Protein 4AP9 (pdb70)

Nearest PDB structures (foldseek):
  4ap9-assembly1_A  TM=1.005E+00  e=6.911E-39  Thermococcus onnurineus
  1j97-assembly2_B  TM=8.631E-01  e=2.282E-11  Methanocaldococcus jannaschii
  3m1y-assembly1_B  TM=8.602E-01  e=5.826E-10  Helicobacter pylori
  3m1y-assembly2_C  TM=8.640E-01  e=1.483E-09  Helicobacter pylori
  5is2-assembly1_A-2  TM=8.313E-01  e=3.334E-09  Mycobacterium avium 104

Sequence (772 aa):
GADPQFKKVAVIDIEGTLTDFEFWREARITGKREIEELLEKGLSGEVEWLDSLLKRVGLIRGIDEGTFLRTREKVNVSPEARELVETLREKGFKVVLISGSFEEVLEPFKELGDEFANRAIFEDGKFQGIRLRFRDKGEFLKRFRDGFILAGDGYADAKFERADGIAVGREIPGADLLVKDLKELVDFIKNLKGADPQFKKVAVIDIEGTLTDFEFWREARITGKREIEELLEKGLSGEVEWLDSLLKRVGLIRGIDEGTFLRTREKVNVSPEARELVETLREKGFKVVLISGSFEEVLEPFKELGDEFANRAIFEDGKFQGIRLRFRDKGEFLKRFRDGFILAGDGYADAKFERADGIAVGREIPGADLLVKDLKELVDFIKNLKGADPQFKKVAVIDIEGTLTDFEFWREARITGKREIEELLEKGLSGEVEWLDSLLKRVGLIRGIDEGTFLRTREKVNVSPEARELVETLREKGFKVVLISGSFEEVLEPFKELGDEFANRAIFEDGKFQGIRLRFRDKGEFLKRFRDGFILAGDGYADAKFERADGIAVGREIPGADLLVKDLKELVDFIKNLKGADPQFKKVAVIDIEGTLTDFEFWREARITGKREIEELLEKGLSGEVEWLDSLLKRVGLIRGIDEGTFLRTREKVNVSPEARELVETLREKGFKVVLISGSFEEVLEPFKELGDEFANRAIFEDGKFQGIRLRFRDKGEFLKRFRDGFILAGDGYADAKFERADGIAVGREIPGADLLVKDLKELVDFIKNLK

B-factor: mean 21.03, std 6.73, range [4.17, 56.86]

InterPro domains:
  IPR023214 HAD superfamily [G3DSA:3.40.50.1000] (70-192)
  IPR036412 HAD-like superfamily [SSF56784] (1-192)
  IPR050582 HAD-like hydrolase superfamily, SerB [PTHR43344] (2-170)

Structure (mmCIF, N/CA/C/O backbone):
data_4AP9
#
_entry.id   4AP9
#
_cell.length_a   128.131
_cell.length_b   128.131
_cell.length_c   63.077
_cell.angle_alpha   90.00
_cell.angle_beta   90.00
_cell.angle_gamma   90.00
#
_symmetry.space_group_name_H-M   'P 4'
#
loop_
_entity.id
_entity.type
_entity.pdbx_description
1 polymer 'PHOSPHOSERINE PHOSPHATASE'
2 non-polymer 3-PYRIDINIUM-1-YLPROPANE-1-SULFONATE
3 water water
#
loop_
_atom_site.group_PDB
_atom_site.id
_atom_site.type_symbol
_atom_site.label_atom_id
_atom_site.label_alt_id
_atom_site.label_comp_id
_atom_site.label_asym_id
_atom_site.label_entity_id
_atom_site.label_seq_id
_atom_site.pdbx_PDB_ins_code
_atom_site.Cartn_x
_atom_site.Cartn_y
_atom_site.Cartn_z
_atom_site.occupancy
_atom_site.B_iso_or_equiv
_atom_site.auth_seq_id
_atom_site.auth_comp_id
_atom_site.auth_asym_id
_atom_site.auth_atom_id
_atom_site.pdbx_PDB_model_num
ATOM 1 N N . GLY A 1 1 ? -37.395 -5.235 17.978 1.00 39.21 -6 GLY A N 1
ATOM 2 C CA . GLY A 1 1 ? -36.407 -4.754 17.030 1.00 37.50 -6 GLY A CA 1
ATOM 3 C C . GLY A 1 1 ? -35.922 -3.358 17.376 1.00 37.85 -6 GLY A C 1
ATOM 4 O O . GLY A 1 1 ? -36.183 -2.402 16.643 1.00 35.55 -6 GLY A O 1
ATOM 5 N N . ALA A 1 2 ? -35.195 -3.245 18.485 1.00 36.63 -5 ALA A N 1
ATOM 6 C CA . ALA A 1 2 ? -34.797 -1.945 19.007 1.00 33.84 -5 ALA A CA 1
ATOM 7 C C . ALA A 1 2 ? -33.393 -1.542 18.577 1.00 30.36 -5 ALA A C 1
ATOM 8 O O . ALA A 1 2 ? -32.736 -0.722 19.249 1.00 25.12 -5 ALA A O 1
ATOM 18 N N . ASP A 1 4 ? -30.826 -1.088 14.801 1.00 20.63 -3 ASP A N 1
ATOM 19 C CA . ASP A 1 4 ? -30.378 -1.241 13.419 1.00 18.75 -3 ASP A CA 1
ATOM 20 C C . ASP A 1 4 ? -28.882 -0.940 13.405 1.00 19.41 -3 ASP A C 1
ATOM 21 O O . ASP A 1 4 ? -28.478 0.200 13.587 1.00 16.53 -3 ASP A O 1
ATOM 26 N N . PRO A 1 5 ? -28.049 -1.971 13.217 1.00 19.16 -2 PRO A N 1
ATOM 27 C CA . PRO A 1 5 ? -26.597 -1.775 13.250 1.00 18.15 -2 PRO A CA 1
ATOM 28 C C . PRO A 1 5 ? -26.084 -1.229 11.917 1.00 16.23 -2 PRO A C 1
ATOM 29 O O . PRO A 1 5 ? -25.243 -1.860 11.268 1.00 16.56 -2 PRO A O 1
ATOM 33 N N . GLN A 1 6 ? -26.568 -0.049 11.537 1.00 14.54 -1 GLN A N 1
ATOM 34 C CA . GLN A 1 6 ? -26.339 0.502 10.199 1.00 15.19 -1 GLN A CA 1
ATOM 35 C C . GLN A 1 6 ? -24.863 0.633 9.854 1.00 15.18 -1 GLN A C 1
ATOM 36 O O . GLN A 1 6 ? -24.472 0.454 8.695 1.00 13.44 -1 GLN A O 1
ATOM 42 N N . PHE A 1 7 ? -24.045 0.975 10.844 1.00 13.38 0 PHE A N 1
ATOM 43 C CA . PHE A 1 7 ? -22.631 1.208 10.572 1.00 12.15 0 PHE A CA 1
ATOM 44 C C . PHE A 1 7 ? -21.925 -0.041 10.052 1.00 14.47 0 PHE A C 1
ATOM 45 O O . PHE A 1 7 ? -20.885 0.060 9.403 1.00 13.67 0 PHE A O 1
ATOM 61 N N . LYS A 1 9 ? -23.234 -2.285 7.897 1.00 14.47 2 LYS A N 1
ATOM 62 C CA . LYS A 1 9 ? -23.824 -2.800 6.662 1.00 15.49 2 LYS A CA 1
ATOM 63 C C . LYS A 1 9 ? -22.999 -2.506 5.411 1.00 15.10 2 LYS A C 1
ATOM 64 O O . LYS A 1 9 ? -22.345 -1.472 5.321 1.00 14.86 2 LYS A O 1
ATOM 70 N N . LYS A 1 10 ? -23.057 -3.420 4.446 1.00 16.34 3 LYS A N 1
ATOM 71 C CA . LYS A 1 10 ? -22.521 -3.155 3.111 1.00 13.68 3 LYS A CA 1
ATOM 72 C C . LYS A 1 10 ? -23.161 -1.902 2.545 1.00 15.31 3 LYS A C 1
ATOM 73 O O . LYS A 1 10 ? -24.327 -1.615 2.816 1.00 17.27 3 LYS A O 1
ATOM 79 N N . VAL A 1 11 ? -22.390 -1.162 1.756 1.00 15.80 4 VAL A N 1
ATOM 80 C CA . VAL A 1 11 ? -22.810 0.137 1.282 1.00 12.66 4 VAL A CA 1
ATOM 81 C C . VAL A 1 11 ? -23.195 0.063 -0.182 1.00 14.08 4 VAL A C 1
ATOM 82 O O . VAL A 1 11 ? -22.467 -0.496 -0.996 1.00 13.37 4 VAL A O 1
ATOM 86 N N . ALA A 1 12 ? -24.380 0.571 -0.485 1.00 11.88 5 ALA A N 1
ATOM 87 C CA . ALA A 1 12 ? -24.838 0.714 -1.860 1.00 13.09 5 ALA A CA 1
ATOM 88 C C . ALA A 1 12 ? -24.692 2.184 -2.227 1.00 13.80 5 ALA A C 1
ATOM 89 O O . ALA A 1 12 ? -25.430 3.031 -1.710 1.00 15.52 5 ALA A O 1
ATOM 91 N N . VAL A 1 13 ? -23.723 2.497 -3.086 1.00 13.26 6 VAL A N 1
ATOM 92 C CA . VAL A 1 13 ? -23.504 3.878 -3.538 1.00 11.82 6 VAL A CA 1
ATOM 93 C C . VAL A 1 13 ? -24.169 4.042 -4.894 1.00 14.21 6 VAL A C 1
ATOM 94 O O . VAL A 1 13 ? -23.917 3.250 -5.814 1.00 12.94 6 VAL A O 1
ATOM 98 N N . ILE A 1 14 ? -25.031 5.052 -5.005 1.00 11.44 7 ILE A N 1
ATOM 99 C CA . ILE A 1 14 ? -25.639 5.388 -6.283 1.00 12.26 7 ILE A CA 1
ATOM 100 C C . ILE A 1 14 ? -25.206 6.769 -6.760 1.00 13.89 7 ILE A C 1
ATOM 101 O O . ILE A 1 14 ? -25.450 7.771 -6.079 1.00 12.31 7 ILE A O 1
ATOM 106 N N . ASP A 1 15 ? -24.560 6.819 -7.926 1.00 12.28 8 ASP A N 1
ATOM 107 C CA . ASP A 1 15 ? -24.287 8.085 -8.597 1.00 11.50 8 ASP A CA 1
ATOM 108 C C . ASP A 1 15 ? -25.594 8.506 -9.258 1.00 14.80 8 ASP A C 1
ATOM 109 O O . ASP A 1 15 ? -26.067 7.828 -10.166 1.00 13.39 8 ASP A O 1
ATOM 114 N N . ILE A 1 16 ? -26.181 9.603 -8.775 1.00 11.14 9 ILE A N 1
ATOM 115 C CA . ILE A 1 16 ? -27.549 10.001 -9.105 1.00 11.84 9 ILE A CA 1
ATOM 116 C C . ILE A 1 16 ? -27.801 10.195 -10.599 1.00 13.49 9 ILE A C 1
ATOM 117 O O . ILE A 1 16 ? -28.765 9.665 -11.146 1.00 14.94 9 ILE A O 1
ATOM 122 N N . GLU A 1 17 ? -26.938 10.939 -11.264 1.00 14.35 10 GLU A N 1
ATOM 123 C CA . GLU A 1 17 ? -27.205 11.287 -12.659 1.00 12.99 10 GLU A CA 1
ATOM 124 C C . GLU A 1 17 ? -27.097 10.088 -13.581 1.00 15.68 10 GLU A C 1
ATOM 125 O O . GLU A 1 17 ? -26.088 9.395 -13.599 1.00 15.94 10 GLU A O 1
ATOM 131 N N . GLY A 1 18 ? -28.144 9.851 -14.360 1.00 16.80 11 GLY A N 1
ATOM 132 C CA . GLY A 1 18 ? -28.135 8.742 -15.301 1.00 15.34 11 GLY A CA 1
ATOM 133 C C . GLY A 1 18 ? -28.526 7.417 -14.669 1.00 18.18 11 GLY A C 1
ATOM 134 O O . GLY A 1 18 ? -28.563 6.390 -15.342 1.00 20.22 11 GLY A O 1
ATOM 135 N N . THR A 1 19 ? -28.817 7.430 -13.373 1.00 16.09 12 THR A N 1
ATOM 136 C CA . THR A 1 19 ? -29.378 6.256 -12.722 1.00 15.85 12 THR A CA 1
ATOM 137 C C . THR A 1 19 ? -30.767 6.582 -12.195 1.00 17.30 12 THR A C 1
ATOM 138 O O . THR A 1 19 ? -31.741 5.939 -12.591 1.00 16.80 12 THR A O 1
ATOM 142 N N . LEU A 1 20 ? -30.856 7.587 -11.318 1.00 15.84 13 LEU A N 1
ATOM 143 C CA . LEU A 1 20 ? -32.134 7.962 -10.711 1.00 13.98 13 LEU A CA 1
ATOM 144 C C . LEU A 1 20 ? -32.853 9.087 -11.445 1.00 17.36 13 LEU A C 1
ATOM 145 O O . LEU A 1 20 ? -34.077 9.210 -11.341 1.00 18.35 13 LEU A O 1
ATOM 150 N N . THR A 1 21 ? -32.103 9.908 -12.174 1.00 16.75 14 THR A N 1
ATOM 151 C CA . THR A 1 21 ? -32.694 11.020 -12.913 1.00 20.26 14 THR A CA 1
ATOM 152 C C . THR A 1 21 ? -32.004 11.206 -14.260 1.00 19.38 14 THR A C 1
ATOM 153 O O . THR A 1 21 ? -30.810 10.935 -14.400 1.00 20.31 14 THR A O 1
ATOM 157 N N . ASP A 1 22 ? -32.743 11.653 -15.270 1.00 21.11 15 ASP A N 1
ATOM 158 C CA . ASP A 1 22 ? -32.066 12.019 -16.505 1.00 22.23 15 ASP A CA 1
ATOM 159 C C . ASP A 1 22 ? -31.839 13.523 -16.606 1.00 20.41 15 ASP A C 1
ATOM 160 O O . ASP A 1 22 ? -31.433 14.007 -17.652 1.00 17.15 15 ASP A O 1
ATOM 165 N N . PHE A 1 23 ? -32.079 14.249 -15.513 1.00 17.34 16 PHE A N 1
ATOM 166 C CA . PHE A 1 23 ? -31.753 15.676 -15.478 1.00 16.54 16 PHE A CA 1
ATOM 167 C C . PHE A 1 23 ? -30.244 15.916 -15.496 1.00 17.77 16 PHE A C 1
ATOM 168 O O . PHE A 1 23 ? -29.485 15.301 -14.742 1.00 16.19 16 PHE A O 1
ATOM 176 N N . GLU A 1 24 ? -29.817 16.812 -16.379 1.00 14.98 17 GLU A N 1
ATOM 177 C CA . GLU A 1 24 ? -28.412 17.148 -16.519 1.00 14.12 17 GLU A CA 1
ATOM 178 C C . GLU A 1 24 ? -28.221 18.653 -16.398 1.00 15.65 17 GLU A C 1
ATOM 179 O O . GLU A 1 24 ? -28.414 19.386 -17.366 1.00 15.11 17 GLU A O 1
ATOM 185 N N . PHE A 1 25 ? -27.844 19.100 -15.203 1.00 13.69 18 PHE A N 1
ATOM 186 C CA . PHE A 1 25 ? -27.716 20.536 -14.911 1.00 14.75 18 PHE A CA 1
ATOM 187 C C . PHE A 1 25 ? -26.980 21.359 -15.971 1.00 13.48 18 PHE A C 1
ATOM 188 O O . PHE A 1 25 ? -27.408 22.460 -16.323 1.00 12.47 18 PHE A O 1
ATOM 196 N N . TRP A 1 26 ? -25.841 20.871 -16.456 1.00 13.49 19 TRP A N 1
ATOM 197 C CA . TRP A 1 26 ? -25.083 21.667 -17.417 1.00 14.67 19 TRP A CA 1
ATOM 198 C C . TRP A 1 26 ? -25.754 21.792 -18.801 1.00 13.68 19 TRP A C 1
ATOM 199 O O . TRP A 1 26 ? -25.648 22.843 -19.458 1.00 10.85 19 TRP A O 1
ATOM 210 N N . ARG A 1 27 ? -26.444 20.738 -19.231 1.00 13.41 20 ARG A N 1
ATOM 211 C CA . ARG A 1 27 ? -27.213 20.794 -20.474 1.00 14.84 20 ARG A CA 1
ATOM 212 C C . ARG A 1 27 ? -28.377 21.768 -20.301 1.00 15.66 20 ARG A C 1
ATOM 213 O O . ARG A 1 27 ? -28.718 22.510 -21.217 1.00 16.75 20 ARG A O 1
ATOM 221 N N . GLU A 1 28 ? -28.971 21.782 -19.114 1.00 13.85 21 GLU A N 1
ATOM 222 C CA . GLU A 1 28 ? -30.017 22.761 -18.822 1.00 15.63 21 GLU A CA 1
ATOM 223 C C . GLU A 1 28 ? -29.468 24.193 -18.792 1.00 15.07 21 GLU A C 1
ATOM 224 O O . GLU A 1 28 ? -30.102 25.130 -19.300 1.00 14.59 21 GLU A O 1
ATOM 238 N N . ALA A 1 30 ? -26.971 25.239 -20.488 1.00 15.25 23 ALA A N 1
ATOM 239 C CA . ALA A 1 30 ? -26.667 25.614 -21.865 1.00 15.52 23 ALA A CA 1
ATOM 240 C C . ALA A 1 30 ? -27.953 26.057 -22.557 1.00 16.01 23 ALA A C 1
ATOM 241 O O . ALA A 1 30 ? -27.927 26.986 -23.366 1.00 16.96 23 ALA A O 1
ATOM 243 N N . ARG A 1 31 ? -29.063 25.396 -22.233 1.00 15.22 24 ARG A N 1
ATOM 244 C CA . ARG A 1 31 ? -30.354 25.698 -22.857 1.00 18.11 24 ARG A CA 1
ATOM 245 C C . ARG A 1 31 ? -30.863 27.066 -22.402 1.00 20.67 24 ARG A C 1
ATOM 246 O O . ARG A 1 31 ? -31.291 27.892 -23.212 1.00 18.55 24 ARG A O 1
ATOM 254 N N . ILE A 1 32 ? -30.792 27.302 -21.097 1.00 15.97 25 ILE A N 1
ATOM 255 C CA . ILE A 1 32 ? -31.285 28.533 -20.499 1.00 17.14 25 ILE A CA 1
ATOM 256 C C . ILE A 1 32 ? -30.459 29.749 -20.917 1.00 21.69 25 ILE A C 1
ATOM 257 O O . ILE A 1 32 ? -31.013 30.787 -21.271 1.00 21.11 25 ILE A O 1
ATOM 262 N N . THR A 1 33 ? -29.134 29.620 -20.889 1.00 16.29 26 THR A N 1
ATOM 263 C CA . THR A 1 33 ? -28.254 30.740 -21.218 1.00 18.44 26 THR A CA 1
ATOM 264 C C . THR A 1 33 ? -28.054 30.892 -22.726 1.00 20.77 26 THR A C 1
ATOM 265 O O . THR A 1 33 ? -27.670 31.963 -23.209 1.00 19.63 26 THR A O 1
ATOM 269 N N . GLY A 1 34 ? -28.289 29.813 -23.460 1.00 17.75 27 GLY A N 1
ATOM 270 C CA . GLY A 1 34 ? -28.013 29.795 -24.884 1.00 18.87 27 GLY A CA 1
ATOM 271 C C . GLY A 1 34 ? -26.529 29.684 -25.195 1.00 20.84 27 GLY A C 1
ATOM 272 O O . GLY A 1 34 ? -26.120 29.752 -26.359 1.00 23.06 27 GLY A O 1
ATOM 273 N N . LYS A 1 35 ? -25.709 29.530 -24.159 1.00 17.46 28 LYS A N 1
ATOM 274 C CA . LYS A 1 35 ? -24.275 29.376 -24.364 1.00 17.51 28 LYS A CA 1
ATOM 275 C C . LYS A 1 35 ? -23.945 27.934 -24.716 1.00 21.69 28 LYS A C 1
ATOM 276 O O . LYS A 1 35 ? -23.794 27.087 -23.829 1.00 18.05 28 LYS A O 1
ATOM 282 N N . ARG A 1 36 ? -23.835 27.658 -26.014 1.00 20.04 29 ARG A N 1
ATOM 283 C CA . ARG A 1 36 ? -23.489 26.315 -26.480 1.00 18.84 29 ARG A CA 1
ATOM 284 C C . ARG A 1 36 ? -22.159 25.804 -25.922 1.00 18.45 29 ARG A C 1
ATOM 285 O O . ARG A 1 36 ? -21.993 24.600 -25.704 1.00 18.42 29 ARG A O 1
ATOM 293 N N . GLU A 1 37 ? -21.220 26.719 -25.700 1.00 18.17 30 GLU A N 1
ATOM 294 C CA . GLU A 1 37 ? -19.913 26.394 -25.140 1.00 19.59 30 GLU A CA 1
ATOM 295 C C . GLU A 1 37 ? -20.030 25.561 -23.854 1.00 16.94 30 GLU A C 1
ATOM 296 O O . GLU A 1 37 ? -19.182 24.709 -23.585 1.00 16.24 30 GLU A O 1
ATOM 302 N N . ILE A 1 38 ? -21.083 25.791 -23.072 1.00 15.03 31 ILE A N 1
ATOM 303 C CA . ILE A 1 38 ? -21.244 25.043 -21.821 1.00 14.84 31 ILE A CA 1
ATOM 304 C C . ILE A 1 38 ? -21.412 23.553 -22.084 1.00 15.77 31 ILE A C 1
ATOM 305 O O . ILE A 1 38 ? -20.787 22.723 -21.425 1.00 16.10 31 ILE A O 1
ATOM 310 N N . GLU A 1 39 ? -22.255 23.220 -23.054 1.00 13.84 32 GLU A N 1
ATOM 311 C CA . GLU A 1 39 ? -22.530 21.826 -23.357 1.00 16.11 32 GLU A CA 1
ATOM 312 C C . GLU A 1 39 ? -21.338 21.194 -24.079 1.00 16.37 32 GLU A C 1
ATOM 313 O O . GLU A 1 39 ? -21.038 20.006 -23.899 1.00 16.27 32 GLU A O 1
ATOM 319 N N . GLU A 1 40 ? -20.655 21.991 -24.889 1.00 16.09 33 GLU A N 1
ATOM 320 C CA . GLU A 1 40 ? -19.472 21.510 -25.582 1.00 17.30 33 GLU A CA 1
ATOM 321 C C . GLU A 1 40 ? -18.386 21.142 -24.577 1.00 16.82 33 GLU A C 1
ATOM 322 O O . GLU A 1 40 ? -17.744 20.108 -24.697 1.00 15.11 33 GLU A O 1
ATOM 328 N N . LEU A 1 41 ? -18.201 21.997 -23.581 1.00 13.92 34 LEU A N 1
ATOM 329 C CA . LEU A 1 41 ? -17.264 21.721 -22.495 1.00 16.55 34 LEU A CA 1
ATOM 330 C C . LEU A 1 41 ? -17.640 20.451 -21.742 1.00 15.91 34 LEU A C 1
ATOM 331 O O . LEU A 1 41 ? -16.772 19.669 -21.355 1.00 14.36 34 LEU A O 1
ATOM 336 N N . LEU A 1 42 ? -18.937 20.248 -21.527 1.00 13.88 35 LEU A N 1
ATOM 337 C CA . LEU A 1 42 ? -19.403 19.020 -20.903 1.00 14.61 35 LEU A CA 1
ATOM 338 C C . LEU A 1 42 ? -18.997 17.822 -21.756 1.00 14.88 35 LEU A C 1
ATOM 339 O O . LEU A 1 42 ? -18.437 16.861 -21.247 1.00 14.91 35 LEU A O 1
ATOM 344 N N . GLU A 1 43 ? -19.273 17.893 -23.056 1.00 13.51 36 GLU A N 1
ATOM 345 C CA . GLU A 1 43 ? -18.968 16.775 -23.948 1.00 14.12 36 GLU A CA 1
ATOM 346 C C . GLU A 1 43 ? -17.476 16.485 -23.958 1.00 15.21 36 GLU A C 1
ATOM 347 O O . GLU A 1 43 ? -17.060 15.326 -23.936 1.00 17.21 36 GLU A O 1
ATOM 353 N N . LYS A 1 44 ? -16.672 17.541 -23.971 1.00 13.10 37 LYS A N 1
ATOM 354 C CA . LYS A 1 44 ? -15.223 17.383 -23.946 1.00 14.30 37 LYS A CA 1
ATOM 355 C C . LYS A 1 44 ? -14.782 16.720 -22.639 1.00 16.70 37 LYS A C 1
ATOM 356 O O . LYS A 1 44 ? -13.892 15.867 -22.630 1.00 16.47 37 LYS A O 1
ATOM 362 N N . GLY A 1 45 ? -15.414 17.110 -21.538 1.00 14.69 38 GLY A N 1
ATOM 363 C CA . GLY A 1 45 ? -15.102 16.512 -20.248 1.00 15.84 38 GLY A CA 1
ATOM 364 C C . GLY A 1 45 ? -15.460 15.036 -20.204 1.00 17.18 38 GLY A C 1
ATOM 365 O O . GLY A 1 45 ? -14.670 14.199 -19.762 1.00 17.63 38 GLY A O 1
ATOM 366 N N . LEU A 1 46 ? -16.664 14.715 -20.664 1.00 14.62 39 LEU A N 1
ATOM 367 C CA . LEU A 1 46 ? -17.194 13.359 -20.586 1.00 16.90 39 LEU A CA 1
ATOM 368 C C . LEU A 1 46 ? -16.404 12.396 -21.457 1.00 18.44 39 LEU A C 1
ATOM 369 O O . LEU A 1 46 ? -16.294 11.206 -21.142 1.00 17.99 39 LEU A O 1
ATOM 374 N N . SER A 1 47 ? -15.854 12.918 -22.550 1.00 16.74 40 SER A N 1
ATOM 375 C CA . SER A 1 47 ? -15.137 12.087 -23.507 1.00 17.94 40 SER A CA 1
ATOM 376 C C . SER A 1 47 ? -13.662 12.022 -23.162 1.00 21.09 40 SER A C 1
ATOM 377 O O . SER A 1 47 ? -12.920 11.245 -23.761 1.00 20.08 40 SER A O 1
ATOM 380 N N . GLY A 1 48 ? -13.241 12.860 -22.217 1.00 19.45 41 GLY A N 1
ATOM 381 C CA . GLY A 1 48 ? -11.853 12.904 -21.787 1.00 19.87 41 GLY A CA 1
ATOM 382 C C . GLY A 1 48 ? -10.933 13.670 -22.721 1.00 18.97 41 GLY A C 1
ATOM 383 O O . GLY A 1 48 ? -9.712 13.578 -22.616 1.00 20.36 41 GLY A O 1
ATOM 384 N N . GLU A 1 49 ? -11.513 14.429 -23.641 1.00 18.51 42 GLU A N 1
ATOM 385 C CA . GLU A 1 49 ? -10.739 15.292 -24.522 1.00 17.65 42 GLU A CA 1
ATOM 386 C C . GLU A 1 49 ? -10.067 16.425 -23.768 1.00 18.59 42 GLU A C 1
ATOM 387 O O . GLU A 1 49 ? -9.067 16.976 -24.224 1.00 19.55 42 GLU A O 1
ATOM 393 N N . VAL A 1 50 ? -10.624 16.776 -22.617 1.00 16.55 43 VAL A N 1
ATOM 394 C CA . VAL A 1 50 ? -10.001 17.749 -21.739 1.00 16.18 43 VAL A CA 1
ATOM 395 C C . VAL A 1 50 ? -10.092 17.205 -20.320 1.00 18.79 43 VAL A C 1
ATOM 396 O O . VAL A 1 50 ? -10.964 16.387 -20.024 1.00 19.95 43 VAL A O 1
ATOM 400 N N . GLU A 1 51 ? -9.190 17.638 -19.447 1.00 16.38 44 GLU A N 1
ATOM 401 C CA . GLU A 1 51 ? -9.224 17.172 -18.058 1.00 17.93 44 GLU A CA 1
ATOM 402 C C . GLU A 1 51 ? -10.543 17.544 -17.383 1.00 16.39 44 GLU A C 1
ATOM 403 O O . GLU A 1 51 ? -11.107 18.604 -17.639 1.00 18.72 44 GLU A O 1
ATOM 409 N N . TRP A 1 52 ? -11.036 16.678 -16.512 1.00 17.22 45 TRP A N 1
ATOM 410 C CA . TRP A 1 52 ? -12.377 16.894 -15.972 1.00 17.20 45 TRP A CA 1
ATOM 411 C C . TRP A 1 52 ? -12.503 18.194 -15.181 1.00 19.02 45 TRP A C 1
ATOM 412 O O . TRP A 1 52 ? -13.454 18.958 -15.384 1.00 16.62 45 TRP A O 1
ATOM 423 N N . LEU A 1 53 ? -11.558 18.445 -14.276 1.00 17.69 46 LEU A N 1
ATOM 424 C CA . LEU A 1 53 ? -11.639 19.645 -13.458 1.00 17.95 46 LEU A CA 1
ATOM 425 C C . LEU A 1 53 ? -11.499 20.891 -14.315 1.00 17.16 46 LEU A C 1
ATOM 426 O O . LEU A 1 53 ? -12.174 21.889 -14.081 1.00 17.27 46 LEU A O 1
ATOM 431 N N . ASP A 1 54 ? -10.609 20.839 -15.300 1.00 19.75 47 ASP A N 1
ATOM 432 C CA . ASP A 1 54 ? -10.453 21.955 -16.230 1.00 19.43 47 ASP A CA 1
ATOM 433 C C . ASP A 1 54 ? -11.797 22.287 -16.871 1.00 18.72 47 ASP A C 1
ATOM 434 O O . ASP A 1 54 ? -12.230 23.441 -16.872 1.00 19.51 47 ASP A O 1
ATOM 439 N N . SER A 1 55 ? -12.466 21.266 -17.394 1.00 17.41 48 SER A N 1
ATOM 440 C CA . SER A 1 55 ? -13.758 21.458 -18.038 1.00 17.58 48 SER A CA 1
ATOM 441 C C . SER A 1 55 ? -14.833 21.959 -17.063 1.00 16.79 48 SER A C 1
ATOM 442 O O . SER A 1 55 ? -15.618 22.853 -17.391 1.00 17.91 48 SER A O 1
ATOM 445 N N . LEU A 1 56 ? -14.858 21.385 -15.867 1.00 16.24 49 LEU A N 1
ATOM 446 C CA . LEU A 1 56 ? -15.844 21.773 -14.860 1.00 14.89 49 LEU A CA 1
ATOM 447 C C . LEU A 1 56 ? -15.710 23.241 -14.488 1.00 16.36 49 LEU A C 1
ATOM 448 O O . LEU A 1 56 ? -16.696 23.976 -14.455 1.00 16.33 49 LEU A O 1
ATOM 453 N N . LEU A 1 57 ? -14.486 23.684 -14.217 1.00 16.06 50 LEU A N 1
ATOM 454 C CA . LEU A 1 57 ? -14.311 25.063 -13.775 1.00 17.50 50 LEU A CA 1
ATOM 455 C C . LEU A 1 57 ? -14.584 26.048 -14.902 1.00 17.00 50 LEU A C 1
ATOM 456 O O . LEU A 1 57 ? -15.008 27.176 -14.655 1.00 18.36 50 LEU A O 1
ATOM 461 N N . LYS A 1 58 ? -14.343 25.630 -16.143 1.00 15.01 51 LYS A N 1
ATOM 462 C CA . LYS A 1 58 ? -14.696 26.480 -17.287 1.00 16.45 51 LYS A CA 1
ATOM 463 C C . LYS A 1 58 ? -16.216 26.642 -17.421 1.00 18.79 51 LYS A C 1
ATOM 464 O O . LYS A 1 58 ? -16.713 27.721 -17.762 1.00 15.85 51 LYS A O 1
ATOM 470 N N . ARG A 1 59 ? -16.953 25.565 -17.167 1.00 17.18 52 ARG A N 1
ATOM 471 C CA . ARG A 1 59 ? -18.412 25.625 -17.158 1.00 15.35 52 ARG A CA 1
ATOM 472 C C . ARG A 1 59 ? -18.885 26.534 -16.022 1.00 16.88 52 ARG A C 1
ATOM 473 O O . ARG A 1 59 ? -19.769 27.371 -16.202 1.00 15.50 52 ARG A O 1
ATOM 481 N N . VAL A 1 60 ? -18.276 26.379 -14.854 1.00 13.84 53 VAL A N 1
ATOM 482 C CA . VAL A 1 60 ? -18.647 27.191 -13.698 1.00 15.70 53 VAL A CA 1
ATOM 483 C C . VAL A 1 60 ? -18.467 28.676 -14.006 1.00 16.31 53 VAL A C 1
ATOM 484 O O . VAL A 1 60 ? -19.317 29.499 -13.666 1.00 16.79 53 VAL A O 1
ATOM 488 N N . GLY A 1 61 ? -17.361 28.990 -14.674 1.00 17.95 54 GLY A N 1
ATOM 489 C CA . GLY A 1 61 ? -17.042 30.340 -15.074 1.00 18.16 54 GLY A CA 1
ATOM 490 C C . GLY A 1 61 ? -18.087 30.936 -15.995 1.00 19.29 54 GLY A C 1
ATOM 491 O O . GLY A 1 61 ? -18.415 32.121 -15.890 1.00 20.32 54 GLY A O 1
ATOM 492 N N . LEU A 1 62 ? -18.617 30.111 -16.891 1.00 19.62 55 LEU A N 1
ATOM 493 C CA . LEU A 1 62 ? -19.592 30.571 -17.868 1.00 17.16 55 LEU A CA 1
ATOM 494 C C . LEU A 1 62 ? -20.980 30.860 -17.281 1.00 19.80 55 LEU A C 1
ATOM 495 O O . LEU A 1 62 ? -21.817 31.456 -17.957 1.00 20.90 55 LEU A O 1
ATOM 500 N N . ILE A 1 63 ? -21.238 30.435 -16.047 1.00 16.95 56 ILE A N 1
ATOM 501 C CA . ILE A 1 63 ? -22.499 30.821 -15.418 1.00 16.33 56 ILE A CA 1
ATOM 502 C C . ILE A 1 63 ? -22.324 31.779 -14.241 1.00 17.78 56 ILE A C 1
ATOM 503 O O . ILE A 1 63 ? -23.262 32.027 -13.485 1.00 16.89 56 ILE A O 1
ATOM 508 N N . ARG A 1 64 ? -21.122 32.325 -14.095 1.00 17.42 57 ARG A N 1
ATOM 509 C CA . ARG A 1 64 ? -20.897 33.340 -13.070 1.00 19.61 57 ARG A CA 1
ATOM 510 C C . ARG A 1 64 ? -21.958 34.424 -13.235 1.00 19.56 57 ARG A C 1
ATOM 511 O O . ARG A 1 64 ? -22.233 34.857 -14.357 1.00 16.64 57 ARG A O 1
ATOM 519 N N . GLY A 1 65 ? -22.569 34.832 -12.124 1.00 17.46 58 GLY A N 1
ATOM 520 C CA . GLY A 1 65 ? -23.536 35.913 -12.138 1.00 21.23 58 GLY A CA 1
ATOM 521 C C . GLY A 1 65 ? -24.989 35.499 -12.282 1.00 20.58 58 GLY A C 1
ATOM 522 O O . GLY A 1 65 ? -25.890 36.306 -12.036 1.00 19.65 58 GLY A O 1
ATOM 523 N N . ILE A 1 66 ? -25.235 34.253 -12.677 1.00 18.22 59 ILE A N 1
ATOM 524 C CA . ILE A 1 66 ? -26.602 33.829 -12.909 1.00 18.90 59 ILE A CA 1
ATOM 525 C C . ILE A 1 66 ? -27.391 33.910 -11.596 1.00 20.07 59 ILE A C 1
ATOM 526 O O . ILE A 1 66 ? -26.865 33.612 -10.525 1.00 17.46 59 ILE A O 1
ATOM 531 N N . ASP A 1 67 ? -28.637 34.361 -11.667 1.00 17.45 60 ASP A N 1
ATOM 532 C CA . ASP A 1 67 ? -29.412 34.572 -10.454 1.00 18.76 60 ASP A CA 1
ATOM 533 C C . ASP A 1 67 ? -29.691 33.268 -9.713 1.00 17.68 60 ASP A C 1
ATOM 534 O O . ASP A 1 67 ? -29.914 32.237 -10.335 1.00 16.46 60 ASP A O 1
ATOM 539 N N . GLU A 1 68 ? -29.697 33.319 -8.384 1.00 16.68 61 GLU A N 1
ATOM 540 C CA . GLU A 1 68 ? -30.054 32.149 -7.585 1.00 16.07 61 GLU A CA 1
ATOM 541 C C . GLU A 1 68 ? -31.431 31.567 -7.964 1.00 17.97 61 GLU A C 1
ATOM 542 O O . GLU A 1 68 ? -31.632 30.353 -7.949 1.00 17.28 61 GLU A O 1
ATOM 548 N N . GLY A 1 69 ? -32.385 32.427 -8.306 1.00 17.26 62 GLY A N 1
ATOM 549 C CA . GLY A 1 69 ? -33.705 31.945 -8.681 1.00 16.58 62 GLY A CA 1
ATOM 550 C C . GLY A 1 69 ? -33.687 31.100 -9.947 1.00 19.06 62 GLY A C 1
ATOM 551 O O . GLY A 1 69 ? -34.366 30.067 -10.026 1.00 19.15 62 GLY A O 1
ATOM 552 N N . THR A 1 70 ? -32.909 31.537 -10.934 1.00 17.36 63 THR A N 1
ATOM 553 C CA . THR A 1 70 ? -32.766 30.813 -12.194 1.00 18.92 63 THR A CA 1
ATOM 554 C C . THR A 1 70 ? -32.130 29.463 -11.920 1.00 18.96 63 THR A C 1
ATOM 555 O O . THR A 1 70 ? -32.525 28.438 -12.481 1.00 18.85 63 THR A O 1
ATOM 559 N N . PHE A 1 71 ? -31.130 29.489 -11.045 1.00 19.05 64 PHE A N 1
ATOM 560 C CA . PHE A 1 71 ? -30.381 28.310 -10.642 1.00 17.87 64 PHE A CA 1
ATOM 561 C C . PHE A 1 71 ? -31.319 27.314 -9.968 1.00 18.39 64 PHE A C 1
ATOM 562 O O . PHE A 1 71 ? -31.382 26.146 -10.349 1.00 17.09 64 PHE A O 1
ATOM 570 N N . LEU A 1 72 ? -32.059 27.789 -8.970 1.00 16.93 65 LEU A N 1
ATOM 571 C CA . LEU A 1 72 ? -32.973 26.942 -8.207 1.00 18.10 65 LEU A CA 1
ATOM 572 C C . LEU A 1 72 ? -34.210 26.467 -8.982 1.00 18.67 65 LEU A C 1
ATOM 573 O O . LEU A 1 72 ? -34.773 25.423 -8.673 1.00 21.05 65 LEU A O 1
ATOM 578 N N . ARG A 1 73 ? -34.624 27.227 -9.990 1.00 17.81 66 ARG A N 1
ATOM 579 C CA . ARG A 1 73 ? -35.721 26.814 -10.863 1.00 18.54 66 ARG A CA 1
ATOM 580 C C . ARG A 1 73 ? -35.523 25.403 -11.424 1.00 18.99 66 ARG A C 1
ATOM 581 O O . ARG A 1 73 ? -36.486 24.696 -11.680 1.00 20.60 66 ARG A O 1
ATOM 589 N N . THR A 1 74 ? -34.269 25.011 -11.634 1.00 18.44 67 THR A N 1
ATOM 590 C CA . THR A 1 74 ? -33.973 23.710 -12.233 1.00 17.50 67 THR A CA 1
ATOM 591 C C . THR A 1 74 ? -34.400 22.527 -11.369 1.00 20.28 67 THR A C 1
ATOM 592 O O . THR A 1 74 ? -34.649 21.437 -11.891 1.00 19.88 67 THR A O 1
ATOM 596 N N . ARG A 1 75 ? -34.497 22.724 -10.058 1.00 19.16 68 ARG A N 1
ATOM 597 C CA . ARG A 1 75 ? -34.895 21.613 -9.200 1.00 21.62 68 ARG A CA 1
ATOM 598 C C . ARG A 1 75 ? -36.314 21.144 -9.553 1.00 21.02 68 ARG A C 1
ATOM 599 O O . ARG A 1 75 ? -36.712 20.026 -9.228 1.00 19.59 68 ARG A O 1
ATOM 607 N N . GLU A 1 76 ? -37.068 21.994 -10.236 1.00 20.28 69 GLU A N 1
ATOM 608 C CA . GLU A 1 76 ? -38.370 21.593 -10.757 1.00 21.48 69 GLU A CA 1
ATOM 609 C C . GLU A 1 76 ? -38.274 20.453 -11.781 1.00 22.72 69 GLU A C 1
ATOM 610 O O . GLU A 1 76 ? -39.248 19.737 -12.018 1.00 25.67 69 GLU A O 1
ATOM 616 N N . LYS A 1 77 ? -37.101 20.283 -12.382 1.00 19.99 70 LYS A N 1
ATOM 617 C CA . LYS A 1 77 ? -36.887 19.216 -13.354 1.00 19.89 70 LYS A CA 1
ATOM 618 C C . LYS A 1 77 ? -36.311 17.960 -12.700 1.00 20.75 70 LYS A C 1
ATOM 619 O O . LYS A 1 77 ? -36.022 16.973 -13.368 1.00 23.34 70 LYS A O 1
ATOM 625 N N . VAL A 1 78 ? -36.147 18.007 -11.389 1.00 18.44 71 VAL A N 1
ATOM 626 C CA . VAL A 1 78 ? -35.592 16.893 -10.640 1.00 18.56 71 VAL A CA 1
ATOM 627 C C . VAL A 1 78 ? -36.684 16.311 -9.765 1.00 20.54 71 VAL A C 1
ATOM 628 O O . VAL A 1 78 ? -37.204 16.992 -8.886 1.00 20.60 71 VAL A O 1
ATOM 632 N N . ASN A 1 79 ? -37.040 15.054 -10.000 1.00 21.76 72 ASN A N 1
ATOM 633 C CA . ASN A 1 79 ? -38.107 14.429 -9.226 1.00 22.56 72 ASN A CA 1
ATOM 634 C C . ASN A 1 79 ? -37.750 12.998 -8.849 1.00 21.72 72 ASN A C 1
ATOM 635 O O . ASN A 1 79 ? -37.123 12.294 -9.630 1.00 22.04 72 ASN A O 1
ATOM 640 N N . VAL A 1 80 ? -38.124 12.583 -7.642 1.00 20.04 73 VAL A N 1
ATOM 641 C CA . VAL A 1 80 ? -37.946 11.192 -7.224 1.00 19.62 73 VAL A CA 1
ATOM 642 C C . VAL A 1 80 ? -39.059 10.340 -7.812 1.00 21.34 73 VAL A C 1
ATOM 643 O O . VAL A 1 80 ? -40.194 10.386 -7.346 1.00 21.46 73 VAL A O 1
ATOM 647 N N . SER A 1 81 ? -38.730 9.563 -8.839 1.00 21.10 74 SER A N 1
ATOM 648 C CA . SER A 1 81 ? -39.716 8.714 -9.505 1.00 22.01 74 SER A CA 1
ATOM 649 C C . SER A 1 81 ? -40.072 7.504 -8.650 1.00 20.94 74 SER A C 1
ATOM 650 O O . SER A 1 81 ? -39.344 7.151 -7.722 1.00 19.95 74 SER A O 1
ATOM 653 N N . PRO A 1 82 ? -41.215 6.872 -8.946 1.00 22.56 75 PRO A N 1
ATOM 654 C CA . PRO A 1 82 ? -41.587 5.655 -8.226 1.00 21.36 75 PRO A CA 1
ATOM 655 C C . PRO A 1 82 ? -40.477 4.604 -8.330 1.00 21.18 75 PRO A C 1
ATOM 656 O O . PRO A 1 82 ? -40.155 3.946 -7.343 1.00 20.95 75 PRO A O 1
ATOM 660 N N . GLU A 1 83 ? -39.898 4.464 -9.516 1.00 21.37 76 GLU A N 1
ATOM 661 C CA . GLU A 1 83 ? -38.812 3.511 -9.730 1.00 19.97 76 GLU A CA 1
ATOM 662 C C . GLU A 1 83 ? -37.573 3.852 -8.894 1.00 20.38 76 GLU A C 1
ATOM 663 O O . GLU A 1 83 ? -36.977 2.964 -8.286 1.00 20.88 76 GLU A O 1
ATOM 669 N N . ALA A 1 84 ? -37.182 5.127 -8.864 1.00 17.70 77 ALA A N 1
ATOM 670 C CA . ALA A 1 84 ? -36.013 5.532 -8.083 1.00 19.15 77 ALA A CA 1
ATOM 671 C C . ALA A 1 84 ? -36.275 5.238 -6.617 1.00 20.41 77 ALA A C 1
ATOM 672 O O . ALA A 1 84 ? -35.401 4.769 -5.887 1.00 19.02 77 ALA A O 1
ATOM 674 N N . ARG A 1 85 ? -37.495 5.495 -6.179 1.00 18.95 78 ARG A N 1
ATOM 675 C CA . ARG A 1 85 ? -37.812 5.243 -4.786 1.00 20.78 78 ARG A CA 1
ATOM 676 C C . ARG A 1 85 ? -37.805 3.736 -4.495 1.00 20.54 78 ARG A C 1
ATOM 677 O O . ARG A 1 85 ? -37.363 3.296 -3.429 1.00 20.08 78 ARG A O 1
ATOM 685 N N . GLU A 1 86 ? -38.276 2.943 -5.449 1.00 18.77 79 GLU A N 1
ATOM 686 C CA . GLU A 1 86 ? -38.299 1.500 -5.259 1.00 19.51 79 GLU A CA 1
ATOM 687 C C . GLU A 1 86 ? -36.872 0.956 -5.179 1.00 20.46 79 GLU A C 1
ATOM 688 O O . GLU A 1 86 ? -36.581 0.075 -4.364 1.00 20.02 79 GLU A O 1
ATOM 694 N N . LEU A 1 87 ? -35.979 1.479 -6.015 1.00 17.90 80 LEU A N 1
ATOM 695 C CA . LEU A 1 87 ? -34.589 1.027 -5.961 1.00 19.83 80 LEU A CA 1
ATOM 696 C C . LEU A 1 87 ? -34.060 1.184 -4.544 1.00 19.64 80 LEU A C 1
ATOM 697 O O . LEU A 1 87 ? -33.571 0.230 -3.936 1.00 17.06 80 LEU A O 1
ATOM 702 N N . VAL A 1 88 ? -34.173 2.394 -4.013 1.00 16.82 81 VAL A N 1
ATOM 703 C CA . VAL A 1 88 ? -33.604 2.692 -2.707 1.00 16.80 81 VAL A CA 1
ATOM 704 C C . VAL A 1 88 ? -34.257 1.893 -1.591 1.00 17.39 81 VAL A C 1
ATOM 705 O O . VAL A 1 88 ? -33.579 1.383 -0.705 1.00 17.71 81 VAL A O 1
ATOM 709 N N . GLU A 1 89 ? -35.576 1.762 -1.630 1.00 18.22 82 GLU A N 1
ATOM 710 C CA . GLU A 1 89 ? -36.260 0.985 -0.593 1.00 20.10 82 GLU A CA 1
ATOM 711 C C . GLU A 1 89 ? -35.899 -0.511 -0.648 1.00 21.77 82 GLU A C 1
ATOM 712 O O . GLU A 1 89 ? -35.775 -1.172 0.394 1.00 20.65 82 GLU A O 1
ATOM 718 N N . THR A 1 90 ? -35.726 -1.033 -1.859 1.00 18.23 83 THR A N 1
ATOM 719 C CA . THR A 1 90 ? -35.375 -2.432 -2.044 1.00 19.11 83 THR A CA 1
ATOM 720 C C . THR A 1 90 ? -33.942 -2.712 -1.593 1.00 20.46 83 THR A C 1
ATOM 721 O O . THR A 1 90 ? -33.675 -3.709 -0.916 1.00 19.89 83 THR A O 1
ATOM 725 N N . LEU A 1 91 ? -33.023 -1.827 -1.968 1.00 17.35 84 LEU A N 1
ATOM 726 C CA . LEU A 1 91 ? -31.664 -1.888 -1.443 1.00 17.81 84 LEU A CA 1
ATOM 727 C C . LEU A 1 91 ? -31.638 -2.020 0.081 1.00 20.54 84 LEU A C 1
ATOM 728 O O . LEU A 1 91 ? -30.907 -2.852 0.624 1.00 22.39 84 LEU A O 1
ATOM 733 N N . ARG A 1 92 ? -32.420 -1.204 0.779 1.00 19.14 85 ARG A N 1
ATOM 734 C CA . ARG A 1 92 ? -32.498 -1.344 2.235 1.00 22.75 85 ARG A CA 1
ATOM 735 C C . ARG A 1 92 ? -33.029 -2.706 2.671 1.00 24.49 85 ARG A C 1
ATOM 736 O O . ARG A 1 92 ? -32.491 -3.307 3.597 1.00 23.85 85 ARG A O 1
ATOM 744 N N . GLU A 1 93 ? -34.090 -3.180 2.021 1.00 24.83 86 GLU A N 1
ATOM 745 C CA . GLU A 1 93 ? -34.627 -4.506 2.323 1.00 25.45 86 GLU A CA 1
ATOM 746 C C . GLU A 1 93 ? -33.542 -5.565 2.166 1.00 28.25 86 GLU A C 1
ATOM 747 O O . GLU A 1 93 ? -33.474 -6.528 2.939 1.00 28.32 86 GLU A O 1
ATOM 753 N N . LYS A 1 94 ? -32.703 -5.384 1.153 1.00 23.31 87 LYS A N 1
ATOM 754 C CA . LYS A 1 94 ? -31.665 -6.353 0.836 1.00 26.55 87 LYS A CA 1
ATOM 755 C C . LYS A 1 94 ? -30.437 -6.184 1.733 1.00 23.27 87 LYS A C 1
ATOM 756 O O . LYS A 1 94 ? -29.433 -6.872 1.560 1.00 24.86 87 LYS A O 1
ATOM 762 N N . GLY A 1 95 ? -30.520 -5.265 2.685 1.00 24.01 88 GLY A N 1
ATOM 763 C CA . GLY A 1 95 ? -29.512 -5.151 3.727 1.00 23.12 88 GLY A CA 1
ATOM 764 C C . GLY A 1 95 ? -28.379 -4.178 3.457 1.00 22.33 88 GLY A C 1
ATOM 765 O O . GLY A 1 95 ? -27.314 -4.287 4.052 1.00 20.80 88 GLY A O 1
ATOM 766 N N . PHE A 1 96 ? -28.604 -3.233 2.554 1.00 17.97 89 PHE A N 1
ATOM 767 C CA . PHE A 1 96 ? -27.606 -2.219 2.244 1.00 16.63 89 PHE A CA 1
ATOM 768 C C . PHE A 1 96 ? -27.886 -0.935 3.002 1.00 17.27 89 PHE A C 1
ATOM 769 O O . PHE A 1 96 ? -29.044 -0.598 3.260 1.00 20.02 89 PHE A O 1
ATOM 777 N N . LYS A 1 97 ? -26.828 -0.221 3.358 1.00 14.36 90 LYS A N 1
ATOM 778 C CA . LYS A 1 97 ? -26.948 1.200 3.657 1.00 14.51 90 LYS A CA 1
ATOM 779 C C . LYS A 1 97 ? -26.802 1.934 2.317 1.00 15.29 90 LYS A C 1
ATOM 780 O O . LYS A 1 97 ? -25.904 1.620 1.537 1.00 18.19 90 LYS A O 1
ATOM 786 N N . VAL A 1 98 ? -27.682 2.892 2.047 1.00 14.41 91 VAL A N 1
ATOM 787 C CA . VAL A 1 98 ? -27.722 3.563 0.738 1.00 11.22 91 VAL A CA 1
ATOM 788 C C . VAL A 1 98 ? -27.119 4.968 0.759 1.00 13.55 91 VAL A C 1
ATOM 789 O O . VAL A 1 98 ? -27.542 5.822 1.541 1.00 15.64 91 VAL A O 1
ATOM 793 N N . VAL A 1 99 ? -26.134 5.204 -0.107 1.00 11.27 92 VAL A N 1
ATOM 794 C CA . VAL A 1 99 ? -25.448 6.487 -0.169 1.00 12.07 92 VAL A CA 1
ATOM 795 C C . VAL A 1 99 ? -25.636 7.046 -1.557 1.00 12.07 92 VAL A C 1
ATOM 796 O O . VAL A 1 99 ? -25.280 6.403 -2.551 1.00 13.45 92 VAL A O 1
ATOM 800 N N . LEU A 1 100 ? -26.219 8.235 -1.633 1.00 12.51 93 LEU A N 1
ATOM 801 C CA . LEU A 1 100 ? -26.460 8.865 -2.923 1.00 11.80 93 LEU A CA 1
ATOM 802 C C . LEU A 1 100 ? -25.401 9.928 -3.128 1.00 13.83 93 LEU A C 1
ATOM 803 O O . LEU A 1 100 ? -25.159 10.741 -2.240 1.00 16.46 93 LEU A O 1
ATOM 808 N N . ILE A 1 101 ? -24.755 9.929 -4.289 1.00 12.94 94 ILE A N 1
ATOM 809 C CA . ILE A 1 101 ? -23.720 10.915 -4.542 1.00 12.74 94 ILE A CA 1
ATOM 810 C C . ILE A 1 101 ? -23.917 11.576 -5.891 1.00 13.63 94 ILE A C 1
ATOM 811 O O . ILE A 1 101 ? -24.585 11.028 -6.773 1.00 13.18 94 ILE A O 1
ATOM 816 N N . SER A 1 102 ? -23.363 12.771 -6.029 1.00 11.73 95 SER A N 1
ATOM 817 C CA . SER A 1 102 ? -23.306 13.429 -7.326 1.00 12.94 95 SER A CA 1
ATOM 818 C C . SER A 1 102 ? -22.207 14.483 -7.326 1.00 14.31 95 SER A C 1
ATOM 819 O O . SER A 1 102 ? -21.883 15.049 -6.275 1.00 13.37 95 SER A O 1
ATOM 822 N N . GLY A 1 103 ? -21.654 14.757 -8.502 1.00 11.28 96 GLY A N 1
ATOM 823 C CA . GLY A 1 103 ? -20.725 15.866 -8.672 1.00 12.13 96 GLY A CA 1
ATOM 824 C C . GLY A 1 103 ? -21.441 17.172 -8.995 1.00 13.97 96 GLY A C 1
ATOM 825 O O . GLY A 1 103 ? -20.805 18.224 -9.127 1.00 13.27 96 GLY A O 1
ATOM 826 N N . SER A 1 104 ? -22.764 17.096 -9.135 1.00 13.19 97 SER A N 1
ATOM 827 C CA . SER A 1 104 ? -23.580 18.285 -9.340 1.00 11.94 97 SER A CA 1
ATOM 828 C C . SER A 1 104 ? -23.987 18.868 -7.988 1.00 13.30 97 SER A C 1
ATOM 829 O O . SER A 1 104 ? -23.557 18.378 -6.932 1.00 10.92 97 SER A O 1
ATOM 832 N N . PHE A 1 105 ? -24.826 19.902 -8.039 1.00 11.95 98 PHE A N 1
ATOM 833 C CA . PHE A 1 105 ? -25.176 20.699 -6.862 1.00 10.68 98 PHE A CA 1
ATOM 834 C C . PHE A 1 105 ? -26.259 20.148 -5.936 1.00 14.27 98 PHE A C 1
ATOM 835 O O . PHE A 1 105 ? -27.339 19.768 -6.387 1.00 12.50 98 PHE A O 1
ATOM 843 N N . GLU A 1 106 ? -25.968 20.099 -4.638 1.00 11.51 99 GLU A N 1
ATOM 844 C CA . GLU A 1 106 ? -26.950 19.649 -3.655 1.00 12.49 99 GLU A CA 1
ATOM 845 C C . GLU A 1 106 ? -28.232 20.463 -3.724 1.00 14.55 99 GLU A C 1
ATOM 846 O O . GLU A 1 106 ? -29.316 19.948 -3.449 1.00 15.51 99 GLU A O 1
ATOM 852 N N . GLU A 1 107 ? -28.094 21.739 -4.080 1.00 13.56 100 GLU A N 1
ATOM 853 C CA . GLU A 1 107 ? -29.205 22.676 -4.075 1.00 15.73 100 GLU A CA 1
ATOM 854 C C . GLU A 1 107 ? -30.218 22.286 -5.150 1.00 15.75 100 GLU A C 1
ATOM 855 O O . GLU A 1 107 ? -31.436 22.385 -4.953 1.00 17.48 100 GLU A O 1
ATOM 861 N N . VAL A 1 108 ? -29.701 21.815 -6.275 1.00 13.78 101 VAL A N 1
ATOM 862 C CA . VAL A 1 108 ? -30.537 21.349 -7.372 1.00 15.43 101 VAL A CA 1
ATOM 863 C C . VAL A 1 108 ? -31.047 19.911 -7.157 1.00 17.27 101 VAL A C 1
ATOM 864 O O . VAL A 1 108 ? -32.162 19.565 -7.563 1.00 16.14 101 VAL A O 1
ATOM 868 N N . LEU A 1 109 ? -30.242 19.085 -6.502 1.00 15.94 102 LEU A N 1
ATOM 869 C CA . LEU A 1 109 ? -30.611 17.681 -6.298 1.00 16.95 102 LEU A CA 1
ATOM 870 C C . LEU A 1 109 ? -31.323 17.488 -4.963 1.00 18.11 102 LEU A C 1
ATOM 871 O O . LEU A 1 109 ? -31.454 16.375 -4.458 1.00 18.37 102 LEU A O 1
ATOM 876 N N . GLU A 1 110 ? -31.796 18.590 -4.413 1.00 18.19 103 GLU A N 1
ATOM 877 C CA . GLU A 1 110 ? -32.499 18.586 -3.141 1.00 19.91 103 GLU A CA 1
ATOM 878 C C . GLU A 1 110 ? -33.598 17.508 -3.003 1.00 20.68 103 GLU A C 1
ATOM 879 O O . GLU A 1 110 ? -33.773 16.930 -1.924 1.00 18.57 103 GLU A O 1
ATOM 885 N N . PRO A 1 111 ? -34.337 17.221 -4.088 1.00 19.45 104 PRO A N 1
ATOM 886 C CA . PRO A 1 111 ? -35.363 16.179 -3.928 1.00 19.16 104 PRO A CA 1
ATOM 887 C C . PRO A 1 111 ? -34.820 14.817 -3.445 1.00 19.60 104 PRO A C 1
ATOM 888 O O . PRO A 1 111 ? -35.564 14.039 -2.849 1.00 19.32 104 PRO A O 1
ATOM 892 N N . PHE A 1 112 ? -33.537 14.547 -3.680 1.00 17.41 105 PHE A N 1
ATOM 893 C CA . PHE A 1 112 ? -32.930 13.276 -3.295 1.00 17.63 105 PHE A CA 1
ATOM 894 C C . PHE A 1 112 ? -32.264 13.332 -1.918 1.00 18.77 105 PHE A C 1
ATOM 895 O O . PHE A 1 112 ? -31.727 12.337 -1.447 1.00 17.99 105 PHE A O 1
ATOM 903 N N . LYS A 1 113 ? -32.300 14.502 -1.284 1.00 18.08 106 LYS A N 1
ATOM 904 C CA . LYS A 1 113 ? -31.501 14.768 -0.086 1.00 19.78 106 LYS A CA 1
ATOM 905 C C . LYS A 1 113 ? -31.785 13.789 1.060 1.00 21.54 106 LYS A C 1
ATOM 906 O O . LYS A 1 113 ? -30.891 13.443 1.828 1.00 20.61 106 LYS A O 1
ATOM 912 N N . GLU A 1 114 ? -33.035 13.357 1.185 1.00 21.45 107 GLU A N 1
ATOM 913 C CA . GLU A 1 114 ? -33.423 12.501 2.304 1.00 23.00 107 GLU A CA 1
ATOM 914 C C . GLU A 1 114 ? -33.816 11.098 1.865 1.00 21.90 107 GLU A C 1
ATOM 915 O O . GLU A 1 114 ? -34.303 10.296 2.675 1.00 19.93 107 GLU A O 1
ATOM 921 N N . LEU A 1 115 ? -33.605 10.796 0.589 1.00 16.02 108 LEU A N 1
ATOM 922 C CA . LEU A 1 115 ? -34.048 9.520 0.054 1.00 19.48 108 LEU A CA 1
ATOM 923 C C . LEU A 1 115 ? -33.166 8.382 0.559 1.00 17.30 108 LEU A C 1
ATOM 924 O O . LEU A 1 115 ? -33.662 7.336 0.958 1.00 18.82 108 LEU A O 1
ATOM 929 N N . GLY A 1 116 ? -31.855 8.596 0.522 1.00 19.25 109 GLY A N 1
ATOM 930 C CA . GLY A 1 116 ? -30.908 7.605 0.992 1.00 18.40 109 GLY A CA 1
ATOM 931 C C . GLY A 1 116 ? -30.603 7.744 2.470 1.00 17.30 109 GLY A C 1
ATOM 932 O O . GLY A 1 116 ? -31.217 8.546 3.177 1.00 19.37 109 GLY A O 1
ATOM 933 N N . ASP A 1 117 ? -29.667 6.930 2.939 1.00 14.46 110 ASP A N 1
ATOM 934 C CA . ASP A 1 117 ? -29.184 7.008 4.307 1.00 16.30 110 ASP A CA 1
ATOM 935 C C . ASP A 1 117 ? -28.137 8.107 4.463 1.00 15.23 110 ASP A C 1
ATOM 936 O O . ASP A 1 117 ? -28.043 8.744 5.516 1.00 14.65 110 ASP A O 1
ATOM 941 N N . GLU A 1 118 ? -27.339 8.315 3.416 1.00 13.18 111 GLU A N 1
ATOM 942 C CA . GLU A 1 118 ? -26.421 9.445 3.348 1.00 14.51 111 GLU A CA 1
ATOM 943 C C . GLU A 1 118 ? -26.508 10.107 1.969 1.00 14.68 111 GLU A C 1
ATOM 944 O O . GLU A 1 118 ? -26.847 9.466 0.970 1.00 15.09 111 GLU A O 1
ATOM 950 N N . PHE A 1 119 ? -26.199 11.388 1.918 1.00 13.55 112 PHE A N 1
ATOM 951 C CA . PHE A 1 119 ? -26.285 12.145 0.672 1.00 14.50 112 PHE A CA 1
ATOM 952 C C . PHE A 1 119 ? -25.058 13.037 0.571 1.00 13.74 112 PHE A C 1
ATOM 953 O O . PHE A 1 119 ? -24.691 13.699 1.540 1.00 14.37 112 PHE A O 1
ATOM 969 N N . ALA A 1 121 ? -23.097 15.793 -2.370 1.00 13.32 114 ALA A N 1
ATOM 970 C CA . ALA A 1 121 ? -22.792 16.403 -3.661 1.00 11.92 114 ALA A CA 1
ATOM 971 C C . ALA A 1 121 ? -22.025 17.698 -3.433 1.00 13.74 114 ALA A C 1
ATOM 972 O O . ALA A 1 121 ? -21.748 18.082 -2.294 1.00 11.30 114 ALA A O 1
ATOM 974 N N . ASN A 1 122 ? -21.682 18.375 -4.518 1.00 11.60 115 ASN A N 1
ATOM 975 C CA . ASN A 1 122 ? -20.989 19.651 -4.405 1.00 12.70 115 ASN A CA 1
ATOM 976 C C . ASN A 1 122 ? -21.988 20.747 -4.041 1.00 12.08 115 ASN A C 1
ATOM 977 O O . ASN A 1 122 ? -23.174 20.477 -3.932 1.00 11.83 115 ASN A O 1
ATOM 982 N N . ARG A 1 123 ? -21.518 21.960 -3.779 1.00 11.86 116 ARG A N 1
ATOM 983 C CA . ARG A 1 123 ? -22.446 23.024 -3.390 1.00 12.22 116 ARG A CA 1
ATOM 984 C C . ARG A 1 123 ? -22.143 24.279 -4.178 1.00 12.47 116 ARG A C 1
ATOM 985 O O . ARG A 1 123 ? -21.080 24.391 -4.799 1.00 11.27 116 ARG A O 1
ATOM 993 N N . ALA A 1 124 ? -23.084 25.223 -4.162 1.00 13.01 117 ALA A N 1
ATOM 994 C CA . ALA A 1 124 ? -22.923 26.462 -4.913 1.00 13.56 117 ALA A CA 1
ATOM 995 C C . ALA A 1 124 ? -22.585 27.649 -4.014 1.00 15.55 117 ALA A C 1
ATOM 996 O O . ALA A 1 124 ? -22.940 27.676 -2.835 1.00 15.82 117 ALA A O 1
ATOM 998 N N . ILE A 1 125 ? -21.893 28.628 -4.584 1.00 13.63 118 ILE A N 1
ATOM 999 C CA . ILE A 1 125 ? -21.543 29.839 -3.862 1.00 15.56 118 ILE A CA 1
ATOM 1000 C C . ILE A 1 125 ? -22.373 30.985 -4.423 1.00 16.76 118 ILE A C 1
ATOM 1001 O O . ILE A 1 125 ? -22.297 31.297 -5.604 1.00 15.42 118 ILE A O 1
ATOM 1006 N N . PHE A 1 126 ? -23.188 31.588 -3.570 1.00 16.54 119 PHE A N 1
ATOM 1007 C CA . PHE A 1 126 ? -23.978 32.743 -3.974 1.00 18.10 119 PHE A CA 1
ATOM 1008 C C . PHE A 1 126 ? -23.557 33.963 -3.178 1.00 20.68 119 PHE A C 1
ATOM 1009 O O . PHE A 1 126 ? -23.344 33.882 -1.973 1.00 22.81 119 PHE A O 1
ATOM 1017 N N . GLU A 1 127 ? -23.404 35.083 -3.870 1.00 21.02 120 GLU A N 1
ATOM 1018 C CA . GLU A 1 127 ? -23.119 36.356 -3.220 1.00 23.77 120 GLU A CA 1
ATOM 1019 C C . GLU A 1 127 ? -24.139 37.354 -3.731 1.00 25.26 120 GLU A C 1
ATOM 1020 O O . GLU A 1 127 ? -24.236 37.582 -4.935 1.00 24.00 120 GLU A O 1
ATOM 1026 N N . ASP A 1 128 ? -24.920 37.919 -2.816 1.00 28.36 121 ASP A N 1
ATOM 1027 C CA . ASP A 1 128 ? -25.986 38.842 -3.190 1.00 29.41 121 ASP A CA 1
ATOM 1028 C C . ASP A 1 128 ? -26.892 38.234 -4.250 1.00 27.15 121 ASP A C 1
ATOM 1029 O O . ASP A 1 128 ? -27.273 38.902 -5.218 1.00 25.68 121 ASP A O 1
ATOM 1034 N N . GLY A 1 129 ? -27.212 36.956 -4.063 1.00 22.55 122 GLY A N 1
ATOM 1035 C CA . GLY A 1 129 ? -28.181 36.261 -4.888 1.00 23.19 122 GLY A CA 1
ATOM 1036 C C . GLY A 1 129 ? -27.682 35.857 -6.260 1.00 18.49 122 GLY A C 1
ATOM 1037 O O . GLY A 1 129 ? -28.455 35.354 -7.069 1.00 17.27 122 GLY A O 1
ATOM 1038 N N . LYS A 1 130 ? -26.397 36.065 -6.521 1.00 19.90 123 LYS A N 1
ATOM 1039 C CA . LYS A 1 130 ? -25.823 35.732 -7.823 1.00 17.86 123 LYS A CA 1
ATOM 1040 C C . LYS A 1 130 ? -24.730 34.665 -7.705 1.00 17.66 123 LYS A C 1
ATOM 1041 O O . LYS A 1 130 ? -23.906 34.698 -6.781 1.00 16.20 123 LYS A O 1
ATOM 1047 N N . PHE A 1 131 ? -24.729 33.729 -8.652 1.00 16.23 124 PHE A N 1
ATOM 1048 C CA . PHE A 1 131 ? -23.815 32.587 -8.608 1.00 17.04 124 PHE A CA 1
ATOM 1049 C C . PHE A 1 131 ? -22.374 33.048 -8.762 1.00 17.09 124 PHE A C 1
ATOM 1050 O O . PHE A 1 131 ? -22.024 33.733 -9.727 1.00 18.38 124 PHE A O 1
ATOM 1058 N N . GLN A 1 132 ? -21.533 32.667 -7.809 1.00 17.34 125 GLN A N 1
ATOM 1059 C CA . GLN A 1 132 ? -20.120 33.035 -7.868 1.00 18.67 125 GLN A CA 1
ATOM 1060 C C . GLN A 1 132 ? -19.165 31.887 -8.203 1.00 19.37 125 GLN A C 1
ATOM 1061 O O . GLN A 1 132 ? -18.121 32.118 -8.797 1.00 23.32 125 GLN A O 1
ATOM 1067 N N . GLY A 1 133 ? -19.513 30.662 -7.822 1.00 15.76 126 GLY A N 1
ATOM 1068 C CA . GLY A 1 133 ? -18.626 29.535 -8.064 1.00 15.64 126 GLY A CA 1
ATOM 1069 C C . GLY A 1 133 ? -19.076 28.258 -7.383 1.00 13.15 126 GLY A C 1
ATOM 1070 O O . GLY A 1 133 ? -20.208 28.168 -6.889 1.00 14.05 126 GLY A O 1
ATOM 1071 N N . ILE A 1 134 ? -18.193 27.262 -7.381 1.00 11.18 127 ILE A N 1
ATOM 1072 C CA . ILE A 1 134 ? -18.514 25.943 -6.842 1.00 12.24 127 ILE A CA 1
ATOM 1073 C C . ILE A 1 134 ? -17.696 25.623 -5.587 1.00 13.72 127 ILE A C 1
ATOM 1074 O O . ILE A 1 134 ? -16.526 25.978 -5.498 1.00 15.46 127 ILE A O 1
ATOM 1079 N N . ARG A 1 135 ? -18.331 24.973 -4.622 1.00 12.98 128 ARG A N 1
ATOM 1080 C CA . ARG A 1 135 ? -17.619 24.398 -3.491 1.00 13.18 128 ARG A CA 1
ATOM 1081 C C . ARG A 1 135 ? -17.393 22.941 -3.836 1.00 13.25 128 ARG A C 1
ATOM 1082 O O . ARG A 1 135 ? -18.356 22.174 -3.901 1.00 12.82 128 ARG A O 1
ATOM 1090 N N . LEU A 1 136 ? -16.136 22.561 -4.065 1.00 11.97 129 LEU A N 1
ATOM 1091 C CA . LEU A 1 136 ? -15.793 21.177 -4.379 1.00 13.44 129 LEU A CA 1
ATOM 1092 C C . LEU A 1 136 ? -15.621 20.417 -3.078 1.00 15.81 129 LEU A C 1
ATOM 1093 O O . LEU A 1 136 ? -14.695 20.682 -2.315 1.00 13.66 129 LEU A O 1
ATOM 1098 N N . ARG A 1 137 ? -16.526 19.487 -2.813 1.00 12.08 130 ARG A N 1
ATOM 1099 C CA . ARG A 1 137 ? -16.606 18.904 -1.476 1.00 14.95 130 ARG A CA 1
ATOM 1100 C C . ARG A 1 137 ? -15.961 17.527 -1.393 1.00 14.45 130 ARG A C 1
ATOM 1101 O O . ARG A 1 137 ? -15.851 16.937 -0.311 1.00 14.28 130 ARG A O 1
ATOM 1109 N N . PHE A 1 138 ? -15.528 17.031 -2.547 1.00 11.93 131 PHE A N 1
ATOM 1110 C CA . PHE A 1 138 ? -14.727 15.819 -2.643 1.00 15.16 131 PHE A CA 1
ATOM 1111 C C . PHE A 1 138 ? -13.898 15.902 -3.932 1.00 15.37 131 PHE A C 1
ATOM 1112 O O . PHE A 1 138 ? -14.285 16.605 -4.868 1.00 14.92 131 PHE A O 1
ATOM 1120 N N . ARG A 1 139 ? -12.753 15.228 -3.969 1.00 14.95 132 ARG A N 1
ATOM 1121 C CA . ARG A 1 139 ? -11.832 15.367 -5.098 1.00 15.22 132 ARG A CA 1
ATOM 1122 C C . ARG A 1 139 ? -12.464 14.800 -6.357 1.00 15.15 132 ARG A C 1
ATOM 1123 O O . ARG A 1 139 ? -12.457 15.431 -7.416 1.00 15.53 132 ARG A O 1
ATOM 1131 N N . ASP A 1 140 ? -12.992 13.589 -6.216 1.00 13.70 133 ASP A N 1
ATOM 1132 C CA . ASP A 1 140 ? -13.709 12.872 -7.275 1.00 15.27 133 ASP A CA 1
ATOM 1133 C C . ASP A 1 140 ? -14.459 11.715 -6.609 1.00 15.52 133 ASP A C 1
ATOM 1134 O O . ASP A 1 140 ? -14.275 11.460 -5.415 1.00 13.12 133 ASP A O 1
ATOM 1139 N N . LYS A 1 141 ? -15.302 11.013 -7.363 1.00 14.27 134 LYS A N 1
ATOM 1140 C CA . LYS A 1 141 ? -16.157 9.993 -6.755 1.00 16.05 134 LYS A CA 1
ATOM 1141 C C . LYS A 1 141 ? -15.398 8.799 -6.190 1.00 15.13 134 LYS A C 1
ATOM 1142 O O . LYS A 1 141 ? -15.797 8.237 -5.166 1.00 16.22 134 LYS A O 1
ATOM 1148 N N . GLY A 1 142 ? -14.301 8.416 -6.833 1.00 15.54 135 GLY A N 1
ATOM 1149 C CA . GLY A 1 142 ? -13.459 7.382 -6.269 1.00 14.79 135 GLY A CA 1
ATOM 1150 C C . GLY A 1 142 ? -12.889 7.796 -4.924 1.00 17.40 135 GLY A C 1
ATOM 1151 O O . GLY A 1 142 ? -12.885 7.004 -3.967 1.00 13.35 135 GLY A O 1
ATOM 1152 N N . GLU A 1 143 ? -12.401 9.036 -4.837 1.00 14.67 136 GLU A N 1
ATOM 1153 C CA . GLU A 1 143 ? -11.821 9.504 -3.581 1.00 16.25 136 GLU A CA 1
ATOM 1154 C C . GLU A 1 143 ? -12.886 9.507 -2.505 1.00 15.35 136 GLU A C 1
ATOM 1155 O O . GLU A 1 143 ? -12.629 9.128 -1.359 1.00 14.34 136 GLU A O 1
ATOM 1161 N N . PHE A 1 144 ? -14.095 9.921 -2.877 1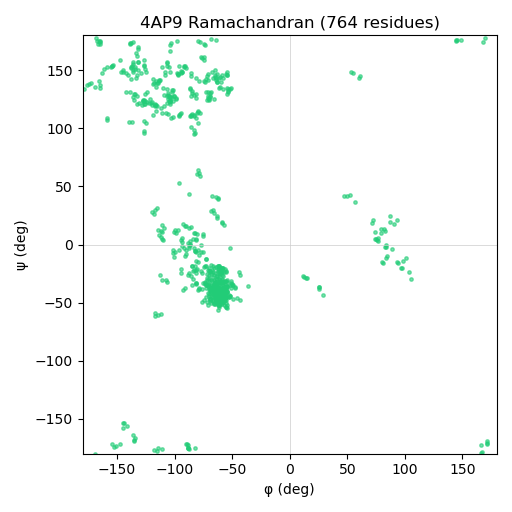.00 15.11 137 PHE A N 1
ATOM 1162 C CA . PHE A 1 144 ? -15.185 9.961 -1.912 1.00 16.59 137 PHE A CA 1
ATOM 1163 C C . PHE A 1 144 ? -15.473 8.579 -1.320 1.00 16.13 137 PHE A C 1
ATOM 1164 O O . PHE A 1 144 ? -15.755 8.455 -0.130 1.00 16.45 137 PHE A O 1
ATOM 1172 N N . LEU A 1 145 ? -15.415 7.549 -2.154 1.00 14.59 138 LEU A N 1
ATOM 1173 C CA . LEU A 1 145 ? -15.681 6.179 -1.699 1.00 15.14 138 LEU A CA 1
ATOM 1174 C C . LEU A 1 145 ? -14.739 5.673 -0.600 1.00 15.17 138 LEU A C 1
ATOM 1175 O O . LEU A 1 145 ? -15.080 4.729 0.111 1.00 13.28 138 LEU A O 1
ATOM 1180 N N . LYS A 1 146 ? -13.566 6.287 -0.477 1.00 15.52 139 LYS A N 1
ATOM 1181 C CA . LYS A 1 146 ? -12.631 5.953 0.602 1.00 16.17 139 LYS A CA 1
ATOM 1182 C C . LYS A 1 146 ? -13.274 6.114 1.977 1.00 15.79 139 LYS A C 1
ATOM 1183 O O . LYS A 1 146 ? -12.804 5.554 2.963 1.00 15.73 139 LYS A O 1
ATOM 1189 N N . ARG A 1 147 ? -14.347 6.900 2.031 1.00 14.67 140 ARG A N 1
ATOM 1190 C CA . ARG A 1 147 ? -15.127 7.084 3.249 1.00 16.67 140 ARG A CA 1
ATOM 1191 C C . ARG A 1 147 ? -15.679 5.755 3.784 1.00 15.90 140 ARG A C 1
ATOM 1192 O O . ARG A 1 147 ? -15.915 5.592 4.985 1.00 17.17 140 ARG A O 1
ATOM 1200 N N . PHE A 1 148 ? -15.875 4.806 2.873 1.00 13.41 141 PHE A N 1
ATOM 1201 C CA . PHE A 1 148 ? -16.466 3.521 3.198 1.00 15.02 141 PHE A CA 1
ATOM 1202 C C . PHE A 1 148 ? -15.473 2.379 2.987 1.00 14.81 141 PHE A C 1
ATOM 1203 O O . PHE A 1 148 ? -15.857 1.262 2.668 1.00 15.98 141 PHE A O 1
ATOM 1211 N N . ARG A 1 149 ? -14.194 2.667 3.195 1.00 14.26 142 ARG A N 1
ATOM 1212 C CA . ARG A 1 149 ? -13.135 1.707 2.913 1.00 15.38 142 ARG A CA 1
ATOM 1213 C C . ARG A 1 149 ? -13.129 0.534 3.885 1.00 17.05 142 ARG A C 1
ATOM 1214 O O . ARG A 1 149 ? -12.576 -0.510 3.577 1.00 16.39 142 ARG A O 1
ATOM 1222 N N . ASP A 1 150 ? -13.751 0.694 5.047 1.00 15.57 143 ASP A N 1
ATOM 1223 C CA . ASP A 1 150 ? -13.718 -0.366 6.049 1.00 16.88 143 ASP A CA 1
ATOM 1224 C C . ASP A 1 150 ? -14.727 -1.485 5.809 1.00 17.78 143 ASP A C 1
ATOM 1225 O O . ASP A 1 150 ? -14.715 -2.496 6.504 1.00 16.76 143 ASP A O 1
ATOM 1230 N N . GLY A 1 151 ? -15.595 -1.314 4.816 1.00 15.40 144 GLY A N 1
ATOM 1231 C CA . GLY A 1 151 ? -16.531 -2.362 4.479 1.00 17.01 144 GLY A CA 1
ATOM 1232 C C . GLY A 1 151 ? -16.601 -2.598 2.986 1.00 16.10 144 GLY A C 1
ATOM 1233 O O . GLY A 1 151 ? -15.745 -2.123 2.227 1.00 14.70 144 GLY A O 1
ATOM 1234 N N . PHE A 1 152 ? -17.627 -3.330 2.572 1.00 11.22 145 PHE A N 1
ATOM 1235 C CA . PHE A 1 152 ? -17.844 -3.662 1.162 1.00 14.26 145 PHE A CA 1
ATOM 1236 C C . PHE A 1 152 ? -18.742 -2.657 0.458 1.00 14.75 145 PHE A C 1
ATOM 1237 O O . PHE A 1 152 ? -19.565 -2.017 1.088 1.00 13.99 145 PHE A O 1
ATOM 1245 N N . ILE A 1 153 ? -18.572 -2.510 -0.850 1.00 12.46 146 ILE A N 1
ATOM 1246 C CA . ILE A 1 153 ? -19.339 -1.516 -1.589 1.00 13.10 146 ILE A CA 1
ATOM 1247 C C . ILE A 1 153 ? -19.907 -2.055 -2.886 1.00 14.34 146 ILE A C 1
ATOM 1248 O O . ILE A 1 153 ? -19.188 -2.658 -3.684 1.00 15.19 146 ILE A O 1
ATOM 1253 N N . LEU A 1 154 ? -21.203 -1.849 -3.086 1.00 12.12 147 LEU A N 1
ATOM 1254 C CA . LEU A 1 154 ? -21.803 -2.050 -4.394 1.00 14.22 147 LEU A CA 1
ATOM 1255 C C . LEU A 1 154 ? -22.026 -0.653 -4.971 1.00 12.51 147 LEU A C 1
ATOM 1256 O O . LEU A 1 154 ? -22.692 0.168 -4.347 1.00 14.37 147 LEU A O 1
ATOM 1261 N N . ALA A 1 155 ? -21.476 -0.384 -6.151 1.00 11.41 148 ALA A N 1
ATOM 1262 C CA . ALA A 1 155 ? -21.627 0.923 -6.771 1.00 13.05 148 ALA A CA 1
ATOM 1263 C C . ALA A 1 155 ? -22.501 0.799 -8.000 1.00 14.00 148 ALA A C 1
ATOM 1264 O O . ALA A 1 155 ? -22.410 -0.176 -8.744 1.00 13.57 148 ALA A O 1
ATOM 1274 N N . GLY A 1 157 ? -23.926 3.358 -11.210 1.00 13.55 150 GLY A N 1
ATOM 1275 C CA . GLY A 1 157 ? -23.764 4.679 -11.793 1.00 13.15 150 GLY A CA 1
ATOM 1276 C C . GLY A 1 157 ? -23.912 4.666 -13.296 1.00 15.46 150 GLY A C 1
ATOM 1277 O O . GLY A 1 157 ? -24.055 3.597 -13.900 1.00 14.59 150 GLY A O 1
ATOM 1278 N N . ASP A 1 158 ? -23.863 5.857 -13.888 1.00 16.69 151 ASP A N 1
ATOM 1279 C CA . ASP A 1 158 ? -23.989 6.036 -15.327 1.00 17.28 151 ASP A CA 1
ATOM 1280 C C . ASP A 1 158 ? -23.027 7.140 -15.759 1.00 17.69 151 ASP A C 1
ATOM 1281 O O . ASP A 1 158 ? -22.036 7.442 -15.101 1.00 14.94 151 ASP A O 1
ATOM 1286 N N . GLY A 1 159 ? -23.362 7.757 -16.883 1.00 17.49 152 GLY A N 1
ATOM 1287 C CA . GLY A 1 159 ? -22.426 8.568 -17.617 1.00 18.60 152 GLY A CA 1
ATOM 1288 C C . GLY A 1 159 ? -21.510 9.523 -16.895 1.00 16.78 152 GLY A C 1
ATOM 1289 O O . GLY A 1 159 ? -20.459 9.845 -17.421 1.00 18.55 152 GLY A O 1
ATOM 1290 N N . TYR A 1 160 ? -21.910 9.995 -15.712 1.00 14.81 153 TYR A N 1
ATOM 1291 C CA . TYR A 1 160 ? -21.035 10.845 -14.915 1.00 15.16 153 TYR A CA 1
ATOM 1292 C C . TYR A 1 160 ? -20.055 10.142 -13.980 1.00 17.38 153 TYR A C 1
ATOM 1293 O O . TYR A 1 160 ? -19.311 10.795 -13.248 1.00 18.00 153 TYR A O 1
ATOM 1302 N N . ALA A 1 161 ? -20.043 8.810 -14.025 1.00 17.80 154 ALA A N 1
ATOM 1303 C CA . ALA A 1 161 ? -19.057 8.034 -13.268 1.00 16.79 154 ALA A CA 1
ATOM 1304 C C . ALA A 1 161 ? -17.887 7.638 -14.174 1.00 17.81 154 ALA A C 1
ATOM 1305 O O . ALA A 1 161 ? -17.913 7.905 -15.376 1.00 18.32 154 ALA A O 1
ATOM 1307 N N . ASP A 1 162 ? -16.865 7.007 -13.599 1.00 16.58 155 ASP A N 1
ATOM 1308 C CA . ASP A 1 162 ? -15.717 6.541 -14.376 1.00 18.08 155 ASP A CA 1
ATOM 1309 C C . ASP A 1 162 ? -15.026 5.376 -13.691 1.00 18.89 155 ASP A C 1
ATOM 1310 O O . ASP A 1 162 ? -15.515 4.845 -12.687 1.00 16.85 155 ASP A O 1
ATOM 1315 N N . ALA A 1 163 ? -13.873 4.983 -14.224 1.00 18.88 156 ALA A N 1
ATOM 1316 C CA . ALA A 1 163 ? -13.186 3.807 -13.697 1.00 19.62 156 ALA A CA 1
ATOM 1317 C C . ALA A 1 163 ? -12.735 4.045 -12.264 1.00 18.12 156 ALA A C 1
ATOM 1318 O O . ALA A 1 163 ? -12.674 3.120 -11.466 1.00 19.18 156 ALA A O 1
ATOM 1320 N N . LYS A 1 164 ? -12.404 5.289 -11.940 1.00 18.63 157 LYS A N 1
ATOM 1321 C CA . LYS A 1 164 ? -11.906 5.610 -10.604 1.00 20.52 157 LYS A CA 1
ATOM 1322 C C . LYS A 1 164 ? -12.935 5.224 -9.542 1.00 17.33 157 LYS A C 1
ATOM 1323 O O . LYS A 1 164 ? -12.606 4.636 -8.513 1.00 17.59 157 LYS A O 1
ATOM 1337 N N . PHE A 1 166 ? -15.541 3.059 -9.902 1.00 16.14 159 PHE A N 1
ATOM 1338 C CA . PHE A 1 166 ? -15.837 1.630 -9.902 1.00 16.69 159 PHE A CA 1
ATOM 1339 C C . PHE A 1 166 ? -14.676 0.781 -9.383 1.00 18.94 159 PHE A C 1
ATOM 1340 O O . PHE A 1 166 ? -14.893 -0.303 -8.839 1.00 18.76 159 PHE A O 1
ATOM 1348 N N . GLU A 1 167 ? -13.449 1.267 -9.544 1.00 18.52 160 GLU A N 1
ATOM 1349 C CA . GLU A 1 167 ? -12.286 0.565 -9.004 1.00 21.61 160 GLU A CA 1
ATOM 1350 C C . GLU A 1 167 ? -12.407 0.389 -7.492 1.00 22.53 160 GLU A C 1
ATOM 1351 O O . GLU A 1 167 ? -11.891 -0.578 -6.920 1.00 23.50 160 GLU A O 1
ATOM 1357 N N . ARG A 1 168 ? -13.098 1.331 -6.858 1.00 19.32 161 ARG A N 1
ATOM 1358 C CA . ARG A 1 168 ? -13.284 1.331 -5.415 1.00 22.83 161 ARG A CA 1
ATOM 1359 C C . ARG A 1 168 ? -14.342 0.324 -4.982 1.00 19.68 161 ARG A C 1
ATOM 1360 O O . ARG A 1 168 ? -14.347 -0.116 -3.840 1.00 22.27 161 ARG A O 1
ATOM 1368 N N . ALA A 1 169 ? -15.230 -0.043 -5.898 1.00 17.05 162 ALA A N 1
ATOM 1369 C CA . ALA A 1 169 ? -16.378 -0.881 -5.571 1.00 16.94 162 ALA A CA 1
ATOM 1370 C C . ALA A 1 169 ? -16.044 -2.373 -5.613 1.00 17.47 162 ALA A C 1
ATOM 1371 O O . ALA A 1 169 ? -15.266 -2.813 -6.456 1.00 18.75 162 ALA A O 1
ATOM 1373 N N . ASP A 1 170 ? -16.654 -3.154 -4.726 1.00 15.16 163 ASP A N 1
ATOM 1374 C CA . ASP A 1 170 ? -16.484 -4.607 -4.776 1.00 15.77 163 ASP A CA 1
ATOM 1375 C C . ASP A 1 170 ? -17.282 -5.237 -5.897 1.00 20.06 163 ASP A C 1
ATOM 1376 O O . ASP A 1 170 ? -16.978 -6.348 -6.363 1.00 17.43 163 ASP A O 1
ATOM 1389 N N . GLY A 1 172 ? -19.672 -3.455 -9.287 1.00 15.39 165 GLY A N 1
ATOM 1390 C CA . GLY A 1 172 ? -20.120 -2.225 -9.903 1.00 14.97 165 GLY A CA 1
ATOM 1391 C C . GLY A 1 172 ? -21.114 -2.503 -11.010 1.00 15.69 165 GLY A C 1
ATOM 1392 O O . GLY A 1 172 ? -20.953 -3.462 -11.755 1.00 15.26 165 GLY A O 1
ATOM 1393 N N . ILE A 1 173 ? -22.160 -1.683 -11.089 1.00 14.87 166 ILE A N 1
ATOM 1394 C CA . ILE A 1 173 ? -23.173 -1.829 -12.119 1.00 15.92 166 ILE A CA 1
ATOM 1395 C C . ILE A 1 173 ? -23.334 -0.511 -12.851 1.00 15.19 166 ILE A C 1
ATOM 1396 O O . ILE A 1 173 ? -23.618 0.523 -12.241 1.00 13.95 166 ILE A O 1
ATOM 1401 N N . ALA A 1 174 ? -23.169 -0.559 -14.168 1.00 15.10 167 ALA A N 1
ATOM 1402 C CA . ALA A 1 174 ? -23.425 0.601 -15.017 1.00 15.50 167 ALA A CA 1
ATOM 1403 C C . ALA A 1 174 ? -24.840 0.553 -15.580 1.00 18.15 167 ALA A C 1
ATOM 1404 O O . ALA A 1 174 ? -25.387 -0.523 -15.798 1.00 18.28 167 ALA A O 1
ATOM 1406 N N . VAL A 1 175 ? -25.435 1.724 -15.805 1.00 16.06 168 VAL A N 1
ATOM 1407 C CA . VAL A 1 175 ? -26.775 1.804 -16.365 1.00 17.26 168 VAL A CA 1
ATOM 1408 C C . VAL A 1 175 ? -26.823 2.545 -17.698 1.00 20.16 168 VAL A C 1
ATOM 1409 O O . VAL A 1 175 ? -26.467 3.718 -17.770 1.00 19.63 168 VAL A O 1
ATOM 1413 N N . GLY A 1 176 ? -27.269 1.863 -18.749 1.00 20.06 169 GLY A N 1
ATOM 1414 C CA . GLY A 1 176 ? -27.399 2.502 -20.048 1.00 19.71 169 GLY A CA 1
ATOM 1415 C C . GLY A 1 176 ? -26.255 2.732 -21.023 1.00 21.49 169 GLY A C 1
ATOM 1416 O O . GLY A 1 176 ? -26.480 2.995 -22.206 1.00 25.35 169 GLY A O 1
ATOM 1417 N N . ARG A 1 177 ? -25.021 2.617 -20.531 1.00 19.60 170 ARG A N 1
ATOM 1418 C CA . ARG A 1 177 ? -23.842 2.794 -21.387 1.00 20.09 170 ARG A CA 1
ATOM 1419 C C . ARG A 1 177 ? -22.746 2.191 -20.517 1.00 22.87 170 ARG A C 1
ATOM 1420 O O . ARG A 1 177 ? -22.671 2.449 -19.312 1.00 19.16 170 ARG A O 1
ATOM 1428 N N . GLU A 1 178 ? -21.901 1.376 -21.139 1.00 20.01 171 GLU A N 1
ATOM 1429 C CA . GLU A 1 178 ? -20.802 0.711 -20.438 1.00 19.44 171 GLU A CA 1
ATOM 1430 C C . GLU A 1 178 ? -19.861 1.726 -19.823 1.00 21.21 171 GLU A C 1
ATOM 1431 O O . GLU A 1 178 ? -19.562 2.769 -20.426 1.00 18.07 171 GLU A O 1
ATOM 1437 N N . ILE A 1 179 ? -19.402 1.435 -18.611 1.00 14.74 172 ILE A N 1
ATOM 1438 C CA . ILE A 1 179 ? -18.416 2.291 -17.958 1.00 16.77 172 ILE A CA 1
ATOM 1439 C C . ILE A 1 179 ? -17.228 1.430 -17.550 1.00 21.09 172 ILE A C 1
ATOM 1440 O O . ILE A 1 179 ? -17.403 0.386 -16.921 1.00 19.41 172 ILE A O 1
ATOM 1445 N N . PRO A 1 180 ? -16.010 1.854 -17.913 1.00 19.46 173 PRO A N 1
ATOM 1446 C CA . PRO A 1 180 ? -14.822 1.067 -17.570 1.00 20.54 173 PRO A CA 1
ATOM 1447 C C . PRO A 1 180 ? -14.773 0.782 -16.076 1.00 19.05 173 PRO A C 1
ATOM 1448 O O . PRO A 1 180 ? -14.981 1.698 -15.279 1.00 19.52 173 PRO A O 1
ATOM 1452 N N . GLY A 1 181 ? -14.540 -0.476 -15.706 1.00 20.02 174 GLY A N 1
ATOM 1453 C CA . GLY A 1 181 ? -14.474 -0.845 -14.305 1.00 21.74 174 GLY A CA 1
ATOM 1454 C C . GLY A 1 181 ? -15.751 -1.430 -13.726 1.00 19.88 174 GLY A C 1
ATOM 145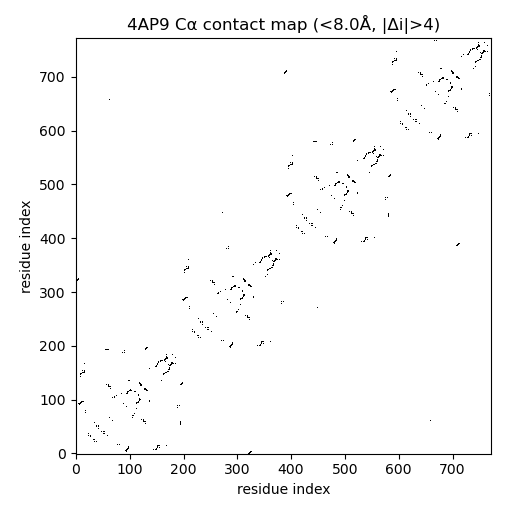5 O O . GLY A 1 181 ? -15.715 -2.094 -12.684 1.00 21.95 174 GLY A O 1
ATOM 1456 N N . ALA A 1 182 ? -16.886 -1.191 -14.374 1.00 16.91 175 ALA A N 1
ATOM 1457 C CA . ALA A 1 182 ? -18.134 -1.794 -13.908 1.00 17.29 175 ALA A CA 1
ATOM 1458 C C . ALA A 1 182 ? -18.150 -3.282 -14.264 1.00 20.17 175 ALA A C 1
ATOM 1459 O O . ALA A 1 182 ? -17.683 -3.673 -15.335 1.00 25.60 175 ALA A O 1
ATOM 1461 N N . ASP A 1 183 ? -18.660 -4.108 -13.359 1.00 18.60 176 ASP A N 1
ATOM 1462 C CA . ASP A 1 183 ? -18.792 -5.546 -13.615 1.00 19.89 176 ASP A CA 1
ATOM 1463 C C . ASP A 1 183 ? -19.964 -5.868 -14.540 1.00 20.70 176 ASP A C 1
ATOM 1464 O O . ASP A 1 183 ? -19.888 -6.777 -15.376 1.00 22.27 176 ASP A O 1
ATOM 1469 N N . LEU A 1 184 ? -21.053 -5.139 -14.353 1.00 17.57 177 LEU A N 1
ATOM 1470 C CA . LEU A 1 184 ? -22.315 -5.410 -15.018 1.00 20.20 177 LEU A CA 1
ATOM 1471 C C . LEU A 1 184 ? -22.829 -4.172 -15.729 1.00 19.54 177 LEU A C 1
ATOM 1472 O O . LEU A 1 184 ? -22.525 -3.049 -15.328 1.00 16.42 177 LEU A O 1
ATOM 1477 N N . LEU A 1 185 ? -23.618 -4.387 -16.782 1.00 19.99 178 LEU A N 1
ATOM 1478 C CA . LEU A 1 185 ? -24.332 -3.302 -17.453 1.00 22.43 178 LEU A CA 1
ATOM 1479 C C . LEU A 1 185 ? -25.808 -3.662 -17.522 1.00 20.80 178 LEU A C 1
ATOM 1480 O O . LEU A 1 185 ? -26.158 -4.688 -18.090 1.00 22.63 178 LEU A O 1
ATOM 1485 N N . VAL A 1 186 ? -26.669 -2.836 -16.938 1.00 20.03 179 VAL A N 1
ATOM 1486 C CA . VAL A 1 186 ? -28.111 -3.017 -17.069 1.00 21.31 179 VAL A CA 1
ATOM 1487 C C . VAL A 1 186 ? -28.694 -1.969 -18.007 1.00 21.26 179 VAL A C 1
ATOM 1488 O O . VAL A 1 186 ? -28.135 -0.884 -18.156 1.00 21.52 179 VAL A O 1
ATOM 1492 N N . LYS A 1 187 ? -29.818 -2.291 -18.641 1.00 22.13 180 LYS A N 1
ATOM 1493 C CA . LYS A 1 187 ? -30.358 -1.446 -19.710 1.00 24.24 180 LYS A CA 1
ATOM 1494 C C . LYS A 1 187 ? -30.869 -0.089 -19.246 1.00 22.99 180 LYS A C 1
ATOM 1495 O O . LYS A 1 187 ? -30.733 0.905 -19.958 1.00 25.18 180 LYS A O 1
ATOM 1501 N N . ASP A 1 188 ? -31.479 -0.056 -18.066 1.00 20.81 181 ASP A N 1
ATOM 1502 C CA . ASP A 1 188 ? -32.124 1.148 -17.571 1.00 24.13 181 ASP A CA 1
ATOM 1503 C C . ASP A 1 188 ? -32.475 0.934 -16.106 1.00 21.03 181 ASP A C 1
ATOM 1504 O O . ASP A 1 188 ? -32.202 -0.126 -15.551 1.00 19.71 181 ASP A O 1
ATOM 1509 N N . LEU A 1 189 ? -33.076 1.933 -15.479 1.00 19.92 182 LEU A N 1
ATOM 1510 C CA . LEU A 1 189 ? -33.332 1.864 -14.045 1.00 19.49 182 LEU A CA 1
ATOM 1511 C C . LEU A 1 189 ? -34.255 0.702 -13.705 1.00 20.43 182 LEU A C 1
ATOM 1512 O O . LEU A 1 189 ? -34.133 0.093 -12.647 1.00 20.64 182 LEU A O 1
ATOM 1517 N N . LYS A 1 190 ? -35.184 0.399 -14.609 1.00 21.00 183 LYS A N 1
ATOM 1518 C CA . LYS A 1 190 ? -36.121 -0.692 -14.389 1.00 23.31 183 LYS A CA 1
ATOM 1519 C C . LYS A 1 190 ? -35.369 -2.011 -14.241 1.00 20.44 183 LYS A C 1
ATOM 1520 O O . LYS A 1 190 ? -35.609 -2.782 -13.314 1.00 20.99 183 LYS A O 1
ATOM 1526 N N . GLU A 1 191 ? -34.446 -2.260 -15.162 1.00 21.65 184 GLU A N 1
ATOM 1527 C CA . GLU A 1 191 ? -33.626 -3.459 -15.112 1.00 21.42 184 GLU A CA 1
ATOM 1528 C C . GLU A 1 191 ? -32.810 -3.495 -13.817 1.00 23.17 184 GLU A C 1
ATOM 1529 O O . GLU A 1 191 ? -32.625 -4.560 -13.217 1.00 21.20 184 GLU A O 1
ATOM 1535 N N . LEU A 1 192 ? -32.329 -2.333 -13.378 1.00 20.07 185 LEU A N 1
ATOM 1536 C CA . LEU A 1 192 ? -31.529 -2.269 -12.155 1.00 18.98 185 LEU A CA 1
ATOM 1537 C C . LEU A 1 192 ? -32.378 -2.641 -10.950 1.00 17.72 185 LEU A C 1
ATOM 1538 O O . LEU A 1 192 ? -31.942 -3.403 -10.090 1.00 20.06 185 LEU A O 1
ATOM 1543 N N . VAL A 1 193 ? -33.589 -2.100 -10.886 1.00 18.96 186 VAL A N 1
ATOM 1544 C CA . VAL A 1 193 ? -34.514 -2.445 -9.815 1.00 19.08 186 VAL A CA 1
ATOM 1545 C C . VAL A 1 193 ? -34.758 -3.962 -9.797 1.00 19.90 186 VAL A C 1
ATOM 1546 O O . VAL A 1 193 ? -34.723 -4.597 -8.748 1.00 22.10 186 VAL A O 1
ATOM 1550 N N . ASP A 1 194 ? -34.987 -4.531 -10.975 1.00 20.46 187 ASP A N 1
ATOM 1551 C CA . ASP A 1 194 ? -35.235 -5.967 -11.091 1.00 22.52 187 ASP A CA 1
ATOM 1552 C C . ASP A 1 194 ? -34.052 -6.782 -10.603 1.00 24.52 187 ASP A C 1
ATOM 1553 O O . ASP A 1 194 ? -34.221 -7.807 -9.945 1.00 23.05 187 ASP A O 1
ATOM 1558 N N . PHE A 1 195 ? -32.851 -6.318 -10.926 1.00 21.08 188 PHE A N 1
ATOM 1559 C CA . PHE A 1 195 ? -31.646 -6.976 -10.460 1.00 22.74 188 PHE A CA 1
ATOM 1560 C C . PHE A 1 195 ? -31.558 -6.960 -8.933 1.00 22.36 188 PHE A C 1
ATOM 1561 O O . PHE A 1 195 ? -31.318 -7.980 -8.293 1.00 23.20 188 PHE A O 1
ATOM 1569 N N . ILE A 1 196 ? -31.747 -5.793 -8.338 1.00 19.82 189 ILE A N 1
ATOM 1570 C CA . ILE A 1 196 ? -31.671 -5.697 -6.894 1.00 20.33 189 ILE A CA 1
ATOM 1571 C C . ILE A 1 196 ? -32.771 -6.521 -6.231 1.00 20.68 189 ILE A C 1
ATOM 1572 O O . ILE A 1 196 ? -32.561 -7.099 -5.166 1.00 20.52 189 ILE A O 1
ATOM 1577 N N . LYS A 1 197 ? -33.933 -6.594 -6.873 1.00 19.96 190 LYS A N 1
ATOM 1578 C CA . LYS A 1 197 ? -35.045 -7.357 -6.308 1.00 19.50 190 LYS A CA 1
ATOM 1579 C C . LYS A 1 197 ? -34.704 -8.847 -6.267 1.00 23.55 190 LYS A C 1
ATOM 1580 O O . LYS A 1 197 ? -35.214 -9.586 -5.426 1.00 24.86 190 LYS A O 1
ATOM 1586 N N . ASN A 1 198 ? -33.822 -9.270 -7.168 1.00 23.35 191 ASN A N 1
ATOM 1587 C CA . ASN A 1 198 ? -33.356 -10.659 -7.204 1.00 25.86 191 ASN A CA 1
ATOM 1588 C C . ASN A 1 198 ? -32.327 -11.026 -6.136 1.00 28.34 191 ASN A C 1
ATOM 1589 O O . ASN A 1 198 ? -31.951 -12.192 -6.027 1.00 30.44 191 ASN A O 1
ATOM 1594 N N . LEU A 1 199 ? -31.852 -10.052 -5.363 1.00 24.34 192 LEU A N 1
ATOM 1595 C CA . LEU A 1 199 ? -30.825 -10.340 -4.363 1.00 28.17 192 LEU A CA 1
ATOM 1596 C C . LEU A 1 199 ? -31.315 -11.145 -3.151 1.00 30.83 192 LEU A C 1
ATOM 1597 O O . LEU A 1 199 ? -32.461 -11.013 -2.704 1.00 29.89 192 LEU A O 1
ATOM 1602 N N . LYS A 1 200 ? -30.402 -11.967 -2.637 1.00 29.77 193 LYS A N 1
ATOM 1603 C CA . LYS A 1 200 ? -30.588 -12.816 -1.459 1.00 32.11 193 LYS A CA 1
ATOM 1604 C C . LYS A 1 200 ? -31.508 -13.997 -1.728 1.00 36.63 193 LYS A C 1
ATOM 1605 O O . LYS A 1 200 ? -31.414 -14.628 -2.783 1.00 34.32 193 LYS A O 1
ATOM 1611 N N . GLY B 1 1 ? -13.002 29.647 -13.429 1.00 28.00 -6 GLY B N 1
ATOM 1612 C CA . GLY B 1 1 ? -14.148 29.637 -12.537 1.00 26.86 -6 GLY B CA 1
ATOM 1613 C C . GLY B 1 1 ? -13.752 29.597 -11.070 1.00 27.76 -6 GLY B C 1
ATOM 1614 O O . GLY B 1 1 ? -12.796 28.914 -10.692 1.00 30.90 -6 GLY B O 1
ATOM 1615 N N . ALA B 1 2 ? -14.493 30.329 -10.242 1.00 30.16 -5 ALA B N 1
ATOM 1616 C CA . ALA B 1 2 ? -14.221 30.401 -8.805 1.00 28.37 -5 ALA B CA 1
ATOM 1617 C C . ALA B 1 2 ? -14.505 29.073 -8.094 1.00 26.15 -5 ALA B C 1
ATOM 1618 O O . ALA B 1 2 ? -15.464 28.364 -8.447 1.00 19.16 -5 ALA B O 1
ATOM 1628 N N . ASP B 1 4 ? -14.259 27.043 -3.973 1.00 17.56 -3 ASP B N 1
ATOM 1629 C CA . ASP B 1 4 ? -13.950 26.841 -2.568 1.00 15.62 -3 ASP B CA 1
ATOM 1630 C C . ASP B 1 4 ? -13.521 25.377 -2.511 1.00 16.82 -3 ASP B C 1
ATOM 1631 O O . ASP B 1 4 ? -14.359 24.492 -2.645 1.00 14.26 -3 ASP B O 1
ATOM 1636 N N . PRO B 1 5 ? -12.206 25.120 -2.374 1.00 16.84 -2 PRO B N 1
ATOM 1637 C CA . PRO B 1 5 ? -11.664 23.759 -2.368 1.00 17.00 -2 PRO B CA 1
ATOM 1638 C C . PRO B 1 5 ? -11.893 23.115 -1.007 1.00 16.82 -2 PRO B C 1
ATOM 1639 O O . PRO B 1 5 ? -10.939 22.745 -0.318 1.00 15.16 -2 PRO B O 1
ATOM 1643 N N . GLN B 1 6 ? -13.162 22.972 -0.640 1.00 15.37 -1 GLN B N 1
ATOM 1644 C CA . GLN B 1 6 ? -13.537 22.512 0.687 1.00 15.49 -1 GLN B CA 1
ATOM 1645 C C . GLN B 1 6 ? -12.900 21.159 1.020 1.00 14.61 -1 GLN B C 1
ATOM 1646 O O . GLN B 1 6 ? -12.482 20.919 2.159 1.00 13.38 -1 GLN B O 1
ATOM 1652 N N . PHE B 1 7 ? -12.796 20.283 0.029 1.00 13.97 0 PHE B N 1
ATOM 1653 C CA . PHE B 1 7 ? -12.288 18.950 0.307 1.00 13.61 0 PHE B CA 1
ATOM 1654 C C . PHE B 1 7 ? -10.847 18.973 0.820 1.00 13.99 0 PHE B C 1
ATOM 1655 O O . PHE B 1 7 ? -10.411 18.015 1.451 1.00 13.90 0 PHE B O 1
ATOM 1671 N N . LYS B 1 9 ? -9.551 21.205 3.004 1.00 12.74 2 LYS B N 1
ATOM 1672 C CA . LYS B 1 9 ? -9.437 21.968 4.244 1.00 14.10 2 LYS B CA 1
ATOM 1673 C C . LYS B 1 9 ? -9.251 21.124 5.495 1.00 14.40 2 LYS B C 1
ATOM 1674 O O . LYS B 1 9 ? -9.849 20.056 5.627 1.00 14.47 2 LYS B O 1
ATOM 1680 N N . LYS B 1 10 ? -8.446 21.627 6.432 1.00 14.65 3 LYS B N 1
ATOM 1681 C CA . LYS B 1 10 ? -8.376 21.017 7.757 1.00 14.23 3 LYS B CA 1
ATOM 1682 C C . LYS B 1 10 ? -9.789 20.938 8.318 1.00 13.28 3 LYS B C 1
ATOM 1683 O O . LYS B 1 10 ? -10.610 21.806 8.058 1.00 13.55 3 LYS B O 1
ATOM 1689 N N . VAL B 1 11 ? -10.071 19.889 9.083 1.00 11.31 4 VAL B N 1
ATOM 1690 C CA . VAL B 1 11 ? -11.436 19.639 9.525 1.00 11.62 4 VAL B CA 1
ATOM 1691 C C . VAL B 1 11 ? -11.582 19.979 10.997 1.00 15.02 4 VAL B C 1
ATOM 1692 O O . VAL B 1 11 ? -10.725 19.618 11.799 1.00 15.15 4 VAL B O 1
ATOM 1696 N N . ALA B 1 12 ? -12.652 20.697 11.333 1.00 11.26 5 ALA B N 1
ATOM 1697 C CA . ALA B 1 12 ? -12.997 20.953 12.723 1.00 13.23 5 ALA B CA 1
ATOM 1698 C C . ALA B 1 12 ? -14.189 20.082 13.083 1.00 14.10 5 ALA B C 1
ATOM 1699 O O . ALA B 1 12 ? -15.286 20.290 12.563 1.00 15.49 5 ALA B O 1
ATOM 1701 N N . VAL B 1 13 ? -13.990 19.105 13.956 1.00 12.21 6 VAL B N 1
ATOM 1702 C CA . VAL B 1 13 ? -15.105 18.244 14.378 1.00 11.95 6 VAL B CA 1
ATOM 1703 C C . VAL B 1 13 ? -15.586 18.716 15.730 1.00 14.90 6 VAL B C 1
ATOM 1704 O O . VAL B 1 13 ? -14.797 18.886 16.643 1.00 14.48 6 VAL B O 1
ATOM 1708 N N . ILE B 1 14 ? -16.884 18.955 15.841 1.00 13.53 7 ILE B N 1
ATOM 1709 C CA . ILE B 1 14 ? -17.473 19.364 17.101 1.00 12.92 7 ILE B CA 1
ATOM 1710 C C . ILE B 1 14 ? -18.449 18.309 17.585 1.00 14.48 7 ILE B C 1
ATOM 1711 O O . ILE B 1 14 ? -19.435 17.998 16.909 1.00 13.18 7 ILE B O 1
ATOM 1716 N N . ASP B 1 15 ? -18.178 17.754 18.766 1.00 12.79 8 ASP B N 1
ATOM 1717 C CA . ASP B 1 15 ? -19.144 16.900 19.428 1.00 13.34 8 ASP B CA 1
ATOM 1718 C C . ASP B 1 15 ? -20.152 17.829 20.092 1.00 14.63 8 ASP B C 1
ATOM 1719 O O . ASP B 1 15 ? -19.798 18.599 20.987 1.00 13.10 8 ASP B O 1
ATOM 1724 N N . ILE B 1 16 ? -21.397 17.778 19.626 1.00 12.28 9 ILE B N 1
ATOM 1725 C CA . ILE B 1 16 ? -22.405 18.792 19.926 1.00 12.16 9 ILE B CA 1
ATOM 1726 C C . ILE B 1 16 ? -22.722 18.930 21.407 1.00 14.90 9 ILE B C 1
ATOM 1727 O O . ILE B 1 16 ? -22.783 20.049 21.945 1.00 12.70 9 ILE B O 1
ATOM 1732 N N . GLU B 1 17 ? -22.941 17.799 22.065 1.00 13.94 10 GLU B N 1
ATOM 1733 C CA . GLU B 1 17 ? -23.419 17.822 23.446 1.00 12.78 10 GLU B CA 1
ATOM 1734 C C . GLU B 1 17 ? -22.331 18.319 24.389 1.00 15.46 10 GLU B C 1
ATOM 1735 O O . GLU B 1 17 ? -21.231 17.785 24.402 1.00 15.24 10 GLU B O 1
ATOM 1741 N N . GLY B 1 18 ? -22.628 19.363 25.160 1.00 15.30 11 GLY B N 1
ATOM 1742 C CA . GLY B 1 18 ? -21.659 19.898 26.101 1.00 16.77 11 GLY B CA 1
ATOM 1743 C C . GLY B 1 18 ? -20.678 20.874 25.481 1.00 19.81 11 GLY B C 1
ATOM 1744 O O . GLY B 1 18 ? -19.818 21.425 26.174 1.00 19.58 11 GLY B O 1
ATOM 1745 N N . THR B 1 19 ? -20.785 21.088 24.173 1.00 15.43 12 THR B N 1
ATOM 1746 C CA . THR B 1 19 ? -20.037 22.163 23.547 1.00 14.85 12 THR B CA 1
ATOM 1747 C C . THR B 1 19 ? -21.010 23.216 23.018 1.00 18.22 12 THR B C 1
ATOM 1748 O O . THR B 1 19 ? -20.991 24.358 23.464 1.00 17.29 12 THR B O 1
ATOM 1752 N N . LEU B 1 20 ? -21.885 22.814 22.099 1.00 15.92 13 LEU B N 1
ATOM 1753 C CA . LEU B 1 20 ? -22.845 23.738 21.496 1.00 14.67 13 LEU B CA 1
ATOM 1754 C C . LEU B 1 20 ? -24.151 23.856 22.275 1.00 16.43 13 LEU B C 1
ATOM 1755 O O . LEU B 1 20 ? -24.831 24.869 22.178 1.00 16.28 13 LEU B O 1
ATOM 1760 N N . THR B 1 21 ? -24.514 22.817 23.021 1.00 16.17 14 THR B N 1
ATOM 1761 C CA . THR B 1 21 ? -25.777 22.823 23.768 1.00 16.23 14 THR B CA 1
ATOM 1762 C C . THR B 1 21 ? -25.628 22.088 25.088 1.00 17.73 14 THR B C 1
ATOM 1763 O O . THR B 1 21 ? -24.824 21.157 25.185 1.00 18.85 14 THR B O 1
ATOM 1767 N N . ASP B 1 22 ? -26.392 22.481 26.109 1.00 19.61 15 ASP B N 1
ATOM 1768 C CA . ASP B 1 22 ? -26.446 21.642 27.307 1.00 20.24 15 ASP B CA 1
ATOM 1769 C C . ASP B 1 22 ? -27.687 20.775 27.372 1.00 19.30 15 ASP B C 1
ATOM 1770 O O . ASP B 1 22 ? -27.942 20.153 28.401 1.00 17.86 15 ASP B O 1
ATOM 1775 N N . PHE B 1 23 ? -28.438 20.703 26.278 1.00 17.13 16 PHE B N 1
ATOM 1776 C CA . PHE B 1 23 ? -29.588 19.813 26.266 1.00 16.01 16 PHE B CA 1
ATOM 1777 C C . PHE B 1 23 ? -29.106 18.378 26.273 1.00 16.87 16 PHE B C 1
ATOM 1778 O O . PHE B 1 23 ? -28.247 18.007 25.481 1.00 16.83 16 PHE B O 1
ATOM 1786 N N . GLU B 1 24 ? -29.660 17.576 27.171 1.00 14.83 17 GLU B N 1
ATOM 1787 C CA . GLU B 1 24 ? -29.252 16.183 27.291 1.00 18.94 17 GLU B CA 1
ATOM 1788 C C . GLU B 1 24 ? -30.449 15.255 27.171 1.00 16.79 17 GLU B C 1
ATOM 1789 O O . GLU B 1 24 ? -31.251 15.130 28.095 1.00 17.73 17 GLU B O 1
ATOM 1795 N N . PHE B 1 25 ? -30.565 14.615 26.012 1.00 15.59 18 PHE B N 1
ATOM 1796 C CA . PHE B 1 25 ? -31.756 13.859 25.671 1.00 17.05 18 PHE B CA 1
ATOM 1797 C C . PHE B 1 25 ? -32.148 12.845 26.737 1.00 15.40 18 PHE B C 1
ATOM 1798 O O . PHE B 1 25 ? -33.311 12.749 27.087 1.00 15.19 18 PHE B O 1
ATOM 1806 N N . TRP B 1 26 ? -31.177 12.099 27.256 1.00 14.55 19 TRP B N 1
ATOM 1807 C CA . TRP B 1 26 ? -31.505 11.033 28.191 1.00 15.69 19 TRP B CA 1
ATOM 1808 C C . TRP B 1 26 ? -31.951 11.564 29.558 1.00 17.42 19 TRP B C 1
ATOM 1809 O O . TRP B 1 26 ? -32.774 10.932 30.223 1.00 16.43 19 TRP B O 1
ATOM 1820 N N . ARG B 1 27 ? -31.436 12.728 29.953 1.00 16.54 20 ARG B N 1
ATOM 1821 C CA . ARG B 1 27 ? -31.902 13.386 31.178 1.00 18.41 20 ARG B CA 1
ATOM 1822 C C . ARG B 1 27 ? -33.328 13.926 30.990 1.00 18.52 20 ARG B C 1
ATOM 1823 O O . ARG B 1 27 ? -34.166 13.847 31.888 1.00 18.78 20 ARG B O 1
ATOM 1831 N N . GLU B 1 28 ? -33.612 14.446 29.798 1.00 17.52 21 GLU B N 1
ATOM 1832 C CA . GLU B 1 28 ? -34.957 14.869 29.462 1.00 18.65 21 GLU B CA 1
ATOM 1833 C C . GLU B 1 28 ? -35.914 13.667 29.485 1.00 19.91 21 GLU B C 1
ATOM 1834 O O . GLU B 1 28 ? -37.026 13.747 30.026 1.00 21.58 21 GLU B O 1
ATOM 1848 N N . ALA B 1 30 ? -35.513 10.866 31.202 1.00 17.76 23 ALA B N 1
ATOM 1849 C CA . ALA B 1 30 ? -35.703 10.580 32.624 1.00 20.95 23 ALA B CA 1
ATOM 1850 C C . ALA B 1 30 ? -36.759 11.492 33.233 1.00 22.71 23 ALA B C 1
ATOM 1851 O O . ALA B 1 30 ? -37.602 11.050 34.018 1.00 24.38 23 ALA B O 1
ATOM 1853 N N . ARG B 1 31 ? -36.694 12.773 32.895 1.00 23.05 24 ARG B N 1
ATOM 1854 C CA . ARG B 1 31 ? -37.634 13.746 33.443 1.00 23.86 24 ARG B CA 1
ATOM 1855 C C . ARG B 1 31 ? -39.052 13.457 32.968 1.00 28.12 24 ARG B C 1
ATOM 1856 O O . ARG B 1 31 ? -39.975 13.361 33.777 1.00 26.70 24 ARG B O 1
ATOM 1864 N N . ILE B 1 32 ? -39.212 13.311 31.654 1.00 25.41 25 ILE B N 1
ATOM 1865 C CA . ILE B 1 32 ? -40.508 13.029 31.044 1.00 24.28 25 ILE B CA 1
ATOM 1866 C C . ILE B 1 32 ? -41.163 11.754 31.565 1.00 26.36 25 ILE B C 1
ATOM 1867 O O . ILE B 1 32 ? -42.341 11.755 31.914 1.00 28.65 25 ILE B O 1
ATOM 1872 N N . THR B 1 33 ? -40.408 10.661 31.600 1.00 26.19 26 THR B N 1
ATOM 1873 C CA . THR B 1 33 ? -40.984 9.363 31.933 1.00 27.44 26 THR B CA 1
ATOM 1874 C C . THR B 1 33 ? -41.050 9.126 33.436 1.00 26.86 26 THR B C 1
ATOM 1875 O O . THR B 1 33 ? -41.794 8.261 33.898 1.00 29.95 26 THR B O 1
ATOM 1879 N N . GLY B 1 34 ? -40.270 9.891 34.192 1.00 26.35 27 GLY B N 1
ATOM 1880 C CA . GLY B 1 34 ? -40.131 9.668 35.622 1.00 26.72 27 GLY B CA 1
ATOM 1881 C C . GLY B 1 34 ? -39.235 8.487 35.970 1.00 28.36 27 GLY B C 1
ATOM 1882 O O . GLY B 1 34 ? -39.071 8.139 37.143 1.00 27.65 27 GLY B O 1
ATOM 1883 N N . LYS B 1 35 ? -38.652 7.861 34.953 1.00 26.62 28 LYS B N 1
ATOM 1884 C CA . LYS B 1 35 ? -37.809 6.689 35.177 1.00 26.42 28 LYS B CA 1
ATOM 1885 C C . LYS B 1 35 ? -36.382 7.108 35.492 1.00 26.53 28 LYS B C 1
ATOM 1886 O O . LYS B 1 35 ? -35.611 7.443 34.597 1.00 21.67 28 LYS B O 1
ATOM 1892 N N . ARG B 1 36 ? -36.035 7.086 36.773 1.00 25.89 29 ARG B N 1
ATOM 1893 C CA . ARG B 1 36 ? -34.715 7.501 37.215 1.00 25.72 29 ARG B CA 1
ATOM 1894 C C . ARG B 1 36 ? -33.637 6.529 36.765 1.00 23.20 29 ARG B C 1
ATOM 1895 O O . ARG B 1 36 ? -32.471 6.901 36.664 1.00 21.05 29 ARG B O 1
ATOM 1903 N N . GLU B 1 37 ? -34.025 5.281 36.511 1.00 20.59 30 GLU B N 1
ATOM 1904 C CA . GLU B 1 37 ? -33.077 4.296 36.026 1.00 22.28 30 GLU B CA 1
ATOM 1905 C C . GLU B 1 37 ? -32.396 4.836 34.761 1.00 19.52 30 GLU B C 1
ATOM 1906 O O . GLU B 1 37 ? -31.211 4.603 34.544 1.00 18.31 30 GLU B O 1
ATOM 1912 N N . ILE B 1 38 ? -33.144 5.574 33.945 1.00 19.82 31 ILE B N 1
ATOM 1913 C CA . ILE B 1 38 ? -32.577 6.119 32.706 1.00 18.68 31 ILE B CA 1
ATOM 1914 C C . ILE B 1 38 ? -31.329 6.951 32.993 1.00 18.60 31 ILE B C 1
ATOM 1915 O O . ILE B 1 38 ? -30.289 6.798 32.357 1.00 16.02 31 ILE B O 1
ATOM 1920 N N . GLU B 1 39 ? -31.441 7.835 33.975 1.00 18.83 32 GLU B N 1
ATOM 1921 C CA . GLU B 1 39 ? -30.364 8.754 34.272 1.00 18.94 32 GLU B CA 1
ATOM 1922 C C . GLU B 1 39 ? -29.245 8.023 34.994 1.00 19.10 32 GLU B C 1
ATOM 1923 O O . GLU B 1 39 ? -28.065 8.336 34.831 1.00 17.56 32 GLU B O 1
ATOM 1929 N N . GLU B 1 40 ? -29.616 7.037 35.798 1.00 18.86 33 GLU B N 1
ATOM 1930 C CA . GLU B 1 40 ? -28.593 6.255 36.486 1.00 18.81 33 GLU B CA 1
ATOM 1931 C C . GLU B 1 40 ? -27.744 5.473 35.482 1.00 17.83 33 GLU B C 1
ATOM 1932 O O . GLU B 1 40 ? -26.522 5.423 35.602 1.00 17.98 33 GLU B O 1
ATOM 1938 N N . LEU B 1 41 ? -28.392 4.887 34.476 1.00 20.31 34 LEU B N 1
ATOM 1939 C CA . LEU B 1 41 ? -27.678 4.175 33.423 1.00 16.44 34 LEU B CA 1
ATOM 1940 C C . LEU B 1 41 ? -26.763 5.117 32.654 1.00 17.73 34 LEU B C 1
ATOM 1941 O O . LEU B 1 41 ? -25.653 4.756 32.256 1.00 17.27 34 LEU B O 1
ATOM 1946 N N . LEU B 1 42 ? -27.235 6.339 32.457 1.00 17.24 35 LEU B N 1
ATOM 1947 C CA . LEU B 1 42 ? -26.425 7.354 31.814 1.00 16.32 35 LEU B CA 1
ATOM 1948 C C . LEU B 1 42 ? -25.157 7.624 32.625 1.00 18.10 35 LEU B C 1
ATOM 1949 O O . LEU B 1 42 ? -24.069 7.675 32.067 1.00 16.91 35 LEU B O 1
ATOM 1954 N N . GLU B 1 43 ? -25.301 7.794 33.940 1.00 17.62 36 GLU B N 1
ATOM 1955 C CA . GLU B 1 43 ? -24.146 8.061 34.797 1.00 17.38 36 GLU B CA 1
ATOM 1956 C C . GLU B 1 43 ? -23.182 6.877 34.791 1.00 15.54 36 GLU B C 1
ATOM 1957 O O . GLU B 1 43 ? -21.965 7.057 34.757 1.00 18.68 36 GLU B O 1
ATOM 1963 N N . LYS B 1 44 ? -23.726 5.669 34.844 1.00 16.84 37 LYS B N 1
ATOM 1964 C CA . LYS B 1 44 ? -22.885 4.471 34.807 1.00 17.30 37 LYS B CA 1
ATOM 1965 C C . LYS B 1 44 ? -22.107 4.426 33.498 1.00 18.63 37 LYS B C 1
ATOM 1966 O O . LYS B 1 44 ? -20.953 4.016 33.462 1.00 18.98 37 LYS B O 1
ATOM 1972 N N . GLY B 1 45 ? -22.745 4.854 32.417 1.00 18.54 38 GLY B N 1
ATOM 1973 C CA . GLY B 1 45 ? -22.076 4.870 31.129 1.00 17.59 38 GLY B CA 1
ATOM 1974 C C . GLY B 1 45 ? -20.975 5.911 31.075 1.00 19.98 38 GLY B C 1
ATOM 1975 O O . GLY B 1 45 ? -19.853 5.632 30.634 1.00 18.67 38 GLY B O 1
ATOM 1976 N N . LEU B 1 46 ? -21.283 7.119 31.536 1.00 18.51 39 LEU B N 1
ATOM 1977 C CA . LEU B 1 46 ? -20.325 8.211 31.434 1.00 17.98 39 LEU B CA 1
ATOM 1978 C C . LEU B 1 46 ? -19.091 7.946 32.282 1.00 20.66 39 LEU B C 1
ATOM 1979 O O . LEU B 1 46 ? -17.981 8.316 31.905 1.00 19.49 39 LEU B O 1
ATOM 1984 N N . SER B 1 47 ? -19.299 7.288 33.420 1.00 18.65 40 SER B N 1
ATOM 1985 C CA . SER B 1 47 ? -18.234 7.046 34.379 1.00 18.67 40 SER B CA 1
ATOM 1986 C C . SER B 1 47 ? -17.373 5.852 33.981 1.00 21.59 40 SER B C 1
ATOM 1987 O O . SER B 1 47 ? -16.292 5.658 34.533 1.00 21.32 40 SER B O 1
ATOM 1990 N N . GLY B 1 48 ? -17.862 5.055 33.034 1.00 20.46 41 GLY B N 1
ATOM 1991 C CA . GLY B 1 48 ? -17.183 3.834 32.632 1.00 20.50 41 GLY B CA 1
ATOM 1992 C C . GLY B 1 48 ? -17.475 2.661 33.550 1.00 22.41 41 GLY B C 1
ATOM 1993 O O . GLY B 1 48 ? -16.814 1.624 33.460 1.00 26.21 41 GLY B O 1
ATOM 1994 N N . GLU B 1 49 ? -18.471 2.808 34.424 1.00 20.13 42 GLU B N 1
ATOM 1995 C CA . GLU B 1 49 ? -18.861 1.721 35.313 1.00 23.72 42 GLU B CA 1
ATOM 1996 C C . GLU B 1 49 ? -19.551 0.571 34.581 1.00 24.11 42 GLU B C 1
ATOM 1997 O O . GLU B 1 49 ? -19.599 -0.551 35.080 1.00 21.67 42 GLU B O 1
ATOM 2003 N N . VAL B 1 50 ? -20.095 0.864 33.404 1.00 20.45 43 VAL B N 1
ATOM 2004 C CA . VAL B 1 50 ? -20.609 -0.164 32.511 1.00 21.72 43 VAL B CA 1
ATOM 2005 C C . VAL B 1 50 ? -20.130 0.187 31.118 1.00 23.35 43 VAL B C 1
ATOM 2006 O O . VAL B 1 50 ? -19.807 1.344 30.851 1.00 22.64 43 VAL B O 1
ATOM 2010 N N . GLU B 1 51 ? -20.056 -0.799 30.233 1.00 23.76 44 GLU B N 1
ATOM 2011 C CA . GLU B 1 51 ? -19.622 -0.519 28.868 1.00 23.31 44 GLU B CA 1
ATOM 2012 C C . GLU B 1 51 ? -20.622 0.399 28.164 1.00 22.88 44 GLU B C 1
ATOM 2013 O O . GLU B 1 51 ? -21.828 0.279 28.362 1.00 21.40 44 GLU B O 1
ATOM 2019 N N . TRP B 1 52 ? -20.116 1.309 27.339 1.00 23.47 45 TRP B N 1
ATOM 2020 C CA . TRP B 1 52 ? -20.974 2.340 26.757 1.00 22.16 45 TRP B CA 1
ATOM 2021 C C . TRP B 1 52 ? -22.157 1.783 25.966 1.00 24.09 45 TRP B C 1
ATOM 2022 O O . TRP B 1 52 ? -23.304 2.155 26.203 1.00 19.94 45 TRP B O 1
ATOM 2033 N N . LEU B 1 53 ? -21.886 0.880 25.030 1.00 23.88 46 LEU B N 1
ATOM 2034 C CA . LEU B 1 53 ? -22.966 0.288 24.257 1.00 21.73 46 LEU B CA 1
ATOM 2035 C C . LEU B 1 53 ? -23.989 -0.390 25.161 1.00 19.27 46 LEU B C 1
ATOM 2036 O O . LEU B 1 53 ? -25.192 -0.353 24.909 1.00 20.03 46 LEU B O 1
ATOM 2041 N N . ASP B 1 54 ? -23.523 -1.015 26.230 1.00 24.60 47 ASP B N 1
ATOM 2042 C CA . ASP B 1 54 ? -24.449 -1.690 27.134 1.00 22.97 47 ASP B CA 1
ATOM 2043 C C . ASP B 1 54 ? -25.423 -0.707 27.788 1.00 24.04 47 ASP B C 1
ATOM 2044 O O . ASP B 1 54 ? -26.625 -0.947 27.824 1.00 22.88 47 ASP B O 1
ATOM 2049 N N . SER B 1 55 ? -24.907 0.393 28.332 1.00 23.14 48 SER B N 1
ATOM 2050 C CA . SER B 1 55 ? -25.795 1.339 29.001 1.00 22.31 48 SER B CA 1
ATOM 2051 C C . SER B 1 55 ? -26.696 2.015 27.976 1.00 19.05 48 SER B C 1
ATOM 2052 O O . SER B 1 55 ? -27.858 2.301 28.256 1.00 18.23 48 SER B O 1
ATOM 2055 N N . LEU B 1 56 ? -26.168 2.254 26.778 1.00 18.30 49 LEU B N 1
ATOM 2056 C CA . LEU B 1 56 ? -26.982 2.880 25.734 1.00 18.88 49 LEU B CA 1
ATOM 2057 C C . LEU B 1 56 ? -28.197 2.030 25.369 1.00 22.35 49 LEU B C 1
ATOM 2058 O O . LEU B 1 56 ? -29.335 2.506 25.380 1.00 17.83 49 LEU B O 1
ATOM 2063 N N . LEU B 1 57 ? -27.963 0.759 25.061 1.00 19.52 50 LEU B N 1
ATOM 2064 C CA . LEU B 1 57 ? -29.067 -0.112 24.681 1.00 22.23 50 LEU B CA 1
ATOM 2065 C C . LEU B 1 57 ? -30.052 -0.318 25.826 1.00 21.82 50 LEU B C 1
ATOM 2066 O O . LEU B 1 57 ? -31.250 -0.445 25.605 1.00 21.46 50 LEU B O 1
ATOM 2071 N N . LYS B 1 58 ? -29.564 -0.325 27.062 1.00 23.04 51 LYS B N 1
ATOM 2072 C CA . LYS B 1 58 ? -30.487 -0.424 28.190 1.00 22.71 51 LYS B CA 1
ATOM 2073 C C . LYS B 1 58 ? -31.386 0.810 28.284 1.00 20.43 51 LYS B C 1
ATOM 2074 O O . LYS B 1 58 ? -32.569 0.700 28.598 1.00 20.82 51 LYS B O 1
ATOM 2080 N N . ARG B 1 59 ? -30.823 1.988 28.025 1.00 19.66 52 ARG B N 1
ATOM 2081 C CA . ARG B 1 59 ? -31.635 3.204 27.997 1.00 19.30 52 ARG B CA 1
ATOM 2082 C C . ARG B 1 59 ? -32.676 3.162 26.872 1.00 21.03 52 ARG B C 1
ATOM 2083 O O . ARG B 1 59 ? -33.854 3.464 27.086 1.00 17.60 52 ARG B O 1
ATOM 2091 N N . VAL B 1 60 ? -32.236 2.786 25.675 1.00 20.60 53 VAL B N 1
ATOM 2092 C CA . VAL B 1 60 ? -33.164 2.585 24.562 1.00 19.66 53 VAL B CA 1
ATOM 2093 C C . VAL B 1 60 ? -34.291 1.630 24.963 1.00 21.70 53 VAL B C 1
ATOM 2094 O O . VAL B 1 60 ? -35.471 1.881 24.705 1.00 22.23 53 VAL B O 1
ATOM 2098 N N . GLY B 1 61 ? -33.928 0.537 25.623 1.00 21.30 54 GLY B N 1
ATOM 2099 C CA . GLY B 1 61 ? -34.920 -0.412 26.080 1.00 24.19 54 GLY B CA 1
ATOM 2100 C C . GLY B 1 61 ? -35.957 0.237 26.977 1.00 24.29 54 GLY B C 1
ATOM 2101 O O . GLY B 1 61 ? -37.142 -0.087 26.903 1.00 24.83 54 GLY B O 1
ATOM 2102 N N . LEU B 1 62 ? -35.519 1.168 27.818 1.00 23.58 55 LEU B N 1
ATOM 2103 C CA . LEU B 1 62 ? -36.422 1.770 28.798 1.00 22.47 55 LEU B CA 1
ATOM 2104 C C . LEU B 1 62 ? -37.440 2.755 28.218 1.00 23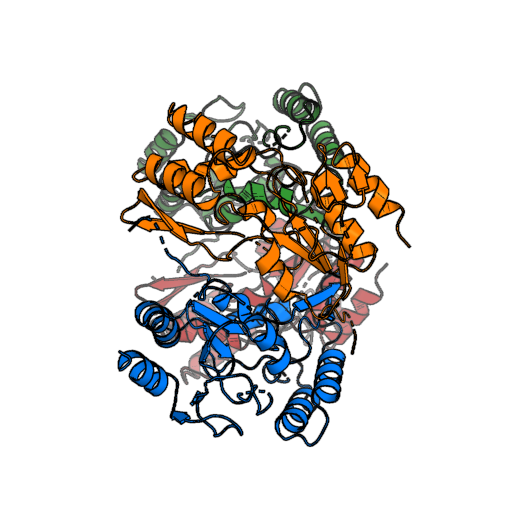.23 55 LEU B C 1
ATOM 2105 O O . LEU B 1 62 ? -38.440 3.064 28.872 1.00 26.54 55 LEU B O 1
ATOM 2110 N N . ILE B 1 63 ? -37.199 3.264 27.012 1.00 22.44 56 ILE B N 1
ATOM 2111 C CA . ILE B 1 63 ? -38.178 4.164 26.396 1.00 21.31 56 ILE B CA 1
ATOM 2112 C C . ILE B 1 63 ? -38.892 3.524 25.205 1.00 22.38 56 ILE B C 1
ATOM 2113 O O . ILE B 1 63 ? -39.708 4.162 24.545 1.00 21.37 56 ILE B O 1
ATOM 2118 N N . ARG B 1 64 ? -38.607 2.255 24.937 1.00 21.84 57 ARG B N 1
ATOM 2119 C CA . ARG B 1 64 ? -39.325 1.567 23.875 1.00 23.05 57 ARG B CA 1
ATOM 2120 C C . ARG B 1 64 ? -40.816 1.707 24.128 1.00 22.14 57 ARG B C 1
ATOM 2121 O O . ARG B 1 64 ? -41.265 1.533 25.252 1.00 22.74 57 ARG B O 1
ATOM 2129 N N . GLY B 1 65 ? -41.571 2.047 23.092 1.00 22.85 58 GLY B N 1
ATOM 2130 C CA . GLY B 1 65 ? -43.012 2.184 23.200 1.00 22.70 58 GLY B CA 1
ATOM 2131 C C . GLY B 1 65 ? -43.525 3.604 23.379 1.00 25.38 58 GLY B C 1
ATOM 2132 O O . GLY B 1 65 ? -44.724 3.854 23.229 1.00 27.59 58 GLY B O 1
ATOM 2133 N N . ILE B 1 66 ? -42.632 4.535 23.703 1.00 24.23 59 ILE B N 1
ATOM 2134 C CA . ILE B 1 66 ? -43.043 5.912 23.954 1.00 24.42 59 ILE B CA 1
ATOM 2135 C C . ILE B 1 66 ? -43.549 6.540 22.664 1.00 25.70 59 ILE B C 1
ATOM 2136 O O . ILE B 1 66 ? -43.087 6.200 21.573 1.00 24.44 59 ILE B O 1
ATOM 2141 N N . ASP B 1 67 ? -44.511 7.448 22.794 1.00 25.81 60 ASP B N 1
ATOM 2142 C CA . ASP B 1 67 ? -45.152 8.048 21.636 1.00 25.99 60 ASP B CA 1
ATOM 2143 C C . ASP B 1 67 ? -44.137 8.791 20.780 1.00 25.52 60 ASP B C 1
ATOM 2144 O O . ASP B 1 67 ? -43.296 9.509 21.307 1.00 25.01 60 ASP B O 1
ATOM 2149 N N . GLU B 1 68 ? -44.218 8.609 19.463 1.00 24.34 61 GLU B N 1
ATOM 2150 C CA . GLU B 1 68 ? -43.321 9.289 18.529 1.00 25.88 61 GLU B CA 1
ATOM 2151 C C . GLU B 1 68 ? -43.382 10.806 18.712 1.00 25.93 61 GLU B C 1
ATOM 2152 O O . GLU B 1 68 ? -42.368 11.499 18.630 1.00 24.26 61 GLU B O 1
ATOM 2158 N N . GLY B 1 69 ? -44.577 11.322 18.965 1.00 24.94 62 GLY B N 1
ATOM 2159 C CA . GLY B 1 69 ? -44.739 12.740 19.217 1.00 24.13 62 GLY B CA 1
ATOM 2160 C C . GLY B 1 69 ? -44.015 13.230 20.459 1.00 26.69 62 GLY B C 1
ATOM 2161 O O . GLY B 1 69 ? -43.319 14.242 20.414 1.00 28.46 62 GLY B O 1
ATOM 2162 N N . THR B 1 70 ? -44.182 12.530 21.576 1.00 23.74 63 THR B N 1
ATOM 2163 C CA . THR B 1 70 ? -43.480 12.896 22.797 1.00 26.11 63 THR B CA 1
ATOM 2164 C C . THR B 1 70 ? -41.969 12.941 22.559 1.00 26.37 63 THR B C 1
ATOM 2165 O O . THR B 1 70 ? -41.259 13.845 23.019 1.00 26.75 63 THR B O 1
ATOM 2169 N N . PHE B 1 71 ? -41.494 11.943 21.830 1.00 25.29 64 PHE B N 1
ATOM 2170 C CA . PHE B 1 71 ? -40.083 11.817 21.496 1.00 24.23 64 PHE B CA 1
ATOM 2171 C C . PHE B 1 71 ? -39.633 13.019 20.661 1.00 22.18 64 PHE B C 1
ATOM 2172 O O . PHE B 1 71 ? -38.703 13.736 21.030 1.00 23.92 64 PHE B O 1
ATOM 2180 N N . LEU B 1 72 ? -40.305 13.241 19.539 1.00 23.53 65 LEU B N 1
ATOM 2181 C CA . LEU B 1 72 ? -39.891 14.284 18.611 1.00 23.18 65 LEU B CA 1
ATOM 2182 C C . LEU B 1 72 ? -40.049 15.692 19.192 1.00 26.28 65 LEU B C 1
ATOM 2183 O O . LEU B 1 72 ? -39.322 16.607 18.820 1.00 24.63 65 LEU B O 1
ATOM 2188 N N . ARG B 1 73 ? -40.992 15.856 20.113 1.00 27.60 66 ARG B N 1
ATOM 2189 C CA . ARG B 1 73 ? -41.216 17.148 20.751 1.00 27.82 66 ARG B CA 1
ATOM 2190 C C . ARG B 1 73 ? -40.004 17.662 21.526 1.00 25.85 66 ARG B C 1
ATOM 2191 O O . ARG B 1 73 ? -39.900 18.861 21.794 1.00 24.01 66 ARG B O 1
ATOM 2199 N N . THR B 1 74 ? -39.094 16.766 21.903 1.00 23.55 67 THR B N 1
ATOM 2200 C CA . THR B 1 74 ? -37.932 17.189 22.670 1.00 20.66 67 THR B CA 1
ATOM 2201 C C . THR B 1 74 ? -37.089 18.159 21.851 1.00 18.55 67 THR B C 1
ATOM 2202 O O . THR B 1 74 ? -36.331 18.938 22.403 1.00 21.06 67 THR B O 1
ATOM 2206 N N . ARG B 1 75 ? -37.238 18.092 20.535 1.00 19.80 68 ARG B N 1
ATOM 2207 C CA . ARG B 1 75 ? -36.561 19.003 19.623 1.00 18.63 68 ARG B CA 1
ATOM 2208 C C . ARG B 1 75 ? -36.885 20.453 19.968 1.00 20.53 68 ARG B C 1
ATOM 2209 O O . ARG B 1 75 ? -36.068 21.348 19.766 1.00 18.08 68 ARG B O 1
ATOM 2217 N N . GLU B 1 76 ? -38.086 20.686 20.489 1.00 22.41 69 GLU B N 1
ATOM 2218 C CA . GLU B 1 76 ? -38.485 22.046 20.840 1.00 22.33 69 GLU B CA 1
ATOM 2219 C C . GLU B 1 76 ? -37.556 22.659 21.889 1.00 20.80 69 GLU B C 1
ATOM 2220 O O . GLU B 1 76 ? -37.421 23.882 21.960 1.00 23.10 69 GLU B O 1
ATOM 2226 N N . LYS B 1 77 ? -36.893 21.814 22.680 1.00 20.92 70 LYS B N 1
ATOM 2227 C CA . LYS B 1 77 ? -35.975 22.294 23.707 1.00 22.60 70 LYS B CA 1
ATOM 2228 C C . LYS B 1 77 ? -34.553 22.534 23.200 1.00 19.20 70 LYS B C 1
ATOM 2229 O O . LYS B 1 77 ? -33.680 22.937 23.957 1.00 22.89 70 LYS B O 1
ATOM 2235 N N . VAL B 1 78 ? -34.326 22.270 21.919 1.00 19.44 71 VAL B N 1
ATOM 2236 C CA . VAL B 1 78 ? -33.008 22.417 21.330 1.00 16.80 71 VAL B CA 1
ATOM 2237 C C . VAL B 1 78 ? -32.985 23.667 20.465 1.00 16.68 71 VAL B C 1
ATOM 2238 O O . VAL B 1 78 ? -33.875 23.852 19.645 1.00 16.95 71 VAL B O 1
ATOM 2242 N N . ASN B 1 79 ? -31.970 24.507 20.656 1.00 17.65 72 ASN B N 1
ATOM 2243 C CA . ASN B 1 79 ? -31.796 25.732 19.861 1.00 18.57 72 ASN B CA 1
ATOM 2244 C C . ASN B 1 79 ? -30.331 25.978 19.533 1.00 16.29 72 ASN B C 1
ATOM 2245 O O . ASN B 1 79 ? -29.444 25.683 20.342 1.00 17.95 72 ASN B O 1
ATOM 2250 N N . VAL B 1 80 ? -30.068 26.536 18.359 1.00 12.91 73 VAL B N 1
ATOM 2251 C CA . VAL B 1 80 ? -28.720 26.989 18.048 1.00 15.18 73 VAL B CA 1
ATOM 2252 C C . VAL B 1 80 ? -28.499 28.382 18.639 1.00 16.23 73 VAL B C 1
ATOM 2253 O O . VAL B 1 80 ? -29.103 29.356 18.181 1.00 17.13 73 VAL B O 1
ATOM 2257 N N . SER B 1 81 ? -27.638 28.487 19.649 1.00 17.03 74 SER B N 1
ATOM 2258 C CA . SER B 1 81 ? -27.408 29.775 20.299 1.00 17.97 74 SER B CA 1
ATOM 2259 C C . SER B 1 81 ? -26.556 30.682 19.417 1.00 17.21 74 SER B C 1
ATOM 2260 O O . SER B 1 81 ? -25.835 30.213 18.536 1.00 15.05 74 SER B O 1
ATOM 2263 N N . PRO B 1 82 ? -26.625 31.997 19.658 1.00 16.25 75 PRO B N 1
ATOM 2264 C CA . PRO B 1 82 ? -25.734 32.871 18.900 1.00 18.79 75 PRO B CA 1
ATOM 2265 C C . PRO B 1 82 ? -24.278 32.467 19.091 1.00 16.80 75 PRO B C 1
ATOM 2266 O O . PRO B 1 82 ? -23.489 32.539 18.156 1.00 19.70 75 PRO B O 1
ATOM 2270 N N . GLU B 1 83 ? -23.936 32.028 20.292 1.00 19.26 76 GLU B N 1
ATOM 2271 C CA . GLU B 1 83 ? -22.564 31.655 20.593 1.00 18.40 76 GLU B CA 1
ATOM 2272 C C . GLU B 1 83 ? -22.150 30.418 19.812 1.00 17.62 76 GLU B C 1
ATOM 2273 O O . GLU B 1 83 ? -21.034 30.359 19.272 1.00 17.81 76 GLU B O 1
ATOM 2279 N N . ALA B 1 84 ? -23.046 29.440 19.742 1.00 13.29 77 ALA B N 1
ATOM 2280 C CA . ALA B 1 84 ? -22.776 28.209 19.000 1.00 16.50 77 ALA B CA 1
ATOM 2281 C C . ALA B 1 84 ? -22.572 28.548 17.539 1.00 15.85 77 ALA B C 1
ATOM 2282 O O . ALA B 1 84 ? -21.653 28.053 16.893 1.00 15.97 77 ALA B O 1
ATOM 2284 N N . ARG B 1 85 ? -23.434 29.407 17.010 1.00 17.59 78 ARG B N 1
ATOM 2285 C CA . ARG B 1 85 ? -23.318 29.810 15.622 1.00 17.76 78 ARG B CA 1
ATOM 2286 C C . ARG B 1 85 ? -22.004 30.565 15.413 1.00 17.12 78 ARG B C 1
ATOM 2287 O O . ARG B 1 85 ? -21.337 30.423 14.376 1.00 16.41 78 ARG B O 1
ATOM 2295 N N . GLU B 1 86 ? -21.635 31.371 16.407 1.00 15.60 79 GLU B N 1
ATOM 2296 C CA . GLU B 1 86 ? -20.422 32.159 16.323 1.00 15.55 79 GLU B CA 1
ATOM 2297 C C . GLU B 1 86 ? -19.207 31.243 16.222 1.00 15.49 79 GLU B C 1
ATOM 2298 O O . GLU B 1 86 ? -18.275 31.496 15.454 1.00 15.69 79 GLU B O 1
ATOM 2304 N N . LEU B 1 87 ? -19.208 30.181 17.010 1.00 15.93 80 LEU B N 1
ATOM 2305 C CA . LEU B 1 87 ? -18.103 29.228 16.952 1.00 14.41 80 LEU B CA 1
ATOM 2306 C C . LEU B 1 87 ? -17.961 28.687 15.536 1.00 14.13 80 LEU B C 1
ATOM 2307 O O . LEU B 1 87 ? -16.863 28.647 14.974 1.00 13.72 80 LEU B O 1
ATOM 2312 N N . VAL B 1 88 ? -19.086 28.287 14.955 1.00 14.19 81 VAL B N 1
ATOM 2313 C CA . VAL B 1 88 ? -19.059 27.617 13.663 1.00 15.14 81 VAL B CA 1
ATOM 2314 C C . VAL B 1 88 ? -18.692 28.559 12.525 1.00 15.26 81 VAL B C 1
ATOM 2315 O O . VAL B 1 88 ? -17.936 28.192 11.626 1.00 15.22 81 VAL B O 1
ATOM 2319 N N . GLU B 1 89 ? -19.244 29.766 12.554 1.00 16.42 82 GLU B N 1
ATOM 2320 C CA . GLU B 1 89 ? -18.948 30.754 11.529 1.00 16.53 82 GLU B CA 1
ATOM 2321 C C . GLU B 1 89 ? -17.470 31.138 11.587 1.00 18.58 82 GLU B C 1
ATOM 2322 O O . GLU B 1 89 ? -16.822 31.297 10.546 1.00 18.15 82 GLU B O 1
ATOM 2328 N N . THR B 1 90 ? -16.935 31.251 12.801 1.00 17.50 83 THR B N 1
ATOM 2329 C CA . THR B 1 90 ? -15.541 31.655 12.979 1.00 17.76 83 THR B CA 1
ATOM 2330 C C . THR B 1 90 ? -14.581 30.556 12.498 1.00 18.46 83 THR B C 1
ATOM 2331 O O . THR B 1 90 ? -13.562 30.839 11.864 1.00 16.59 83 THR B O 1
ATOM 2335 N N . LEU B 1 91 ? -14.920 29.299 12.777 1.00 16.43 84 LEU B N 1
ATOM 2336 C CA . LEU B 1 91 ? -14.124 28.198 12.260 1.00 14.95 84 LEU B CA 1
ATOM 2337 C C . LEU B 1 91 ? -14.033 28.269 10.732 1.00 17.64 84 LEU B C 1
ATOM 2338 O O . LEU B 1 91 ? -12.973 28.032 10.166 1.00 16.98 84 LEU B O 1
ATOM 2343 N N . ARG B 1 92 ? -15.138 28.606 10.060 1.00 17.14 85 ARG B N 1
ATOM 2344 C CA . ARG B 1 92 ? -15.097 28.719 8.600 1.00 18.49 85 ARG B CA 1
ATOM 2345 C C . ARG B 1 92 ? -14.193 29.853 8.164 1.00 19.54 85 ARG B C 1
ATOM 2346 O O . ARG B 1 92 ? -13.444 29.722 7.198 1.00 21.81 85 ARG B O 1
ATOM 2354 N N . GLU B 1 93 ? -14.285 30.963 8.887 1.00 20.59 86 GLU B N 1
ATOM 2355 C CA . GLU B 1 93 ? -13.460 32.133 8.661 1.00 21.31 86 GLU B CA 1
ATOM 2356 C C . GLU B 1 93 ? -11.990 31.765 8.753 1.00 23.11 86 GLU B C 1
ATOM 2357 O O . GLU B 1 93 ? -11.167 32.263 7.994 1.00 22.35 86 GLU B O 1
ATOM 2363 N N . LYS B 1 94 ? -11.667 30.905 9.711 1.00 18.85 87 LYS B N 1
ATOM 2364 C CA . LYS B 1 94 ? -10.282 30.526 9.947 1.00 21.26 87 LYS B CA 1
ATOM 2365 C C . LYS B 1 94 ? -9.861 29.332 9.081 1.00 19.04 87 LYS B C 1
ATOM 2366 O O . LYS B 1 94 ? -8.830 28.713 9.321 1.00 21.30 87 LYS B O 1
ATOM 2372 N N . GLY B 1 95 ? -10.667 29.009 8.078 1.00 20.18 88 GLY B N 1
ATOM 2373 C CA . GLY B 1 95 ? -10.278 28.031 7.077 1.00 20.00 88 GLY B CA 1
ATOM 2374 C C . GLY B 1 95 ? -10.567 26.570 7.380 1.00 19.17 88 GLY B C 1
ATOM 2375 O O . GLY B 1 95 ? -9.968 25.695 6.773 1.00 16.91 88 GLY B O 1
ATOM 2376 N N . PHE B 1 96 ? -11.481 26.295 8.311 1.00 16.72 89 PHE B N 1
ATOM 2377 C CA . PHE B 1 96 ? -11.854 24.915 8.615 1.00 15.28 89 PHE B CA 1
ATOM 2378 C C . PHE B 1 96 ? -13.120 24.513 7.880 1.00 15.42 89 PHE B C 1
ATOM 2379 O O . PHE B 1 96 ? -14.013 25.327 7.693 1.00 15.22 89 PHE B O 1
ATOM 2387 N N . LYS B 1 97 ? -13.184 23.245 7.484 1.00 14.09 90 LYS B N 1
ATOM 2388 C CA . LYS B 1 97 ? -14.427 22.583 7.125 1.00 13.12 90 LYS B CA 1
ATOM 2389 C C . LYS B 1 97 ? -15.019 22.091 8.446 1.00 14.43 90 LYS B C 1
ATOM 2390 O O . LYS B 1 97 ? -14.306 21.480 9.238 1.00 16.07 90 LYS B O 1
ATOM 2396 N N . VAL B 1 98 ? -16.298 22.366 8.698 1.00 14.02 91 VAL B N 1
ATOM 2397 C CA . VAL B 1 98 ? -16.882 22.072 10.012 1.00 13.45 91 VAL B CA 1
ATOM 2398 C C . VAL B 1 98 ? -17.792 20.844 9.982 1.00 13.57 91 VAL B C 1
ATOM 2399 O O . VAL B 1 98 ? -18.713 20.762 9.171 1.00 15.02 91 VAL B O 1
ATOM 2403 N N . VAL B 1 99 ? -17.548 19.897 10.881 1.00 12.29 92 VAL B N 1
ATOM 2404 C CA . VAL B 1 99 ? -18.343 18.680 10.948 1.00 12.08 92 VAL B CA 1
ATOM 2405 C C . VAL B 1 99 ? -18.918 18.550 12.348 1.00 11.69 92 VAL B C 1
ATOM 2406 O O . VAL B 1 99 ? -18.169 18.540 13.317 1.00 11.51 92 VAL B O 1
ATOM 2410 N N . LEU B 1 100 ? -20.241 18.462 12.454 1.00 11.99 93 LEU B N 1
ATOM 2411 C CA . LEU B 1 100 ? -20.883 18.298 13.754 1.00 11.67 93 LEU B CA 1
ATOM 2412 C C . LEU B 1 100 ? -21.264 16.838 13.935 1.00 13.42 93 LEU B C 1
ATOM 2413 O O . LEU B 1 100 ? -21.842 16.230 13.030 1.00 13.18 93 LEU B O 1
ATOM 2418 N N . ILE B 1 101 ? -20.951 16.273 15.100 1.00 11.12 94 ILE B N 1
ATOM 2419 C CA . ILE B 1 101 ? -21.254 14.863 15.377 1.00 10.32 94 ILE B CA 1
ATOM 2420 C C . ILE B 1 101 ? -21.927 14.741 16.737 1.00 13.28 94 ILE B C 1
ATOM 2421 O O . ILE B 1 101 ? -21.687 15.563 17.640 1.00 13.55 94 ILE B O 1
ATOM 2426 N N . SER B 1 102 ? -22.776 13.728 16.871 1.00 12.62 95 SER B N 1
ATOM 2427 C CA . SER B 1 102 ? -23.327 13.338 18.161 1.00 12.93 95 SER B CA 1
ATOM 2428 C C . SER B 1 102 ? -23.747 11.872 18.148 1.00 14.80 95 SER B C 1
ATOM 2429 O O . SER B 1 102 ? -24.107 11.338 17.096 1.00 13.98 95 SER B O 1
ATOM 2432 N N . GLY B 1 103 ? -23.723 11.234 19.321 1.00 13.64 96 GLY B N 1
ATOM 2433 C CA . GLY B 1 103 ? -24.303 9.907 19.480 1.00 15.12 96 GLY B CA 1
ATOM 2434 C C . GLY B 1 103 ? -25.796 9.932 19.805 1.00 15.56 96 GLY B C 1
ATOM 2435 O O . GLY B 1 103 ? -26.427 8.883 19.975 1.00 14.48 96 GLY B O 1
ATOM 2436 N N . SER B 1 104 ? -26.361 11.128 19.893 1.00 11.95 97 SER B N 1
ATOM 2437 C CA . SER B 1 104 ? -27.802 11.287 20.099 1.00 12.73 97 SER B CA 1
ATOM 2438 C C . SER B 1 104 ? -28.536 11.282 18.760 1.00 14.97 97 SER B C 1
ATOM 2439 O O . SER B 1 104 ? -27.926 11.085 17.709 1.00 13.20 97 SER B O 1
ATOM 2442 N N . PHE B 1 105 ? -29.846 11.507 18.813 1.00 12.81 98 PHE B N 1
ATOM 2443 C CA . PHE B 1 105 ? -30.700 11.423 17.641 1.00 14.35 98 PHE B CA 1
ATOM 2444 C C . PHE B 1 105 ? -30.738 12.641 16.717 1.00 14.59 98 PHE B C 1
ATOM 2445 O O . PHE B 1 105 ? -31.001 13.762 17.146 1.00 12.33 98 PHE B O 1
ATOM 2453 N N . GLU B 1 106 ? -30.467 12.400 15.440 1.00 14.26 99 GLU B N 1
ATOM 2454 C CA . GLU B 1 106 ? -30.602 13.412 14.402 1.00 14.11 99 GLU B CA 1
ATOM 2455 C C . GLU B 1 106 ? -31.974 14.099 14.450 1.00 16.13 99 GLU B C 1
ATOM 2456 O O . GLU B 1 106 ? -32.072 15.311 14.229 1.00 15.19 99 GLU B O 1
ATOM 2462 N N . GLU B 1 107 ? -33.019 13.331 14.763 1.00 14.96 100 GLU B N 1
ATOM 2463 C CA . GLU B 1 107 ? -34.375 13.857 14.854 1.00 15.95 100 GLU B CA 1
ATOM 2464 C C . GLU B 1 107 ? -34.524 14.957 15.912 1.00 19.19 100 GLU B C 1
ATOM 2465 O O . GLU B 1 107 ? -35.337 15.875 15.761 1.00 19.87 100 GLU B O 1
ATOM 2471 N N . VAL B 1 108 ? -33.748 14.848 16.984 1.00 16.05 101 VAL B N 1
ATOM 2472 C CA . VAL B 1 108 ? -33.835 15.780 18.100 1.00 16.07 101 VAL B CA 1
ATOM 2473 C C . VAL B 1 108 ? -32.857 16.928 17.941 1.00 15.68 101 VAL B C 1
ATOM 2474 O O . VAL B 1 108 ? -33.171 18.075 18.266 1.00 15.42 101 VAL B O 1
ATOM 2478 N N . LEU B 1 109 ? -31.664 16.613 17.442 1.00 16.22 102 LEU B N 1
ATOM 2479 C CA . LEU B 1 109 ? -30.635 17.618 17.207 1.00 14.21 102 LEU B CA 1
ATOM 2480 C C . LEU B 1 109 ? -30.802 18.281 15.836 1.00 14.83 102 LEU B C 1
ATOM 2481 O O . LEU B 1 109 ? -29.905 18.966 15.349 1.00 15.61 102 LEU B O 1
ATOM 2486 N N . GLU B 1 110 ? -31.971 18.094 15.233 1.00 15.56 103 GLU B N 1
ATOM 2487 C CA . GLU B 1 110 ? -32.247 18.628 13.900 1.00 16.55 103 GLU B CA 1
ATOM 2488 C C . GLU B 1 110 ? -31.894 20.116 13.704 1.00 15.39 103 GLU B C 1
ATOM 2489 O O . GLU B 1 110 ? -31.490 20.526 12.622 1.00 16.49 103 GLU B O 1
ATOM 2495 N N . PRO B 1 111 ? -32.060 20.940 14.747 1.00 17.80 104 PRO B N 1
ATOM 2496 C CA . PRO B 1 111 ? -31.767 22.361 14.515 1.00 15.64 104 PRO B CA 1
ATOM 2497 C C . PRO B 1 111 ? -30.315 22.616 14.119 1.00 16.59 104 PRO B C 1
ATOM 2498 O O . PRO B 1 111 ? -30.008 23.658 13.549 1.00 15.21 104 PRO B O 1
ATOM 2502 N N . PHE B 1 112 ? -29.435 21.661 14.398 1.00 13.88 105 PHE B N 1
ATOM 2503 C CA . PHE B 1 112 ? -28.019 21.798 14.073 1.00 15.43 105 PHE B CA 1
ATOM 2504 C C . PHE B 1 112 ? -27.676 21.237 12.698 1.00 17.00 105 PHE B C 1
ATOM 2505 O O . PHE B 1 112 ? -26.532 21.332 12.247 1.00 17.78 105 PHE B O 1
ATOM 2513 N N . LYS B 1 113 ? -28.670 20.661 12.036 1.00 17.03 106 LYS B N 1
ATOM 2514 C CA . LYS B 1 113 ? -28.443 19.832 10.856 1.00 18.09 106 LYS B CA 1
ATOM 2515 C C . LYS B 1 113 ? -27.696 20.544 9.732 1.00 21.59 106 LYS B C 1
ATOM 2516 O O . LYS B 1 113 ? -26.865 19.934 9.058 1.00 20.61 106 LYS B O 1
ATOM 2522 N N . GLU B 1 114 ? -28.001 21.821 9.510 1.00 18.00 107 GLU B N 1
ATOM 2523 C CA . GLU B 1 114 ? -27.359 22.559 8.424 1.00 21.73 107 GLU B CA 1
ATOM 2524 C C . GLU B 1 114 ? -26.375 23.621 8.924 1.00 21.62 107 GLU B C 1
ATOM 2525 O O . GLU B 1 114 ? -25.951 24.488 8.160 1.00 21.13 107 GLU B O 1
ATOM 2531 N N . LEU B 1 115 ? -26.011 23.557 10.205 1.00 16.36 108 LEU B N 1
ATOM 2532 C CA . LEU B 1 115 ? -25.126 24.564 10.783 1.00 17.39 108 LEU B CA 1
ATOM 2533 C C . LEU B 1 115 ? -23.698 24.439 10.268 1.00 18.95 108 LEU B C 1
ATOM 2534 O O . LEU B 1 115 ? -23.112 25.424 9.809 1.00 19.38 108 LEU B O 1
ATOM 2539 N N . GLY B 1 116 ? -23.143 23.230 10.355 1.00 18.86 109 GLY B N 1
ATOM 2540 C CA . GLY B 1 116 ? -21.804 22.963 9.866 1.00 17.69 109 GLY B CA 1
ATOM 2541 C C . GLY B 1 116 ? -21.841 22.526 8.412 1.00 18.12 109 GLY B C 1
ATOM 2542 O O . GLY B 1 116 ? -22.882 22.585 7.769 1.00 19.32 109 GLY B O 1
ATOM 2543 N N . ASP B 1 117 ? -20.703 22.079 7.896 1.00 16.92 110 ASP B N 1
ATOM 2544 C CA . ASP B 1 117 ? -20.614 21.611 6.512 1.00 14.35 110 ASP B CA 1
ATOM 2545 C C . ASP B 1 117 ? -21.046 20.160 6.376 1.00 15.90 110 ASP B C 1
ATOM 2546 O O . ASP B 1 117 ? -21.535 19.746 5.327 1.00 14.59 110 ASP B O 1
ATOM 2551 N N . GLU B 1 118 ? -20.844 19.386 7.437 1.00 13.97 111 GLU B N 1
ATOM 2552 C CA . GLU B 1 118 ? -21.399 18.043 7.506 1.00 15.36 111 GLU B CA 1
ATOM 2553 C C . GLU B 1 118 ? -21.978 17.794 8.889 1.00 15.59 111 GLU B C 1
ATOM 2554 O O . GLU B 1 118 ? -21.527 18.399 9.875 1.00 13.19 111 GLU B O 1
ATOM 2560 N N . PHE B 1 119 ? -22.959 16.895 8.949 1.00 12.55 112 PHE B N 1
ATOM 2561 C CA . PHE B 1 119 ? -23.677 16.596 10.187 1.00 14.03 112 PHE B CA 1
ATOM 2562 C C . PHE B 1 119 ? -23.885 15.099 10.270 1.00 12.13 112 PHE B C 1
ATOM 2563 O O . PHE B 1 119 ? -24.253 14.465 9.280 1.00 14.62 112 PHE B O 1
ATOM 2579 N N . ALA B 1 121 ? -25.389 12.081 13.181 1.00 12.93 114 ALA B N 1
ATOM 2580 C CA . ALA B 1 121 ? -25.796 11.517 14.455 1.00 12.80 114 ALA B CA 1
ATOM 2581 C C . ALA B 1 121 ? -26.483 10.178 14.229 1.00 16.17 114 ALA B C 1
ATOM 2582 O O . ALA B 1 121 ? -26.694 9.742 13.092 1.00 15.98 114 ALA B O 1
ATOM 2584 N N . ASN B 1 122 ? -26.861 9.530 15.320 1.00 14.63 115 ASN B N 1
ATOM 2585 C CA . ASN B 1 122 ? -27.666 8.326 15.211 1.00 12.85 115 ASN B CA 1
ATOM 2586 C C . ASN B 1 122 ? -29.121 8.669 14.853 1.00 14.19 115 ASN B C 1
ATOM 2587 O O . ASN B 1 122 ? -29.490 9.847 14.797 1.00 13.30 115 ASN B O 1
ATOM 2592 N N . ARG B 1 123 ? -29.940 7.665 14.569 1.00 11.59 116 ARG B N 1
ATOM 2593 C CA . ARG B 1 123 ? -31.336 7.937 14.241 1.00 14.27 116 ARG B CA 1
ATOM 2594 C C . ARG B 1 123 ? -32.292 7.045 15.019 1.00 17.59 116 ARG B C 1
ATOM 2595 O O . ARG B 1 123 ? -31.870 6.087 15.673 1.00 16.75 116 ARG B O 1
ATOM 2603 N N . ALA B 1 124 ? -33.582 7.361 14.946 1.00 15.56 117 ALA B N 1
ATOM 2604 C CA . ALA B 1 124 ? -34.581 6.650 15.731 1.00 18.19 117 ALA B CA 1
ATOM 2605 C C . ALA B 1 124 ? -35.440 5.763 14.837 1.00 18.85 117 ALA B C 1
ATOM 2606 O O . ALA B 1 124 ? -35.665 6.085 13.675 1.00 18.77 117 ALA B O 1
ATOM 2608 N N . ILE B 1 125 ? -35.900 4.643 15.381 1.00 17.68 118 ILE B N 1
ATOM 2609 C CA . ILE B 1 125 ? -36.782 3.747 14.638 1.00 17.76 118 ILE B CA 1
ATOM 2610 C C . ILE B 1 125 ? -38.170 3.911 15.214 1.00 21.28 118 ILE B C 1
ATOM 2611 O O . ILE B 1 125 ? -38.361 3.725 16.417 1.00 19.04 118 ILE B O 1
ATOM 2616 N N . PHE B 1 126 ? -39.123 4.292 14.363 1.00 20.60 119 PHE B N 1
ATOM 2617 C CA . PHE B 1 126 ? -40.522 4.402 14.762 1.00 23.04 119 PHE B CA 1
ATOM 2618 C C . PHE B 1 126 ? -41.377 3.389 14.005 1.00 29.32 119 PHE B C 1
ATOM 2619 O O . PHE B 1 126 ? -41.179 3.155 12.808 1.00 26.57 119 PHE B O 1
ATOM 2627 N N . GLU B 1 127 ? -42.314 2.776 14.721 1.00 27.91 120 GLU B N 1
ATOM 2628 C CA . GLU B 1 127 ? -43.274 1.869 14.110 1.00 31.16 120 GLU B CA 1
ATOM 2629 C C . GLU B 1 127 ? -44.639 2.128 14.723 1.00 30.77 120 GLU B C 1
ATOM 2630 O O . GLU B 1 127 ? -44.762 2.206 15.939 1.00 28.86 120 GLU B O 1
ATOM 2636 N N . ASP B 1 128 ? -45.655 2.274 13.881 1.00 34.54 121 ASP B N 1
ATOM 2637 C CA . ASP B 1 128 ? -47.011 2.528 14.356 1.00 34.55 121 ASP B CA 1
ATOM 2638 C C . ASP B 1 128 ? -47.029 3.636 15.408 1.00 33.75 121 ASP B C 1
ATOM 2639 O O . ASP B 1 128 ? -47.722 3.530 16.426 1.00 33.82 121 ASP B O 1
ATOM 2644 N N . GLY B 1 129 ? -46.257 4.689 15.159 1.00 32.39 122 GLY B N 1
ATOM 2645 C CA . GLY B 1 129 ? -46.278 5.874 15.993 1.00 32.00 122 GLY B CA 1
ATOM 2646 C C . GLY B 1 129 ? -45.653 5.736 17.370 1.00 28.03 122 GLY B C 1
ATOM 2647 O O . GLY B 1 129 ? -45.925 6.555 18.250 1.00 30.35 122 GLY B O 1
ATOM 2648 N N . LYS B 1 130 ? -44.820 4.715 17.556 1.00 27.96 123 LYS B N 1
ATOM 2649 C CA . LYS B 1 130 ? -44.095 4.518 18.812 1.00 25.22 123 LYS B CA 1
ATOM 2650 C C . LYS B 1 130 ? -42.601 4.318 18.543 1.00 25.59 123 LYS B C 1
ATOM 2651 O O . LYS B 1 130 ? -42.214 3.763 17.504 1.00 23.75 123 LYS B O 1
ATOM 2657 N N . PHE B 1 131 ? -41.768 4.775 19.476 1.00 22.64 124 PHE B N 1
ATOM 2658 C CA . PHE B 1 131 ? -40.326 4.557 19.398 1.00 22.17 124 PHE B CA 1
ATOM 2659 C C . PHE B 1 131 ? -39.993 3.090 19.648 1.00 23.23 124 PHE B C 1
ATOM 2660 O O . PHE B 1 131 ? -40.414 2.504 20.647 1.00 23.34 124 PHE B O 1
ATOM 2668 N N . GLN B 1 132 ? -39.226 2.502 18.741 1.00 19.66 125 GLN B N 1
ATOM 2669 C CA . GLN B 1 132 ? -38.882 1.092 18.853 1.00 22.04 125 GLN B CA 1
ATOM 2670 C C . GLN B 1 132 ? -37.416 0.854 19.164 1.00 24.19 125 GLN B C 1
ATOM 2671 O O . GLN B 1 132 ? -37.077 -0.138 19.804 1.00 23.61 125 GLN B O 1
ATOM 2677 N N . GLY B 1 133 ? -36.548 1.753 18.711 1.00 18.57 126 GLY B N 1
ATOM 2678 C CA . GLY B 1 133 ? -35.124 1.555 18.875 1.00 17.70 126 GLY B CA 1
ATOM 2679 C C . GLY B 1 133 ? -34.238 2.541 18.131 1.00 18.21 126 GLY B C 1
ATOM 2680 O O . GLY B 1 133 ? -34.701 3.524 17.559 1.00 16.92 126 GLY B O 1
ATOM 2681 N N . ILE B 1 134 ? -32.945 2.249 18.145 1.00 16.53 127 ILE B N 1
ATOM 2682 C CA . ILE B 1 134 ? -31.927 3.158 17.642 1.00 18.29 127 ILE B CA 1
ATOM 2683 C C . ILE B 1 134 ? -31.210 2.591 16.414 1.00 17.35 127 ILE B C 1
ATOM 2684 O O . ILE B 1 134 ? -30.945 1.394 16.328 1.00 18.31 127 ILE B O 1
ATOM 2689 N N . ARG B 1 135 ? -30.954 3.458 15.444 1.00 14.46 128 ARG B N 1
ATOM 2690 C CA . ARG B 1 135 ? -30.070 3.133 14.338 1.00 15.09 128 ARG B CA 1
ATOM 2691 C C . ARG B 1 135 ? -28.685 3.638 14.700 1.00 14.60 128 ARG B C 1
ATOM 2692 O O . ARG B 1 135 ? -28.473 4.854 14.816 1.00 14.22 128 ARG B O 1
ATOM 2700 N N . LEU B 1 136 ? -27.749 2.714 14.898 1.00 13.87 129 LEU B N 1
ATOM 2701 C CA . LEU B 1 136 ? -26.368 3.078 15.205 1.00 14.91 129 LEU B CA 1
ATOM 2702 C C . LEU B 1 136 ? -25.629 3.298 13.907 1.00 13.26 129 LEU B C 1
ATOM 2703 O O . LEU B 1 136 ? -25.395 2.354 13.149 1.00 13.67 129 LEU B O 1
ATOM 2708 N N . ARG B 1 137 ? -25.278 4.550 13.645 1.00 13.67 130 ARG B N 1
ATOM 2709 C CA . ARG B 1 137 ? -24.805 4.948 12.323 1.00 15.10 130 ARG B CA 1
ATOM 2710 C C . ARG B 1 137 ? -23.291 5.089 12.239 1.00 15.72 130 ARG B C 1
ATOM 2711 O O . ARG B 1 137 ? -22.728 5.272 11.152 1.00 15.34 130 ARG B O 1
ATOM 2719 N N . PHE B 1 138 ? -22.639 4.982 13.392 1.00 14.77 131 PHE B N 1
ATOM 2720 C CA . PHE B 1 138 ? -21.185 4.910 13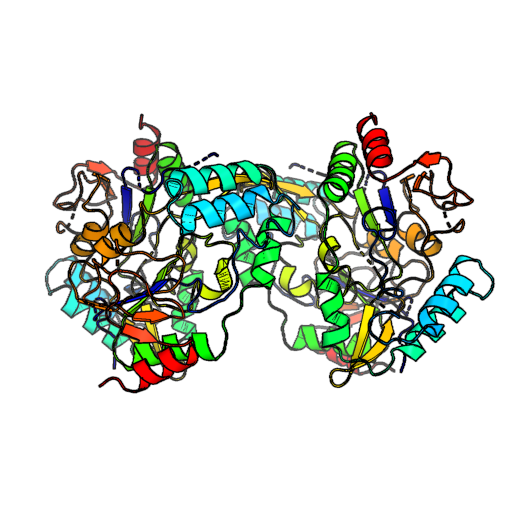.457 1.00 14.96 131 PHE B CA 1
ATOM 2721 C C . PHE B 1 138 ? -20.830 4.159 14.728 1.00 15.69 131 PHE B C 1
ATOM 2722 O O . PHE B 1 138 ? -21.610 4.148 15.679 1.00 15.98 131 PHE B O 1
ATOM 2730 N N . ARG B 1 139 ? -19.661 3.527 14.753 1.00 16.98 132 ARG B N 1
ATOM 2731 C CA . ARG B 1 139 ? -19.313 2.659 15.873 1.00 16.06 132 ARG B CA 1
ATOM 2732 C C . ARG B 1 139 ? -19.108 3.469 17.144 1.00 17.04 132 ARG B C 1
ATOM 2733 O O . ARG B 1 139 ? -19.666 3.153 18.200 1.00 15.88 132 ARG B O 1
ATOM 2741 N N . ASP B 1 140 ? -18.291 4.505 17.016 1.00 15.76 133 ASP B N 1
ATOM 2742 C CA . ASP B 1 140 ? -18.031 5.465 18.078 1.00 16.27 133 ASP B CA 1
ATOM 2743 C C . ASP B 1 140 ? -17.371 6.655 17.408 1.00 15.36 133 ASP B C 1
ATOM 2744 O O . ASP B 1 140 ? -17.101 6.619 16.207 1.00 12.93 133 ASP B O 1
ATOM 2749 N N . LYS B 1 141 ? -17.117 7.715 18.168 1.00 13.39 134 LYS B N 1
ATOM 2750 C CA . LYS B 1 141 ? -16.693 8.963 17.553 1.00 13.26 134 LYS B CA 1
ATOM 2751 C C . LYS B 1 141 ? -15.269 8.887 17.027 1.00 13.01 134 LYS B C 1
ATOM 2752 O O . LYS B 1 141 ? -14.925 9.559 16.062 1.00 16.22 134 LYS B O 1
ATOM 2758 N N . GLY B 1 142 ? -14.452 8.056 17.661 1.00 13.59 135 GLY B N 1
ATOM 2759 C CA . GLY B 1 142 ? -13.126 7.772 17.151 1.00 15.83 135 GLY B CA 1
ATOM 2760 C C . GLY B 1 142 ? -13.201 7.193 15.747 1.00 16.85 135 GLY B C 1
ATOM 2761 O O . GLY B 1 142 ? -12.526 7.684 14.832 1.00 15.25 135 GLY B O 1
ATOM 2762 N N . GLU B 1 143 ? -14.017 6.153 15.571 1.00 15.55 136 GLU B N 1
ATOM 2763 C CA . GLU B 1 143 ? -14.124 5.486 14.271 1.00 15.43 136 GLU B CA 1
ATOM 2764 C C . GLU B 1 143 ? -14.651 6.456 13.239 1.00 17.18 136 GLU B C 1
ATOM 2765 O O . GLU B 1 143 ? -14.197 6.461 12.095 1.00 15.92 136 GLU B O 1
ATOM 2771 N N . PHE B 1 144 ? -15.605 7.291 13.644 1.00 14.71 137 PHE B N 1
ATOM 2772 C CA . PHE B 1 144 ? -16.200 8.234 12.717 1.00 15.84 137 PHE B CA 1
ATOM 2773 C C . PHE B 1 144 ? -15.138 9.184 12.149 1.00 16.67 137 PHE B C 1
ATOM 2774 O O . PHE B 1 144 ? -15.170 9.541 10.968 1.00 15.54 137 PHE B O 1
ATOM 2782 N N . LEU B 1 145 ? -14.188 9.590 12.983 1.00 13.17 138 LEU B N 1
ATOM 2783 C CA . LEU B 1 145 ? -13.138 10.504 12.529 1.00 16.27 138 LEU B CA 1
ATOM 2784 C C . LEU B 1 145 ? -12.273 9.934 11.398 1.00 16.13 138 LEU B C 1
ATOM 2785 O O . LEU B 1 145 ? -11.595 10.692 10.699 1.00 13.89 138 LEU B O 1
ATOM 2790 N N . LYS B 1 146 ? -12.297 8.614 11.224 1.00 14.77 139 LYS B N 1
ATOM 2791 C CA . LYS B 1 146 ? -11.539 7.974 10.148 1.00 16.09 139 LYS B CA 1
ATOM 2792 C C . LYS B 1 146 ? -11.986 8.468 8.782 1.00 15.91 139 LYS B C 1
ATOM 2793 O O . LYS B 1 146 ? -11.239 8.380 7.812 1.00 15.76 139 LYS B O 1
ATOM 2799 N N . ARG B 1 147 ? -13.213 8.974 8.708 1.00 14.23 140 ARG B N 1
ATOM 2800 C CA . ARG B 1 147 ? -13.712 9.577 7.470 1.00 15.69 140 ARG B CA 1
ATOM 2801 C C . ARG B 1 147 ? -12.811 10.694 6.972 1.00 16.10 140 ARG B C 1
ATOM 2802 O O . ARG B 1 147 ? -12.819 11.015 5.781 1.00 15.66 140 ARG B O 1
ATOM 2810 N N . PHE B 1 148 ? -12.047 11.290 7.890 1.00 16.82 141 PHE B N 1
ATOM 2811 C CA . PHE B 1 148 ? -11.245 12.473 7.593 1.00 13.69 141 PHE B CA 1
ATOM 2812 C C . PHE B 1 148 ? -9.760 12.181 7.782 1.00 14.94 141 PHE B C 1
ATOM 2813 O O . PHE B 1 148 ? -8.969 13.082 8.045 1.00 14.86 141 PHE B O 1
ATOM 2821 N N . ARG B 1 149 ? -9.394 10.911 7.624 1.00 13.53 142 ARG B N 1
ATOM 2822 C CA . ARG B 1 149 ? -8.026 10.468 7.891 1.00 12.84 142 ARG B CA 1
ATOM 2823 C C . ARG B 1 149 ? -6.998 11.043 6.914 1.00 16.63 142 ARG B C 1
ATOM 2824 O O . ARG B 1 149 ? -5.821 11.038 7.210 1.00 16.93 142 ARG B O 1
ATOM 2832 N N . ASP B 1 150 ? -7.439 11.528 5.757 1.00 14.82 143 ASP B N 1
ATOM 2833 C CA . ASP B 1 150 ? -6.500 12.022 4.746 1.00 16.49 143 ASP B CA 1
ATOM 2834 C C . ASP B 1 150 ? -6.024 13.459 5.003 1.00 15.36 143 ASP B C 1
ATOM 2835 O O . ASP B 1 150 ? -5.139 13.969 4.309 1.00 14.70 143 ASP B O 1
ATOM 2840 N N . GLY B 1 151 ? -6.598 14.100 6.015 1.00 13.22 144 GLY B N 1
ATOM 2841 C CA . GLY B 1 151 ? -6.217 15.461 6.354 1.00 17.04 144 GLY B CA 1
ATOM 2842 C C . GLY B 1 151 ? -6.032 15.662 7.848 1.00 16.29 144 GLY B C 1
ATOM 2843 O O . GLY B 1 151 ? -5.994 14.700 8.625 1.00 13.21 144 GLY B O 1
ATOM 2844 N N . PHE B 1 152 ? -5.911 16.919 8.253 1.00 14.28 145 PHE B N 1
ATOM 2845 C CA . PHE B 1 152 ? -5.723 17.251 9.663 1.00 14.53 145 PHE B CA 1
ATOM 2846 C C . PHE B 1 152 ? -7.053 17.496 10.347 1.00 14.44 145 PHE B C 1
ATOM 2847 O O . PHE B 1 152 ? -8.032 17.873 9.702 1.00 13.87 145 PHE B O 1
ATOM 2855 N N . ILE B 1 153 ? -7.085 17.265 11.657 1.00 14.67 146 ILE B N 1
ATOM 2856 C CA . ILE B 1 153 ? -8.329 17.375 12.413 1.00 13.58 146 ILE B CA 1
ATOM 2857 C C . ILE B 1 153 ? -8.144 18.119 13.720 1.00 15.84 146 ILE B C 1
ATOM 2858 O O . ILE B 1 153 ? -7.290 17.748 14.533 1.00 14.45 146 ILE B O 1
ATOM 2863 N N . LEU B 1 154 ? -8.939 19.175 13.908 1.00 13.28 147 LEU B N 1
ATOM 2864 C CA . LEU B 1 154 ? -9.115 19.794 15.214 1.00 15.35 147 LEU B CA 1
ATOM 2865 C C . LEU B 1 154 ? -10.416 19.266 15.799 1.00 13.60 147 LEU B C 1
ATOM 2866 O O . LEU B 1 154 ? -11.467 19.353 15.164 1.00 13.29 147 LEU B O 1
ATOM 2871 N N . ALA B 1 155 ? -10.365 18.709 17.004 1.00 12.12 148 ALA B N 1
ATOM 2872 C CA . ALA B 1 155 ? -11.581 18.155 17.588 1.00 13.21 148 ALA B CA 1
ATOM 2873 C C . ALA B 1 155 ? -11.945 18.891 18.866 1.00 14.80 148 ALA B C 1
ATOM 2874 O O . ALA B 1 155 ? -11.069 19.177 19.680 1.00 14.41 148 ALA B O 1
ATOM 2884 N N . GLY B 1 157 ? -14.875 18.845 22.104 1.00 12.82 150 GLY B N 1
ATOM 2885 C CA . GLY B 1 157 ? -15.890 18.005 22.702 1.00 14.57 150 GLY B CA 1
ATOM 2886 C C . GLY B 1 157 ? -15.953 18.169 24.201 1.00 15.18 150 GLY B C 1
ATOM 2887 O O . GLY B 1 157 ? -15.125 18.861 24.795 1.00 16.00 150 GLY B O 1
ATOM 2888 N N . ASP B 1 158 ? -16.933 17.505 24.806 1.00 15.17 151 ASP B N 1
ATOM 2889 C CA . ASP B 1 158 ? -17.161 17.568 26.241 1.00 18.36 151 ASP B CA 1
ATOM 2890 C C . ASP B 1 158 ? -17.639 16.183 26.684 1.00 17.54 151 ASP B C 1
ATOM 2891 O O . ASP B 1 158 ? -17.371 15.161 26.046 1.00 18.44 151 ASP B O 1
ATOM 2896 N N . GLY B 1 159 ? -18.389 16.186 27.778 1.00 20.07 152 GLY B N 1
ATOM 2897 C CA . GLY B 1 159 ? -18.740 14.994 28.515 1.00 21.10 152 GLY B CA 1
ATOM 2898 C C . GLY B 1 159 ? -19.176 13.747 27.781 1.00 19.52 152 GLY B C 1
ATOM 2899 O O . GLY B 1 159 ? -19.051 12.664 28.326 1.00 16.85 152 GLY B O 1
ATOM 2900 N N . TYR B 1 160 ? -19.689 13.892 26.559 1.00 16.85 153 TYR B N 1
ATOM 2901 C CA . TYR B 1 160 ? -20.069 12.735 25.743 1.00 17.77 153 TYR B CA 1
ATOM 2902 C C . TYR B 1 160 ? -18.986 12.250 24.782 1.00 17.75 153 TYR B C 1
ATOM 2903 O O . TYR B 1 160 ? -19.211 11.351 23.967 1.00 19.26 153 TYR B O 1
ATOM 2912 N N . ALA B 1 161 ? -17.803 12.847 24.888 1.00 18.96 154 ALA B N 1
ATOM 2913 C CA . ALA B 1 161 ? -16.651 12.410 24.116 1.00 16.90 154 ALA B CA 1
ATOM 2914 C C . ALA B 1 161 ? -15.709 11.629 25.034 1.00 21.95 154 ALA B C 1
ATOM 2915 O O . ALA B 1 161 ? -15.919 11.578 26.250 1.00 21.28 154 ALA B O 1
ATOM 2917 N N . ASP B 1 162 ? -14.685 11.015 24.459 1.00 20.57 155 ASP B N 1
ATOM 2918 C CA . ASP B 1 162 ? -13.717 10.258 25.249 1.00 22.94 155 ASP B CA 1
ATOM 2919 C C . ASP B 1 162 ? -12.365 10.217 24.558 1.00 21.31 155 ASP B C 1
ATOM 2920 O O . ASP B 1 162 ? -12.157 10.871 23.530 1.00 19.99 155 ASP B O 1
ATOM 2925 N N . ALA B 1 163 ? -11.436 9.455 25.119 1.00 20.48 156 ALA B N 1
ATOM 2926 C CA . ALA B 1 163 ? -10.080 9.459 24.590 1.00 23.43 156 ALA B CA 1
ATOM 2927 C C . ALA B 1 163 ? -10.033 8.939 23.154 1.00 22.71 156 ALA B C 1
ATOM 2928 O O . ALA B 1 163 ? -9.139 9.316 22.383 1.00 24.42 156 ALA B O 1
ATOM 2930 N N . LYS B 1 164 ? -10.988 8.084 22.787 1.00 24.51 157 LYS B N 1
ATOM 2931 C CA . LYS B 1 164 ? -10.972 7.486 21.448 1.00 26.09 157 LYS B CA 1
ATOM 2932 C C . LYS B 1 164 ? -11.124 8.544 20.373 1.00 21.23 157 LYS B C 1
ATOM 2933 O O . LYS B 1 164 ? -10.453 8.517 19.347 1.00 20.73 157 LYS B O 1
ATOM 2947 N N . PHE B 1 166 ? -10.394 11.771 20.787 1.00 16.08 159 PHE B N 1
ATOM 2948 C CA . PHE B 1 166 ? -9.306 12.746 20.818 1.00 20.73 159 PHE B CA 1
ATOM 2949 C C . PHE B 1 166 ? -7.982 12.237 20.260 1.00 20.89 159 PHE B C 1
ATOM 2950 O O . PHE B 1 166 ? -7.205 13.010 19.710 1.00 22.05 159 PHE B O 1
ATOM 2958 N N . GLU B 1 167 ? -7.727 10.939 20.345 1.00 22.98 160 GLU B N 1
ATOM 2959 C CA . GLU B 1 167 ? -6.425 10.476 19.869 1.00 25.85 160 GLU B CA 1
ATOM 2960 C C . GLU B 1 167 ? -6.380 10.373 18.347 1.00 25.18 160 GLU B C 1
ATOM 2961 O O . GLU B 1 167 ? -5.322 10.184 17.754 1.00 23.09 160 GLU B O 1
ATOM 2967 N N . ARG B 1 168 ? -7.537 10.530 17.719 1.00 22.54 161 ARG B N 1
ATOM 2968 C CA . ARG B 1 168 ? -7.605 10.570 16.269 1.00 22.03 161 ARG B CA 1
ATOM 2969 C C . ARG B 1 168 ? -7.317 11.992 15.764 1.00 23.24 161 ARG B C 1
ATOM 2970 O O . ARG B 1 168 ? -6.972 12.199 14.603 1.00 23.41 161 ARG B O 1
ATOM 2978 N N . ALA B 1 169 ? -7.434 12.972 16.653 1.00 20.10 162 ALA B N 1
ATOM 2979 C CA . ALA B 1 169 ? -7.294 14.376 16.277 1.00 20.57 162 ALA B CA 1
ATOM 2980 C C . ALA B 1 169 ? -5.861 14.883 16.386 1.00 20.20 162 ALA B C 1
ATOM 2981 O O . ALA B 1 169 ? -5.083 14.403 17.209 1.00 21.39 162 ALA B O 1
ATOM 2983 N N . ASP B 1 170 ? -5.528 15.881 15.572 1.00 17.74 163 ASP B N 1
ATOM 2984 C CA . ASP B 1 170 ? -4.199 16.473 15.592 1.00 18.32 163 ASP B CA 1
ATOM 2985 C C . ASP B 1 170 ? -4.091 17.522 16.689 1.00 20.71 163 ASP B C 1
ATOM 2986 O O . ASP B 1 170 ? -3.012 17.786 17.221 1.00 20.72 163 ASP B O 1
ATOM 2999 N N . GLY B 1 172 ? -6.764 18.697 20.085 1.00 16.42 165 GLY B N 1
ATOM 3000 C CA . GLY B 1 172 ? -8.032 18.436 20.748 1.00 15.94 165 GLY B CA 1
ATOM 3001 C C . GLY B 1 172 ? -8.263 19.411 21.880 1.00 18.10 165 GLY B C 1
ATOM 3002 O O . GLY B 1 172 ? -7.343 19.727 22.643 1.00 18.90 165 GLY B O 1
ATOM 3003 N N . ILE B 1 173 ? -9.493 19.907 21.975 1.00 15.78 166 ILE B N 1
ATOM 3004 C CA . ILE B 1 173 ? -9.863 20.843 23.014 1.00 13.27 166 ILE B CA 1
ATOM 3005 C C . ILE B 1 173 ? -11.102 20.338 23.728 1.00 17.28 166 ILE B C 1
ATOM 3006 O O . ILE B 1 173 ? -12.135 20.093 23.104 1.00 14.48 166 ILE B O 1
ATOM 3011 N N . ALA B 1 174 ? -10.984 20.177 25.040 1.00 15.30 167 ALA B N 1
ATOM 3012 C CA . ALA B 1 174 ? -12.109 19.769 25.869 1.00 17.64 167 ALA B CA 1
ATOM 3013 C C . ALA B 1 174 ? -12.795 21.006 26.433 1.00 16.13 167 ALA B C 1
ATOM 3014 O O . ALA B 1 174 ? -12.142 22.012 26.689 1.00 17.86 167 ALA B O 1
ATOM 3016 N N . VAL B 1 175 ? -14.106 20.919 26.643 1.00 17.10 168 VAL B N 1
ATOM 3017 C CA . VAL B 1 175 ? -14.874 22.029 27.176 1.00 17.23 168 VAL B CA 1
ATOM 3018 C C . VAL B 1 175 ? -15.561 21.742 28.514 1.00 18.81 168 VAL B C 1
ATOM 3019 O O . VAL B 1 175 ? -16.508 20.959 28.580 1.00 16.38 168 VAL B O 1
ATOM 3023 N N . GLY B 1 176 ? -15.095 22.401 29.568 1.00 18.79 169 GLY B N 1
ATOM 3024 C CA . GLY B 1 176 ? -15.704 22.259 30.878 1.00 19.10 169 GLY B CA 1
ATOM 3025 C C . GLY B 1 176 ? -15.378 21.152 31.863 1.00 21.17 169 GLY B C 1
ATOM 3026 O O . GLY B 1 176 ? -15.794 21.196 33.023 1.00 23.00 169 GLY B O 1
ATOM 3027 N N . ARG B 1 177 ? -14.626 20.157 31.397 1.00 21.44 170 ARG B N 1
ATOM 3028 C CA . ARG B 1 177 ? -14.232 19.032 32.247 1.00 18.36 170 ARG B CA 1
ATOM 3029 C C . ARG B 1 177 ? -13.199 18.355 31.352 1.00 20.98 170 ARG B C 1
ATOM 3030 O O . ARG B 1 177 ? -13.403 18.201 30.141 1.00 16.29 170 ARG B O 1
ATOM 3038 N N . GLU B 1 178 ? -12.082 17.966 31.956 1.00 18.08 171 GLU B N 1
ATOM 3039 C CA . GLU B 1 178 ? -10.975 17.372 31.218 1.00 19.36 171 GLU B CA 1
ATOM 3040 C C . GLU B 1 178 ? -11.396 16.065 30.576 1.00 18.62 171 GLU B C 1
ATOM 3041 O O . GLU B 1 178 ? -12.225 15.332 31.107 1.00 18.37 171 GLU B O 1
ATOM 3047 N N . ILE B 1 179 ? -10.819 15.790 29.416 1.00 17.45 172 ILE B N 1
ATOM 3048 C CA . ILE B 1 179 ? -11.053 14.550 28.708 1.00 21.17 172 ILE B CA 1
ATOM 3049 C C . ILE B 1 179 ? -9.691 13.996 28.291 1.00 20.27 172 ILE B C 1
ATOM 3050 O O . ILE B 1 179 ? -8.876 14.704 27.698 1.00 20.89 172 ILE B O 1
ATOM 3055 N N . PRO B 1 180 ? -9.421 12.729 28.627 1.00 22.85 173 PRO B N 1
ATOM 3056 C CA . PRO B 1 180 ? -8.114 12.171 28.276 1.00 22.78 173 PRO B CA 1
ATOM 3057 C C . PRO B 1 180 ? -7.887 12.253 26.769 1.00 22.87 173 PRO B C 1
ATOM 3058 O O . PRO B 1 180 ? -8.784 11.913 25.998 1.00 23.56 173 PRO B O 1
ATOM 3062 N N . GLY B 1 181 ? -6.706 12.705 26.362 1.00 25.30 174 GLY B N 1
ATOM 3063 C CA . GLY B 1 181 ? -6.391 12.828 24.951 1.00 22.61 174 GLY B CA 1
ATOM 3064 C C . GLY B 1 181 ? -6.446 14.259 24.467 1.00 25.51 174 GLY B C 1
ATOM 3065 O O . GLY B 1 181 ? -5.806 14.609 23.479 1.00 25.99 174 GLY B O 1
ATOM 3066 N N . ALA B 1 182 ? -7.204 15.096 25.168 1.00 25.76 175 ALA B N 1
ATOM 3067 C CA . ALA B 1 182 ? -7.334 16.502 24.787 1.00 20.56 175 ALA B CA 1
ATOM 3068 C C . ALA B 1 182 ? -6.059 17.271 25.118 1.00 23.80 175 ALA B C 1
ATOM 3069 O O . ALA B 1 182 ? -5.445 17.053 26.159 1.00 26.16 175 ALA B O 1
ATOM 3071 N N . ASP B 1 183 ? -5.655 18.168 24.230 1.00 20.40 176 ASP B N 1
ATOM 3072 C CA . ASP B 1 183 ? -4.485 19.000 24.473 1.00 21.34 176 ASP B CA 1
ATOM 3073 C C . ASP B 1 183 ? -4.810 20.165 25.404 1.00 23.78 176 ASP B C 1
ATOM 3074 O O . ASP B 1 183 ? -4.008 20.527 26.265 1.00 27.67 176 ASP B O 1
ATOM 3079 N N . LEU B 1 184 ? -5.991 20.744 25.216 1.00 21.11 177 LEU B N 1
ATOM 3080 C CA . LEU B 1 184 ? -6.404 21.950 25.914 1.00 22.35 177 LEU B CA 1
ATOM 3081 C C . LEU B 1 184 ? -7.722 21.706 26.636 1.00 21.81 177 LEU B C 1
ATOM 3082 O O . LEU B 1 184 ? -8.536 20.900 26.198 1.00 20.69 177 LEU B O 1
ATOM 3087 N N . LEU B 1 185 ? -7.909 22.387 27.760 1.00 21.15 178 LEU B N 1
ATOM 3088 C CA . LEU B 1 185 ? -9.218 22.460 28.398 1.00 19.39 178 LEU B CA 1
ATOM 3089 C C . LEU B 1 185 ? -9.622 23.919 28.460 1.00 20.79 178 LEU B C 1
ATOM 3090 O O . LEU B 1 185 ? -8.884 24.736 28.999 1.00 23.03 178 LEU B O 1
ATOM 3095 N N . VAL B 1 186 ? -10.770 24.266 27.884 1.00 17.84 179 VAL B N 1
ATOM 3096 C CA . VAL B 1 186 ? -11.306 25.622 28.019 1.00 20.80 179 VAL B CA 1
ATOM 3097 C C . VAL B 1 186 ? -12.496 25.561 28.975 1.00 19.67 179 VAL B C 1
ATOM 3098 O O . VAL B 1 186 ? -13.094 24.505 29.139 1.00 20.26 179 VAL B O 1
ATOM 3102 N N . LYS B 1 187 ? -12.845 26.661 29.627 1.00 21.83 180 LYS B N 1
ATOM 3103 C CA . LYS B 1 187 ? -13.838 26.543 30.703 1.00 22.52 180 LYS B CA 1
ATOM 3104 C C . LYS B 1 187 ? -15.287 26.498 30.224 1.00 21.92 180 LYS B C 1
ATOM 3105 O O . LYS B 1 187 ? -16.144 25.963 30.913 1.00 23.98 180 LYS B O 1
ATOM 3111 N N . ASP B 1 188 ? -15.552 27.045 29.040 1.00 22.23 181 ASP B N 1
ATOM 3112 C CA . ASP B 1 188 ? -16.910 27.092 28.507 1.00 21.01 181 ASP B CA 1
ATOM 3113 C C . ASP B 1 188 ? -16.888 27.444 27.024 1.00 21.08 181 ASP B C 1
ATOM 3114 O O . ASP B 1 188 ? -15.836 27.728 26.472 1.00 19.66 181 ASP B O 1
ATOM 3119 N N . LEU B 1 189 ? -18.051 27.419 26.383 1.00 19.53 182 LEU B N 1
ATOM 3120 C CA . LEU B 1 189 ? -18.126 27.687 24.950 1.00 18.23 182 LEU B CA 1
ATOM 3121 C C . LEU B 1 189 ? -17.556 29.057 24.601 1.00 21.81 182 LEU B C 1
ATOM 3122 O O . LEU B 1 189 ? -16.865 29.218 23.595 1.00 19.89 182 LEU B O 1
ATOM 3127 N N . LYS B 1 190 ? -17.858 30.055 25.427 1.00 21.93 183 LYS B N 1
ATOM 3128 C CA . LYS B 1 190 ? -17.382 31.408 25.172 1.00 22.23 183 LYS B CA 1
ATOM 3129 C C . LYS B 1 190 ? -15.859 31.418 25.019 1.00 20.96 183 LYS B C 1
ATOM 3130 O O . LYS B 1 190 ? -15.309 32.084 24.150 1.00 22.73 183 LYS B O 1
ATOM 3136 N N . GLU B 1 191 ? -15.186 30.649 25.858 1.00 22.93 184 GLU B N 1
ATOM 3137 C CA . GLU B 1 191 ? -13.738 30.635 25.859 1.00 22.45 184 GLU B CA 1
ATOM 3138 C C . GLU B 1 191 ? -13.211 29.898 24.640 1.00 20.92 184 GLU B C 1
ATOM 3139 O O . GLU B 1 191 ? -12.154 30.232 24.107 1.00 19.76 184 GLU B O 1
ATOM 3145 N N . LEU B 1 192 ? -13.957 28.885 24.204 1.00 20.69 185 LEU B N 1
ATOM 3146 C CA . LEU B 1 192 ? -13.615 28.177 22.985 1.00 19.02 185 LEU B CA 1
ATOM 3147 C C . LEU B 1 192 ? -13.728 29.128 21.792 1.00 18.23 185 LEU B C 1
ATOM 3148 O O . LEU B 1 192 ? -12.851 29.156 20.941 1.00 19.73 185 LEU B O 1
ATOM 3153 N N . VAL B 1 193 ? -14.807 29.909 21.741 1.00 18.16 186 VAL B N 1
ATOM 3154 C CA . VAL B 1 193 ? -14.984 30.920 20.699 1.00 19.36 186 VAL B CA 1
ATOM 3155 C C . VAL B 1 193 ? -13.801 31.892 20.673 1.00 19.93 186 VAL B C 1
ATOM 3156 O O . VAL B 1 193 ? -13.256 32.205 19.613 1.00 19.68 186 VAL B O 1
ATOM 3160 N N . ASP B 1 194 ? -13.405 32.360 21.853 1.00 21.55 187 ASP B N 1
ATOM 3161 C CA . ASP B 1 194 ? -12.265 33.266 21.983 1.00 22.73 187 ASP B CA 1
ATOM 3162 C C . ASP B 1 194 ? -10.964 32.664 21.453 1.00 22.15 187 ASP B C 1
ATOM 3163 O O . ASP B 1 194 ? -10.159 33.349 20.821 1.00 23.38 187 ASP B O 1
ATOM 3168 N N . PHE B 1 195 ? -10.754 31.384 21.732 1.00 21.57 188 PHE B N 1
ATOM 3169 C CA . PHE B 1 195 ? -9.572 30.688 21.249 1.00 22.19 188 PHE B CA 1
ATOM 3170 C C . PHE B 1 195 ? -9.573 30.628 19.724 1.00 22.53 188 PHE B C 1
ATOM 3171 O O . PHE B 1 195 ? -8.560 30.896 19.072 1.00 23.71 188 PHE B O 1
ATOM 3179 N N . ILE B 1 196 ? -10.716 30.276 19.149 1.00 18.74 189 ILE B N 1
ATOM 3180 C CA . ILE B 1 196 ? -10.786 30.156 17.708 1.00 19.87 189 ILE B CA 1
ATOM 3181 C C . ILE B 1 196 ? -10.649 31.528 17.050 1.00 19.69 189 ILE B C 1
ATOM 3182 O O . ILE B 1 196 ? -10.044 31.663 15.992 1.00 21.29 189 ILE B O 1
ATOM 3187 N N . LYS B 1 197 ? -11.219 32.546 17.686 1.00 19.28 190 LYS B N 1
ATOM 3188 C CA . LYS B 1 197 ? -11.150 33.903 17.148 1.00 20.83 190 LYS B CA 1
ATOM 3189 C C . LYS B 1 197 ? -9.696 34.369 17.061 1.00 26.35 190 LYS B C 1
ATOM 3190 O O . LYS B 1 197 ? -9.332 35.181 16.202 1.00 27.04 190 LYS B O 1
ATOM 3196 N N . ASN B 1 198 ? -8.867 33.849 17.957 1.00 24.15 191 ASN B N 1
ATOM 3197 C CA . ASN B 1 198 ? -7.441 34.173 17.953 1.00 29.31 191 ASN B CA 1
ATOM 3198 C C . ASN B 1 198 ? -6.599 33.471 16.882 1.00 30.96 191 ASN B C 1
ATOM 3199 O O . ASN B 1 198 ? -5.395 33.699 16.800 1.00 33.83 191 ASN B O 1
ATOM 3204 N N . LEU B 1 199 ? -7.221 32.633 16.057 1.00 26.58 192 LEU B N 1
ATOM 3205 C CA . LEU B 1 199 ? -6.484 31.845 15.062 1.00 25.49 192 LEU B CA 1
ATOM 3206 C C . LEU B 1 199 ? -6.073 32.591 13.785 1.00 31.14 192 LEU B C 1
ATOM 3207 O O . LEU B 1 199 ? -6.838 33.398 13.250 1.00 30.62 192 LEU B O 1
ATOM 3212 N N . LYS B 1 200 ? -4.860 32.286 13.318 1.00 30.72 193 LYS B N 1
ATOM 3213 C CA . LYS B 1 200 ? -4.275 32.770 12.056 1.00 31.64 193 LYS B CA 1
ATOM 3214 C C . LYS B 1 200 ? -2.903 33.409 12.241 1.00 33.28 193 LYS B C 1
ATOM 3215 O O . LYS B 1 200 ? -2.793 34.512 12.786 1.00 38.31 193 LYS B O 1
ATOM 3221 N N . GLY C 1 1 ? -68.822 27.646 -13.837 1.00 41.76 -6 GLY C N 1
ATOM 3222 C CA . GLY C 1 1 ? -68.607 27.503 -15.267 1.00 40.25 -6 GLY C CA 1
ATOM 3223 C C . GLY C 1 1 ? -67.294 28.123 -15.704 1.00 37.53 -6 GLY C C 1
ATOM 3224 O O . GLY C 1 1 ? -66.277 27.971 -15.027 1.00 39.21 -6 GLY C O 1
ATOM 3225 N N . ALA C 1 2 ? -67.320 28.844 -16.822 1.00 35.83 -5 ALA C N 1
ATOM 3226 C CA . ALA C 1 2 ? -66.091 29.363 -17.410 1.00 34.95 -5 ALA C CA 1
ATOM 3227 C C . ALA C 1 2 ? -65.656 30.730 -16.877 1.00 30.55 -5 ALA C C 1
ATOM 3228 O O . ALA C 1 2 ? -64.769 31.376 -17.462 1.00 25.55 -5 ALA C O 1
ATOM 3238 N N . ASP C 1 4 ? -65.157 33.279 -13.100 1.00 21.54 -3 ASP C N 1
ATOM 3239 C CA . ASP C 1 4 ? -65.301 33.722 -11.715 1.00 18.95 -3 ASP C CA 1
ATOM 3240 C C . ASP C 1 4 ? -64.979 35.208 -11.673 1.00 18.57 -3 ASP C C 1
ATOM 3241 O O . ASP C 1 4 ? -63.824 35.591 -11.809 1.00 17.91 -3 ASP C O 1
ATOM 3246 N N . PRO C 1 5 ? -66.007 36.051 -11.501 1.00 19.54 -2 PRO C N 1
ATOM 3247 C CA . PRO C 1 5 ? -65.839 37.506 -11.483 1.00 17.35 -2 PRO C CA 1
ATOM 3248 C C . PRO C 1 5 ? -65.283 37.983 -10.137 1.00 15.68 -2 PRO C C 1
ATOM 3249 O O . PRO C 1 5 ? -65.901 38.804 -9.455 1.00 15.58 -2 PRO C O 1
ATOM 3253 N N . GLN C 1 6 ? -64.104 37.480 -9.779 1.00 13.98 -1 GLN C N 1
ATOM 3254 C CA . GLN C 1 6 ? -63.532 37.716 -8.455 1.00 15.50 -1 GLN C CA 1
ATOM 3255 C C . GLN C 1 6 ? -63.436 39.201 -8.104 1.00 14.29 -1 GLN C C 1
ATOM 3256 O O . GLN C 1 6 ? -63.604 39.592 -6.943 1.00 13.00 -1 GLN C O 1
ATOM 3262 N N . PHE C 1 7 ? -63.143 40.036 -9.094 1.00 15.29 0 PHE C N 1
ATOM 3263 C CA . PHE C 1 7 ? -62.883 41.441 -8.789 1.00 13.43 0 PHE C CA 1
ATOM 3264 C C . PHE C 1 7 ? -64.127 42.161 -8.295 1.00 14.39 0 PHE C C 1
ATOM 3265 O O . PHE C 1 7 ? -64.034 43.203 -7.662 1.00 16.05 0 PHE C O 1
ATOM 3281 N N . LYS C 1 9 ? -66.376 40.865 -6.131 1.00 14.60 2 LYS C N 1
ATOM 3282 C CA . LYS C 1 9 ? -66.909 40.287 -4.903 1.00 13.98 2 LYS C CA 1
ATOM 3283 C C . LYS C 1 9 ? -66.601 41.090 -3.649 1.00 13.19 2 LYS C C 1
ATOM 3284 O O . LYS C 1 9 ? -65.555 41.736 -3.549 1.00 14.71 2 LYS C O 1
ATOM 3290 N N . LYS C 1 10 ? -67.520 41.025 -2.691 1.00 13.91 3 LYS C N 1
ATOM 3291 C CA . LYS C 1 10 ? -67.265 41.560 -1.356 1.00 13.03 3 LYS C CA 1
ATOM 3292 C C . LYS C 1 10 ? -65.997 40.948 -0.795 1.00 14.65 3 LYS C C 1
ATOM 3293 O O . LYS C 1 10 ? -65.686 39.792 -1.058 1.00 16.16 3 LYS C O 1
ATOM 3299 N N . VAL C 1 11 ? -65.257 41.734 -0.027 1.00 14.06 4 VAL C N 1
ATOM 3300 C CA . VAL C 1 11 ? -63.950 41.310 0.439 1.00 11.78 4 VAL C CA 1
ATOM 3301 C C . VAL C 1 11 ? -64.000 40.903 1.902 1.00 12.69 4 VAL C C 1
ATOM 3302 O O . VAL C 1 11 ? -64.515 41.631 2.738 1.00 14.20 4 VAL C O 1
ATOM 3306 N N . ALA C 1 12 ? -63.512 39.703 2.187 1.00 11.50 5 ALA C N 1
ATOM 3307 C CA . ALA C 1 12 ? -63.347 39.257 3.564 1.00 14.19 5 ALA C CA 1
ATOM 3308 C C . ALA C 1 12 ? -61.873 39.392 3.940 1.00 12.85 5 ALA C C 1
ATOM 3309 O O . ALA C 1 12 ? -61.020 38.654 3.428 1.00 14.45 5 ALA C O 1
ATOM 3311 N N . VAL C 1 13 ? -61.562 40.351 4.811 1.00 11.42 6 VAL C N 1
ATOM 3312 C CA . VAL C 1 13 ? -60.174 40.540 5.249 1.00 12.02 6 VAL C CA 1
ATOM 3313 C C . VAL C 1 13 ? -60.000 39.914 6.613 1.00 13.91 6 VAL C C 1
ATOM 3314 O O . VAL C 1 13 ? -60.779 40.193 7.524 1.00 13.79 6 VAL C O 1
ATOM 3318 N N . ILE C 1 14 ? -58.992 39.056 6.738 1.00 11.83 7 ILE C N 1
ATOM 3319 C CA . ILE C 1 14 ? -58.690 38.431 8.022 1.00 12.95 7 ILE C CA 1
ATOM 3320 C C . ILE C 1 14 ? -57.307 38.826 8.513 1.00 14.37 7 ILE C C 1
ATOM 3321 O O . ILE C 1 14 ? -56.318 38.576 7.828 1.00 11.68 7 ILE C O 1
ATOM 3326 N N . ASP C 1 15 ? -57.245 39.467 9.683 1.00 13.50 8 ASP C N 1
ATOM 3327 C CA . ASP C 1 15 ? -55.981 39.767 10.338 1.00 12.33 8 ASP C CA 1
ATOM 3328 C C . ASP C 1 15 ? -55.560 38.488 11.028 1.00 14.18 8 ASP C C 1
ATOM 3329 O O . ASP C 1 15 ? -56.220 38.052 11.963 1.00 12.86 8 ASP C O 1
ATOM 3334 N N . ILE C 1 16 ? -54.472 37.894 10.546 1.00 11.72 9 ILE C N 1
ATOM 3335 C CA . ILE C 1 16 ? -54.114 36.517 10.866 1.00 12.31 9 ILE C CA 1
ATOM 3336 C C . ILE C 1 16 ? -53.898 36.250 12.351 1.00 13.77 9 ILE C C 1
ATOM 3337 O O . ILE C 1 16 ? -54.368 35.242 12.874 1.00 15.77 9 ILE C O 1
ATOM 3342 N N . GLU C 1 17 ? -53.175 37.139 13.015 1.00 13.52 10 GLU C N 1
ATOM 3343 C CA . GLU C 1 17 ? -52.788 36.887 14.401 1.00 13.32 10 GLU C CA 1
ATOM 3344 C C . GLU C 1 17 ? -53.971 36.949 15.345 1.00 15.26 10 GLU C C 1
ATOM 3345 O O . GLU C 1 17 ? -54.697 37.929 15.383 1.00 16.11 10 GLU C O 1
ATOM 3351 N N . GLY C 1 18 ? -54.166 35.883 16.111 1.00 17.47 11 GLY C N 1
ATOM 3352 C CA . GLY C 1 18 ? -55.259 35.846 17.059 1.00 16.35 11 GLY C CA 1
ATOM 3353 C C . GLY C 1 18 ? -56.579 35.454 16.421 1.00 18.81 11 GLY C C 1
ATOM 3354 O O . GLY C 1 18 ? -57.598 35.356 17.100 1.00 17.72 11 GLY C O 1
ATOM 3355 N N . THR C 1 19 ? -56.577 35.239 15.108 1.00 16.74 12 THR C N 1
ATOM 3356 C CA . THR C 1 19 ? -57.748 34.669 14.462 1.00 17.01 12 THR C CA 1
ATOM 3357 C C . THR C 1 19 ? -57.435 33.274 13.954 1.00 16.78 12 THR C C 1
ATOM 3358 O O . THR C 1 19 ? -58.067 32.316 14.382 1.00 18.74 12 THR C O 1
ATOM 3362 N N . LEU C 1 20 ? -56.447 33.161 13.063 1.00 16.72 13 LEU C N 1
ATOM 3363 C CA . LEU C 1 20 ? -56.096 31.881 12.455 1.00 14.50 13 LEU C CA 1
ATOM 3364 C C . LEU C 1 20 ? -54.965 31.158 13.179 1.00 17.68 13 LEU C C 1
ATOM 3365 O O . LEU C 1 20 ? -54.790 29.947 13.022 1.00 20.76 13 LEU C O 1
ATOM 3370 N N . THR C 1 21 ? -54.181 31.903 13.944 1.00 16.75 14 THR C N 1
ATOM 3371 C CA . THR C 1 21 ? -53.067 31.317 14.689 1.00 19.92 14 THR C CA 1
ATOM 3372 C C . THR C 1 21 ? -52.890 32.023 16.029 1.00 19.91 14 THR C C 1
ATOM 3373 O O . THR C 1 21 ? -53.183 33.211 16.153 1.00 18.66 14 THR C O 1
ATOM 3377 N N . ASP C 1 22 ? -52.433 31.305 17.051 1.00 19.39 15 ASP C N 1
ATOM 3378 C CA . ASP C 1 22 ? -52.061 32.011 18.268 1.00 22.92 15 ASP C CA 1
ATOM 3379 C C . ASP C 1 22 ? -50.556 32.234 18.365 1.00 21.44 15 ASP C C 1
ATOM 3380 O O . ASP C 1 22 ? -50.057 32.621 19.410 1.00 17.93 15 ASP C O 1
ATOM 3385 N N . PHE C 1 23 ? -49.838 32.017 17.265 1.00 19.97 16 PHE C N 1
ATOM 3386 C CA . PHE C 1 23 ? -48.407 32.325 17.253 1.00 17.05 16 PHE C CA 1
ATOM 3387 C C . PHE C 1 23 ? -48.145 33.830 17.261 1.00 18.07 16 PHE C C 1
ATOM 3388 O O . PHE C 1 23 ? -48.732 34.587 16.485 1.00 16.18 16 PHE C O 1
ATOM 3396 N N . GLU C 1 24 ? -47.257 34.255 18.149 1.00 14.61 17 GLU C N 1
ATOM 3397 C CA . GLU C 1 24 ? -46.935 35.666 18.292 1.00 14.73 17 GLU C CA 1
ATOM 3398 C C . GLU C 1 24 ? -45.434 35.884 18.176 1.00 14.74 17 GLU C C 1
ATOM 3399 O O . GLU C 1 24 ? -44.710 35.734 19.153 1.00 14.63 17 GLU C O 1
ATOM 3405 N N . PHE C 1 25 ? -44.982 36.231 16.973 1.00 14.64 18 PHE C N 1
ATOM 3406 C CA . PHE C 1 25 ? -43.547 36.369 16.670 1.00 13.54 18 PHE C CA 1
ATOM 3407 C C . PHE C 1 25 ? -42.719 37.082 17.738 1.00 14.88 18 PHE C C 1
ATOM 3408 O O . PHE C 1 25 ? -41.623 36.626 18.084 1.00 13.07 18 PHE C O 1
ATOM 3416 N N . TRP C 1 26 ? -43.191 38.229 18.232 1.00 12.76 19 TRP C N 1
ATOM 3417 C CA . TRP C 1 26 ? -42.370 38.982 19.175 1.00 13.78 19 TRP C CA 1
ATOM 3418 C C . TRP C 1 26 ? -42.257 38.320 20.552 1.00 13.72 19 TRP C C 1
ATOM 3419 O O . TRP C 1 26 ? -41.211 38.435 21.211 1.00 11.65 19 TRP C O 1
ATOM 3430 N N . ARG C 1 27 ? -43.317 37.643 20.989 1.00 12.65 20 ARG C N 1
ATOM 3431 C CA . ARG C 1 27 ? -43.241 36.863 22.230 1.00 15.16 20 ARG C CA 1
ATOM 3432 C C . ARG C 1 27 ? -42.282 35.687 22.027 1.00 15.84 20 ARG C C 1
ATOM 3433 O O . ARG C 1 27 ? -41.552 35.305 22.942 1.00 15.88 20 ARG C O 1
ATOM 3441 N N . GLU C 1 28 ? -42.270 35.123 20.822 1.00 14.37 21 GLU C N 1
ATOM 3442 C CA . GLU C 1 28 ? -41.313 34.055 20.533 1.00 14.68 21 GLU C CA 1
ATOM 3443 C C . GLU C 1 28 ? -39.885 34.598 20.510 1.00 14.46 21 GLU C C 1
ATOM 3444 O O . GLU C 1 28 ? -38.957 33.951 21.008 1.00 15.98 21 GLU C O 1
ATOM 3458 N N . ALA C 1 30 ? -38.850 37.142 22.228 1.00 14.21 23 ALA C N 1
ATOM 3459 C CA . ALA C 1 30 ? -38.490 37.390 23.625 1.00 14.69 23 ALA C CA 1
ATOM 3460 C C . ALA C 1 30 ? -38.050 36.095 24.309 1.00 15.27 23 ALA C C 1
ATOM 3461 O O . ALA C 1 30 ? -37.139 36.111 25.144 1.00 18.45 23 ALA C O 1
ATOM 3463 N N . ARG C 1 31 ? -38.690 34.984 23.953 1.00 15.30 24 ARG C N 1
ATOM 3464 C CA . ARG C 1 31 ? -38.387 33.696 24.575 1.00 18.05 24 ARG C CA 1
ATOM 3465 C C . ARG C 1 31 ? -37.003 33.211 24.152 1.00 19.18 24 ARG C C 1
ATOM 3466 O O . ARG C 1 31 ? -36.182 32.814 24.983 1.00 18.51 24 ARG C O 1
ATOM 3474 N N . ILE C 1 32 ? -36.736 33.277 22.853 1.00 17.58 25 ILE C N 1
ATOM 3475 C CA . ILE C 1 32 ? -35.485 32.761 22.298 1.00 19.96 25 ILE C CA 1
ATOM 3476 C C . ILE C 1 32 ? -34.275 33.609 22.682 1.00 21.64 25 ILE C C 1
ATOM 3477 O O . ILE C 1 32 ? -33.220 33.073 23.024 1.00 21.66 25 ILE C O 1
ATOM 3482 N N . THR C 1 33 ? -34.417 34.933 22.634 1.00 18.04 26 THR C N 1
ATOM 3483 C CA . THR C 1 33 ? -33.290 35.817 22.932 1.00 19.07 26 THR C CA 1
ATOM 3484 C C . THR C 1 33 ? -33.123 36.016 24.429 1.00 22.75 26 THR C C 1
ATOM 3485 O O . THR C 1 33 ? -32.070 36.456 24.893 1.00 20.31 26 THR C O 1
ATOM 3489 N N . GLY C 1 34 ? -34.178 35.723 25.179 1.00 21.55 27 GLY C N 1
ATOM 3490 C CA . GLY C 1 34 ? -34.194 36.006 26.602 1.00 20.67 27 GLY C CA 1
ATOM 3491 C C . GLY C 1 34 ? -34.365 37.484 26.912 1.00 22.28 27 GLY C C 1
ATOM 3492 O O . GLY C 1 34 ? -34.302 37.886 28.078 1.00 21.53 27 GLY C O 1
ATOM 3493 N N . LYS C 1 35 ? -34.573 38.301 25.880 1.00 18.35 28 LYS C N 1
ATOM 3494 C CA . LYS C 1 35 ? -34.743 39.738 26.088 1.00 18.40 28 LYS C CA 1
ATOM 3495 C C . LYS C 1 35 ? -36.177 40.089 26.466 1.00 20.76 28 LYS C C 1
ATOM 3496 O O . LYS C 1 35 ? -37.060 40.200 25.610 1.00 18.31 28 LYS C O 1
ATOM 3502 N N . ARG C 1 36 ? -36.412 40.252 27.764 1.00 19.52 29 ARG C N 1
ATOM 3503 C CA . ARG C 1 36 ? -37.743 40.610 28.253 1.00 19.30 29 ARG C CA 1
ATOM 3504 C C . ARG C 1 36 ? -38.259 41.942 27.690 1.00 19.22 29 ARG C C 1
ATOM 3505 O O . ARG C 1 36 ? -39.459 42.113 27.498 1.00 18.74 29 ARG C O 1
ATOM 3513 N N . GLU C 1 37 ? -37.349 42.878 27.447 1.00 17.49 30 GLU C N 1
ATOM 3514 C CA . GLU C 1 37 ? -37.680 44.170 26.854 1.00 20.38 30 GLU C CA 1
ATOM 3515 C C . GLU C 1 37 ? -38.527 44.040 25.575 1.00 16.25 30 GLU C C 1
ATOM 3516 O O . GLU C 1 37 ? -39.392 44.883 25.306 1.00 14.72 30 GLU C O 1
ATOM 3522 N N . ILE C 1 38 ? -38.286 42.997 24.786 1.00 15.21 31 ILE C N 1
ATOM 3523 C CA . ILE C 1 38 ? -39.044 42.841 23.540 1.00 13.80 31 ILE C CA 1
ATOM 3524 C C . ILE C 1 38 ? -40.532 42.680 23.809 1.00 15.97 31 ILE C C 1
ATOM 3525 O O . ILE C 1 38 ? -41.365 43.336 23.176 1.00 13.83 31 ILE C O 1
ATOM 3530 N N . GLU C 1 39 ? -40.861 41.799 24.748 1.00 14.44 32 GLU C N 1
ATOM 3531 C CA . GLU C 1 39 ? -42.248 41.522 25.070 1.00 14.31 32 GLU C CA 1
ATOM 3532 C C . GLU C 1 39 ? -42.877 42.714 25.794 1.00 16.60 32 GLU C C 1
ATOM 3533 O O . GLU C 1 39 ? -44.059 43.038 25.600 1.00 17.29 32 GLU C O 1
ATOM 3539 N N . GLU C 1 40 ? -42.083 43.374 26.627 1.00 16.92 33 GLU C N 1
ATOM 3540 C CA . GLU C 1 40 ? -42.556 44.565 27.308 1.00 17.05 33 GLU C CA 1
ATOM 3541 C C . GLU C 1 40 ? -42.932 45.665 26.318 1.00 15.60 33 GLU C C 1
ATOM 3542 O O . GLU C 1 40 ? -43.969 46.302 26.459 1.00 15.58 33 GLU C O 1
ATOM 3548 N N . LEU C 1 41 ? -42.088 45.873 25.318 1.00 15.05 34 LEU C N 1
ATOM 3549 C CA . LEU C 1 41 ? -42.374 46.836 24.256 1.00 15.60 34 LEU C CA 1
ATOM 3550 C C . LEU C 1 41 ? -43.645 46.454 23.503 1.00 15.22 34 LEU C C 1
ATOM 3551 O O . LEU C 1 41 ? -44.453 47.310 23.149 1.00 15.07 34 LEU C O 1
ATOM 3556 N N . LEU C 1 42 ? -43.814 45.161 23.253 1.00 14.58 35 LEU C N 1
ATOM 3557 C CA . LEU C 1 42 ? -45.046 44.672 22.652 1.00 14.11 35 LEU C CA 1
ATOM 3558 C C . LEU C 1 42 ? -46.266 45.062 23.492 1.00 15.19 35 LEU C C 1
ATOM 3559 O O . LEU C 1 42 ? -47.243 45.563 22.958 1.00 14.29 35 LEU C O 1
ATOM 3564 N N . GLU C 1 43 ? -46.205 44.820 24.801 1.00 14.47 36 GLU C N 1
ATOM 3565 C CA . GLU C 1 43 ? -47.332 45.127 25.683 1.00 14.96 36 GLU C CA 1
ATOM 3566 C C . GLU C 1 43 ? -47.605 46.626 25.708 1.00 14.50 36 GLU C C 1
ATOM 3567 O O . GLU C 1 43 ? -48.761 47.046 25.703 1.00 16.02 36 GLU C O 1
ATOM 3573 N N . LYS C 1 44 ? -46.543 47.427 25.719 1.00 14.06 37 LYS C N 1
ATOM 3574 C CA . LYS C 1 44 ? -46.693 48.881 25.695 1.00 14.75 37 LYS C CA 1
ATOM 3575 C C . LYS C 1 44 ? -47.357 49.327 24.402 1.00 16.13 37 LYS C C 1
ATOM 3576 O O . LYS C 1 44 ? -48.158 50.264 24.392 1.00 17.36 37 LYS C O 1
ATOM 3582 N N . GLY C 1 45 ? -46.998 48.668 23.307 1.00 13.97 38 GLY C N 1
ATOM 3583 C CA . GLY C 1 45 ? -47.624 48.943 22.025 1.00 15.59 38 GLY C CA 1
ATOM 3584 C C . GLY C 1 45 ? -49.099 48.583 21.984 1.00 16.41 38 GLY C C 1
ATOM 3585 O O . GLY C 1 45 ? -49.931 49.388 21.569 1.00 16.81 38 GLY C O 1
ATOM 3586 N N . LEU C 1 46 ? -49.424 47.357 22.390 1.00 14.54 39 LEU C N 1
ATOM 3587 C CA . LEU C 1 46 ? -50.788 46.858 22.323 1.00 17.22 39 LEU C CA 1
ATOM 3588 C C . LEU C 1 46 ? -51.730 47.660 23.222 1.00 18.37 39 LEU C C 1
ATOM 3589 O O . LEU C 1 46 ? -52.920 47.801 22.918 1.00 17.19 39 LEU C O 1
ATOM 3594 N N . SER C 1 47 ? -51.189 48.198 24.312 1.00 15.77 40 SER C N 1
ATOM 3595 C CA . SER C 1 47 ? -52.007 48.926 25.281 1.00 16.61 40 SER C CA 1
ATOM 3596 C C . SER C 1 47 ? -52.079 50.402 24.927 1.00 20.79 40 SER C C 1
ATOM 3597 O O . SER C 1 47 ? -52.818 51.161 25.557 1.00 20.18 40 SER C O 1
ATOM 3600 N N . GLY C 1 48 ? -51.291 50.812 23.938 1.00 18.85 41 GLY C N 1
ATOM 3601 C CA . GLY C 1 48 ? -51.266 52.199 23.517 1.00 19.35 41 GLY C CA 1
ATOM 3602 C C . GLY C 1 48 ? -50.432 53.109 24.411 1.00 20.36 41 GLY C C 1
ATOM 3603 O O . GLY C 1 48 ? -50.486 54.330 24.263 1.00 21.74 41 GLY C O 1
ATOM 3604 N N . GLU C 1 49 ? -49.669 52.526 25.336 1.00 17.45 42 GLU C N 1
ATOM 3605 C CA . GLU C 1 49 ? -48.819 53.291 26.249 1.00 17.64 42 GLU C CA 1
ATOM 3606 C C . GLU C 1 49 ? -47.655 53.943 25.523 1.00 17.96 42 GLU C C 1
ATOM 3607 O O . GLU C 1 49 ? -47.095 54.938 25.990 1.00 18.45 42 GLU C O 1
ATOM 3613 N N . VAL C 1 50 ? -47.303 53.380 24.373 1.00 16.82 43 VAL C N 1
ATOM 3614 C CA . VAL C 1 50 ? -46.287 53.954 23.517 1.00 16.15 43 VAL C CA 1
ATOM 3615 C C . VAL C 1 50 ? -46.838 53.909 22.098 1.00 19.55 43 VAL C C 1
ATOM 3616 O O . VAL C 1 50 ? -47.667 53.047 21.784 1.00 20.24 43 VAL C O 1
ATOM 3620 N N . GLU C 1 51 ? -46.422 54.843 21.248 1.00 16.21 44 GLU C N 1
ATOM 3621 C CA . GLU C 1 51 ? -46.892 54.831 19.861 1.00 18.30 44 GLU C CA 1
ATOM 3622 C C . GLU C 1 51 ? -46.522 53.518 19.168 1.00 16.52 44 GLU C C 1
ATOM 3623 O O . GLU C 1 51 ? -45.475 52.946 19.437 1.00 19.38 44 GLU C O 1
ATOM 3629 N N . TRP C 1 52 ? -47.373 53.045 18.266 1.00 15.78 45 TRP C N 1
ATOM 3630 C CA . TRP C 1 52 ? -47.172 51.707 17.715 1.00 17.27 45 TRP C CA 1
ATOM 3631 C C . TRP C 1 52 ? -45.872 51.559 16.926 1.00 18.24 45 TRP C C 1
ATOM 3632 O O . TRP C 1 52 ? -45.112 50.606 17.142 1.00 16.71 45 TRP C O 1
ATOM 3643 N N . LEU C 1 53 ? -45.622 52.482 16.004 1.00 17.23 46 LEU C N 1
ATOM 3644 C CA . LEU C 1 53 ? -44.434 52.388 15.172 1.00 17.82 46 LEU C CA 1
ATOM 3645 C C . LEU C 1 53 ? -43.195 52.499 16.041 1.00 16.51 46 LEU C C 1
ATOM 3646 O O . LEU C 1 53 ? -42.210 51.785 15.842 1.00 17.26 46 LEU C O 1
ATOM 3651 N N . ASP C 1 54 ? -43.242 53.409 17.008 1.00 18.01 47 ASP C N 1
ATOM 3652 C CA . ASP C 1 54 ? -42.123 53.604 17.922 1.00 19.65 47 ASP C CA 1
ATOM 3653 C C . ASP C 1 54 ? -41.764 52.276 18.565 1.00 18.57 47 ASP C C 1
ATOM 3654 O O . ASP C 1 54 ? -40.610 51.842 18.517 1.00 20.52 47 ASP C O 1
ATOM 3659 N N . SER C 1 55 ? -42.762 51.606 19.132 1.00 20.00 48 SER C N 1
ATOM 3660 C CA . SER C 1 55 ? -42.534 50.330 19.795 1.00 16.41 48 SER C CA 1
ATOM 3661 C C . SER C 1 55 ? -42.078 49.232 18.836 1.00 16.37 48 SER C C 1
ATOM 3662 O O . SER C 1 55 ? -41.213 48.425 19.172 1.00 17.26 48 SER C O 1
ATOM 3665 N N . LEU C 1 56 ? -42.677 49.193 17.653 1.00 15.97 49 LEU C N 1
ATOM 3666 C CA . LEU C 1 56 ? -42.285 48.228 16.637 1.00 15.79 49 LEU C CA 1
ATOM 3667 C C . LEU C 1 56 ? -40.820 48.383 16.270 1.00 15.78 49 LEU C C 1
ATOM 3668 O O . LEU C 1 56 ? -40.060 47.414 16.246 1.00 15.72 49 LEU C O 1
ATOM 3673 N N . LEU C 1 57 ? -40.410 49.610 15.988 1.00 16.42 50 LEU C N 1
ATOM 3674 C CA . LEU C 1 57 ? -39.051 49.821 15.528 1.00 16.72 50 LEU C CA 1
ATOM 3675 C C . LEU C 1 57 ? -38.054 49.523 16.635 1.00 16.55 50 LEU C C 1
ATOM 3676 O O . LEU C 1 57 ? -36.948 49.075 16.367 1.00 16.93 50 LEU C O 1
ATOM 3681 N N . LYS C 1 58 ? -38.449 49.754 17.886 1.00 15.35 51 LYS C N 1
ATOM 3682 C CA . LYS C 1 58 ? -37.578 49.388 19.005 1.00 17.27 51 LYS C CA 1
ATOM 3683 C C . LYS C 1 58 ? -37.411 47.869 19.133 1.00 16.63 51 LYS C C 1
ATOM 3684 O O . LYS C 1 58 ? -36.317 47.390 19.458 1.00 15.72 51 LYS C O 1
ATOM 3690 N N . ARG C 1 59 ? -38.484 47.114 18.898 1.00 16.16 52 ARG C N 1
ATOM 3691 C CA . ARG C 1 59 ? -38.404 45.650 18.917 1.00 16.37 52 ARG C CA 1
ATOM 3692 C C . ARG C 1 59 ? -37.499 45.183 17.780 1.00 15.83 52 ARG C C 1
ATOM 3693 O O . ARG C 1 59 ? -36.654 44.304 17.960 1.00 15.15 52 ARG C O 1
ATOM 3701 N N . VAL C 1 60 ? -37.678 45.785 16.610 1.00 13.71 53 VAL C N 1
ATOM 3702 C CA . VAL C 1 60 ? -36.865 45.440 15.452 1.00 16.58 53 VAL C CA 1
ATOM 3703 C C . VAL C 1 60 ? -35.383 45.631 15.771 1.00 16.92 53 VAL C C 1
ATOM 3704 O O . VAL C 1 60 ? -34.550 44.768 15.474 1.00 18.01 53 VAL C O 1
ATOM 3708 N N . GLY C 1 61 ? -35.065 46.756 16.401 1.00 18.61 54 GLY C N 1
ATOM 3709 C CA . GLY C 1 61 ? -33.715 47.029 16.847 1.00 18.33 54 GLY C CA 1
ATOM 3710 C C . GLY C 1 61 ? -33.147 45.949 17.747 1.00 19.02 54 GLY C C 1
ATOM 3711 O O . GLY C 1 61 ? -31.962 45.598 17.637 1.00 19.43 54 GLY C O 1
ATOM 3712 N N . LEU C 1 62 ? -33.983 45.412 18.631 1.00 17.82 55 LEU C N 1
ATOM 3713 C CA . LEU C 1 62 ? -33.523 44.446 19.627 1.00 17.17 55 LEU C CA 1
ATOM 3714 C C . LEU C 1 62 ? -33.201 43.056 19.078 1.00 19.70 55 LEU C C 1
ATOM 3715 O O . LEU C 1 62 ? -32.622 42.232 19.789 1.00 20.99 55 LEU C O 1
ATOM 3720 N N . ILE C 1 63 ? -33.594 42.779 17.840 1.00 17.75 56 ILE C N 1
ATOM 3721 C CA . ILE C 1 63 ? -33.195 41.520 17.224 1.00 17.11 56 ILE C CA 1
ATOM 3722 C C . ILE C 1 63 ? -32.266 41.708 16.037 1.00 16.47 56 ILE C C 1
ATOM 3723 O O . ILE C 1 63 ? -32.019 40.772 15.289 1.00 15.46 56 ILE C O 1
ATOM 3728 N N . ARG C 1 64 ? -31.745 42.919 15.865 1.00 17.48 57 ARG C N 1
ATOM 3729 C CA . ARG C 1 64 ? -30.730 43.146 14.838 1.00 19.28 57 ARG C CA 1
ATOM 3730 C C . ARG C 1 64 ? -29.630 42.104 15.013 1.00 18.71 57 ARG C C 1
ATOM 3731 O O . ARG C 1 64 ? -29.197 41.841 16.135 1.00 16.50 57 ARG C O 1
ATOM 3739 N N . GLY C 1 65 ? -29.206 41.495 13.911 1.00 16.75 58 GLY C N 1
ATOM 3740 C CA . GLY C 1 65 ? -28.140 40.510 13.950 1.00 19.94 58 GLY C CA 1
ATOM 3741 C C . GLY C 1 65 ? -28.563 39.057 14.068 1.00 21.25 58 GLY C C 1
ATOM 3742 O O . GLY C 1 65 ? -27.759 38.155 13.822 1.00 18.41 58 GLY C O 1
ATOM 3743 N N . ILE C 1 66 ? -29.814 38.808 14.443 1.00 17.16 59 ILE C N 1
ATOM 3744 C CA . ILE C 1 66 ? -30.236 37.437 14.651 1.00 16.98 59 ILE C CA 1
ATOM 3745 C C . ILE C 1 66 ? -30.152 36.649 13.339 1.00 17.69 59 ILE C C 1
ATOM 3746 O O . ILE C 1 66 ? -30.458 37.158 12.265 1.00 16.94 59 ILE C O 1
ATOM 3751 N N . ASP C 1 67 ? -29.699 35.409 13.418 1.00 17.56 60 ASP C N 1
ATOM 3752 C CA . ASP C 1 67 ? -29.531 34.623 12.208 1.00 18.83 60 ASP C CA 1
ATOM 3753 C C . ASP C 1 67 ? -30.851 34.346 11.476 1.00 18.35 60 ASP C C 1
ATOM 3754 O O . ASP C 1 67 ? -31.880 34.078 12.096 1.00 16.30 60 ASP C O 1
ATOM 3759 N N . GLU C 1 68 ? -30.807 34.392 10.148 1.00 17.32 61 GLU C N 1
ATOM 3760 C CA . GLU C 1 68 ? -31.962 34.020 9.338 1.00 17.57 61 GLU C CA 1
ATOM 3761 C C . GLU C 1 68 ? -32.524 32.637 9.720 1.00 18.49 61 GLU C C 1
ATOM 3762 O O . GLU C 1 68 ? -33.733 32.405 9.675 1.00 17.41 61 GLU C O 1
ATOM 3768 N N . GLY C 1 69 ? -31.655 31.707 10.103 1.00 18.96 62 GLY C N 1
ATOM 3769 C CA . GLY C 1 69 ? -32.122 30.368 10.430 1.00 17.93 62 GLY C CA 1
ATOM 3770 C C . GLY C 1 69 ? -32.951 30.347 11.697 1.00 19.92 62 GLY C C 1
ATOM 3771 O O . GLY C 1 69 ? -33.957 29.618 11.797 1.00 20.09 62 GLY C O 1
ATOM 3772 N N . THR C 1 70 ? -32.526 31.152 12.665 1.00 16.68 63 THR C N 1
ATOM 3773 C CA . THR C 1 70 ? -33.241 31.308 13.922 1.00 20.60 63 THR C CA 1
ATOM 3774 C C . THR C 1 70 ? -34.582 31.959 13.646 1.00 19.54 63 THR C C 1
ATOM 3775 O O . THR C 1 70 ? -35.615 31.573 14.204 1.00 19.44 63 THR C O 1
ATOM 3779 N N . PHE C 1 71 ? -34.552 32.945 12.754 1.00 18.54 64 PHE C N 1
ATOM 3780 C CA . PHE C 1 71 ? -35.740 33.680 12.357 1.00 17.30 64 PHE C CA 1
ATOM 3781 C C . PHE C 1 71 ? -36.745 32.729 11.707 1.00 19.71 64 PHE C C 1
ATOM 3782 O O . PHE C 1 71 ? -37.902 32.634 12.136 1.00 16.88 64 PHE C O 1
ATOM 3790 N N . LEU C 1 72 ? -36.290 31.996 10.693 1.00 18.85 65 LEU C N 1
ATOM 3791 C CA . LEU C 1 72 ? -37.154 31.078 9.953 1.00 17.44 65 LEU C CA 1
ATOM 3792 C C . LEU C 1 72 ? -37.635 29.849 10.740 1.00 19.98 65 LEU C C 1
ATOM 3793 O O . LEU C 1 72 ? -38.675 29.276 10.428 1.00 23.68 65 LEU C O 1
ATOM 3798 N N . ARG C 1 73 ? -36.884 29.442 11.755 1.00 19.10 66 ARG C N 1
ATOM 3799 C CA . ARG C 1 73 ? -37.304 28.337 12.612 1.00 20.21 66 ARG C CA 1
ATOM 3800 C C . ARG C 1 73 ? -38.702 28.569 13.203 1.00 20.35 66 ARG C C 1
ATOM 3801 O O . ARG C 1 73 ? -39.438 27.620 13.454 1.00 22.11 66 ARG C O 1
ATOM 3809 N N . THR C 1 74 ? -39.061 29.831 13.429 1.00 19.49 67 THR C N 1
ATOM 3810 C CA . THR C 1 74 ? -40.361 30.156 14.023 1.00 19.27 67 THR C CA 1
ATOM 3811 C C . THR C 1 74 ? -41.524 29.702 13.148 1.00 21.14 67 THR C C 1
ATOM 3812 O O . THR C 1 74 ? -42.638 29.479 13.636 1.00 20.74 67 THR C O 1
ATOM 3816 N N . ARG C 1 75 ? -41.260 29.555 11.853 1.00 20.22 68 ARG C N 1
ATOM 3817 C CA . ARG C 1 75 ? -42.289 29.126 10.917 1.00 21.37 68 ARG C CA 1
ATOM 3818 C C . ARG C 1 75 ? -42.849 27.766 11.330 1.00 21.29 68 ARG C C 1
ATOM 3819 O O . ARG C 1 75 ? -44.002 27.433 11.041 1.00 20.75 68 ARG C O 1
ATOM 3827 N N . GLU C 1 76 ? -42.039 26.988 12.030 1.00 20.46 69 GLU C N 1
ATOM 3828 C CA . GLU C 1 76 ? -42.479 25.690 12.511 1.00 22.99 69 GLU C CA 1
ATOM 3829 C C . GLU C 1 76 ? -43.625 25.766 13.539 1.00 23.49 69 GLU C C 1
ATOM 3830 O O . GLU C 1 76 ? -44.338 24.786 13.758 1.00 24.20 69 GLU C O 1
ATOM 3836 N N . LYS C 1 77 ? -43.813 26.932 14.152 1.00 18.76 70 LYS C N 1
ATOM 3837 C CA . LYS C 1 77 ? -44.915 27.127 15.096 1.00 20.59 70 LYS C CA 1
ATOM 3838 C C . LYS C 1 77 ? -46.145 27.731 14.431 1.00 21.05 70 LYS C C 1
ATOM 3839 O O . LYS C 1 77 ? -47.144 28.026 15.087 1.00 22.77 70 LYS C O 1
ATOM 3845 N N . VAL C 1 78 ? -46.066 27.907 13.122 1.00 18.53 71 VAL C N 1
ATOM 3846 C CA . VAL C 1 78 ? -47.154 28.478 12.356 1.00 18.43 71 VAL C CA 1
ATOM 3847 C C . VAL C 1 78 ? -47.742 27.386 11.469 1.00 18.81 71 VAL C C 1
ATOM 3848 O O . VAL C 1 78 ? -47.073 26.913 10.553 1.00 22.20 71 VAL C O 1
ATOM 3852 N N . ASN C 1 79 ? -48.981 26.994 11.740 1.00 21.87 72 ASN C N 1
ATOM 3853 C CA . ASN C 1 79 ? -49.641 25.941 10.961 1.00 23.86 72 ASN C CA 1
ATOM 3854 C C . ASN C 1 79 ? -51.066 26.326 10.563 1.00 22.72 72 ASN C C 1
ATOM 3855 O O . ASN C 1 79 ? -51.772 26.984 11.325 1.00 22.08 72 ASN C O 1
ATOM 3860 N N . VAL C 1 80 ? -51.484 25.926 9.367 1.00 19.95 73 VAL C N 1
ATOM 3861 C CA . VAL C 1 80 ? -52.884 26.094 8.974 1.00 17.38 73 VAL C CA 1
ATOM 3862 C C . VAL C 1 80 ? -53.702 24.958 9.577 1.00 19.65 73 VAL C C 1
ATOM 3863 O O . VAL C 1 80 ? -53.594 23.812 9.146 1.00 18.98 73 VAL C O 1
ATOM 3867 N N . SER C 1 81 ? -54.523 25.287 10.569 1.00 21.15 74 SER C N 1
ATOM 3868 C CA . SER C 1 81 ? -55.366 24.304 11.242 1.00 22.30 74 SER C CA 1
ATOM 3869 C C . SER C 1 81 ? -56.578 23.962 10.382 1.00 22.33 74 SER C C 1
ATOM 3870 O O . SER C 1 81 ? -56.925 24.708 9.461 1.00 20.14 74 SER C O 1
ATOM 3873 N N . PRO C 1 82 ? -57.222 22.820 10.671 1.00 22.44 75 PRO C N 1
ATOM 3874 C CA . PRO C 1 82 ? -58.441 22.466 9.947 1.00 23.70 75 PRO C CA 1
ATOM 3875 C C . PRO C 1 82 ? -59.483 23.569 10.071 1.00 20.84 75 PRO C C 1
ATOM 3876 O O . PRO C 1 82 ? -60.160 23.873 9.092 1.00 19.03 75 PRO C O 1
ATOM 3880 N N . GLU C 1 83 ? -59.596 24.150 11.261 1.00 21.43 76 GLU C N 1
ATOM 3881 C CA . GLU C 1 83 ? -60.532 25.243 11.512 1.00 21.84 76 GLU C CA 1
ATOM 3882 C C . GLU C 1 83 ? -60.196 26.468 10.658 1.00 21.43 76 GLU C C 1
ATOM 3883 O O . GLU C 1 83 ? -61.088 27.077 10.069 1.00 20.47 76 GLU C O 1
ATOM 3889 N N . ALA C 1 84 ? -58.913 26.827 10.575 1.00 17.91 77 ALA C N 1
ATOM 3890 C CA . ALA C 1 84 ? -58.521 27.998 9.779 1.00 20.00 77 ALA C CA 1
ATOM 3891 C C . ALA C 1 84 ? -58.822 27.756 8.302 1.00 19.92 77 ALA C C 1
ATOM 3892 O O . ALA C 1 84 ? -59.333 28.631 7.601 1.00 17.12 77 ALA C O 1
ATOM 3894 N N . ARG C 1 85 ? -58.525 26.556 7.829 1.00 18.10 78 ARG C N 1
ATOM 3895 C CA . ARG C 1 85 ? -58.830 26.223 6.451 1.00 19.39 78 ARG C CA 1
ATOM 3896 C C . ARG C 1 85 ? -60.343 26.287 6.210 1.00 20.63 78 ARG C C 1
ATOM 3897 O O . ARG C 1 85 ? -60.810 26.803 5.185 1.00 20.88 78 ARG C O 1
ATOM 3905 N N . GLU C 1 86 ? -61.109 25.779 7.170 1.00 18.58 79 GLU C N 1
ATOM 3906 C CA . GLU C 1 86 ? -62.558 25.741 7.018 1.00 19.65 79 GLU C CA 1
ATOM 3907 C C . GLU C 1 86 ? -63.111 27.164 6.924 1.00 20.06 79 GLU C C 1
ATOM 3908 O O . GLU C 1 86 ? -63.999 27.444 6.119 1.00 18.86 79 GLU C O 1
ATOM 3914 N N . LEU C 1 87 ? -62.581 28.067 7.743 1.00 17.05 80 LEU C N 1
ATOM 3915 C CA . LEU C 1 87 ? -63.039 29.454 7.679 1.00 19.49 80 LEU C CA 1
ATOM 3916 C C . LEU C 1 87 ? -62.881 29.997 6.265 1.00 20.16 80 LEU C C 1
ATOM 3917 O O . LEU C 1 87 ? -63.836 30.494 5.661 1.00 18.27 80 LEU C O 1
ATOM 3922 N N . VAL C 1 88 ? -61.671 29.894 5.728 1.00 17.55 81 VAL C N 1
ATOM 3923 C CA . VAL C 1 88 ? -61.402 30.474 4.421 1.00 17.79 81 VAL C CA 1
ATOM 3924 C C . VAL C 1 88 ? -62.232 29.828 3.318 1.00 18.80 81 VAL C C 1
ATOM 3925 O O . VAL C 1 88 ? -62.774 30.519 2.462 1.00 18.79 81 VAL C O 1
ATOM 3929 N N . GLU C 1 89 ? -62.357 28.507 3.341 1.00 18.28 82 GLU C N 1
ATOM 3930 C CA . GLU C 1 89 ? -63.160 27.827 2.327 1.00 21.01 82 GLU C CA 1
ATOM 3931 C C . GLU C 1 89 ? -64.648 28.202 2.401 1.00 21.68 82 GLU C C 1
ATOM 3932 O O . GLU C 1 89 ? -65.313 28.345 1.372 1.00 22.95 82 GLU C O 1
ATOM 3938 N N . THR C 1 90 ? -65.161 28.361 3.617 1.00 18.54 83 THR C N 1
ATOM 3939 C CA . THR C 1 90 ? -66.552 28.753 3.810 1.00 20.19 83 THR C CA 1
ATOM 3940 C C . THR C 1 90 ? -66.781 30.193 3.333 1.00 22.45 83 THR C C 1
ATOM 3941 O O . THR C 1 90 ? -67.760 30.477 2.647 1.00 18.45 83 THR C O 1
ATOM 3945 N N . LEU C 1 91 ? -65.867 31.099 3.676 1.00 18.32 84 LEU C N 1
ATOM 3946 C CA . LEU C 1 91 ? -65.960 32.462 3.154 1.00 17.68 84 LEU C CA 1
ATOM 3947 C C . LEU C 1 91 ? -66.089 32.458 1.626 1.00 22.18 84 LEU C C 1
ATOM 3948 O O . LEU C 1 91 ? -66.917 33.179 1.058 1.00 21.20 84 LEU C O 1
ATOM 3953 N N . ARG C 1 92 ? -65.284 31.642 0.955 1.00 20.87 85 ARG C N 1
ATOM 3954 C CA . ARG C 1 92 ? -65.415 31.532 -0.497 1.00 23.24 85 ARG C CA 1
ATOM 3955 C C . ARG C 1 92 ? -66.775 31.004 -0.917 1.00 22.95 85 ARG C C 1
ATOM 3956 O O . ARG C 1 92 ? -67.345 31.491 -1.887 1.00 22.96 85 ARG C O 1
ATOM 3964 N N . GLU C 1 93 ? -67.271 29.989 -0.213 1.00 24.79 86 GLU C N 1
ATOM 3965 C CA . GLU C 1 93 ? -68.591 29.434 -0.512 1.00 26.37 86 GLU C CA 1
ATOM 3966 C C . GLU C 1 93 ? -69.672 30.486 -0.326 1.00 27.07 86 GLU C C 1
ATOM 3967 O O . GLU C 1 93 ? -70.697 30.481 -1.019 1.00 28.88 86 GLU C O 1
ATOM 3973 N N . LYS C 1 94 ? -69.447 31.372 0.636 1.00 23.89 87 LYS C N 1
ATOM 3974 C CA . LYS C 1 94 ? -70.401 32.425 0.936 1.00 26.66 87 LYS C CA 1
ATOM 3975 C C . LYS C 1 94 ? -70.204 33.628 0.004 1.00 22.02 87 LYS C C 1
ATOM 3976 O O . LYS C 1 94 ? -70.864 34.658 0.148 1.00 23.34 87 LYS C O 1
ATOM 3982 N N . GLY C 1 95 ? -69.295 33.486 -0.952 1.00 22.56 88 GLY C N 1
ATOM 3983 C CA . GLY C 1 95 ? -69.145 34.465 -2.018 1.00 24.38 88 GLY C CA 1
ATOM 3984 C C . GLY C 1 95 ? -68.225 35.631 -1.714 1.00 21.74 88 GLY C C 1
ATOM 3985 O O . GLY C 1 95 ? -68.360 36.702 -2.306 1.00 19.96 88 GLY C O 1
ATOM 3986 N N . PHE C 1 96 ? -67.291 35.428 -0.791 1.00 17.16 89 PHE C N 1
ATOM 3987 C CA . PHE C 1 96 ? -66.277 36.430 -0.493 1.00 18.80 89 PHE C CA 1
ATOM 3988 C C . PHE C 1 96 ? -64.971 36.156 -1.227 1.00 16.96 89 PHE C C 1
ATOM 3989 O O . PHE C 1 96 ? -64.589 35.004 -1.442 1.00 22.36 89 PHE C O 1
ATOM 3997 N N . LYS C 1 97 ? -64.284 37.222 -1.604 1.00 14.97 90 LYS C N 1
ATOM 3998 C CA . LYS C 1 97 ? -62.868 37.140 -1.915 1.00 14.79 90 LYS C CA 1
ATOM 3999 C C . 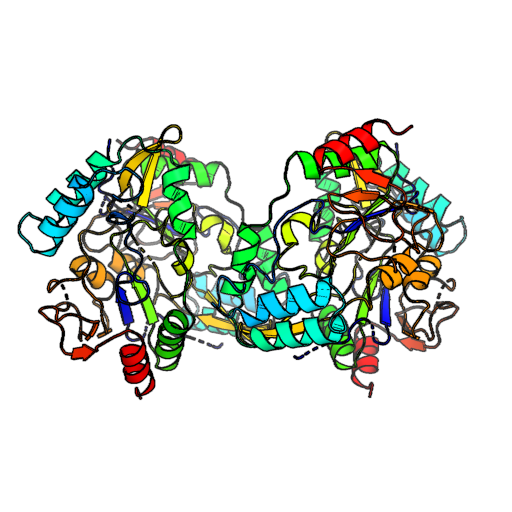LYS C 1 97 ? -62.123 37.274 -0.577 1.00 15.19 90 LYS C C 1
ATOM 4000 O O . LYS C 1 97 ? -62.426 38.167 0.204 1.00 17.05 90 LYS C O 1
ATOM 4006 N N . VAL C 1 98 ? -61.156 36.395 -0.313 1.00 13.62 91 VAL C N 1
ATOM 4007 C CA . VAL C 1 98 ? -60.495 36.348 0.996 1.00 10.87 91 VAL C CA 1
ATOM 4008 C C . VAL C 1 98 ? -59.082 36.930 0.963 1.00 12.55 91 VAL C C 1
ATOM 4009 O O . VAL C 1 98 ? -58.243 36.502 0.169 1.00 14.92 91 VAL C O 1
ATOM 4013 N N . VAL C 1 99 ? -58.830 37.902 1.834 1.00 11.07 92 VAL C N 1
ATOM 4014 C CA . VAL C 1 99 ? -57.550 38.588 1.894 1.00 12.93 92 VAL C CA 1
ATOM 4015 C C . VAL C 1 99 ? -57.008 38.401 3.297 1.00 12.40 92 VAL C C 1
ATOM 4016 O O . VAL C 1 99 ? -57.672 38.762 4.275 1.00 12.39 92 VAL C O 1
ATOM 4020 N N . LEU C 1 100 ? -55.823 37.806 3.395 1.00 11.44 93 LEU C N 1
ATOM 4021 C CA . LEU C 1 100 ? -55.191 37.584 4.683 1.00 11.87 93 LEU C CA 1
ATOM 4022 C C . LEU C 1 100 ? -54.101 38.624 4.870 1.00 12.86 93 LEU C C 1
ATOM 4023 O O . LEU C 1 100 ? -53.237 38.811 3.996 1.00 15.68 93 LEU C O 1
ATOM 4028 N N . ILE C 1 101 ? -54.148 39.330 5.996 1.00 11.98 94 ILE C N 1
ATOM 4029 C CA . ILE C 1 101 ? -53.153 40.351 6.269 1.00 12.77 94 ILE C CA 1
ATOM 4030 C C . ILE C 1 101 ? -52.482 40.155 7.621 1.00 13.05 94 ILE C C 1
ATOM 4031 O O . ILE C 1 101 ? -53.016 39.481 8.504 1.00 11.93 94 ILE C O 1
ATOM 4036 N N . SER C 1 102 ? -51.301 40.745 7.766 1.00 12.46 95 SER C N 1
ATOM 4037 C CA . SER C 1 102 ? -50.627 40.787 9.060 1.00 12.57 95 SER C CA 1
ATOM 4038 C C . SER C 1 102 ? -49.566 41.871 9.067 1.00 14.50 95 SER C C 1
ATOM 4039 O O . SER C 1 102 ? -48.977 42.192 8.030 1.00 12.65 95 SER C O 1
ATOM 4042 N N . GLY C 1 103 ? -49.307 42.414 10.247 1.00 12.07 96 GLY C N 1
ATOM 4043 C CA . GLY C 1 103 ? -48.198 43.335 10.421 1.00 13.22 96 GLY C CA 1
ATOM 4044 C C . GLY C 1 103 ? -46.911 42.597 10.741 1.00 14.86 96 GLY C C 1
ATOM 4045 O O . GLY C 1 103 ? -45.854 43.220 10.896 1.00 14.58 96 GLY C O 1
ATOM 4046 N N . SER C 1 104 ? -46.995 41.272 10.836 1.00 13.91 97 SER C N 1
ATOM 4047 C CA . SER C 1 104 ? -45.788 40.468 11.038 1.00 12.46 97 SER C CA 1
ATOM 4048 C C . SER C 1 104 ? -45.164 40.104 9.695 1.00 13.72 97 SER C C 1
ATOM 4049 O O . SER C 1 104 ? -45.583 40.594 8.635 1.00 10.75 97 SER C O 1
ATOM 4052 N N . PHE C 1 105 ? -44.156 39.239 9.756 1.00 12.27 98 PHE C N 1
ATOM 4053 C CA . PHE C 1 105 ? -43.331 38.895 8.590 1.00 12.46 98 PHE C CA 1
ATOM 4054 C C . PHE C 1 105 ? -43.907 37.825 7.661 1.00 15.00 98 PHE C C 1
ATOM 4055 O O . PHE C 1 105 ? -44.293 36.746 8.101 1.00 12.17 98 PHE C O 1
ATOM 4063 N N . GLU C 1 106 ? -43.952 38.127 6.368 1.00 11.72 99 GLU C N 1
ATOM 4064 C CA . GLU C 1 106 ? -44.402 37.149 5.389 1.00 12.13 99 GLU C CA 1
ATOM 4065 C C . GLU C 1 106 ? -43.598 35.849 5.478 1.00 14.26 99 GLU C C 1
ATOM 4066 O O . GLU C 1 106 ? -44.134 34.766 5.267 1.00 16.04 99 GLU C O 1
ATOM 4072 N N . GLU C 1 107 ? -42.312 35.978 5.779 1.00 13.69 100 GLU C N 1
ATOM 4073 C CA . GLU C 1 107 ? -41.395 34.844 5.827 1.00 14.62 100 GLU C CA 1
ATOM 4074 C C . GLU C 1 107 ? -41.779 33.846 6.922 1.00 17.19 100 GLU C C 1
ATOM 4075 O O . GLU C 1 107 ? -41.616 32.622 6.769 1.00 19.44 100 GLU C O 1
ATOM 4081 N N . VAL C 1 108 ? -42.302 34.373 8.021 1.00 14.21 101 VAL C N 1
ATOM 4082 C CA . VAL C 1 108 ? -42.726 33.547 9.140 1.00 15.26 101 VAL C CA 1
ATOM 4083 C C . VAL C 1 108 ? -44.146 33.017 8.935 1.00 18.62 101 VAL C C 1
ATOM 4084 O O . VAL C 1 108 ? -44.474 31.885 9.329 1.00 15.76 101 VAL C O 1
ATOM 4088 N N . LEU C 1 109 ? -44.984 33.833 8.299 1.00 16.67 102 LEU C N 1
ATOM 4089 C CA . LEU C 1 109 ? -46.382 33.468 8.067 1.00 15.60 102 LEU C CA 1
ATOM 4090 C C . LEU C 1 109 ? -46.593 32.745 6.732 1.00 15.73 102 LEU C C 1
ATOM 4091 O O . LEU C 1 109 ? -47.719 32.604 6.252 1.00 19.89 102 LEU C O 1
ATOM 4096 N N . GLU C 1 110 ? -45.502 32.277 6.156 1.00 18.12 103 GLU C N 1
ATOM 4097 C CA . GLU C 1 110 ? -45.520 31.574 4.882 1.00 19.69 103 GLU C CA 1
ATOM 4098 C C . GLU C 1 110 ? -46.587 30.468 4.748 1.00 18.75 103 GLU C C 1
ATOM 4099 O O . GLU C 1 110 ? -47.158 30.280 3.674 1.00 19.48 103 GLU C O 1
ATOM 4105 N N . PRO C 1 111 ? -46.872 29.728 5.830 1.00 19.88 104 PRO C N 1
ATOM 4106 C CA . PRO C 1 111 ? -47.907 28.693 5.662 1.00 19.64 104 PRO C CA 1
ATOM 4107 C C . PRO C 1 111 ? -49.275 29.236 5.199 1.00 20.19 104 PRO C C 1
ATOM 4108 O O . PRO C 1 111 ? -50.081 28.483 4.664 1.00 22.17 104 PRO C O 1
ATOM 4112 N N . PHE C 1 112 ? -49.515 30.531 5.395 1.00 18.67 105 PHE C N 1
ATOM 4113 C CA . PHE C 1 112 ? -50.780 31.165 5.038 1.00 17.45 105 PHE C CA 1
ATOM 4114 C C . PHE C 1 112 ? -50.726 31.833 3.665 1.00 18.49 105 PHE C C 1
ATOM 4115 O O . PHE C 1 112 ? -51.728 32.347 3.175 1.00 17.30 105 PHE C O 1
ATOM 4123 N N . LYS C 1 113 ? -49.547 31.827 3.052 1.00 19.34 106 LYS C N 1
ATOM 4124 C CA . LYS C 1 113 ? -49.294 32.598 1.838 1.00 19.81 106 LYS C CA 1
ATOM 4125 C C . LYS C 1 113 ? -50.294 32.306 0.720 1.00 21.32 106 LYS C C 1
ATOM 4126 O O . LYS C 1 113 ? -50.711 33.214 0.006 1.00 22.41 106 LYS C O 1
ATOM 4132 N N . GLU C 1 114 ? -50.663 31.037 0.564 1.00 22.22 107 GLU C N 1
ATOM 4133 C CA . GLU C 1 114 ? -51.521 30.632 -0.547 1.00 23.94 107 GLU C CA 1
ATOM 4134 C C . GLU C 1 114 ? -52.916 30.204 -0.102 1.00 21.63 107 GLU C C 1
ATOM 4135 O O . GLU C 1 114 ? -53.691 29.663 -0.900 1.00 20.01 107 GLU C O 1
ATOM 4141 N N . LEU C 1 115 ? -53.245 30.459 1.161 1.00 17.86 108 LEU C N 1
ATOM 4142 C CA . LEU C 1 115 ? -54.533 30.021 1.693 1.00 21.01 108 LEU C CA 1
ATOM 4143 C C . LEU C 1 115 ? -55.671 30.898 1.158 1.00 18.86 108 LEU C C 1
ATOM 4144 O O . LEU C 1 115 ? -56.688 30.394 0.693 1.00 18.87 108 LEU C O 1
ATOM 4149 N N . GLY C 1 116 ? -55.485 32.213 1.225 1.00 20.22 109 GLY C N 1
ATOM 4150 C CA . GLY C 1 116 ? -56.475 33.155 0.746 1.00 18.46 109 GLY C CA 1
ATOM 4151 C C . GLY C 1 116 ? -56.301 33.497 -0.723 1.00 17.13 109 GLY C C 1
ATOM 4152 O O . GLY C 1 116 ? -55.466 32.916 -1.419 1.00 18.61 109 GLY C O 1
ATOM 4153 N N . ASP C 1 117 ? -57.110 34.436 -1.195 1.00 14.40 110 ASP C N 1
ATOM 4154 C CA . ASP C 1 117 ? -57.035 34.908 -2.568 1.00 15.35 110 ASP C CA 1
ATOM 4155 C C . ASP C 1 117 ? -55.919 35.943 -2.731 1.00 15.77 110 ASP C C 1
ATOM 4156 O O . ASP C 1 117 ? -55.276 36.032 -3.787 1.00 13.38 110 ASP C O 1
ATOM 4161 N N . GLU C 1 118 ? -55.697 36.729 -1.682 1.00 15.63 111 GLU C N 1
ATOM 4162 C CA . GLU C 1 118 ? -54.570 37.651 -1.626 1.00 15.58 111 GLU C CA 1
ATOM 4163 C C . GLU C 1 118 ? -53.952 37.585 -0.235 1.00 15.60 111 GLU C C 1
ATOM 4164 O O . GLU C 1 118 ? -54.633 37.291 0.753 1.00 14.20 111 GLU C O 1
ATOM 4170 N N . PHE C 1 119 ? -52.664 37.882 -0.168 1.00 13.18 112 PHE C N 1
ATOM 4171 C CA . PHE C 1 119 ? -51.912 37.799 1.079 1.00 15.48 112 PHE C CA 1
ATOM 4172 C C . PHE C 1 119 ? -51.034 39.039 1.199 1.00 14.60 112 PHE C C 1
ATOM 4173 O O . PHE C 1 119 ? -50.386 39.439 0.230 1.00 16.71 112 PHE C O 1
ATOM 4189 N N . ALA C 1 121 ? -48.273 40.972 4.104 1.00 14.12 114 ALA C N 1
ATOM 4190 C CA . ALA C 1 121 ? -47.658 41.292 5.387 1.00 11.26 114 ALA C CA 1
ATOM 4191 C C . ALA C 1 121 ? -46.362 42.051 5.155 1.00 14.00 114 ALA C C 1
ATOM 4192 O O . ALA C 1 121 ? -45.992 42.340 4.008 1.00 12.15 114 ALA C O 1
ATOM 4194 N N . ASN C 1 122 ? -45.672 42.386 6.238 1.00 11.83 115 ASN C N 1
ATOM 4195 C CA . ASN C 1 122 ? -44.397 43.069 6.109 1.00 11.45 115 ASN C CA 1
ATOM 4196 C C . ASN C 1 122 ? -43.301 42.062 5.765 1.00 12.59 115 ASN C C 1
ATOM 4197 O O . ASN C 1 122 ? -43.562 40.863 5.651 1.00 12.50 115 ASN C O 1
ATOM 4202 N N . ARG C 1 123 ? -42.093 42.543 5.515 1.00 11.89 116 ARG C N 1
ATOM 4203 C CA . ARG C 1 123 ? -41.023 41.628 5.116 1.00 12.75 116 ARG C CA 1
ATOM 4204 C C . ARG C 1 123 ? -39.768 41.929 5.922 1.00 13.16 116 ARG C C 1
ATOM 4205 O O . ARG C 1 123 ? -39.666 42.987 6.546 1.00 11.64 116 ARG C O 1
ATOM 4213 N N . ALA C 1 124 ? -38.831 40.979 5.943 1.00 12.76 117 ALA C N 1
ATOM 4214 C CA . ALA C 1 124 ? -37.595 41.135 6.712 1.00 13.46 117 ALA C CA 1
ATOM 4215 C C . ALA C 1 124 ? -36.409 41.468 5.811 1.00 14.94 117 ALA C C 1
ATOM 4216 O O . ALA C 1 124 ? -36.364 41.052 4.657 1.00 15.39 117 ALA C O 1
ATOM 4218 N N . ILE C 1 125 ? -35.459 42.232 6.342 1.00 14.23 118 ILE C N 1
ATOM 4219 C CA . ILE C 1 125 ? -34.247 42.572 5.601 1.00 16.10 118 ILE C CA 1
ATOM 4220 C C . ILE C 1 125 ? -33.112 41.721 6.140 1.00 17.21 118 ILE C C 1
ATOM 4221 O O . ILE C 1 125 ? -32.812 41.767 7.328 1.00 14.89 118 ILE C O 1
ATOM 4226 N N . PHE C 1 126 ? -32.495 40.927 5.271 1.00 16.59 119 PHE C N 1
ATOM 4227 C CA . PHE C 1 126 ? -31.360 40.116 5.684 1.00 18.57 119 PHE C CA 1
ATOM 4228 C C . PHE C 1 126 ? -30.137 40.522 4.886 1.00 19.92 119 PHE C C 1
ATOM 4229 O O . PHE C 1 126 ? -30.235 40.794 3.693 1.00 20.32 119 PHE C O 1
ATOM 4237 N N . GLU C 1 127 ? -29.003 40.605 5.571 1.00 21.80 120 GLU C N 1
ATOM 4238 C CA . GLU C 1 127 ? -27.723 40.878 4.936 1.00 23.44 120 GLU C CA 1
ATOM 4239 C C . GLU C 1 127 ? -26.707 39.882 5.479 1.00 25.03 120 GLU C C 1
ATOM 4240 O O . GLU C 1 127 ? -26.493 39.808 6.685 1.00 23.59 120 GLU C O 1
ATOM 4246 N N . ASP C 1 128 ? -26.106 39.101 4.588 1.00 28.78 121 ASP C N 1
ATOM 4247 C CA . ASP C 1 128 ? -25.151 38.078 5.002 1.00 30.07 121 ASP C CA 1
ATOM 4248 C C . ASP C 1 128 ? -25.800 37.129 6.001 1.00 26.27 121 ASP C C 1
ATOM 4249 O O . ASP C 1 128 ? -25.156 36.684 6.953 1.00 26.15 121 ASP C O 1
ATOM 4254 N N . GLY C 1 129 ? -27.082 36.850 5.787 1.00 23.51 122 GLY C N 1
ATOM 4255 C CA . GLY C 1 129 ? -27.820 35.905 6.602 1.00 20.85 122 GLY C CA 1
ATOM 4256 C C . GLY C 1 129 ? -28.196 36.384 7.991 1.00 18.85 122 GLY C C 1
ATOM 4257 O O . GLY C 1 129 ? -28.660 35.589 8.796 1.00 17.91 122 GLY C O 1
ATOM 4258 N N . LYS C 1 130 ? -28.016 37.677 8.262 1.00 19.01 123 LYS C N 1
ATOM 4259 C CA . LYS C 1 130 ? -28.339 38.257 9.566 1.00 16.77 123 LYS C CA 1
ATOM 4260 C C . LYS C 1 130 ? -29.415 39.343 9.447 1.00 18.20 123 LYS C C 1
ATOM 4261 O O . LYS C 1 130 ? -29.416 40.130 8.497 1.00 17.43 123 LYS C O 1
ATOM 4267 N N . PHE C 1 131 ? -30.312 39.392 10.430 1.00 16.20 124 PHE C N 1
ATOM 4268 C CA . PHE C 1 131 ? -31.466 40.290 10.367 1.00 18.12 124 PHE C CA 1
ATOM 4269 C C . PHE C 1 131 ? -31.032 41.739 10.527 1.00 17.95 124 PHE C C 1
ATOM 4270 O O . PHE C 1 131 ? -30.346 42.099 11.492 1.00 18.96 124 PHE C O 1
ATOM 4278 N N . GLN C 1 132 ? -31.426 42.574 9.576 1.00 15.22 125 GLN C N 1
ATOM 4279 C CA . GLN C 1 132 ? -31.059 43.983 9.648 1.00 19.49 125 GLN C CA 1
ATOM 4280 C C . GLN C 1 132 ? -32.209 44.908 10.029 1.00 19.97 125 GLN C C 1
ATOM 4281 O O . GLN C 1 132 ? -31.992 45.909 10.705 1.00 24.53 125 GLN C O 1
ATOM 4287 N N . GLY C 1 133 ? -33.430 44.568 9.627 1.00 15.70 126 GLY C N 1
ATOM 4288 C CA . GLY C 1 133 ? -34.556 45.467 9.846 1.00 16.33 126 GLY C CA 1
ATOM 4289 C C . GLY C 1 133 ? -35.822 45.026 9.139 1.00 13.72 126 GLY C C 1
ATOM 4290 O O . GLY C 1 133 ? -35.897 43.909 8.624 1.00 12.97 126 GLY C O 1
ATOM 4291 N N . ILE C 1 134 ? -36.825 45.902 9.137 1.00 11.45 127 ILE C N 1
ATOM 4292 C CA . ILE C 1 134 ? -38.138 45.576 8.597 1.00 13.78 127 ILE C CA 1
ATOM 4293 C C . ILE C 1 134 ? -38.458 46.378 7.344 1.00 14.47 127 ILE C C 1
ATOM 4294 O O . ILE C 1 134 ? -38.092 47.554 7.244 1.00 14.89 127 ILE C O 1
ATOM 4299 N N . ARG C 1 135 ? -39.115 45.731 6.385 1.00 12.00 128 ARG C N 1
ATOM 4300 C CA . ARG C 1 135 ? -39.713 46.445 5.262 1.00 13.08 128 ARG C CA 1
ATOM 4301 C C . ARG C 1 135 ? -41.173 46.675 5.606 1.00 13.03 128 ARG C C 1
ATOM 4302 O O . ARG C 1 135 ? -41.951 45.722 5.664 1.00 12.70 128 ARG C O 1
ATOM 4310 N N . LEU C 1 136 ? -41.534 47.929 5.857 1.00 13.18 129 LEU C N 1
ATOM 4311 C CA . LEU C 1 136 ? -42.912 48.291 6.152 1.00 12.97 129 LEU C CA 1
ATOM 4312 C C . LEU C 1 136 ? -43.664 48.460 4.843 1.00 14.36 129 LEU C C 1
ATOM 4313 O O . LEU C 1 136 ? -43.409 49.406 4.097 1.00 13.58 129 LEU C O 1
ATOM 4318 N N . ARG C 1 137 ? -44.579 47.538 4.562 1.00 11.65 130 ARG C N 1
ATOM 4319 C CA . ARG C 1 137 ? -45.173 47.445 3.233 1.00 14.01 130 ARG C CA 1
ATOM 4320 C C . ARG C 1 137 ? -46.545 48.096 3.163 1.00 13.58 130 ARG C C 1
ATOM 4321 O O . ARG C 1 137 ? -47.119 48.234 2.092 1.00 14.96 130 ARG C O 1
ATOM 4329 N N . PHE C 1 138 ? -47.046 48.527 4.316 1.00 12.39 131 PHE C N 1
ATOM 4330 C CA . PHE C 1 138 ? -48.256 49.330 4.388 1.00 14.68 131 PHE C CA 1
ATOM 4331 C C . PHE C 1 138 ? -48.171 50.156 5.673 1.00 14.59 131 PHE C C 1
ATOM 4332 O O . PHE C 1 138 ? -47.468 49.769 6.604 1.00 14.10 131 PHE C O 1
ATOM 4340 N N . ARG C 1 139 ? -48.840 51.303 5.713 1.00 15.24 132 ARG C N 1
ATOM 4341 C CA . ARG C 1 139 ? -48.693 52.196 6.855 1.00 15.00 132 ARG C CA 1
ATOM 4342 C C . ARG C 1 139 ? -49.266 51.570 8.111 1.00 15.91 132 ARG C C 1
ATOM 4343 O O . ARG C 1 139 ? -48.637 51.585 9.174 1.00 14.61 132 ARG C O 1
ATOM 4351 N N . ASP C 1 140 ? -50.480 51.043 7.969 1.00 14.11 133 ASP C N 1
ATOM 4352 C CA . ASP C 1 140 ? -51.197 50.342 9.030 1.00 16.16 133 ASP C CA 1
ATOM 4353 C C . ASP C 1 140 ? -52.373 49.604 8.368 1.00 15.33 133 ASP C C 1
ATOM 4354 O O . ASP C 1 140 ? -52.634 49.778 7.173 1.00 11.98 133 ASP C O 1
ATOM 4359 N N . LYS C 1 141 ? -53.085 48.778 9.120 1.00 14.18 134 LYS C N 1
ATOM 4360 C CA . LYS C 1 141 ? -54.073 47.904 8.484 1.00 14.78 134 LYS C CA 1
ATOM 4361 C C . LYS C 1 141 ? -55.261 48.659 7.910 1.00 15.53 134 LYS C C 1
ATOM 4362 O O . LYS C 1 141 ? -55.850 48.237 6.908 1.00 15.45 134 LYS C O 1
ATOM 4368 N N . GLY C 1 142 ? -55.617 49.778 8.529 1.00 14.90 135 GLY C N 1
ATOM 4369 C CA . GLY C 1 142 ? -56.665 50.618 7.978 1.00 14.44 135 GLY C CA 1
ATOM 4370 C C . GLY C 1 142 ? -56.273 51.186 6.626 1.00 16.14 135 GLY C C 1
ATOM 4371 O O . GLY C 1 142 ? -57.078 51.181 5.686 1.00 15.26 135 GLY C O 1
ATOM 4372 N N . GLU C 1 143 ? -55.043 51.688 6.520 1.00 13.39 136 GLU C N 1
ATOM 4373 C CA . GLU C 1 143 ? -54.578 52.232 5.242 1.00 14.57 136 GLU C CA 1
ATOM 4374 C C . GLU C 1 143 ? -54.565 51.133 4.203 1.00 15.68 136 GLU C C 1
ATOM 4375 O O . GLU C 1 143 ? -54.920 51.355 3.047 1.00 14.75 136 GLU C O 1
ATOM 4381 N N . PHE C 1 144 ? -54.164 49.932 4.608 1.00 14.20 137 PHE C N 1
ATOM 4382 C CA . PHE C 1 144 ? -54.114 48.844 3.645 1.00 15.08 137 PHE C CA 1
ATOM 4383 C C . PHE C 1 144 ? -55.493 48.577 3.045 1.00 15.64 137 PHE C C 1
ATOM 4384 O O . PHE C 1 144 ? -55.625 48.339 1.837 1.00 15.74 137 PHE C O 1
ATOM 4392 N N . LEU C 1 145 ? -56.514 48.612 3.892 1.00 13.66 138 LEU C N 1
ATOM 4393 C CA . LEU C 1 145 ? -57.888 48.365 3.450 1.00 15.02 138 LEU C CA 1
ATOM 4394 C C . LEU C 1 145 ? -58.371 49.333 2.357 1.00 15.48 138 LEU C C 1
ATOM 4395 O O . LEU C 1 145 ? -59.340 49.034 1.652 1.00 14.57 138 LEU C O 1
ATOM 4400 N N . LYS C 1 146 ? -57.714 50.484 2.221 1.00 13.84 139 LYS C N 1
ATOM 4401 C CA . LYS C 1 146 ? -58.076 51.418 1.151 1.00 15.51 139 LYS C CA 1
ATOM 4402 C C . LYS C 1 146 ? -57.951 50.769 -0.220 1.00 16.11 139 LYS C C 1
ATOM 4403 O O . LYS C 1 146 ? -58.540 51.229 -1.197 1.00 14.86 139 LYS C O 1
ATOM 4409 N N . ARG C 1 147 ? -57.170 49.695 -0.283 1.00 14.20 140 ARG C N 1
ATOM 4410 C CA . ARG C 1 147 ? -56.983 48.938 -1.505 1.00 16.45 140 ARG C CA 1
ATOM 4411 C C . ARG C 1 147 ? -58.314 48.370 -2.029 1.00 17.32 140 ARG C C 1
ATOM 4412 O O . ARG C 1 147 ? -58.468 48.090 -3.220 1.00 15.23 140 ARG C O 1
ATOM 4420 N N . PHE C 1 148 ? -59.273 48.209 -1.119 1.00 13.00 141 PHE C N 1
ATOM 4421 C CA . PHE C 1 148 ? -60.568 47.622 -1.434 1.00 16.39 141 PHE C CA 1
ATOM 4422 C C . PHE C 1 148 ? -61.715 48.617 -1.214 1.00 14.39 141 PHE C C 1
ATOM 4423 O O . PHE C 1 148 ? -62.849 48.231 -0.922 1.00 15.03 141 PHE C O 1
ATOM 4431 N N . ARG C 1 149 ? -61.418 49.900 -1.387 1.00 15.71 142 ARG C N 1
ATOM 4432 C CA . ARG C 1 149 ? -62.386 50.954 -1.118 1.00 15.52 142 ARG C CA 1
ATOM 4433 C C . ARG C 1 149 ? -63.554 50.940 -2.099 1.00 17.92 142 ARG C C 1
ATOM 4434 O O . ARG C 1 149 ? -64.621 51.466 -1.797 1.00 16.36 142 ARG C O 1
ATOM 4442 N N . ASP C 1 150 ? -63.364 50.340 -3.269 1.00 14.81 143 ASP C N 1
ATOM 4443 C CA . ASP C 1 150 ? -64.421 50.341 -4.280 1.00 17.53 143 ASP C CA 1
ATOM 4444 C C . ASP C 1 150 ? -65.538 49.324 -4.067 1.00 18.44 143 ASP C C 1
ATOM 4445 O O . ASP C 1 150 ? -66.517 49.319 -4.806 1.00 16.37 143 ASP C O 1
ATOM 4450 N N . GLY C 1 151 ? -65.396 48.471 -3.056 1.00 15.24 144 GLY C N 1
ATOM 4451 C CA . GLY C 1 151 ? -66.445 47.528 -2.723 1.00 17.97 144 GLY C CA 1
ATOM 4452 C C . GLY C 1 151 ? -66.683 47.454 -1.229 1.00 16.09 144 GLY C C 1
ATOM 4453 O O . GLY C 1 151 ? -66.239 48.318 -0.466 1.00 15.46 144 GLY C O 1
ATOM 4454 N N . PHE C 1 152 ? -67.370 46.403 -0.810 1.00 13.22 145 PHE C N 1
ATOM 4455 C CA . PHE C 1 152 ? -67.714 46.211 0.594 1.00 16.62 145 PHE C CA 1
ATOM 4456 C C . PHE C 1 152 ? -66.705 45.308 1.281 1.00 13.79 145 PHE C C 1
ATOM 4457 O O . PHE C 1 152 ? -66.057 44.498 0.632 1.00 13.95 145 PHE C O 1
ATOM 4465 N N . ILE C 1 153 ? -66.563 45.461 2.591 1.00 12.68 146 ILE C N 1
ATOM 4466 C CA . ILE C 1 153 ? -65.568 44.699 3.335 1.00 13.98 146 ILE C CA 1
ATOM 4467 C C . ILE C 1 153 ? -66.132 44.138 4.628 1.00 14.65 146 ILE C C 1
ATOM 4468 O O . ILE C 1 153 ? -66.743 44.863 5.414 1.00 15.10 146 ILE C O 1
ATOM 4473 N N . LEU C 1 154 ? -65.935 42.846 4.837 1.00 11.17 147 LEU C N 1
ATOM 4474 C CA . LEU C 1 154 ? -66.129 42.253 6.150 1.00 14.45 147 LEU C CA 1
ATOM 4475 C C . LEU C 1 154 ? -64.733 42.013 6.709 1.00 14.10 147 LEU C C 1
ATOM 4476 O O . LEU C 1 154 ? -63.933 41.323 6.083 1.00 15.36 147 LEU C O 1
ATOM 4481 N N . ALA C 1 155 ? -64.447 42.562 7.886 1.00 12.16 148 ALA C N 1
ATOM 4482 C CA . ALA C 1 155 ? -63.123 42.420 8.477 1.00 13.92 148 ALA C CA 1
ATOM 4483 C C . ALA C 1 155 ? -63.227 41.615 9.751 1.00 16.22 148 ALA C C 1
ATOM 4484 O O . ALA C 1 155 ? -64.146 41.806 10.542 1.00 14.47 148 ALA C O 1
ATOM 4494 N N . GLY C 1 157 ? -60.742 40.174 12.993 1.00 14.73 150 GLY C N 1
ATOM 4495 C CA . GLY C 1 157 ? -59.426 40.370 13.577 1.00 12.72 150 GLY C CA 1
ATOM 4496 C C . GLY C 1 157 ? -59.399 40.143 15.070 1.00 14.86 150 GLY C C 1
ATOM 4497 O O . GLY C 1 157 ? -60.438 39.888 15.670 1.00 14.49 150 GLY C O 1
ATOM 4498 N N . ASP C 1 158 ? -58.205 40.226 15.654 1.00 15.88 151 ASP C N 1
ATOM 4499 C CA . ASP C 1 158 ? -58.031 40.088 17.096 1.00 18.54 151 ASP C CA 1
ATOM 4500 C C . ASP C 1 158 ? -56.900 41.032 17.495 1.00 18.47 151 ASP C C 1
ATOM 4501 O O . ASP C 1 158 ? -56.556 41.975 16.790 1.00 16.53 151 ASP C O 1
ATOM 4506 N N . GLY C 1 159 ? -56.297 40.719 18.635 1.00 20.72 152 GLY C N 1
ATOM 4507 C CA . GLY C 1 159 ? -55.457 41.624 19.367 1.00 20.30 152 GLY C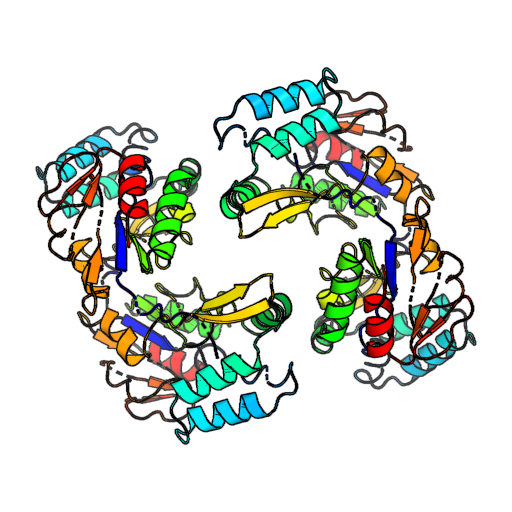 CA 1
ATOM 4508 C C . GLY C 1 159 ? -54.560 42.604 18.628 1.00 17.37 152 GLY C C 1
ATOM 4509 O O . GLY C 1 159 ? -54.360 43.717 19.104 1.00 18.98 152 GLY C O 1
ATOM 4510 N N . TYR C 1 160 ? -54.023 42.179 17.481 1.00 15.03 153 TYR C N 1
ATOM 4511 C CA . TYR C 1 160 ? -53.214 43.036 16.655 1.00 16.21 153 TYR C CA 1
ATOM 4512 C C . TYR C 1 160 ? -53.949 44.016 15.713 1.00 16.64 153 TYR C C 1
ATOM 4513 O O . TYR C 1 160 ? -53.329 44.733 14.930 1.00 17.00 153 TYR C O 1
ATOM 4522 N N . ALA C 1 161 ? -55.275 44.057 15.806 1.00 15.82 154 ALA C N 1
ATOM 4523 C CA . ALA C 1 161 ? -56.032 45.015 15.000 1.00 16.03 154 ALA C CA 1
ATOM 4524 C C . ALA C 1 161 ? -56.456 46.175 15.897 1.00 19.67 154 ALA C C 1
ATOM 4525 O O . ALA C 1 161 ? -56.239 46.127 17.108 1.00 18.18 154 ALA C O 1
ATOM 4527 N N . ASP C 1 162 ? -57.037 47.218 15.311 1.00 16.37 155 ASP C N 1
ATOM 4528 C CA . ASP C 1 162 ? -57.514 48.359 16.095 1.00 19.39 155 ASP C CA 1
ATOM 4529 C C . ASP C 1 162 ? -58.701 49.041 15.420 1.00 17.15 155 ASP C C 1
ATOM 4530 O O . ASP C 1 162 ? -59.212 48.573 14.401 1.00 17.16 155 ASP C O 1
ATOM 4535 N N . ALA C 1 163 ? -59.135 50.165 15.977 1.00 20.04 156 ALA C N 1
ATOM 4536 C CA . ALA C 1 163 ? -60.298 50.844 15.417 1.00 21.13 156 ALA C CA 1
ATOM 4537 C C . ALA C 1 163 ? -60.027 51.331 13.996 1.00 17.83 156 ALA C C 1
ATOM 4538 O O . ALA C 1 163 ? -60.943 51.424 13.187 1.00 21.38 156 ALA C O 1
ATOM 4540 N N . LYS C 1 164 ? -58.775 51.652 13.692 1.00 20.55 157 LYS C N 1
ATOM 4541 C CA . LYS C 1 164 ? -58.437 52.131 12.352 1.00 20.34 157 LYS C CA 1
ATOM 4542 C C . LYS C 1 164 ? -58.840 51.111 11.289 1.00 19.42 157 LYS C C 1
ATOM 4543 O O . LYS C 1 164 ? -59.439 51.448 10.268 1.00 17.37 157 LYS C O 1
ATOM 4557 N N . PHE C 1 166 ? -61.021 48.487 11.640 1.00 16.24 159 PHE C N 1
ATOM 4558 C CA . PHE C 1 166 ? -62.454 48.198 11.630 1.00 17.29 159 PHE C CA 1
ATOM 4559 C C . PHE C 1 166 ? -63.291 49.358 11.111 1.00 18.69 159 PHE C C 1
ATOM 4560 O O . PHE C 1 166 ? -64.378 49.156 10.584 1.00 19.50 159 PHE C O 1
ATOM 4568 N N . GLU C 1 167 ? -62.790 50.574 11.269 1.00 15.87 160 GLU C N 1
ATOM 4569 C CA . GLU C 1 167 ? -63.465 51.757 10.742 1.00 22.34 160 GLU C CA 1
ATOM 4570 C C . GLU C 1 167 ? -63.668 51.668 9.228 1.00 22.27 160 GLU C C 1
ATOM 4571 O O . GLU C 1 167 ? -64.638 52.192 8.687 1.00 19.68 160 GLU C O 1
ATOM 4577 N N . ARG C 1 168 ? -62.735 51.007 8.554 1.00 19.94 161 ARG C N 1
ATOM 4578 C CA . ARG C 1 168 ? -62.775 50.854 7.104 1.00 21.90 161 ARG C CA 1
ATOM 4579 C C . ARG C 1 168 ? -63.797 49.811 6.684 1.00 19.89 161 ARG C C 1
ATOM 4580 O O . ARG C 1 168 ? -64.305 49.846 5.565 1.00 24.20 161 ARG C O 1
ATOM 4588 N N . ALA C 1 169 ? -64.095 48.882 7.587 1.00 17.80 162 ALA C N 1
ATOM 4589 C CA . ALA C 1 169 ? -64.955 47.740 7.284 1.00 17.56 162 ALA C CA 1
ATOM 4590 C C . ALA C 1 169 ? -66.439 48.082 7.356 1.00 18.10 162 ALA C C 1
ATOM 4591 O O . ALA C 1 169 ? -66.854 48.847 8.223 1.00 20.18 162 ALA C O 1
ATOM 4593 N N . ASP C 1 170 ? -67.238 47.492 6.469 1.00 17.05 163 ASP C N 1
ATOM 4594 C CA . ASP C 1 170 ? -68.693 47.639 6.542 1.00 18.56 163 ASP C CA 1
ATOM 4595 C C . ASP C 1 170 ? -69.297 46.789 7.659 1.00 19.75 163 ASP C C 1
ATOM 4596 O O . ASP C 1 170 ? -70.393 47.068 8.152 1.00 19.19 163 ASP C O 1
ATOM 4609 N N . GLY C 1 172 ? -67.552 44.390 11.037 1.00 14.75 165 GLY C N 1
ATOM 4610 C CA . GLY C 1 172 ? -66.321 43.966 11.674 1.00 13.80 165 GLY C CA 1
ATOM 4611 C C . GLY C 1 172 ? -66.582 42.982 12.792 1.00 16.62 165 GLY C C 1
ATOM 4612 O O . GLY C 1 172 ? -67.539 43.135 13.548 1.00 16.16 165 GLY C O 1
ATOM 4613 N N . ILE C 1 173 ? -65.751 41.949 12.871 1.00 14.43 166 ILE C N 1
ATOM 4614 C CA . ILE C 1 173 ? -65.874 40.937 13.910 1.00 15.31 166 ILE C CA 1
ATOM 4615 C C . ILE C 1 173 ? -64.549 40.766 14.624 1.00 14.88 166 ILE C C 1
ATOM 4616 O O . ILE C 1 173 ? -63.527 40.460 14.002 1.00 14.11 166 ILE C O 1
ATOM 4621 N N . ALA C 1 174 ? -64.584 40.933 15.938 1.00 14.16 167 ALA C N 1
ATOM 4622 C CA . ALA C 1 174 ? -63.432 40.659 16.778 1.00 14.73 167 ALA C CA 1
ATOM 4623 C C . ALA C 1 174 ? -63.510 39.241 17.325 1.00 16.82 167 ALA C C 1
ATOM 4624 O O . ALA C 1 174 ? -64.593 38.713 17.574 1.00 17.18 167 ALA C O 1
ATOM 4626 N N . VAL C 1 175 ? -62.351 38.626 17.508 1.00 15.94 168 VAL C N 1
ATOM 4627 C CA . VAL C 1 175 ? -62.273 37.287 18.069 1.00 16.81 168 VAL C CA 1
ATOM 4628 C C . VAL C 1 175 ? -61.544 37.237 19.404 1.00 19.20 168 VAL C C 1
ATOM 4629 O O . VAL C 1 175 ? -60.350 37.520 19.470 1.00 18.89 168 VAL C O 1
ATOM 4633 N N . GLY C 1 176 ? -62.259 36.884 20.468 1.00 20.12 169 GLY C N 1
ATOM 4634 C CA . GLY C 1 176 ? -61.623 36.699 21.758 1.00 20.62 169 GLY C CA 1
ATOM 4635 C C . GLY C 1 176 ? -61.322 37.821 22.730 1.00 22.83 169 GLY C C 1
ATOM 4636 O O . GLY C 1 176 ? -60.963 37.588 23.876 1.00 23.57 169 GLY C O 1
ATOM 4637 N N . ARG C 1 177 ? -61.445 39.060 22.270 1.00 18.40 170 ARG C N 1
ATOM 4638 C CA . ARG C 1 177 ? -61.229 40.201 23.155 1.00 17.82 170 ARG C CA 1
ATOM 4639 C C . ARG C 1 177 ? -61.860 41.285 22.285 1.00 21.13 170 ARG C C 1
ATOM 4640 O O . ARG C 1 177 ? -61.684 41.295 21.068 1.00 17.52 170 ARG C O 1
ATOM 4648 N N . GLU C 1 178 ? -62.631 42.176 22.899 1.00 19.69 171 GLU C N 1
ATOM 4649 C CA . GLU C 1 178 ? -63.311 43.224 22.141 1.00 19.33 171 GLU C CA 1
ATOM 4650 C C . GLU C 1 178 ? -62.307 44.189 21.550 1.00 20.77 171 GLU C C 1
ATOM 4651 O O . GLU C 1 178 ? -61.287 44.502 22.170 1.00 18.66 171 GLU C O 1
ATOM 4657 N N . ILE C 1 179 ? -62.596 44.654 20.341 1.00 16.91 172 ILE C N 1
ATOM 4658 C CA . ILE C 1 179 ? -61.768 45.661 19.696 1.00 17.28 172 ILE C CA 1
ATOM 4659 C C . ILE C 1 179 ? -62.649 46.849 19.327 1.00 21.95 172 ILE C C 1
ATOM 4660 O O . ILE C 1 179 ? -63.730 46.667 18.756 1.00 20.52 172 ILE C O 1
ATOM 4665 N N . PRO C 1 180 ? -62.211 48.070 19.677 1.00 20.41 173 PRO C N 1
ATOM 4666 C CA . PRO C 1 180 ? -62.994 49.261 19.344 1.00 22.68 173 PRO C CA 1
ATOM 4667 C C . PRO C 1 180 ? -63.302 49.287 17.855 1.00 22.25 173 PRO C C 1
ATOM 4668 O O . PRO C 1 180 ? -62.408 49.047 17.050 1.00 20.23 173 PRO C O 1
ATOM 4672 N N . GLY C 1 181 ? -64.560 49.533 17.502 1.00 22.25 174 GLY C N 1
ATOM 4673 C CA . GLY C 1 181 ? -64.951 49.626 16.111 1.00 23.72 174 GLY C CA 1
ATOM 4674 C C . GLY C 1 181 ? -65.540 48.357 15.523 1.00 20.48 174 GLY C C 1
ATOM 4675 O O . GLY C 1 181 ? -66.226 48.405 14.501 1.00 21.08 174 GLY C O 1
ATOM 4676 N N . ALA C 1 182 ? -65.276 47.215 16.140 1.00 18.34 175 ALA C N 1
ATOM 4677 C CA . ALA C 1 182 ? -65.894 45.975 15.666 1.00 18.26 175 ALA C CA 1
ATOM 4678 C C . ALA C 1 182 ? -67.382 45.942 16.029 1.00 22.50 175 ALA C C 1
ATOM 4679 O O . ALA C 1 182 ? -67.779 46.422 17.094 1.00 26.28 175 ALA C O 1
ATOM 4681 N N . ASP C 1 183 ? -68.205 45.398 15.136 1.00 17.98 176 ASP C N 1
ATOM 4682 C CA . ASP C 1 183 ? -69.643 45.265 15.392 1.00 19.08 176 ASP C CA 1
ATOM 4683 C C . ASP C 1 183 ? -69.960 44.083 16.294 1.00 21.40 176 ASP C C 1
ATOM 4684 O O . ASP C 1 183 ? -70.869 44.143 17.128 1.00 22.35 176 ASP C O 1
ATOM 4689 N N . LEU C 1 184 ? -69.221 43.003 16.100 1.00 18.07 177 LEU C N 1
ATOM 4690 C CA . LEU C 1 184 ? -69.486 41.748 16.779 1.00 23.39 177 LEU C CA 1
ATOM 4691 C C . LEU C 1 184 ? -68.244 41.230 17.488 1.00 19.14 177 LEU C C 1
ATOM 4692 O O . LEU C 1 184 ? -67.112 41.540 17.103 1.00 18.14 177 LEU C O 1
ATOM 4697 N N . LEU C 1 185 ? -68.467 40.428 18.527 1.00 20.65 178 LEU C N 1
ATOM 4698 C CA . LEU C 1 185 ? -67.392 39.716 19.208 1.00 22.77 178 LEU C CA 1
ATOM 4699 C C . LEU C 1 185 ? -67.779 38.244 19.260 1.00 22.28 178 LEU C C 1
ATOM 4700 O O . LEU C 1 185 ? -68.862 37.908 19.723 1.00 23.52 178 LEU C O 1
ATOM 4705 N N . VAL C 1 186 ? -66.923 37.379 18.734 1.00 17.90 179 VAL C N 1
ATOM 4706 C CA . VAL C 1 186 ? -67.114 35.937 18.849 1.00 20.26 179 VAL C CA 1
ATOM 4707 C C . VAL C 1 186 ? -66.042 35.390 19.769 1.00 22.41 179 VAL C C 1
ATOM 4708 O O . VAL C 1 186 ? -64.970 35.967 19.877 1.00 21.13 179 VAL C O 1
ATOM 4712 N N . LYS C 1 187 ? -66.305 34.284 20.453 1.00 23.63 180 LYS C N 1
ATOM 4713 C CA . LYS C 1 187 ? -65.367 33.917 21.516 1.00 25.04 180 LYS C CA 1
ATOM 4714 C C . LYS C 1 187 ? -64.087 33.199 21.068 1.00 24.20 180 LYS C C 1
ATOM 4715 O O . LYS C 1 187 ? -63.095 33.204 21.795 1.00 24.48 180 LYS C O 1
ATOM 4721 N N . ASP C 1 188 ? -64.104 32.597 19.882 1.00 20.35 181 ASP C N 1
ATOM 4722 C CA . ASP C 1 188 ? -62.938 31.899 19.361 1.00 22.68 181 ASP C CA 1
ATOM 4723 C C . ASP C 1 188 ? -63.141 31.587 17.882 1.00 21.38 181 ASP C C 1
ATOM 4724 O O . ASP C 1 188 ? -64.212 31.841 17.330 1.00 22.45 181 ASP C O 1
ATOM 4729 N N . LEU C 1 189 ? -62.117 31.035 17.242 1.00 18.92 182 LEU C N 1
ATOM 4730 C CA . LEU C 1 189 ? -62.175 30.763 15.808 1.00 20.46 182 LEU C CA 1
ATOM 4731 C C . LEU C 1 189 ? -63.337 29.849 15.445 1.00 21.77 182 LEU C C 1
ATOM 4732 O O . LEU C 1 189 ? -63.956 30.007 14.394 1.00 20.96 182 LEU C O 1
ATOM 4737 N N . LYS C 1 190 ? -63.607 28.875 16.315 1.00 21.09 183 LYS C N 1
ATOM 4738 C CA . LYS C 1 190 ? -64.700 27.937 16.120 1.00 21.07 183 LYS C CA 1
ATOM 4739 C C . LYS C 1 190 ? -66.031 28.667 15.959 1.00 20.51 183 LYS C C 1
ATOM 4740 O O . LYS C 1 190 ? -66.805 28.385 15.043 1.00 21.66 183 LYS C O 1
ATOM 4746 N N . GLU C 1 191 ? -66.285 29.615 16.853 1.00 21.92 184 GLU C N 1
ATOM 4747 C CA . GLU C 1 191 ? -67.500 30.419 16.805 1.00 22.14 184 GLU C CA 1
ATOM 4748 C C . GLU C 1 191 ? -67.550 31.284 15.534 1.00 22.62 184 GLU C C 1
ATOM 4749 O O . GLU C 1 191 ? -68.627 31.487 14.956 1.00 19.66 184 GLU C O 1
ATOM 4755 N N . LEU C 1 192 ? -66.389 31.773 15.095 1.00 20.00 185 LEU C N 1
ATOM 4756 C CA . LEU C 1 192 ? -66.300 32.566 13.869 1.00 18.95 185 LEU C CA 1
ATOM 4757 C C . LEU C 1 192 ? -66.714 31.704 12.693 1.00 18.80 185 LEU C C 1
ATOM 4758 O O . LEU C 1 192 ? -67.533 32.107 11.882 1.00 19.76 185 LEU C O 1
ATOM 4763 N N . VAL C 1 193 ? -66.137 30.514 12.596 1.00 18.69 186 VAL C N 1
ATOM 4764 C CA . VAL C 1 193 ? -66.518 29.583 11.542 1.00 18.06 186 VAL C CA 1
ATOM 4765 C C . VAL C 1 193 ? -68.027 29.322 11.566 1.00 20.70 186 VAL C C 1
ATOM 4766 O O . VAL C 1 193 ? -68.680 29.347 10.529 1.00 22.91 186 VAL C O 1
ATOM 4770 N N . ASP C 1 194 ? -68.579 29.094 12.753 1.00 20.40 187 ASP C N 1
ATOM 4771 C CA . ASP C 1 194 ? -70.010 28.818 12.866 1.00 23.57 187 ASP C CA 1
ATOM 4772 C C . ASP C 1 194 ? -70.849 29.998 12.384 1.00 23.62 187 ASP C C 1
ATOM 4773 O O . ASP C 1 194 ? -71.888 29.823 11.749 1.00 21.53 187 ASP C O 1
ATOM 4778 N N . PHE C 1 195 ? -70.383 31.203 12.679 1.00 20.92 188 PHE C N 1
ATOM 4779 C CA . PHE C 1 195 ? -71.069 32.397 12.228 1.00 22.62 188 PHE C CA 1
ATOM 4780 C C . PHE C 1 195 ? -71.068 32.489 10.701 1.00 22.51 188 PHE C C 1
ATOM 4781 O O . PHE C 1 195 ? -72.091 32.746 10.065 1.00 23.20 188 PHE C O 1
ATOM 4789 N N . ILE C 1 196 ? -69.905 32.288 10.103 1.00 20.26 189 ILE C N 1
ATOM 4790 C CA . ILE C 1 196 ? -69.802 32.384 8.665 1.00 21.31 189 ILE C CA 1
ATOM 4791 C C . ILE C 1 196 ? -70.614 31.278 7.996 1.00 21.37 189 ILE C C 1
ATOM 4792 O O . ILE C 1 196 ? -71.220 31.493 6.947 1.00 21.99 189 ILE C O 1
ATOM 4797 N N . LYS C 1 197 ? -70.637 30.102 8.616 1.00 21.32 190 LYS C N 1
ATOM 4798 C CA . LYS C 1 197 ? -71.413 28.978 8.088 1.00 23.18 190 LYS C CA 1
ATOM 4799 C C . LYS C 1 197 ? -72.894 29.331 8.030 1.00 25.10 190 LYS C C 1
ATOM 4800 O O . LYS C 1 197 ? -73.623 28.826 7.177 1.00 25.99 190 LYS C O 1
ATOM 4806 N N . ASN C 1 198 ? -73.327 30.187 8.954 1.00 24.58 191 ASN C N 1
ATOM 4807 C CA . ASN C 1 198 ? -74.712 30.670 8.993 1.00 26.47 191 ASN C CA 1
ATOM 4808 C C . ASN C 1 198 ? -75.081 31.711 7.946 1.00 28.68 191 ASN C C 1
ATOM 4809 O O . ASN C 1 198 ? -76.249 32.096 7.855 1.00 28.55 191 ASN C O 1
ATOM 4814 N N . LEU C 1 199 ? -74.108 32.193 7.178 1.00 26.60 192 LEU C N 1
ATOM 4815 C CA . LEU C 1 199 ? -74.391 33.229 6.189 1.00 26.72 192 LEU C CA 1
ATOM 4816 C C . LEU C 1 199 ? -75.180 32.725 4.980 1.00 30.32 192 LEU C C 1
ATOM 4817 O O . LEU C 1 199 ? -75.013 31.586 4.533 1.00 31.68 192 LEU C O 1
ATOM 4822 N N . LYS C 1 200 ? -76.041 33.607 4.478 1.00 30.44 193 LYS C N 1
ATOM 4823 C CA . LYS C 1 200 ? -76.766 33.468 3.213 1.00 30.97 193 LYS C CA 1
ATOM 4824 C C . LYS C 1 200 ? -78.106 32.766 3.373 1.00 34.97 193 LYS C C 1
ATOM 4825 O O . LYS C 1 200 ? -78.607 32.613 4.489 1.00 36.06 193 LYS C O 1
ATOM 4831 N N . GLY D 1 1 ? -34.318 51.187 15.153 1.00 30.08 -6 GLY D N 1
ATOM 4832 C CA . GLY D 1 1 ? -34.426 49.992 14.332 1.00 27.39 -6 GLY D CA 1
ATOM 4833 C C . GLY D 1 1 ? -34.524 50.313 12.849 1.00 28.21 -6 GLY D C 1
ATOM 4834 O O . GLY D 1 1 ? -35.311 51.170 12.442 1.00 30.43 -6 GLY D O 1
ATOM 4835 N N . ALA D 1 2 ? -33.728 49.616 12.043 1.00 28.60 -5 ALA D N 1
ATOM 4836 C CA . ALA D 1 2 ? -33.661 49.858 10.600 1.00 27.83 -5 ALA D CA 1
ATOM 4837 C C . ALA D 1 2 ? -34.985 49.573 9.860 1.00 26.41 -5 ALA D C 1
ATOM 4838 O O . ALA D 1 2 ? -35.705 48.610 10.199 1.00 20.61 -5 ALA D O 1
ATOM 4848 N N . ASP D 1 4 ? -36.991 49.822 5.728 1.00 17.61 -3 ASP D N 1
ATOM 4849 C CA . ASP D 1 4 ? -37.233 50.133 4.328 1.00 16.57 -3 ASP D CA 1
ATOM 4850 C C . ASP D 1 4 ? -38.692 50.567 4.271 1.00 17.18 -3 ASP D C 1
ATOM 4851 O O . ASP D 1 4 ? -39.596 49.737 4.402 1.00 14.92 -3 ASP D O 1
ATOM 4856 N N . PRO D 1 5 ? -38.934 51.876 4.124 1.00 17.44 -2 PRO D N 1
ATOM 4857 C CA . PRO D 1 5 ? -40.301 52.398 4.126 1.00 18.23 -2 PRO D CA 1
ATOM 4858 C C . PRO D 1 5 ? -40.929 52.178 2.755 1.00 15.06 -2 PRO D C 1
ATOM 4859 O O . PRO D 1 5 ? -41.275 53.141 2.064 1.00 14.12 -2 PRO D O 1
ATOM 4863 N N . GLN D 1 6 ? -41.085 50.906 2.392 1.00 14.43 -1 GLN D N 1
ATOM 4864 C CA . GLN D 1 6 ? -41.556 50.516 1.064 1.00 15.45 -1 GLN D CA 1
ATOM 4865 C C . GLN D 1 6 ? -42.897 51.162 0.729 1.00 13.60 -1 GLN D C 1
ATOM 4866 O O . GLN D 1 6 ? -43.140 51.567 -0.416 1.00 13.58 -1 GLN D O 1
ATOM 4872 N N . PHE D 1 7 ? -43.764 51.294 1.723 1.00 12.65 0 PHE D N 1
ATOM 4873 C CA . PHE D 1 7 ? -45.106 51.793 1.434 1.00 12.42 0 PHE D CA 1
ATOM 4874 C C . PHE D 1 7 ? -45.096 53.222 0.913 1.00 14.17 0 PHE D C 1
ATOM 4875 O O . PHE D 1 7 ? -46.055 53.650 0.280 1.00 14.15 0 PHE D O 1
ATOM 4891 N N . LYS D 1 9 ? -42.906 54.477 -1.274 1.00 12.30 2 LYS D N 1
ATOM 4892 C CA . LYS D 1 9 ? -42.111 54.619 -2.499 1.00 13.34 2 LYS D CA 1
ATOM 4893 C C . LYS D 1 9 ? -42.951 54.809 -3.751 1.00 15.40 2 LYS D C 1
ATOM 4894 O O . LYS D 1 9 ? -44.033 54.228 -3.868 1.00 13.73 2 LYS D O 1
ATOM 4900 N N . LYS D 1 10 ? -42.443 55.610 -4.691 1.00 12.07 3 LYS D N 1
ATOM 4901 C CA . LYS D 1 10 ? -43.045 55.693 -6.017 1.00 13.79 3 LYS D CA 1
ATOM 4902 C C . LYS D 1 10 ? -43.126 54.275 -6.578 1.00 12.88 3 LYS D C 1
ATOM 4903 O O . LYS D 1 10 ? -42.272 53.445 -6.297 1.00 12.53 3 LYS D O 1
ATOM 4909 N N . VAL D 1 11 ? -44.143 54.007 -7.387 1.00 10.79 4 VAL D N 1
ATOM 4910 C CA . VAL D 1 11 ? -44.418 52.649 -7.805 1.00 11.89 4 VAL D CA 1
ATOM 4911 C C . VAL D 1 11 ? -44.094 52.475 -9.278 1.00 13.50 4 VAL D C 1
ATOM 4912 O O . VAL D 1 11 ? -44.438 53.322 -10.092 1.00 14.39 4 VAL D O 1
ATOM 4916 N N . ALA D 1 12 ? -43.405 51.387 -9.600 1.00 11.34 5 ALA D N 1
ATOM 4917 C CA . ALA D 1 12 ? -43.148 51.035 -10.989 1.00 13.80 5 ALA D CA 1
ATOM 4918 C C . ALA D 1 12 ? -44.013 49.837 -11.321 1.00 13.10 5 ALA D C 1
ATOM 4919 O O . ALA D 1 12 ? -43.824 48.753 -10.763 1.00 14.93 5 ALA D O 1
ATOM 4921 N N . VAL D 1 13 ? -44.988 50.020 -12.206 1.00 12.11 6 VAL D N 1
ATOM 4922 C CA . VAL D 1 13 ? -45.849 48.913 -12.598 1.00 13.70 6 VAL D CA 1
ATOM 4923 C C . VAL D 1 13 ? -45.435 48.446 -13.967 1.00 15.69 6 VAL D C 1
ATOM 4924 O O . VAL D 1 13 ? -45.326 49.243 -14.888 1.00 15.92 6 VAL D O 1
ATOM 4928 N N . ILE D 1 14 ? -45.167 47.156 -14.092 1.00 14.63 7 ILE D N 1
ATOM 4929 C CA . ILE D 1 14 ? -44.751 46.596 -15.368 1.00 13.14 7 ILE D CA 1
ATOM 4930 C C . ILE D 1 14 ? -45.783 45.596 -15.835 1.00 13.92 7 ILE D C 1
ATOM 4931 O O . ILE D 1 14 ? -46.062 44.607 -15.158 1.00 13.41 7 ILE D O 1
ATOM 4936 N N . ASP D 1 15 ? -46.353 45.854 -17.007 1.00 13.56 8 ASP D N 1
ATOM 4937 C CA . ASP D 1 15 ? -47.197 44.884 -17.670 1.00 13.41 8 ASP D CA 1
ATOM 4938 C C . ASP D 1 15 ? -46.265 43.888 -18.341 1.00 14.51 8 ASP D C 1
ATOM 4939 O O . ASP D 1 15 ? -45.502 44.242 -19.245 1.00 13.69 8 ASP D O 1
ATOM 4944 N N . ILE D 1 16 ? -46.307 42.652 -17.868 1.00 10.99 9 ILE D N 1
ATOM 4945 C CA . ILE D 1 16 ? -45.283 41.662 -18.178 1.00 13.49 9 ILE D CA 1
ATOM 4946 C C . ILE D 1 16 ? -45.145 41.352 -19.662 1.00 14.78 9 ILE D C 1
ATOM 4947 O O . ILE D 1 16 ? -44.035 41.331 -20.203 1.00 14.27 9 ILE D O 1
ATOM 4952 N N . GLU D 1 17 ? -46.269 41.104 -20.318 1.00 15.44 10 GLU D N 1
ATOM 4953 C CA . GLU D 1 17 ? -46.226 40.615 -21.690 1.00 15.04 10 GLU D CA 1
ATOM 4954 C C . GLU D 1 17 ? -45.783 41.725 -22.631 1.00 17.44 10 GLU D C 1
ATOM 4955 O O . GLU D 1 17 ? -46.386 42.791 -22.654 1.00 16.45 10 GLU D O 1
ATOM 4961 N N . GLY D 1 18 ? -44.725 41.477 -23.400 1.00 17.03 11 GLY D N 1
ATOM 4962 C CA . GLY D 1 18 ? -44.234 42.468 -24.345 1.00 16.26 11 GLY D CA 1
ATOM 4963 C C . GLY D 1 18 ? -43.222 43.418 -23.736 1.00 19.32 11 GLY D C 1
ATOM 4964 O O . GLY D 1 18 ? -42.665 44.273 -24.429 1.00 18.82 11 GLY D O 1
ATOM 4965 N N . THR D 1 19 ? -42.977 43.276 -22.438 1.00 17.28 12 THR D N 1
ATOM 4966 C CA . THR D 1 19 ? -41.889 44.002 -21.802 1.00 17.17 12 THR D CA 1
ATOM 4967 C C . THR D 1 19 ? -40.841 43.023 -21.246 1.00 18.45 12 THR D C 1
ATOM 4968 O O . THR D 1 19 ? -39.688 43.036 -21.677 1.00 17.07 12 THR D O 1
ATOM 4972 N N . LEU D 1 20 ? -41.240 42.161 -20.312 1.00 16.97 13 LEU D N 1
ATOM 4973 C CA . LEU D 1 20 ? -40.299 41.205 -19.720 1.00 14.99 13 LEU D CA 1
ATOM 4974 C C . LEU D 1 20 ? -40.184 39.901 -20.498 1.00 17.85 13 LEU D C 1
ATOM 4975 O O . LEU D 1 20 ? -39.179 39.209 -20.390 1.00 18.34 13 LEU D O 1
ATOM 4980 N N . THR D 1 21 ? -41.218 39.549 -21.253 1.00 17.00 14 THR D N 1
ATOM 4981 C CA . THR D 1 21 ? -41.195 38.289 -21.997 1.00 17.42 14 THR D CA 1
ATOM 4982 C C . THR D 1 21 ? -41.950 38.412 -23.306 1.00 19.92 14 THR D C 1
ATOM 4983 O O . THR D 1 21 ? -42.927 39.166 -23.390 1.00 20.16 14 THR D O 1
ATOM 4987 N N . ASP D 1 22 ? -41.527 37.687 -24.340 1.00 19.71 15 ASP D N 1
ATOM 4988 C CA . ASP D 1 22 ? -42.364 37.649 -25.544 1.00 21.12 15 ASP D CA 1
ATOM 4989 C C . ASP D 1 22 ? -43.262 36.427 -25.601 1.00 20.34 15 ASP D C 1
ATOM 4990 O O . ASP D 1 22 ? -43.863 36.156 -26.637 1.00 17.42 15 ASP D O 1
ATOM 4995 N N . PHE D 1 23 ? -43.378 35.703 -24.494 1.00 17.09 16 PHE D N 1
ATOM 4996 C CA . PHE D 1 23 ? -44.283 34.555 -24.493 1.00 18.77 16 PHE D CA 1
ATOM 4997 C C . PHE D 1 23 ? -45.735 35.006 -24.483 1.00 16.90 16 PHE D C 1
ATOM 4998 O O . PHE D 1 23 ? -46.124 35.834 -23.674 1.00 17.32 16 PHE D O 1
ATOM 5006 N N . GLU D 1 24 ? -46.543 34.435 -25.367 1.00 16.78 17 GLU D N 1
ATOM 5007 C CA . GLU D 1 24 ? -47.940 34.842 -25.480 1.00 18.78 17 GLU D CA 1
ATOM 5008 C C . GLU D 1 24 ? -48.837 33.623 -25.371 1.00 16.94 17 GLU D C 1
ATOM 5009 O O . GLU D 1 24 ? -48.911 32.821 -26.299 1.00 17.08 17 GLU D O 1
ATOM 5015 N N . PHE D 1 25 ? -49.506 33.486 -24.226 1.00 15.57 18 PHE D N 1
ATOM 5016 C CA . PHE D 1 25 ? -50.266 32.281 -23.904 1.00 18.94 18 PHE D CA 1
ATOM 5017 C C . PHE D 1 25 ? -51.252 31.877 -24.988 1.00 15.90 18 PHE D C 1
ATOM 5018 O O . PHE D 1 25 ? -51.344 30.697 -25.332 1.00 15.04 18 PHE D O 1
ATOM 5026 N N . TRP D 1 26 ? -51.983 32.849 -25.532 1.00 15.29 19 TRP D N 1
ATOM 5027 C CA . TRP D 1 26 ? -53.053 32.520 -26.467 1.00 16.60 19 TRP D CA 1
ATOM 5028 C C . TRP D 1 26 ? -52.535 32.082 -27.836 1.00 16.97 19 TRP D C 1
ATOM 5029 O O . TRP D 1 26 ? -53.155 31.242 -28.491 1.00 16.27 19 TRP D O 1
ATOM 5040 N N . ARG D 1 27 ? -51.402 32.638 -28.255 1.00 18.02 20 ARG D N 1
ATOM 5041 C CA . ARG D 1 27 ? -50.740 32.166 -29.472 1.00 19.50 20 ARG D CA 1
ATOM 5042 C C . ARG D 1 27 ? -50.224 30.738 -29.265 1.00 19.38 20 ARG D C 1
ATOM 5043 O O . ARG D 1 27 ? -50.319 29.892 -30.156 1.00 19.41 20 ARG D O 1
ATOM 5051 N N . GLU D 1 28 ? -49.708 30.461 -28.072 1.00 19.21 21 GLU D N 1
ATOM 5052 C CA . GLU D 1 28 ? -49.239 29.127 -27.746 1.00 19.72 21 GLU D CA 1
ATOM 5053 C C . GLU D 1 28 ? -50.414 28.151 -27.720 1.00 20.75 21 GLU D C 1
ATOM 5054 O O . GLU D 1 28 ? -50.306 27.023 -28.215 1.00 23.10 21 GLU D O 1
ATOM 5068 N N . ALA D 1 30 ? -53.216 28.508 -29.465 1.00 18.45 23 ALA D N 1
ATOM 5069 C CA . ALA D 1 30 ? -53.545 28.284 -30.869 1.00 21.02 23 ALA D CA 1
ATOM 5070 C C . ALA D 1 30 ? -52.596 27.257 -31.476 1.00 24.62 23 ALA D C 1
ATOM 5071 O O . ALA D 1 30 ? -53.004 26.423 -32.279 1.00 24.75 23 ALA D O 1
ATOM 5073 N N . ARG D 1 31 ? -51.327 27.307 -31.091 1.00 21.86 24 ARG D N 1
ATOM 5074 C CA . ARG D 1 31 ? -50.364 26.349 -31.634 1.00 25.08 24 ARG D CA 1
ATOM 5075 C C . ARG D 1 31 ? -50.664 24.914 -31.201 1.00 26.74 24 ARG D C 1
ATOM 5076 O O . ARG D 1 31 ? -50.731 24.014 -32.038 1.00 24.88 24 ARG D O 1
ATOM 5084 N N . ILE D 1 32 ? -50.857 24.695 -29.902 1.00 24.68 25 ILE D N 1
ATOM 5085 C CA . ILE D 1 32 ? -51.082 23.341 -29.406 1.00 25.16 25 ILE D CA 1
ATOM 5086 C C . ILE D 1 32 ? -52.417 22.758 -29.835 1.00 25.83 25 ILE D C 1
ATOM 5087 O O . ILE D 1 32 ? -52.517 21.568 -30.120 1.00 29.27 25 ILE D O 1
ATOM 5092 N N . THR D 1 33 ? -53.453 23.585 -29.862 1.00 26.17 26 THR D N 1
ATOM 5093 C CA . THR D 1 33 ? -54.779 23.077 -30.180 1.00 26.06 26 THR D CA 1
ATOM 5094 C C . THR D 1 33 ? -55.005 23.000 -31.685 1.00 27.95 26 THR D C 1
ATOM 5095 O O . THR D 1 33 ? -55.856 22.239 -32.149 1.00 28.98 26 THR D O 1
ATOM 5099 N N . GLY D 1 34 ? -54.239 23.790 -32.433 1.00 26.68 27 GLY D N 1
ATOM 5100 C CA . GLY D 1 34 ? -54.454 23.952 -33.862 1.00 26.85 27 GLY D CA 1
ATOM 5101 C C . GLY D 1 34 ? -55.641 24.849 -34.193 1.00 28.95 27 GLY D C 1
ATOM 5102 O O . GLY D 1 34 ? -55.990 25.035 -35.361 1.00 29.09 27 GLY D O 1
ATOM 5103 N N . LYS D 1 35 ? -56.269 25.415 -33.169 1.00 26.89 28 LYS D N 1
ATOM 5104 C CA . LYS D 1 35 ? -57.432 26.268 -33.396 1.00 25.99 28 LYS D CA 1
ATOM 5105 C C . LYS D 1 35 ? -57.027 27.693 -33.756 1.00 25.94 28 LYS D C 1
ATOM 5106 O O . LYS D 1 35 ? -56.776 28.521 -32.884 1.00 21.94 28 LYS D O 1
ATOM 5112 N N . ARG D 1 36 ? -56.962 27.976 -35.053 1.00 24.89 29 ARG D N 1
ATOM 5113 C CA . ARG D 1 36 ? -56.586 29.302 -35.517 1.00 24.70 29 ARG D CA 1
ATOM 5114 C C . ARG D 1 36 ? -57.545 30.384 -35.044 1.00 23.95 29 ARG D C 1
ATOM 5115 O O . ARG D 1 36 ? -57.182 31.555 -35.003 1.00 21.15 29 ARG D O 1
ATOM 5123 N N . GLU D 1 37 ? -58.775 29.998 -34.707 1.00 24.23 30 GLU D N 1
ATOM 5124 C CA . GLU D 1 37 ? -59.758 30.967 -34.242 1.00 22.59 30 GLU D CA 1
ATOM 5125 C C . GLU D 1 37 ? -59.259 31.659 -32.974 1.00 20.16 30 GLU D C 1
ATOM 5126 O O . GLU D 1 37 ? -59.569 32.827 -32.738 1.00 18.74 30 GLU D O 1
ATOM 5132 N N . ILE D 1 38 ? -58.494 30.937 -32.161 1.00 18.74 31 ILE D N 1
ATOM 5133 C CA . ILE D 1 38 ? -57.978 31.516 -30.916 1.00 19.62 31 ILE D CA 1
ATOM 5134 C C . ILE D 1 38 ? -57.128 32.750 -31.191 1.00 17.13 31 ILE D C 1
ATOM 5135 O O . ILE D 1 38 ? -57.256 33.791 -30.541 1.00 16.48 31 ILE D O 1
ATOM 5140 N N . GLU D 1 39 ? -56.259 32.615 -32.181 1.00 17.85 32 GLU D N 1
ATOM 5141 C CA . GLU D 1 39 ? -55.352 33.678 -32.542 1.00 18.08 32 GLU D CA 1
ATOM 5142 C C . GLU D 1 39 ? -56.089 34.801 -33.253 1.00 18.62 32 GLU D C 1
ATOM 5143 O O . GLU D 1 39 ? -55.789 35.977 -33.057 1.00 17.13 32 GLU D O 1
ATOM 5149 N N . GLU D 1 40 ? -57.059 34.441 -34.082 1.00 17.18 33 GLU D N 1
ATOM 5150 C CA . GLU D 1 40 ? -57.843 35.463 -34.763 1.00 19.58 33 GLU D CA 1
ATOM 5151 C C . GLU D 1 40 ? -58.580 36.332 -33.746 1.00 16.23 33 GLU D C 1
ATOM 5152 O O . GLU D 1 40 ? -58.609 37.557 -33.863 1.00 16.75 33 GLU D O 1
ATOM 5158 N N . LEU D 1 41 ? -59.162 35.690 -32.738 1.00 18.33 34 LEU D N 1
ATOM 5159 C CA . LEU D 1 41 ? -59.880 36.410 -31.694 1.00 17.78 34 LEU D CA 1
ATOM 5160 C C . LEU D 1 41 ? -58.930 37.320 -30.935 1.00 18.23 34 LEU D C 1
ATOM 5161 O O . LEU D 1 41 ? -59.276 38.447 -30.580 1.00 16.35 34 LEU D O 1
ATOM 5166 N N . LEU D 1 42 ? -57.723 36.822 -30.687 1.00 17.80 35 LEU D N 1
ATOM 5167 C CA . LEU D 1 42 ? -56.695 37.634 -30.048 1.00 17.84 35 LEU D CA 1
ATOM 5168 C C . LEU D 1 42 ? -56.420 38.891 -30.863 1.00 16.54 35 LEU D C 1
ATOM 5169 O O . LEU D 1 42 ? -56.370 39.983 -30.318 1.00 14.53 35 LEU D O 1
ATOM 5174 N N . GLU D 1 43 ? -56.251 38.732 -32.176 1.00 14.38 36 GLU D N 1
ATOM 5175 C CA . GLU D 1 43 ? -56.006 39.880 -33.054 1.00 16.02 36 GLU D CA 1
ATOM 5176 C C . GLU D 1 43 ? -57.175 40.862 -33.059 1.00 16.22 36 GLU D C 1
ATOM 5177 O O . GLU D 1 43 ? -56.981 42.073 -33.069 1.00 17.69 36 GLU D O 1
ATOM 5183 N N . LYS D 1 44 ? -58.391 40.332 -33.083 1.00 16.21 37 LYS D N 1
ATOM 5184 C CA . LYS D 1 44 ? -59.578 41.188 -33.059 1.00 16.68 37 LYS D CA 1
ATOM 5185 C C . LYS D 1 44 ? -59.640 41.995 -31.770 1.00 18.14 37 LYS D C 1
ATOM 5186 O O . LYS D 1 44 ? -60.052 43.157 -31.765 1.00 19.56 37 LYS D O 1
ATOM 5192 N N . GLY D 1 45 ? -59.211 41.380 -30.674 1.00 19.91 38 GLY D N 1
ATOM 5193 C CA . GLY D 1 45 ? -59.176 42.062 -29.393 1.00 17.57 38 GLY D CA 1
ATOM 5194 C C . GLY D 1 45 ? -58.123 43.150 -29.322 1.00 20.51 38 GLY D C 1
ATOM 5195 O O . GLY D 1 45 ? -58.403 44.278 -28.901 1.00 20.29 38 GLY D O 1
ATOM 5196 N N . LEU D 1 46 ? -56.904 42.817 -29.734 1.00 18.64 39 LEU D N 1
ATOM 5197 C CA . LEU D 1 46 ? -55.804 43.778 -29.680 1.00 19.14 39 LEU D CA 1
ATOM 5198 C C . LEU D 1 46 ? -56.090 45.009 -30.537 1.00 20.97 39 LEU D C 1
ATOM 5199 O O . LEU D 1 46 ? -55.731 46.134 -30.169 1.00 21.89 39 LEU D O 1
ATOM 5204 N N . SER D 1 47 ? -56.747 44.783 -31.670 1.00 19.18 40 SER D N 1
ATOM 5205 C CA . SER D 1 47 ? -57.027 45.841 -32.631 1.00 19.58 40 SER D CA 1
ATOM 5206 C C . SER D 1 47 ? -58.229 46.681 -32.217 1.00 21.99 40 SER D C 1
ATOM 5207 O O . SER D 1 47 ? -58.432 47.766 -32.751 1.00 22.70 40 SER D O 1
ATOM 5210 N N . GLY D 1 48 ? -59.019 46.171 -31.272 1.00 20.34 41 GLY D N 1
ATOM 5211 C CA . GLY D 1 48 ? -60.247 46.830 -30.861 1.00 22.94 41 GLY D CA 1
ATOM 5212 C C . GLY D 1 48 ? -61.428 46.555 -31.777 1.00 21.52 41 GLY D C 1
ATOM 5213 O O . GLY D 1 48 ? -62.453 47.236 -31.689 1.00 26.66 41 GLY D O 1
ATOM 5214 N N . GLU D 1 49 ? -61.297 45.560 -32.653 1.00 19.13 42 GLU D N 1
ATOM 5215 C CA . GLU D 1 49 ? -62.375 45.196 -33.564 1.00 22.62 42 GLU D CA 1
ATOM 5216 C C . GLU D 1 49 ? -63.540 44.542 -32.827 1.00 23.89 42 GLU D C 1
ATOM 5217 O O . GLU D 1 49 ? -64.670 44.540 -33.304 1.00 21.30 42 GLU D O 1
ATOM 5223 N N . VAL D 1 50 ? -63.236 43.985 -31.660 1.00 23.08 43 VAL D N 1
ATOM 5224 C CA . VAL D 1 50 ? -64.223 43.368 -30.785 1.00 20.98 43 VAL D CA 1
ATOM 5225 C C . VAL D 1 50 ? -63.883 43.851 -29.384 1.00 23.99 43 VAL D C 1
ATOM 5226 O O . VAL D 1 50 ? -62.720 44.134 -29.099 1.00 24.37 43 VAL D O 1
ATOM 5230 N N . GLU D 1 51 ? -64.874 43.972 -28.507 1.00 23.62 44 GLU D N 1
ATOM 5231 C CA . GLU D 1 51 ? -64.585 44.420 -27.144 1.00 24.73 44 GLU D CA 1
ATOM 5232 C C . GLU D 1 51 ? -63.648 43.437 -26.444 1.00 22.01 44 GLU D C 1
ATOM 5233 O O . GLU D 1 51 ? -63.756 42.233 -26.637 1.00 20.86 44 GLU D O 1
ATOM 5239 N N . TRP D 1 52 ? -62.732 43.948 -25.630 1.00 26.00 45 TRP D N 1
ATOM 5240 C CA . TRP D 1 52 ? -61.696 43.091 -25.041 1.00 22.89 45 TRP D CA 1
ATOM 5241 C C . TRP D 1 52 ? -62.242 41.892 -24.263 1.00 24.52 45 TRP D C 1
ATOM 5242 O O . TRP D 1 52 ? -61.856 40.748 -24.503 1.00 20.60 45 TRP D O 1
ATOM 5253 N N . LEU D 1 53 ? -63.130 42.160 -23.316 1.00 22.90 46 LEU D N 1
ATOM 5254 C CA . LEU D 1 53 ? -63.724 41.094 -22.529 1.00 23.06 46 LEU D CA 1
ATOM 5255 C C . LEU D 1 53 ? -64.433 40.081 -23.418 1.00 20.25 46 LEU D C 1
ATOM 5256 O O . LEU D 1 53 ? -64.438 38.887 -23.144 1.00 22.01 46 LEU D O 1
ATOM 5261 N N . ASP D 1 54 ? -65.033 40.553 -24.500 1.00 24.42 47 ASP D N 1
ATOM 5262 C CA . ASP D 1 54 ? -65.717 39.644 -25.412 1.00 22.89 47 ASP D CA 1
ATOM 5263 C C . ASP D 1 54 ? -64.742 38.668 -26.078 1.00 24.99 47 ASP D C 1
ATOM 5264 O O . ASP D 1 54 ? -64.991 37.463 -26.134 1.00 23.02 47 ASP D O 1
ATOM 5269 N N . SER D 1 55 ? -63.647 39.197 -26.610 1.00 24.79 48 SER D N 1
ATOM 5270 C CA . SER D 1 55 ? -62.654 38.353 -27.268 1.00 23.48 48 SER D CA 1
ATOM 5271 C C . SER D 1 55 ? -62.037 37.383 -26.259 1.00 21.66 48 SER D C 1
ATOM 5272 O O . SER D 1 55 ? -61.808 36.210 -26.572 1.00 19.56 48 SER D O 1
ATOM 5275 N N . LEU D 1 56 ? -61.786 37.874 -25.047 1.00 19.54 49 LEU D N 1
ATOM 5276 C CA . LEU D 1 56 ? -61.161 37.048 -24.012 1.00 20.50 49 LEU D CA 1
ATOM 5277 C C . LEU D 1 56 ? -62.017 35.838 -23.637 1.00 21.60 49 LEU D C 1
ATOM 5278 O O . LEU D 1 56 ? -61.544 34.707 -23.648 1.00 18.34 49 LEU D O 1
ATOM 5283 N N . LEU D 1 57 ? -63.283 36.070 -23.307 1.00 19.72 50 LEU D N 1
ATOM 5284 C CA . LEU D 1 57 ? -64.140 34.953 -22.923 1.00 22.07 50 LEU D CA 1
ATOM 5285 C C . LEU D 1 57 ? -64.361 33.967 -24.072 1.00 21.72 50 LEU D C 1
ATOM 5286 O O . LEU D 1 57 ? -64.480 32.769 -23.848 1.00 22.04 50 LEU D O 1
ATOM 5291 N N . LYS D 1 58 ? -64.383 34.458 -25.308 1.00 22.21 51 LYS D N 1
ATOM 5292 C CA . LYS D 1 58 ? -64.460 33.548 -26.453 1.00 21.74 51 LYS D CA 1
ATOM 5293 C C . LYS D 1 58 ? -63.223 32.654 -26.552 1.00 20.15 51 LYS D C 1
ATOM 5294 O O . LYS D 1 58 ? -63.322 31.475 -26.892 1.00 20.00 51 LYS D O 1
ATOM 5300 N N . ARG D 1 59 ? -62.051 33.218 -26.281 1.00 19.35 52 ARG D N 1
ATOM 5301 C CA . ARG D 1 59 ? -60.836 32.412 -26.262 1.00 18.38 52 ARG D CA 1
ATOM 5302 C C . ARG D 1 59 ? -60.889 31.377 -25.144 1.00 20.98 52 ARG D C 1
ATOM 5303 O O . ARG D 1 59 ? -60.546 30.209 -25.345 1.00 18.07 52 ARG D O 1
ATOM 5311 N N . VAL D 1 60 ? -61.315 31.814 -23.965 1.00 20.66 53 VAL D N 1
ATOM 5312 C CA . VAL D 1 60 ? -61.471 30.895 -22.840 1.00 18.96 53 VAL D CA 1
ATOM 5313 C C . VAL D 1 60 ? -62.394 29.739 -23.225 1.00 22.74 53 VAL D C 1
ATOM 5314 O O . VAL D 1 60 ? -62.100 28.569 -22.967 1.00 21.77 53 VAL D O 1
ATOM 5318 N N . GLY D 1 61 ? -63.509 30.067 -23.873 1.00 21.65 54 GLY D N 1
ATOM 5319 C CA . GLY D 1 61 ? -64.452 29.048 -24.285 1.00 24.05 54 GLY D CA 1
ATOM 5320 C C . GLY D 1 61 ? -63.836 28.035 -25.233 1.00 24.83 54 GLY D C 1
ATOM 5321 O O . GLY D 1 61 ? -64.203 26.863 -25.217 1.00 24.75 54 GLY D O 1
ATOM 5322 N N . LEU D 1 62 ? -62.884 28.482 -26.046 1.00 22.62 55 LEU D N 1
ATOM 5323 C CA . LEU D 1 62 ? -62.265 27.613 -27.046 1.00 21.90 55 LEU D CA 1
ATOM 5324 C C . LEU D 1 62 ? -61.277 26.596 -26.479 1.00 25.10 55 LEU D C 1
ATOM 5325 O O . LEU D 1 62 ? -60.950 25.609 -27.145 1.00 25.58 55 LEU D O 1
ATOM 5330 N N . ILE D 1 63 ? -60.776 26.835 -25.271 1.00 22.70 56 ILE D N 1
ATOM 5331 C CA . ILE D 1 63 ? -59.869 25.870 -24.661 1.00 23.50 56 ILE D CA 1
ATOM 5332 C C . ILE D 1 63 ? -60.518 25.197 -23.453 1.00 22.97 56 ILE D C 1
ATOM 5333 O O . ILE D 1 63 ? -59.874 24.440 -22.737 1.00 20.61 56 ILE D O 1
ATOM 5338 N N . ARG D 1 64 ? -61.800 25.464 -23.231 1.00 21.37 57 ARG D N 1
ATOM 5339 C CA . ARG D 1 64 ? -62.510 24.765 -22.167 1.00 20.75 57 ARG D CA 1
ATOM 5340 C C . ARG D 1 64 ? -62.369 23.261 -22.369 1.00 22.83 57 ARG D C 1
ATOM 5341 O O . ARG D 1 64 ? -62.589 22.761 -23.462 1.00 24.49 57 ARG D O 1
ATOM 5349 N N . GLY D 1 65 ? -61.967 22.554 -21.321 1.00 22.92 58 GLY D N 1
ATOM 5350 C CA . GLY D 1 65 ? -61.868 21.107 -21.365 1.00 22.04 58 GLY D CA 1
ATOM 5351 C C . GLY D 1 65 ? -60.455 20.587 -21.562 1.00 25.11 58 GLY D C 1
ATOM 5352 O O . GLY D 1 65 ? -60.205 19.386 -21.413 1.00 24.89 58 GLY D O 1
ATOM 5353 N N . ILE D 1 66 ? -59.531 21.481 -21.908 1.00 25.12 59 ILE D N 1
ATOM 5354 C CA . ILE D 1 66 ? -58.156 21.065 -22.174 1.00 23.84 59 ILE D CA 1
ATOM 5355 C C . ILE D 1 66 ? -57.539 20.529 -20.896 1.00 24.59 59 ILE D C 1
ATOM 5356 O O . ILE D 1 66 ? -57.916 20.933 -19.800 1.00 23.82 59 ILE D O 1
ATOM 5361 N N . ASP D 1 67 ? -56.606 19.594 -21.041 1.00 25.77 60 ASP D N 1
ATOM 5362 C CA . ASP D 1 67 ? -55.991 18.959 -19.887 1.00 25.57 60 ASP D CA 1
ATOM 5363 C C . ASP D 1 67 ? -55.255 19.981 -19.025 1.00 24.85 60 ASP D C 1
ATOM 5364 O O . ASP D 1 67 ? -54.524 20.823 -19.541 1.00 26.16 60 ASP D O 1
ATOM 5369 N N . GLU D 1 68 ? -55.462 19.895 -17.713 1.00 23.59 61 GLU D N 1
ATOM 5370 C CA . GLU D 1 68 ? -54.780 20.753 -16.750 1.00 24.67 61 GLU D CA 1
ATOM 5371 C C . GLU D 1 68 ? -53.264 20.692 -16.916 1.00 25.81 61 GLU D C 1
ATOM 5372 O O . GLU D 1 68 ? -52.585 21.710 -16.822 1.00 24.41 61 GLU D O 1
ATOM 5378 N N . GLY D 1 69 ? -52.733 19.496 -17.156 1.00 24.78 62 GLY D N 1
ATOM 5379 C CA . GLY D 1 69 ? -51.313 19.347 -17.416 1.00 26.11 62 GLY D CA 1
ATOM 5380 C C . GLY D 1 69 ? -50.847 20.068 -18.665 1.00 27.48 62 GLY D C 1
ATOM 5381 O O . GLY D 1 69 ? -49.829 20.756 -18.645 1.00 28.18 62 GLY D O 1
ATOM 5382 N N . THR D 1 70 ? -51.576 19.914 -19.765 1.00 24.29 63 THR D N 1
ATOM 5383 C CA . THR D 1 70 ? -51.211 20.603 -20.994 1.00 26.81 63 THR D CA 1
ATOM 5384 C C . THR D 1 70 ? -51.196 22.110 -20.769 1.00 26.50 63 THR D C 1
ATOM 5385 O O . THR D 1 70 ? -50.302 22.824 -21.232 1.00 27.50 63 THR D O 1
ATOM 5389 N N . PHE D 1 71 ? -52.202 22.587 -20.047 1.00 25.37 64 PHE D N 1
ATOM 5390 C CA . PHE D 1 71 ? -52.310 24.005 -19.710 1.00 22.44 64 PHE D CA 1
ATOM 5391 C C . PHE D 1 71 ? -51.098 24.442 -18.877 1.00 21.48 64 PHE D C 1
ATOM 5392 O O . PHE D 1 71 ? -50.421 25.415 -19.208 1.00 22.95 64 PHE D O 1
ATOM 5400 N N . LEU D 1 72 ? -50.821 23.721 -17.800 1.00 22.72 65 LEU D N 1
ATOM 5401 C CA . LEU D 1 72 ? -49.784 24.142 -16.861 1.00 22.95 65 LEU D CA 1
ATOM 5402 C C . LEU D 1 72 ? -48.388 23.964 -17.444 1.00 26.52 65 LEU D C 1
ATOM 5403 O O . LEU D 1 72 ? -47.445 24.657 -17.056 1.00 24.99 65 LEU D O 1
ATOM 5408 N N . ARG D 1 73 ? -48.271 23.040 -18.391 1.00 26.52 66 ARG D N 1
ATOM 5409 C CA . ARG D 1 73 ? -47.006 22.767 -19.062 1.00 29.20 66 ARG D CA 1
ATOM 5410 C C . ARG D 1 73 ? -46.454 24.000 -19.786 1.00 25.28 66 ARG D C 1
ATOM 5411 O O . ARG D 1 73 ? -45.250 24.101 -20.028 1.00 24.53 66 ARG D O 1
ATOM 5419 N N . THR D 1 74 ? -47.326 24.938 -20.145 1.00 24.95 67 THR D N 1
ATOM 5420 C CA . THR D 1 74 ? -46.873 26.110 -20.895 1.00 23.86 67 THR D CA 1
ATOM 5421 C C . THR D 1 74 ? -45.942 26.983 -20.066 1.00 20.37 67 THR D C 1
ATOM 5422 O O . THR D 1 74 ? -45.186 27.772 -20.621 1.00 21.72 67 THR D O 1
ATOM 5426 N N . ARG D 1 75 ? -46.007 26.827 -18.745 1.00 19.20 68 ARG D N 1
ATOM 5427 C CA . ARG D 1 75 ? -45.096 27.510 -17.828 1.00 19.75 68 ARG D CA 1
ATOM 5428 C C . ARG D 1 75 ? -43.647 27.200 -18.190 1.00 21.53 68 ARG D C 1
ATOM 5429 O O . ARG D 1 75 ? -42.753 28.018 -17.985 1.00 20.25 68 ARG D O 1
ATOM 5437 N N . GLU D 1 76 ? -43.417 26.008 -18.727 1.00 22.83 69 GLU D N 1
ATOM 5438 C CA . GLU D 1 76 ? -42.064 25.607 -19.104 1.00 24.54 69 GLU D CA 1
ATOM 5439 C C . GLU D 1 76 ? -41.454 26.537 -20.154 1.00 21.69 69 GLU D C 1
ATOM 5440 O O . GLU D 1 76 ? -40.234 26.675 -20.229 1.00 23.55 69 GLU D O 1
ATOM 5446 N N . LYS D 1 77 ? -42.295 27.204 -20.944 1.00 20.58 70 LYS D N 1
ATOM 5447 C CA . LYS D 1 77 ? -41.796 28.093 -21.988 1.00 21.33 70 LYS D CA 1
ATOM 5448 C C . LYS D 1 77 ? -41.564 29.525 -21.499 1.00 21.97 70 LYS D C 1
ATOM 5449 O O . LYS D 1 77 ? -41.171 30.400 -22.270 1.00 25.07 70 LYS D O 1
ATOM 5455 N N . VAL D 1 78 ? -41.819 29.754 -20.216 1.00 21.09 71 VAL D N 1
ATOM 5456 C CA . VAL D 1 78 ? -41.691 31.072 -19.611 1.00 17.77 71 VAL D CA 1
ATOM 5457 C C . VAL D 1 78 ? -40.439 31.093 -18.737 1.00 17.81 71 VAL D C 1
ATOM 5458 O O . VAL D 1 78 ? -40.271 30.218 -17.892 1.00 19.40 71 VAL D O 1
ATOM 5462 N N . ASN D 1 79 ? -39.574 32.080 -18.955 1.00 17.38 72 ASN D N 1
ATOM 5463 C CA . ASN D 1 79 ? -38.352 32.276 -18.154 1.00 18.61 72 ASN D CA 1
ATOM 5464 C C . ASN D 1 79 ? -38.128 33.743 -17.780 1.00 18.17 72 ASN D C 1
ATOM 5465 O O . ASN D 1 79 ? -38.476 34.654 -18.539 1.00 17.22 72 ASN D O 1
ATOM 5470 N N . VAL D 1 80 ? -37.525 33.981 -16.621 1.00 14.37 73 VAL D N 1
ATOM 5471 C CA . VAL D 1 80 ? -37.085 35.329 -16.287 1.00 16.06 73 VAL D CA 1
ATOM 5472 C C . VAL D 1 80 ? -35.693 35.555 -16.868 1.00 17.62 73 VAL D C 1
ATOM 5473 O O . VAL D 1 80 ? -34.718 34.945 -16.415 1.00 18.97 73 VAL D O 1
ATOM 5477 N N . SER D 1 81 ? -35.587 36.423 -17.867 1.00 17.66 74 SER D N 1
ATOM 5478 C CA . SER D 1 81 ? -34.309 36.640 -18.536 1.00 17.13 74 SER D CA 1
ATOM 5479 C C . SER D 1 81 ? -33.368 37.492 -17.682 1.00 18.79 74 SER D C 1
ATOM 5480 O O . SER D 1 81 ? -33.803 38.217 -16.784 1.00 16.65 74 SER D O 1
ATOM 5483 N N . PRO D 1 82 ? -32.064 37.428 -17.970 1.00 16.12 75 PRO D N 1
ATOM 5484 C CA . PRO D 1 82 ? -31.192 38.321 -17.208 1.00 18.22 75 PRO D CA 1
ATOM 5485 C C . PRO D 1 82 ? -31.606 39.785 -17.370 1.00 18.27 75 PRO D C 1
ATOM 5486 O O . PRO D 1 82 ? -31.547 40.537 -16.395 1.00 20.96 75 PRO D O 1
ATOM 5490 N N . GLU D 1 83 ? -32.028 40.181 -18.565 1.00 17.29 76 GLU D N 1
ATOM 5491 C CA . GLU D 1 83 ? -32.391 41.578 -18.795 1.00 17.52 76 GLU D CA 1
ATOM 5492 C C . GLU D 1 83 ? -33.654 41.957 -18.042 1.00 16.11 76 GLU D C 1
ATOM 5493 O O . GLU D 1 83 ? -33.752 43.065 -17.502 1.00 19.32 76 GLU D O 1
ATOM 5499 N N . ALA D 1 84 ? -34.613 41.040 -17.997 1.00 13.91 77 ALA D N 1
ATOM 5500 C CA . ALA D 1 84 ? -35.853 41.281 -17.264 1.00 17.45 77 ALA D CA 1
ATOM 5501 C C . ALA D 1 84 ? -35.492 41.474 -15.807 1.00 18.30 77 ALA D C 1
ATOM 5502 O O . ALA D 1 84 ? -35.981 42.382 -15.141 1.00 16.55 77 ALA D O 1
ATOM 5504 N N . ARG D 1 85 ? -34.624 40.607 -15.303 1.00 17.42 78 ARG D N 1
ATOM 5505 C CA . ARG D 1 85 ? -34.236 40.713 -13.916 1.00 17.19 78 ARG D CA 1
ATOM 5506 C C . ARG D 1 85 ? -33.508 42.042 -13.691 1.00 18.31 78 ARG D C 1
ATOM 5507 O O . ARG D 1 85 ? -33.735 42.730 -12.688 1.00 15.66 78 ARG D O 1
ATOM 5515 N N . GLU D 1 86 ? -32.645 42.409 -14.638 1.00 16.51 79 GLU D N 1
ATOM 5516 C CA . GLU D 1 86 ? -31.878 43.635 -14.529 1.00 17.05 79 GLU D CA 1
ATOM 5517 C C . GLU D 1 86 ? -32.813 44.841 -14.440 1.00 16.53 79 GLU D C 1
ATOM 5518 O O . GLU D 1 86 ? -32.571 45.788 -13.678 1.00 16.68 79 GLU D O 1
ATOM 5524 N N . LEU D 1 87 ? -33.885 44.817 -15.220 1.00 15.53 80 LEU D N 1
ATOM 5525 C CA . LEU D 1 87 ? -34.821 45.941 -15.177 1.00 15.45 80 LEU D CA 1
ATOM 5526 C C . LEU D 1 87 ? -35.383 46.105 -13.767 1.00 15.69 80 LEU D C 1
ATOM 5527 O O . LEU D 1 87 ? -35.410 47.207 -13.222 1.00 14.53 80 LEU D O 1
ATOM 5532 N N . VAL D 1 88 ? -35.838 45.001 -13.186 1.00 14.57 81 VAL D N 1
ATOM 5533 C CA . VAL D 1 88 ? -36.507 45.039 -11.888 1.00 14.48 81 VAL D CA 1
ATOM 5534 C C . VAL D 1 88 ? -35.541 45.417 -10.776 1.00 14.93 81 VAL D C 1
ATOM 5535 O O . VAL D 1 88 ? -35.878 46.187 -9.868 1.00 15.02 81 VAL D O 1
ATOM 5539 N N . GLU D 1 89 ? -34.333 44.869 -10.848 1.00 15.81 82 GLU D N 1
ATOM 5540 C CA . GLU D 1 89 ? -33.318 45.143 -9.843 1.00 16.64 82 GLU D CA 1
ATOM 5541 C C . GLU D 1 89 ? -32.907 46.615 -9.886 1.00 18.29 82 GLU D C 1
ATOM 5542 O O . GLU D 1 89 ? -32.747 47.248 -8.845 1.00 18.32 82 GLU D O 1
ATOM 5548 N N . THR D 1 90 ? -32.764 47.154 -11.093 1.00 18.20 83 THR D N 1
ATOM 5549 C CA . THR D 1 90 ? -32.375 48.550 -11.278 1.00 17.27 83 THR D CA 1
ATOM 5550 C C . THR D 1 90 ? -33.479 49.504 -10.789 1.00 17.78 83 THR D C 1
ATOM 5551 O O . THR D 1 90 ? -33.196 50.517 -10.136 1.00 16.64 83 THR D O 1
ATOM 5555 N N . LEU D 1 91 ? -34.736 49.177 -11.088 1.00 15.54 84 LEU D N 1
ATOM 5556 C CA . LEU D 1 91 ? -35.847 49.966 -10.558 1.00 15.01 84 LEU D CA 1
ATOM 5557 C C . LEU D 1 91 ? -35.799 50.048 -9.031 1.00 18.20 84 LEU D C 1
ATOM 5558 O O . LEU D 1 91 ? -36.094 51.096 -8.460 1.00 16.55 84 LEU D O 1
ATOM 5563 N N . ARG D 1 92 ? -35.447 48.947 -8.362 1.00 16.83 85 ARG D N 1
ATOM 5564 C CA . ARG D 1 92 ? -35.331 48.988 -6.898 1.00 18.20 85 ARG D CA 1
ATOM 5565 C C . ARG D 1 92 ? -34.200 49.894 -6.451 1.00 18.61 85 ARG D C 1
ATOM 5566 O O . ARG D 1 92 ? -34.332 50.626 -5.472 1.00 21.42 85 ARG D O 1
ATOM 5574 N N . GLU D 1 93 ? -33.080 49.813 -7.162 1.00 18.53 86 GLU D N 1
ATOM 5575 C CA . GLU D 1 93 ? -31.926 50.653 -6.902 1.00 21.06 86 GLU D CA 1
ATOM 5576 C C . GLU D 1 93 ? -32.332 52.113 -6.997 1.00 23.33 86 GLU D C 1
ATOM 5577 O O . GLU D 1 93 ? -31.909 52.947 -6.203 1.00 23.25 86 GLU D O 1
ATOM 5583 N N . LYS D 1 94 ? -33.137 52.415 -8.004 1.00 18.70 87 LYS D N 1
ATOM 5584 C CA . LYS D 1 94 ? -33.566 53.780 -8.245 1.00 20.85 87 LYS D CA 1
ATOM 5585 C C . LYS D 1 94 ? -34.751 54.195 -7.363 1.00 18.65 87 LYS D C 1
ATOM 5586 O O . LYS D 1 94 ? -35.345 55.247 -7.568 1.00 22.07 87 LYS D O 1
ATOM 5592 N N . GLY D 1 95 ? -35.101 53.368 -6.387 1.00 19.10 88 GLY D N 1
ATOM 5593 C CA . GLY D 1 95 ? -36.043 53.780 -5.362 1.00 19.49 88 GLY D CA 1
ATOM 5594 C C . GLY D 1 95 ? -37.515 53.509 -5.614 1.00 17.73 88 GLY D C 1
ATOM 5595 O O . GLY D 1 95 ? -38.370 54.109 -4.959 1.00 17.56 88 GLY D O 1
ATOM 5596 N N . PHE D 1 96 ? -37.810 52.610 -6.554 1.00 17.10 89 PHE D N 1
ATOM 5597 C CA . PHE D 1 96 ? -39.181 52.215 -6.861 1.00 15.50 89 PHE D CA 1
ATOM 5598 C C . PHE D 1 96 ? -39.550 50.931 -6.128 1.00 15.40 89 PHE D C 1
ATOM 5599 O O . PHE D 1 96 ? -38.705 50.065 -5.931 1.00 17.46 89 PHE D O 1
ATOM 5607 N N . LYS D 1 97 ? -40.816 50.831 -5.741 1.00 13.35 90 LYS D N 1
ATOM 5608 C CA . LYS D 1 97 ? -41.452 49.577 -5.374 1.00 14.60 90 LYS D CA 1
ATOM 5609 C C . LYS D 1 97 ? -41.959 48.993 -6.683 1.00 14.24 90 LYS D C 1
ATOM 5610 O O . LYS D 1 97 ? -42.543 49.719 -7.482 1.00 15.50 90 LYS D O 1
ATOM 5616 N N . VAL D 1 98 ? -41.742 47.702 -6.917 1.00 12.29 91 VAL D N 1
ATOM 5617 C CA . VAL D 1 98 ? -42.016 47.142 -8.241 1.00 11.16 91 VAL D CA 1
ATOM 5618 C C . VAL D 1 98 ? -43.232 46.243 -8.221 1.00 14.35 91 VAL D C 1
ATOM 5619 O O . VAL D 1 98 ? -43.331 45.340 -7.393 1.00 15.11 91 VAL D O 1
ATOM 5623 N N . VAL D 1 99 ? -44.155 46.494 -9.142 1.00 12.96 92 VAL D N 1
ATOM 5624 C CA . VAL D 1 99 ? -45.385 45.732 -9.215 1.00 11.75 92 VAL D CA 1
ATOM 5625 C C . VAL D 1 99 ? -45.528 45.171 -10.612 1.00 11.74 92 VAL D C 1
ATOM 5626 O O . VAL D 1 99 ? -45.544 45.921 -11.575 1.00 11.78 92 VAL D O 1
ATOM 5630 N N . LEU D 1 100 ? -45.614 43.850 -10.722 1.00 11.18 93 LEU D N 1
ATOM 5631 C CA . LEU D 1 100 ? -45.774 43.211 -12.020 1.00 11.58 93 LEU D CA 1
ATOM 5632 C C . LEU D 1 100 ? -47.224 42.796 -12.214 1.00 12.55 93 LEU D C 1
ATOM 5633 O O . LEU D 1 100 ? -47.817 42.189 -11.327 1.00 12.55 93 LEU D O 1
ATOM 5638 N N . ILE D 1 101 ? -47.794 43.108 -13.372 1.00 10.80 94 ILE D N 1
ATOM 5639 C CA . ILE D 1 101 ? -49.191 42.769 -13.643 1.00 9.69 94 ILE D CA 1
ATOM 5640 C C . ILE D 1 101 ? -49.323 42.111 -15.015 1.00 12.45 94 ILE D C 1
ATOM 5641 O O . ILE D 1 101 ? -48.467 42.285 -15.890 1.00 13.14 94 ILE D O 1
ATOM 5646 N N . SER D 1 102 ? -50.397 41.351 -15.185 1.00 11.66 95 SER D N 1
ATOM 5647 C CA . SER D 1 102 ? -50.754 40.741 -16.460 1.00 12.76 95 SER D CA 1
ATOM 5648 C C . SER D 1 102 ? -52.218 40.312 -16.419 1.00 13.94 95 SER D C 1
ATOM 5649 O O . SER D 1 102 ? -52.707 39.918 -15.367 1.00 12.89 95 SER D O 1
ATOM 5652 N N . GLY D 1 103 ? -52.891 40.376 -17.568 1.00 12.82 96 GLY D N 1
ATOM 5653 C CA . GLY D 1 103 ? -54.218 39.799 -17.724 1.00 14.37 96 GLY D CA 1
ATOM 5654 C C . GLY D 1 103 ? -54.172 38.302 -18.027 1.00 12.26 96 GLY D C 1
ATOM 5655 O O . GLY D 1 103 ? -55.222 37.656 -18.128 1.00 13.48 96 GLY D O 1
ATOM 5656 N N . SER D 1 104 ? -52.965 37.749 -18.164 1.00 11.46 97 SER D N 1
ATOM 5657 C CA . SER D 1 104 ? -52.773 36.296 -18.334 1.00 12.87 97 SER D CA 1
ATOM 5658 C C . SER D 1 104 ? -52.794 35.545 -16.998 1.00 14.17 97 SER D C 1
ATOM 5659 O O . SER D 1 104 ? -53.041 36.131 -15.950 1.00 14.12 97 SER D O 1
ATOM 5662 N N . PHE D 1 105 ? -52.523 34.245 -17.050 1.00 11.77 98 PHE D N 1
ATOM 5663 C CA . PHE D 1 105 ? -52.656 33.387 -15.886 1.00 13.81 98 PHE D CA 1
ATOM 5664 C C . PHE D 1 105 ? -51.455 33.321 -14.957 1.00 14.41 98 PHE D C 1
ATOM 5665 O O . PHE D 1 105 ? -50.336 33.059 -15.386 1.00 13.07 98 PHE D O 1
ATOM 5673 N N . GLU D 1 106 ? -51.699 33.559 -13.676 1.00 14.25 99 GLU D N 1
ATOM 5674 C CA . GLU D 1 106 ? -50.653 33.458 -12.667 1.00 14.12 99 GLU D CA 1
ATOM 5675 C C . GLU D 1 106 ? -49.961 32.093 -12.704 1.00 17.12 99 GLU D C 1
ATOM 5676 O O . GLU D 1 106 ? -48.758 31.979 -12.424 1.00 15.63 99 GLU D O 1
ATOM 5682 N N . GLU D 1 107 ? -50.722 31.062 -13.055 1.00 14.20 100 GLU D N 1
ATOM 5683 C CA . GLU D 1 107 ? -50.210 29.699 -13.110 1.00 16.25 100 GLU D CA 1
ATOM 5684 C C . GLU D 1 107 ? -49.118 29.554 -14.164 1.00 18.49 100 GLU D C 1
ATOM 5685 O O . GLU D 1 107 ? -48.180 28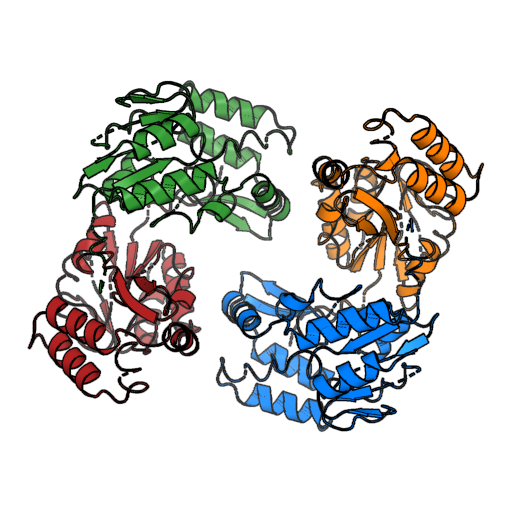.767 -14.004 1.00 19.81 100 GLU D O 1
ATOM 5691 N N . VAL D 1 108 ? -49.246 30.319 -15.240 1.00 16.11 101 VAL D N 1
ATOM 5692 C CA . VAL D 1 108 ? -48.317 30.226 -16.356 1.00 16.25 101 VAL D CA 1
ATOM 5693 C C . VAL D 1 108 ? -47.151 31.194 -16.193 1.00 15.73 101 VAL D C 1
ATOM 5694 O O . VAL D 1 108 ? -46.009 30.867 -16.528 1.00 17.24 101 VAL D O 1
ATOM 5698 N N . LEU D 1 109 ? -47.441 32.382 -15.659 1.00 15.37 102 LEU D N 1
ATOM 5699 C CA . LEU D 1 109 ? -46.427 33.409 -15.456 1.00 13.77 102 LEU D CA 1
ATOM 5700 C C . LEU D 1 109 ? -45.777 33.280 -14.082 1.00 14.83 102 LEU D C 1
ATOM 5701 O O . LEU D 1 109 ? -45.086 34.184 -13.623 1.00 15.95 102 LEU D O 1
ATOM 5706 N N . GLU D 1 110 ? -45.966 32.123 -13.459 1.00 14.81 103 GLU D N 1
ATOM 5707 C CA . GLU D 1 110 ? -45.447 31.860 -12.118 1.00 17.10 103 GLU D CA 1
ATOM 5708 C C . GLU D 1 110 ? -43.958 32.183 -11.927 1.00 15.34 103 GLU D C 1
ATOM 5709 O O . GLU D 1 110 ? -43.533 32.596 -10.844 1.00 15.68 103 GLU D O 1
ATOM 5715 N N . PRO D 1 111 ? -43.145 31.983 -12.970 1.00 17.77 104 PRO D N 1
ATOM 5716 C CA . PRO D 1 111 ? -41.725 32.293 -12.755 1.00 16.58 104 PRO D CA 1
ATOM 5717 C C . PRO D 1 111 ? -41.457 33.757 -12.373 1.00 17.39 104 PRO D C 1
ATOM 5718 O O . PRO D 1 111 ? -40.414 34.046 -11.793 1.00 13.95 104 PRO D O 1
ATOM 5722 N N . PHE D 1 112 ? -42.391 34.655 -12.666 1.00 13.16 105 PHE D N 1
ATOM 5723 C CA . PHE D 1 112 ? -42.245 36.072 -12.328 1.00 15.75 105 PHE D CA 1
ATOM 5724 C C . PHE D 1 112 ? -42.812 36.419 -10.942 1.00 16.77 105 PHE D C 1
ATOM 5725 O O . PHE D 1 112 ? -42.687 37.555 -10.470 1.00 17.76 105 PHE D O 1
ATOM 5733 N N . LYS D 1 113 ? -43.436 35.435 -10.305 1.00 18.54 106 LYS D N 1
ATOM 5734 C CA . LYS D 1 113 ? -44.265 35.649 -9.121 1.00 17.05 106 LYS D CA 1
ATOM 5735 C C . LYS D 1 113 ? -43.531 36.376 -7.988 1.00 20.08 106 LYS D C 1
ATOM 5736 O O . LYS D 1 113 ? -44.128 37.191 -7.279 1.00 22.13 106 LYS D O 1
ATOM 5742 N N . GLU D 1 114 ? -42.244 36.077 -7.811 1.00 16.54 107 GLU D N 1
ATOM 5743 C CA . GLU D 1 114 ? -41.465 36.682 -6.721 1.00 21.75 107 GLU D CA 1
ATOM 5744 C C . GLU D 1 114 ? -40.400 37.650 -7.215 1.00 20.26 107 GLU D C 1
ATOM 5745 O O . GLU D 1 114 ? -39.469 37.994 -6.478 1.00 22.45 107 GLU D O 1
ATOM 5751 N N . LEU D 1 115 ? -40.517 38.084 -8.468 1.00 16.99 108 LEU D N 1
ATOM 5752 C CA . LEU D 1 115 ? -39.506 38.959 -9.051 1.00 18.74 108 LEU D CA 1
ATOM 5753 C C . LEU D 1 115 ? -39.638 40.388 -8.536 1.00 19.13 108 LEU D C 1
ATOM 5754 O O . LEU D 1 115 ? -38.649 40.996 -8.102 1.00 20.91 108 LEU D O 1
ATOM 5759 N N . GLY D 1 116 ? -40.859 40.914 -8.590 1.00 18.81 109 GLY D N 1
ATOM 5760 C CA . GLY D 1 116 ? -41.151 42.247 -8.097 1.00 16.93 109 GLY D CA 1
ATOM 5761 C C . GLY D 1 116 ? -41.532 42.214 -6.627 1.00 17.03 109 GLY D C 1
ATOM 5762 O O . GLY D 1 116 ? -41.414 41.191 -5.975 1.00 18.23 109 GLY D O 1
ATOM 5763 N N . ASP D 1 117 ? -41.986 43.344 -6.105 1.00 15.18 110 ASP D N 1
ATOM 5764 C CA . ASP D 1 117 ? -42.458 43.419 -4.731 1.00 13.91 110 ASP D CA 1
ATOM 5765 C C . ASP D 1 117 ? -43.922 43.016 -4.602 1.00 14.98 110 ASP D C 1
ATOM 5766 O O . ASP D 1 117 ? -44.367 42.585 -3.534 1.00 13.86 110 ASP D O 1
ATOM 5771 N N . GLU D 1 118 ? -44.673 43.201 -5.683 1.00 14.79 111 GLU D N 1
ATOM 5772 C CA . GLU D 1 118 ? -46.029 42.678 -5.773 1.00 15.38 111 GLU D CA 1
ATOM 5773 C C . GLU D 1 118 ? -46.262 42.085 -7.159 1.00 14.82 111 GLU D C 1
ATOM 5774 O O . GLU D 1 118 ? -45.641 42.502 -8.138 1.00 12.56 111 GLU D O 1
ATOM 5780 N N . PHE D 1 119 ? -47.155 41.104 -7.224 1.00 10.64 112 PHE D N 1
ATOM 5781 C CA . PHE D 1 119 ? -47.451 40.406 -8.473 1.00 12.77 112 PHE D CA 1
ATOM 5782 C C . PHE D 1 119 ? -48.948 40.195 -8.539 1.00 12.02 112 PHE D C 1
ATOM 5783 O O . PHE D 1 119 ? -49.559 39.830 -7.545 1.00 14.65 112 PHE D O 1
ATOM 5799 N N . ALA D 1 121 ? -51.980 38.678 -11.443 1.00 13.63 114 ALA D N 1
ATOM 5800 C CA . ALA D 1 121 ? -52.513 38.256 -12.736 1.00 15.36 114 ALA D CA 1
ATOM 5801 C C . ALA D 1 121 ? -53.846 37.551 -12.523 1.00 15.77 114 ALA D C 1
ATOM 5802 O O . ALA D 1 121 ? -54.276 37.329 -11.388 1.00 16.47 114 ALA D O 1
ATOM 5804 N N . ASN D 1 122 ? -54.512 37.204 -13.616 1.00 13.67 115 ASN D N 1
ATOM 5805 C CA . ASN D 1 122 ? -55.726 36.416 -13.506 1.00 12.41 115 ASN D CA 1
ATOM 5806 C C . ASN D 1 122 ? -55.377 34.968 -13.146 1.00 13.70 115 ASN D C 1
ATOM 5807 O O . ASN D 1 122 ? -54.199 34.607 -13.108 1.00 14.50 115 ASN D O 1
ATOM 5812 N N . ARG D 1 123 ? -56.381 34.155 -12.848 1.00 12.73 116 ARG D N 1
ATOM 5813 C CA . ARG D 1 123 ? -56.143 32.759 -12.496 1.00 14.58 116 ARG D CA 1
ATOM 5814 C C . ARG D 1 123 ? -57.054 31.812 -13.268 1.00 16.74 116 ARG D C 1
ATOM 5815 O O . ARG D 1 123 ? -58.016 32.244 -13.912 1.00 16.20 116 ARG D O 1
ATOM 5823 N N . ALA D 1 124 ? -56.746 30.520 -13.191 1.00 13.73 117 ALA D N 1
ATOM 5824 C CA . ALA D 1 124 ? -57.432 29.501 -13.978 1.00 18.18 117 ALA D CA 1
ATOM 5825 C C . ALA D 1 124 ? -58.332 28.650 -13.088 1.00 19.08 117 ALA D C 1
ATOM 5826 O O . ALA D 1 124 ? -58.020 28.413 -11.924 1.00 17.78 117 ALA D O 1
ATOM 5828 N N . ILE D 1 125 ? -59.460 28.213 -13.632 1.00 17.77 118 ILE D N 1
ATOM 5829 C CA . ILE D 1 125 ? -60.344 27.314 -12.895 1.00 19.32 118 ILE D CA 1
ATOM 5830 C C . ILE D 1 125 ? -60.161 25.923 -13.463 1.00 21.40 118 ILE D C 1
ATOM 5831 O O . ILE D 1 125 ? -60.338 25.731 -14.662 1.00 19.55 118 ILE D O 1
ATOM 5836 N N . PHE D 1 126 ? -59.793 24.968 -12.607 1.00 21.52 119 PHE D N 1
ATOM 5837 C CA . PHE D 1 126 ? -59.655 23.569 -13.006 1.00 23.90 119 PHE D CA 1
ATOM 5838 C C . PHE D 1 126 ? -60.674 22.706 -12.260 1.00 28.31 119 PHE D C 1
ATOM 5839 O O . PHE D 1 126 ? -60.940 22.931 -11.077 1.00 27.16 119 PHE D O 1
ATOM 5847 N N . GLU D 1 127 ? -61.252 21.733 -12.963 1.00 27.05 120 GLU D N 1
ATOM 5848 C CA . GLU D 1 127 ? -62.153 20.757 -12.345 1.00 29.35 120 GLU D CA 1
ATOM 5849 C C . GLU D 1 127 ? -61.924 19.386 -12.960 1.00 29.50 120 GLU D C 1
ATOM 5850 O O . GLU D 1 127 ? -61.888 19.250 -14.180 1.00 28.58 120 GLU D O 1
ATOM 5856 N N . ASP D 1 128 ? -61.771 18.374 -12.115 1.00 32.58 121 ASP D N 1
ATOM 5857 C CA . ASP D 1 128 ? -61.542 17.018 -12.595 1.00 34.33 121 ASP D CA 1
ATOM 5858 C C . ASP D 1 128 ? -60.423 16.987 -13.633 1.00 32.44 121 ASP D C 1
ATOM 5859 O O . ASP D 1 128 ? -60.534 16.300 -14.651 1.00 33.43 121 ASP D O 1
ATOM 5864 N N . GLY D 1 129 ? -59.360 17.746 -13.379 1.00 30.44 122 GLY D N 1
ATOM 5865 C CA . GLY D 1 129 ? -58.178 17.728 -14.222 1.00 29.22 122 GLY D CA 1
ATOM 5866 C C . GLY D 1 129 ? -58.332 18.401 -15.576 1.00 26.57 122 GLY D C 1
ATOM 5867 O O . GLY D 1 129 ? -57.561 18.123 -16.498 1.00 25.99 122 GLY D O 1
ATOM 5868 N N . LYS D 1 130 ? -59.321 19.284 -15.699 1.00 26.28 123 LYS D N 1
ATOM 5869 C CA . LYS D 1 130 ? -59.581 19.985 -16.957 1.00 22.86 123 LYS D CA 1
ATOM 5870 C C . LYS D 1 130 ? -59.758 21.477 -16.711 1.00 22.93 123 LYS D C 1
ATOM 5871 O O . LYS D 1 130 ? -60.300 21.887 -15.681 1.00 21.41 123 LYS D O 1
ATOM 5877 N N . PHE D 1 131 ? -59.306 22.284 -17.666 1.00 20.50 124 PHE D N 1
ATOM 5878 C CA . PHE D 1 131 ? -59.537 23.727 -17.618 1.00 21.37 124 PHE D CA 1
ATOM 5879 C C . PHE D 1 131 ? -61.007 24.053 -17.849 1.00 22.46 124 PHE D C 1
ATOM 5880 O O . PHE D 1 131 ? -61.613 23.614 -18.831 1.00 23.78 124 PHE D O 1
ATOM 5888 N N . GLN D 1 132 ? -61.578 24.834 -16.945 1.00 20.96 125 GLN D N 1
ATOM 5889 C CA . GLN D 1 132 ? -62.983 25.176 -17.042 1.00 22.90 125 GLN D CA 1
ATOM 5890 C C . GLN D 1 132 ? -63.202 26.648 -17.342 1.00 24.24 125 GLN D C 1
ATOM 5891 O O . GLN D 1 132 ? -64.217 27.015 -17.913 1.00 24.94 125 GLN D O 1
ATOM 5897 N N . GLY D 1 133 ? -62.260 27.499 -16.963 1.00 18.06 126 GLY D N 1
ATOM 5898 C CA . GLY D 1 133 ? -62.485 28.917 -17.146 1.00 19.14 126 GLY D CA 1
ATOM 5899 C C . GLY D 1 133 ? -61.531 29.818 -16.391 1.00 18.70 126 GLY D C 1
ATOM 5900 O O . GLY D 1 133 ? -60.563 29.359 -15.783 1.00 16.90 126 GLY D O 1
ATOM 5901 N N . ILE D 1 134 ? -61.830 31.110 -16.421 1.00 16.83 127 ILE D N 1
ATOM 5902 C CA . ILE D 1 134 ? -60.926 32.124 -15.892 1.00 18.10 127 ILE D CA 1
ATOM 5903 C C . ILE D 1 134 ? -61.490 32.836 -14.654 1.00 17.33 127 ILE D C 1
ATOM 5904 O O . ILE D 1 134 ? -62.682 33.104 -14.562 1.00 18.93 127 ILE D O 1
ATOM 5909 N N . ARG D 1 135 ? -60.618 33.105 -13.691 1.00 16.05 128 ARG D N 1
ATOM 5910 C CA . ARG D 1 135 ? -60.943 33.983 -12.581 1.00 14.49 128 ARG D CA 1
ATOM 5911 C C . ARG D 1 135 ? -60.440 35.384 -12.932 1.00 15.75 128 ARG D C 1
ATOM 5912 O O . ARG D 1 135 ? -59.225 35.610 -13.047 1.00 13.82 128 ARG D O 1
ATOM 5920 N N . LEU D 1 136 ? -61.372 36.308 -13.137 1.00 13.14 129 LEU D N 1
ATOM 5921 C CA . LEU D 1 136 ? -61.019 37.689 -13.463 1.00 13.68 129 LEU D CA 1
ATOM 5922 C C . LEU D 1 136 ? -60.792 38.432 -12.163 1.00 14.31 129 LEU D C 1
ATOM 5923 O O . LEU D 1 136 ? -61.738 38.673 -11.398 1.00 13.15 129 LEU D O 1
ATOM 5928 N N . ARG D 1 137 ? -59.539 38.782 -11.908 1.00 12.35 130 ARG D N 1
ATOM 5929 C CA . ARG D 1 137 ? -59.144 39.289 -10.591 1.00 15.16 130 ARG D CA 1
ATOM 5930 C C . ARG D 1 137 ? -59.008 40.803 -10.511 1.00 14.95 130 ARG D C 1
ATOM 5931 O O . ARG D 1 137 ? -58.895 41.371 -9.423 1.00 17.62 130 ARG D O 1
ATOM 5939 N N . PHE D 1 138 ? -59.045 41.455 -11.667 1.00 13.26 131 PHE D N 1
ATOM 5940 C CA . PHE D 1 138 ? -59.145 42.908 -11.733 1.00 14.00 131 PHE D CA 1
ATOM 5941 C C . PHE D 1 138 ? -59.936 43.243 -12.988 1.00 14.23 131 PHE D C 1
ATOM 5942 O O . PHE D 1 138 ? -60.031 42.421 -13.899 1.00 14.98 131 PHE D O 1
ATOM 5950 N N . ARG D 1 139 ? -60.513 44.439 -13.043 1.00 14.91 132 ARG D N 1
ATOM 5951 C CA . ARG D 1 139 ? -61.396 44.771 -14.149 1.00 15.39 132 ARG D CA 1
ATOM 5952 C C . ARG D 1 139 ? -60.589 44.970 -15.425 1.00 15.61 132 ARG D C 1
ATOM 5953 O O . ARG D 1 139 ? -60.904 44.407 -16.473 1.00 16.33 132 ARG D O 1
ATOM 5961 N N . ASP D 1 140 ? -59.544 45.773 -15.299 1.00 13.16 133 ASP D N 1
ATOM 5962 C CA . ASP D 1 140 ? -58.588 46.037 -16.362 1.00 16.77 133 ASP D CA 1
ATOM 5963 C C . ASP D 1 140 ? -57.381 46.668 -15.689 1.00 13.67 133 ASP D C 1
ATOM 5964 O O . ASP D 1 140 ? -57.407 46.932 -14.486 1.00 13.14 133 ASP D O 1
ATOM 5969 N N . LYS D 1 141 ? -56.318 46.904 -16.445 1.00 14.19 134 LYS D N 1
ATOM 5970 C CA . LYS D 1 141 ? -55.072 47.343 -15.826 1.00 15.15 134 LYS D CA 1
ATOM 5971 C C . LYS D 1 141 ? -55.161 48.766 -15.295 1.00 13.87 134 LYS D C 1
ATOM 5972 O O . LYS D 1 141 ? -54.526 49.096 -14.297 1.00 16.92 134 LYS D O 1
ATOM 5978 N N . GLY D 1 142 ? -55.971 49.602 -15.939 1.00 13.33 135 GLY D N 1
ATOM 5979 C CA . GLY D 1 142 ? -56.239 50.925 -15.403 1.00 14.99 135 GLY D CA 1
ATOM 5980 C C . GLY D 1 142 ? -56.864 50.873 -14.017 1.00 17.14 135 GLY D C 1
ATOM 5981 O O . GLY D 1 142 ? -56.401 51.550 -13.096 1.00 15.53 135 GLY D O 1
ATOM 5982 N N . GLU D 1 143 ? -57.925 50.084 -13.866 1.00 14.13 136 GLU D N 1
ATOM 5983 C CA . GLU D 1 143 ? -58.586 49.943 -12.569 1.00 14.73 136 GLU D CA 1
ATOM 5984 C C . GLU D 1 143 ? -57.614 49.428 -11.530 1.00 17.69 136 GLU D C 1
ATOM 5985 O O . GLU D 1 143 ? -57.578 49.928 -10.401 1.00 15.79 136 GLU D O 1
ATOM 5991 N N . PHE D 1 144 ? -56.819 48.428 -11.910 1.00 15.10 137 PHE D N 1
ATOM 5992 C CA . PHE D 1 144 ? -55.869 47.856 -10.979 1.00 16.14 137 PHE D CA 1
ATOM 5993 C C . PHE D 1 144 ? -54.927 48.930 -10.417 1.00 17.84 137 PHE D C 1
ATOM 5994 O O . PHE D 1 144 ? -54.576 48.903 -9.230 1.00 16.24 137 PHE D O 1
ATOM 6002 N N . LEU D 1 145 ? -54.524 49.884 -11.259 1.00 13.63 138 LEU D N 1
ATOM 6003 C CA . LEU D 1 145 ? -53.582 50.918 -10.820 1.00 16.61 138 LEU D CA 1
ATOM 6004 C C . LEU D 1 145 ? -54.142 51.787 -9.692 1.00 14.63 138 LEU D C 1
ATOM 6005 O O . LEU D 1 145 ? -53.387 52.448 -8.989 1.00 15.33 138 LEU D O 1
ATOM 6010 N N . LYS D 1 146 ? -55.460 51.774 -9.523 1.00 14.82 139 LYS D N 1
ATOM 6011 C CA . LYS D 1 146 ? -56.100 52.514 -8.435 1.00 17.34 139 LYS D CA 1
ATOM 6012 C C . LYS D 1 146 ? -55.597 52.067 -7.063 1.00 16.56 139 LYS D C 1
ATOM 6013 O O . LYS D 1 146 ? -55.670 52.828 -6.098 1.00 15.62 139 LYS D O 1
ATOM 6019 N N . ARG D 1 147 ? -55.081 50.840 -6.982 1.00 15.97 140 ARG D N 1
ATOM 6020 C CA . ARG D 1 147 ? -54.456 50.339 -5.748 1.00 17.01 140 ARG D CA 1
ATOM 6021 C C . ARG D 1 147 ? -53.342 51.238 -5.246 1.00 16.77 140 ARG D C 1
ATOM 6022 O O . ARG D 1 147 ? -52.988 51.217 -4.065 1.00 15.75 140 ARG D O 1
ATOM 6030 N N . PHE D 1 148 ? -52.775 52.020 -6.154 1.00 15.84 141 PHE D N 1
ATOM 6031 C CA . PHE D 1 148 ? -51.599 52.804 -5.837 1.00 13.91 141 PHE D CA 1
ATOM 6032 C C . PHE D 1 148 ? -51.907 54.288 -6.023 1.00 15.01 141 PHE D C 1
ATOM 6033 O O . PHE D 1 148 ? -51.017 55.087 -6.301 1.00 14.10 141 PHE D O 1
ATOM 6041 N N . ARG D 1 149 ? -53.177 54.653 -5.856 1.00 13.16 142 ARG D N 1
ATOM 6042 C CA . ARG D 1 149 ? -53.602 56.024 -6.158 1.00 14.75 142 ARG D CA 1
ATOM 6043 C C . ARG D 1 149 ? -53.027 57.057 -5.193 1.00 18.08 142 ARG D C 1
ATOM 6044 O O . ARG D 1 149 ? -53.043 58.250 -5.480 1.00 17.07 142 ARG D O 1
ATOM 6052 N N . ASP D 1 150 ? -52.540 56.608 -4.043 1.00 15.35 143 ASP D N 1
ATOM 6053 C CA . ASP D 1 150 ? -52.061 57.542 -3.031 1.00 17.35 143 ASP D CA 1
ATOM 6054 C C . ASP D 1 150 ? -50.627 58.014 -3.291 1.00 16.04 143 ASP D C 1
ATOM 6055 O O . ASP D 1 150 ? -50.118 58.884 -2.589 1.00 14.20 143 ASP D O 1
ATOM 6060 N N . GLY D 1 151 ? -49.981 57.440 -4.297 1.00 14.70 144 GLY D N 1
ATOM 6061 C CA . GLY D 1 151 ? -48.625 57.836 -4.637 1.00 16.81 144 GLY D CA 1
ATOM 6062 C C . GLY D 1 151 ? -48.394 58.027 -6.130 1.00 16.75 144 GLY D C 1
ATOM 6063 O O . GLY D 1 151 ? -49.334 58.072 -6.936 1.00 13.24 144 GLY D O 1
ATOM 6064 N N . PHE D 1 152 ? -47.129 58.143 -6.512 1.00 13.48 145 PHE D N 1
ATOM 6065 C CA . PHE D 1 152 ? -46.792 58.354 -7.912 1.00 14.03 145 PHE D CA 1
ATOM 6066 C C . PHE D 1 152 ? -46.577 57.032 -8.616 1.00 13.67 145 PHE D C 1
ATOM 6067 O O . PHE D 1 152 ? -46.229 56.035 -7.983 1.00 13.33 145 PHE D O 1
ATOM 6075 N N . ILE D 1 153 ? -46.800 57.015 -9.927 1.00 14.01 146 ILE D N 1
ATOM 6076 C CA . ILE D 1 153 ? -46.682 55.773 -10.674 1.00 13.31 146 ILE D CA 1
ATOM 6077 C C . ILE D 1 153 ? -45.934 55.964 -11.981 1.00 15.70 146 ILE D C 1
ATOM 6078 O O . ILE D 1 153 ? -46.279 56.846 -12.783 1.00 14.97 146 ILE D O 1
ATOM 6083 N N . LEU D 1 154 ? -44.908 55.138 -12.176 1.00 13.32 147 LEU D N 1
ATOM 6084 C CA . LEU D 1 154 ? -44.271 54.968 -13.477 1.00 14.14 147 LEU D CA 1
ATOM 6085 C C . LEU D 1 154 ? -44.807 53.668 -14.068 1.00 14.34 147 LEU D C 1
ATOM 6086 O O . LEU D 1 154 ? -44.705 52.613 -13.436 1.00 14.93 147 LEU D O 1
ATOM 6091 N N . ALA D 1 155 ? -45.392 53.720 -15.264 1.00 12.13 148 ALA D N 1
ATOM 6092 C CA . ALA D 1 155 ? -45.936 52.498 -15.864 1.00 14.71 148 ALA D CA 1
ATOM 6093 C C . ALA D 1 155 ? -45.152 52.144 -17.112 1.00 14.59 148 ALA D C 1
ATOM 6094 O O . ALA D 1 155 ? -44.795 53.028 -17.880 1.00 14.31 148 ALA D O 1
ATOM 6104 N N . GLY D 1 157 ? -45.253 49.233 -20.340 1.00 14.48 150 GLY D N 1
ATOM 6105 C CA . GLY D 1 157 ? -46.053 48.197 -20.938 1.00 13.76 150 GLY D CA 1
ATOM 6106 C C . GLY D 1 157 ? -45.905 48.165 -22.438 1.00 14.57 150 GLY D C 1
ATOM 6107 O O . GLY D 1 157 ? -45.241 49.025 -23.024 1.00 14.70 150 GLY D O 1
ATOM 6108 N N . ASP D 1 158 ? -46.554 47.175 -23.040 1.00 15.96 151 ASP D N 1
ATOM 6109 C CA . ASP D 1 158 ? -46.459 46.906 -24.472 1.00 18.60 151 ASP D CA 1
ATOM 6110 C C . ASP D 1 158 ? -47.832 46.434 -24.949 1.00 18.71 151 ASP D C 1
ATOM 6111 O O . ASP D 1 158 ? -48.855 46.727 -24.338 1.00 17.02 151 ASP D O 1
ATOM 6116 N N . GLY D 1 159 ? -47.821 45.656 -26.027 1.00 17.70 152 GLY D N 1
ATOM 6117 C CA . GLY D 1 159 ? -49.014 45.300 -26.765 1.00 20.29 152 GLY D CA 1
ATOM 6118 C C . GLY D 1 159 ? -50.239 44.717 -26.083 1.00 18.92 152 GLY D C 1
ATOM 6119 O O . GLY D 1 159 ? -51.233 44.477 -26.752 1.00 17.16 152 GLY D O 1
ATOM 6120 N N . TYR D 1 160 ? -50.172 44.487 -24.770 1.00 15.93 153 TYR D N 1
ATOM 6121 C CA . TYR D 1 160 ? -51.336 44.020 -24.008 1.00 15.33 153 TYR D CA 1
ATOM 6122 C C . TYR D 1 160 ? -51.832 45.123 -23.068 1.00 17.47 153 TYR D C 1
ATOM 6123 O O . TYR D 1 160 ? -52.757 44.927 -22.283 1.00 19.58 153 TYR D O 1
ATOM 6132 N N . ALA D 1 161 ? -51.212 46.291 -23.166 1.00 18.20 154 ALA D N 1
ATOM 6133 C CA . ALA D 1 161 ? -51.645 47.453 -22.402 1.00 18.43 154 ALA D CA 1
ATOM 6134 C C . ALA D 1 161 ? -52.406 48.414 -23.320 1.00 20.22 154 ALA D C 1
ATOM 6135 O O . ALA D 1 161 ? -52.375 48.262 -24.542 1.00 18.53 154 ALA D O 1
ATOM 6137 N N . ASP D 1 162 ? -53.106 49.383 -22.741 1.00 19.44 155 ASP D N 1
ATOM 6138 C CA . ASP D 1 162 ? -53.800 50.389 -23.544 1.00 21.10 155 ASP D CA 1
ATOM 6139 C C . ASP D 1 162 ? -53.832 51.733 -22.833 1.00 20.86 155 ASP D C 1
ATOM 6140 O O . ASP D 1 162 ? -53.180 51.920 -21.799 1.00 19.30 155 ASP D O 1
ATOM 6145 N N . ALA D 1 163 ? -54.577 52.680 -23.387 1.00 21.42 156 ALA D N 1
ATOM 6146 C CA . ALA D 1 163 ? -54.561 54.030 -22.842 1.00 22.44 156 ALA D CA 1
ATOM 6147 C C . ALA D 1 163 ? -55.090 54.056 -21.413 1.00 22.59 156 ALA D C 1
ATOM 6148 O O . ALA D 1 163 ? -54.726 54.932 -20.622 1.00 22.22 156 ALA D O 1
ATOM 6150 N N . LYS D 1 164 ? -55.955 53.099 -21.084 1.00 24.22 157 LYS D N 1
ATOM 6151 C CA . LYS D 1 164 ? -56.545 53.058 -19.747 1.00 24.03 157 LYS D CA 1
ATOM 6152 C C . LYS D 1 164 ? -55.487 52.936 -18.665 1.00 21.76 157 LYS D C 1
ATOM 6153 O O . LYS D 1 164 ? -55.531 53.626 -17.648 1.00 20.38 157 LYS D O 1
ATOM 6167 N N . PHE D 1 166 ? -52.233 53.683 -19.036 1.00 19.00 159 PHE D N 1
ATOM 6168 C CA . PHE D 1 166 ? -51.287 54.798 -19.046 1.00 20.08 159 PHE D CA 1
ATOM 6169 C C . PHE D 1 166 ? -51.864 56.089 -18.465 1.00 20.23 159 PHE D C 1
ATOM 6170 O O . PHE D 1 166 ? -51.136 56.892 -17.878 1.00 20.99 159 PHE D O 1
ATOM 6178 N N . GLU D 1 167 ? -53.177 56.252 -18.575 1.00 21.37 160 GLU D N 1
ATOM 6179 C CA . GLU D 1 167 ? -53.847 57.443 -18.047 1.00 23.27 160 GLU D CA 1
ATOM 6180 C C . GLU D 1 167 ? -53.674 57.573 -16.547 1.00 23.42 160 GLU D C 1
ATOM 6181 O O . GLU D 1 167 ? -53.741 58.673 -16.002 1.00 23.57 160 GLU D O 1
ATOM 6187 N N . ARG D 1 168 ? -53.496 56.441 -15.879 1.00 21.70 161 ARG D N 1
ATOM 6188 C CA . ARG D 1 168 ? -53.375 56.419 -14.431 1.00 21.58 161 ARG D CA 1
ATOM 6189 C C . ARG D 1 168 ? -51.967 56.776 -13.996 1.00 20.47 161 ARG D C 1
ATOM 6190 O O . ARG D 1 168 ? -51.746 57.203 -12.869 1.00 21.70 161 ARG D O 1
ATOM 6198 N N . ALA D 1 169 ? -51.016 56.602 -14.904 1.00 19.95 162 ALA D N 1
ATOM 6199 C CA . ALA D 1 169 ? -49.613 56.754 -14.575 1.00 20.08 162 ALA D CA 1
ATOM 6200 C C . ALA D 1 169 ? -49.151 58.199 -14.678 1.00 20.05 162 ALA D C 1
ATOM 6201 O O . ALA D 1 169 ? -49.630 58.971 -15.516 1.00 19.66 162 ALA D O 1
ATOM 6203 N N . ASP D 1 170 ? -48.197 58.544 -13.828 1.00 17.20 163 ASP D N 1
ATOM 6204 C CA . ASP D 1 170 ? -47.593 59.862 -13.841 1.00 18.48 163 ASP D CA 1
ATOM 6205 C C . ASP D 1 170 ? -46.542 59.955 -14.926 1.00 20.51 163 ASP D C 1
ATOM 6206 O O . ASP D 1 170 ? -46.266 61.033 -15.452 1.00 20.78 163 ASP D O 1
ATOM 6219 N N . GLY D 1 172 ? -45.300 57.303 -18.308 1.00 16.66 165 GLY D N 1
ATOM 6220 C CA . GLY D 1 172 ? -45.610 56.059 -18.983 1.00 15.84 165 GLY D CA 1
ATOM 6221 C C . GLY D 1 172 ? -44.656 55.800 -20.117 1.00 18.67 165 GLY D C 1
ATOM 6222 O O . GLY D 1 172 ? -44.361 56.700 -20.912 1.00 18.20 165 GLY D O 1
ATOM 6223 N N . ILE D 1 173 ? -44.158 54.571 -20.189 1.00 13.46 166 ILE D N 1
ATOM 6224 C CA . ILE D 1 173 ? -43.225 54.197 -21.235 1.00 13.98 166 ILE D CA 1
ATOM 6225 C C . ILE D 1 173 ? -43.750 52.973 -21.971 1.00 16.86 166 ILE D C 1
ATOM 6226 O O . ILE D 1 173 ? -44.025 51.940 -21.361 1.00 13.52 166 ILE D O 1
ATOM 6231 N N . ALA D 1 174 ? -43.905 53.098 -23.285 1.00 13.96 167 ALA D N 1
ATOM 6232 C CA . ALA D 1 174 ? -44.313 51.960 -24.105 1.00 16.49 167 ALA D CA 1
ATOM 6233 C C . ALA D 1 174 ? -43.085 51.251 -24.662 1.00 15.76 167 ALA D C 1
ATOM 6234 O O . ALA D 1 174 ? -42.063 51.880 -24.909 1.00 17.45 167 ALA D O 1
ATOM 6236 N N . VAL D 1 175 ? -43.176 49.938 -24.859 1.00 16.91 168 VAL D N 1
ATOM 6237 C CA . VAL D 1 175 ? -42.050 49.186 -25.405 1.00 15.61 168 VAL D CA 1
ATOM 6238 C C . VAL D 1 175 ? -42.390 48.547 -26.756 1.00 17.60 168 VAL D C 1
ATOM 6239 O O . VAL D 1 175 ? -43.282 47.715 -26.850 1.00 16.99 168 VAL D O 1
ATOM 6243 N N . GLY D 1 176 ? -41.671 48.921 -27.802 1.00 16.70 169 GLY D N 1
ATOM 6244 C CA . GLY D 1 176 ? -41.871 48.304 -29.099 1.00 18.89 169 GLY D CA 1
ATOM 6245 C C . GLY D 1 176 ? -42.976 48.657 -30.080 1.00 19.09 169 GLY D C 1
ATOM 6246 O O . GLY D 1 176 ? -42.938 48.286 -31.250 1.00 20.84 169 GLY D O 1
ATOM 6247 N N . ARG D 1 177 ? -43.986 49.363 -29.594 1.00 18.49 170 ARG D N 1
ATOM 6248 C CA . ARG D 1 177 ? -45.057 49.821 -30.483 1.00 20.14 170 ARG D CA 1
ATOM 6249 C C . ARG D 1 177 ? -45.729 50.858 -29.595 1.00 21.53 170 ARG D C 1
ATOM 6250 O O . ARG D 1 177 ? -45.893 50.660 -28.391 1.00 16.10 170 ARG D O 1
ATOM 6258 N N . GLU D 1 178 ? -46.128 51.965 -30.208 1.00 17.76 171 GLU D N 1
ATOM 6259 C CA . GLU D 1 178 ? -46.692 53.080 -29.468 1.00 21.55 171 GLU D CA 1
ATOM 6260 C C . GLU D 1 178 ? -48.001 52.673 -28.819 1.00 20.26 171 GLU D C 1
ATOM 6261 O O . GLU D 1 178 ? -48.761 51.867 -29.355 1.00 19.42 171 GLU D O 1
ATOM 6267 N N . ILE D 1 179 ? -48.250 53.233 -27.648 1.00 19.09 172 ILE D N 1
ATOM 6268 C CA . ILE D 1 179 ? -49.478 52.993 -26.928 1.00 22.03 172 ILE D CA 1
ATOM 6269 C C . ILE D 1 179 ? -50.017 54.360 -26.520 1.00 20.16 172 ILE D C 1
ATOM 6270 O O . ILE D 1 179 ? -49.327 55.141 -25.864 1.00 23.13 172 ILE D O 1
ATOM 6275 N N . PRO D 1 180 ? -51.241 54.680 -26.944 1.00 21.89 173 PRO D N 1
ATOM 6276 C CA . PRO D 1 180 ? -51.808 55.983 -26.581 1.00 21.51 173 PRO D CA 1
ATOM 6277 C C . PRO D 1 180 ? -51.786 56.180 -25.062 1.00 22.58 173 PRO D C 1
ATOM 6278 O O . PRO D 1 180 ? -52.129 55.260 -24.313 1.00 23.87 173 PRO D O 1
ATOM 6282 N N . GLY D 1 181 ? -51.370 57.358 -24.615 1.00 25.52 174 GLY D N 1
ATOM 6283 C CA . GLY D 1 181 ? -51.248 57.621 -23.190 1.00 24.73 174 GLY D CA 1
ATOM 6284 C C . GLY D 1 181 ? -49.807 57.638 -22.724 1.00 26.48 174 GLY D C 1
ATOM 6285 O O . GLY D 1 181 ? -49.461 58.344 -21.772 1.00 22.89 174 GLY D O 1
ATOM 6286 N N . ALA D 1 182 ? -48.953 56.866 -23.391 1.00 24.44 175 ALA D N 1
ATOM 6287 C CA . ALA D 1 182 ? -47.541 56.803 -22.999 1.00 19.86 175 ALA D CA 1
ATOM 6288 C C . ALA D 1 182 ? -46.799 58.094 -23.333 1.00 24.66 175 ALA D C 1
ATOM 6289 O O . ALA D 1 182 ? -47.038 58.711 -24.369 1.00 26.16 175 ALA D O 1
ATOM 6291 N N . ASP D 1 183 ? -45.898 58.503 -22.447 1.00 19.38 176 ASP D N 1
ATOM 6292 C CA . ASP D 1 183 ? -45.053 59.660 -22.696 1.00 22.81 176 ASP D CA 1
ATOM 6293 C C . ASP D 1 183 ? -43.887 59.313 -23.622 1.00 23.01 176 ASP D C 1
ATOM 6294 O O . ASP D 1 183 ? -43.508 60.112 -24.479 1.00 29.24 176 ASP D O 1
ATOM 6299 N N . LEU D 1 184 ? -43.322 58.121 -23.440 1.00 20.08 177 LEU D N 1
ATOM 6300 C CA . LEU D 1 184 ? -42.137 57.695 -24.166 1.00 23.40 177 LEU D CA 1
ATOM 6301 C C . LEU D 1 184 ? -42.359 56.360 -24.866 1.00 22.15 177 LEU D C 1
ATOM 6302 O O . LEU D 1 184 ? -43.144 55.540 -24.407 1.00 18.49 177 LEU D O 1
ATOM 6307 N N . LEU D 1 185 ? -41.668 56.151 -25.982 1.00 20.29 178 LEU D N 1
ATOM 6308 C CA . LEU D 1 185 ? -41.599 54.830 -26.600 1.00 20.18 178 LEU D CA 1
ATOM 6309 C C . LEU D 1 185 ? -40.137 54.416 -26.682 1.00 21.15 178 LEU D C 1
ATOM 6310 O O . LEU D 1 185 ? -39.311 55.158 -27.210 1.00 24.80 178 LEU D O 1
ATOM 6315 N N . VAL D 1 186 ? -39.806 53.252 -26.136 1.00 19.05 179 VAL D N 1
ATOM 6316 C CA . VAL D 1 186 ? -38.452 52.715 -26.264 1.00 22.49 179 VAL D CA 1
ATOM 6317 C C . VAL D 1 186 ? -38.471 51.547 -27.243 1.00 20.24 179 VAL D C 1
ATOM 6318 O O . VAL D 1 186 ? -39.514 50.938 -27.463 1.00 21.56 179 VAL D O 1
ATOM 6322 N N . LYS D 1 187 ? -37.328 51.244 -27.842 1.00 23.38 180 LYS D N 1
ATOM 6323 C CA . LYS D 1 187 ? -37.291 50.256 -28.917 1.00 24.55 180 LYS D CA 1
ATOM 6324 C C . LYS D 1 187 ? -37.504 48.832 -28.420 1.00 22.08 180 LYS D C 1
ATOM 6325 O O . LYS D 1 187 ? -38.106 48.014 -29.110 1.00 22.66 180 LYS D O 1
ATOM 6331 N N . ASP D 1 188 ? -36.995 48.540 -27.227 1.00 21.72 181 ASP D N 1
ATOM 6332 C CA . ASP D 1 188 ? -37.001 47.182 -26.701 1.00 21.05 181 ASP D CA 1
ATOM 6333 C C . ASP D 1 188 ? -36.620 47.196 -25.228 1.00 21.42 181 ASP D C 1
ATOM 6334 O O . ASP D 1 188 ? -36.323 48.249 -24.671 1.00 21.07 181 ASP D O 1
ATOM 6339 N N . LEU D 1 189 ? -36.631 46.027 -24.601 1.00 19.07 182 LEU D N 1
ATOM 6340 C CA . LEU D 1 189 ? -36.331 45.936 -23.181 1.00 18.32 182 LEU D CA 1
ATOM 6341 C C . LEU D 1 189 ? -34.960 46.527 -22.853 1.00 21.18 182 LEU D C 1
ATOM 6342 O O . LEU D 1 189 ? -34.801 47.234 -21.861 1.00 19.67 182 LEU D O 1
ATOM 6347 N N . LYS D 1 190 ? -33.962 46.225 -23.677 1.00 22.08 183 LYS D N 1
ATOM 6348 C CA . LYS D 1 190 ? -32.620 46.746 -23.448 1.00 21.13 183 LYS D CA 1
ATOM 6349 C C . LYS D 1 190 ? -32.638 48.267 -23.279 1.00 21.26 183 LYS D C 1
ATOM 6350 O O . LYS D 1 190 ? -31.991 48.818 -22.395 1.00 22.39 183 LYS D O 1
ATOM 6356 N N . GLU D 1 191 ? -33.399 48.939 -24.126 1.00 21.33 184 GLU D N 1
ATOM 6357 C CA . GLU D 1 191 ? -33.422 50.388 -24.115 1.00 21.13 184 GLU D CA 1
ATOM 6358 C C . GLU D 1 191 ? -34.175 50.897 -22.893 1.00 20.49 184 GLU D C 1
ATOM 6359 O O . GLU D 1 191 ? -33.820 51.926 -22.319 1.00 21.03 184 GLU D O 1
ATOM 6365 N N . LEU D 1 192 ? -35.216 50.168 -22.494 1.00 19.64 185 LEU D N 1
ATOM 6366 C CA . LEU D 1 192 ? -35.911 50.481 -21.253 1.00 18.48 185 LEU D CA 1
ATOM 6367 C C . LEU D 1 192 ? -34.946 50.318 -20.075 1.00 19.45 185 LEU D C 1
ATOM 6368 O O . LEU D 1 192 ? -34.896 51.162 -19.189 1.00 20.17 185 LEU D O 1
ATOM 6373 N N . VAL D 1 193 ? -34.183 49.228 -20.062 1.00 19.10 186 VAL D N 1
ATOM 6374 C CA . VAL D 1 193 ? -33.184 49.045 -19.018 1.00 19.85 186 VAL D CA 1
ATOM 6375 C C . VAL D 1 193 ? -32.220 50.231 -18.981 1.00 19.59 186 VAL D C 1
ATOM 6376 O O . VAL D 1 193 ? -31.921 50.766 -17.917 1.00 19.91 186 VAL D O 1
ATOM 6380 N N . ASP D 1 194 ? -31.745 50.648 -20.152 1.00 20.46 187 ASP D N 1
ATOM 6381 C CA . ASP D 1 194 ? -30.790 51.750 -20.234 1.00 22.51 187 ASP D CA 1
ATOM 6382 C C . ASP D 1 194 ? -31.368 53.057 -19.691 1.00 22.54 187 ASP D C 1
ATOM 6383 O O . ASP D 1 194 ? -30.680 53.818 -19.012 1.00 22.62 187 ASP D O 1
ATOM 6388 N N . PHE D 1 195 ? -32.630 53.309 -20.014 1.00 20.87 188 PHE D N 1
ATOM 6389 C CA . PHE D 1 195 ? -33.335 54.488 -19.527 1.00 20.74 188 PHE D CA 1
ATOM 6390 C C . PHE D 1 195 ? -33.403 54.487 -18.005 1.00 21.86 188 PHE D C 1
ATOM 6391 O O . PHE D 1 195 ? -33.148 55.503 -17.354 1.00 21.58 188 PHE D O 1
ATOM 6399 N N . ILE D 1 196 ? -33.748 53.342 -17.431 1.00 19.05 189 ILE D N 1
ATOM 6400 C CA . ILE D 1 196 ? -33.877 53.277 -15.992 1.00 18.55 189 ILE D CA 1
ATOM 6401 C C . ILE D 1 196 ? -32.508 53.405 -15.330 1.00 18.74 189 ILE D C 1
ATOM 6402 O O . ILE D 1 196 ? -32.388 54.016 -14.274 1.00 19.86 189 ILE D O 1
ATOM 6407 N N . LYS D 1 197 ? -31.481 52.817 -15.944 1.00 18.60 190 LYS D N 1
ATOM 6408 C CA . LYS D 1 197 ? -30.123 52.915 -15.395 1.00 19.68 190 LYS D CA 1
ATOM 6409 C C . LYS D 1 197 ? -29.672 54.375 -15.287 1.00 24.49 190 LYS D C 1
ATOM 6410 O O . LYS D 1 197 ? -28.889 54.734 -14.399 1.00 25.27 190 LYS D O 1
ATOM 6416 N N . ASN D 1 198 ? -30.181 55.212 -16.186 1.00 23.69 191 ASN D N 1
ATOM 6417 C CA . ASN D 1 198 ? -29.888 56.646 -16.165 1.00 27.02 191 ASN D CA 1
ATOM 6418 C C . ASN D 1 198 ? -30.556 57.451 -15.040 1.00 29.48 191 ASN D C 1
ATOM 6419 O O . ASN D 1 198 ? -30.119 58.555 -14.721 1.00 32.62 191 ASN D O 1
ATOM 6424 N N . LEU D 1 199 ? -31.603 56.907 -14.431 1.00 25.98 192 LEU D N 1
ATOM 6425 C CA . LEU D 1 199 ? -32.314 57.618 -13.365 1.00 25.37 192 LEU D CA 1
ATOM 6426 C C . LEU D 1 199 ? -31.456 58.021 -12.153 1.00 31.60 192 LEU D C 1
ATOM 6427 O O . LEU D 1 199 ? -30.555 57.284 -11.744 1.00 30.91 192 LEU D O 1
ATOM 6432 N N . LYS D 1 200 ? -31.764 59.202 -11.610 1.00 30.26 193 LYS D N 1
ATOM 6433 C CA . LYS D 1 200 ? -31.241 59.733 -10.339 1.00 31.92 193 LYS D CA 1
ATOM 6434 C C . LYS D 1 200 ? -30.309 60.943 -10.475 1.00 32.86 193 LYS D C 1
ATOM 6435 O O . LYS D 1 200 ? -29.362 60.934 -11.268 1.00 36.51 193 LYS D O 1
#

Foldseek 3Di:
DVAPQLWAAEEEACDQQQAVDDLQVVVVVVVVVLSVVLVVCLLVVVDPNVVSVQVNQVVQFFPFLVVSLVLLVRAAGDPLNLLLQVLCVVLTHQYEYEYQDACSSNVNCCPSGNYYYKHFDDDPRTTHGIHRPAPAPLRVLVVVQVHAYEYYESRDALVCVSHVYEYECDDHPNHPYYADGSVRVSVVSNPHD/DDAVQLWAAEEEACDQQQDVDDLQVVVVVVVNCVSVVLVVCLLVVVDPNVVSVVVNQVVQFFPFLCVNLCLLVVDDGDPLNLLLQVLCVVLTHQYEYEYQDACSNNVNCCVSGNYYYKHFDDDPRTTHGIGRPAPAVLRVCVVSQVHAYEYYESRHALVCCSHVYEYECDDHPNHPYYDNGNNRSSVVSNPHD/DVAPQLWAAEEEACDQQQAVDDLQVVVVVVVNPLSVVLVVCLLVVVDPNVVSVQVNQVVQFFPFLVSSLVLLVRAAGDPLNLLQQVLCVVLTHQYEYEYQDACSSNVNCCPSGNYYYKHFDDDPRTTHGIGRPAPAVLRVLVVVQVHAYEYYESRHALVCVSHVYEYECDDHPNHPYYDDGSNRVSVVSNPHD/DCAVQLWAAEEEACDQAQDVDDLQVVVVVVVNVVSVVLVVCLLVVVDPNVVSVQVNQVVQFFPFLCVSLVLLVVDDGDPLNLLQQVLCVVLTHQYEYEYQDACSNNVNCCPSGNYYYKHFDDDPRTTHGIHRPAPAVLRVCVVSQVHAYEYYESRDELVCCSHVYEYECDDHPNHPYYDDGNVRSSVVSNPHD

Secondary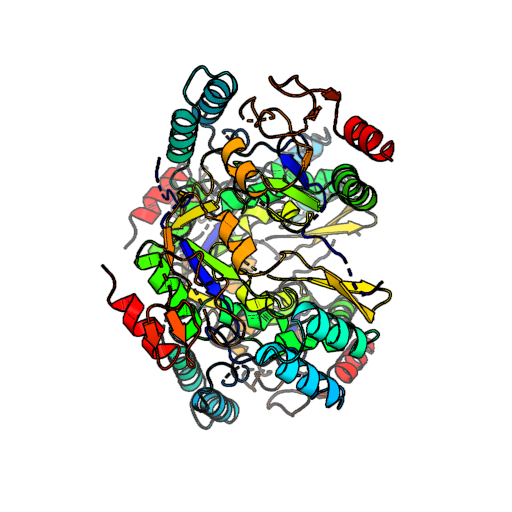 structure (DSSP, 8-state):
--------EEEEE-BTTTB---TTT--TTT--HHHHHHHHHHHHTSS-HHHHHHHHHHHTTT-BHHHHHHGGGG----HHHHHHHHHHHHTT-EEEEE-SSBTTTSGGGTTTSSB--BEEEEETTEEEEEE--SS-HHHHHGGGTTS-EE---TT-----TT---EEESS--TT-SEEESSHHHHHHHHHT--/--------EEEEE-BTTTB---TTT--TTT--HHHHHHHHHHHHTSS-HHHHHHHHHHHHTT-BHHHHHGGGGG----HHHHHHHHHHHHTT-EEEEE-SSBTTTSGGGTTTSSB--BEEEEETTEEEEEE--SS-HHHHGGGGTTS-EE---TT-----TT---EEESS--TT-SEEESSHHHHHHHHHT--/--------EEEEE-BTTTB---TTT--TTT--HHHHHHHHHHHTTSS-HHHHHHHHHHHTTT-BHHHHHHGGGG----HHHHHHHHHHHHTT-EEEEE-SSBTTTSGGGTTTSSB--BEEEEETTEEEEEE--SS-HHHHHGGGTTS-EE---TT-----TT---EEESS--TT-SEEESSHHHHHHHHHT--/--------EEEEE-BTTTB---TTT--TTT--HHHHHHHHHHHHTSS-HHHHHHHHHHHHTT-BHHHHHHGGGG----HHHHHHHHHHHHTT-EEEEE-SSBTTTSGGGTTTSSB--BEEEEETTEEEEEE--SS-HHHHHGGGTTS-EE---TT-----TT---EEESS--TT-SEEESSHHHHHHHHHH--

CATH classification: 3.40.50.1000 (+1 more: 1.10.150.210)

Radius of gyration: 29.67 Å; Cα contacts (8 Å, |Δi|>4): 1465; chains: 4; bounding box: 73×73×73 Å

Organism: Thermococcus onnurineus (strain NA1) (NCBI:txid523850)

Solvent-accessible surface area: 36815 Å² total